Protein AF-A0A6P8JF30-F1 (afdb_monomer_lite)

Sequence (1219 aa):
MLFRRALTQISPQNFSPDSKTKCLQLRLSTEFPSILEEIKQKHTLIFQLYGEPGSGCSTLVQGLCQHLCEIEHIAEKEILYLSLNQYCNEKSLWEFMSDLAKERNYKEQATFFSATSEKKDEKIKRFLGFFNFKVVCFDNADCNDGLVESFLEHLVCSKIKTFIIGTQTRQIQTNEQVSTIEVRGLNLSTAQELFKKLCPSCAYEDGQISSLCGILKYNPIAINFFCALVNSHKLDATQLQLSKGERQVDMFALDWILDYIKQSLGPSYISILYQLCHLRRPLPMTEVTPEISKLMELNLLTVKKEGSVNFIAIDLCLQKHLSHRKDNKTAKDTVNETADFSVLECWLSLVSNKLQRLVQDAEENAWPFVPEKWQFIQNVGKEENYNVKELLTSRNIHVGFLTELQILQECLYHAYVEENFKKMAALVLVLDRFLYWQGEGKIAMDIVDHIQSRSPQTAIAPQLVIRRVRFMKSNGSLQEAEETLNRLLQAKSRIGQWKYRKEDDFHLVSGVCVQIKGEIQYRLGLWSKGAALLIQSLGFFGSLPQPDKKGLASSYGLLSLCLRNMTVQDYAVLAQTFGLFQCHPLLAAYFSGQEAAKMSVYAPMLFLRNICQAGEVLLEFLNLIPDKNEKQHLLKIAIEDLKDSIQAHQSYASLTSREQFYLLVCAVYKISLALFQIGSNEDKEKGMKLKDLSTELYEHYCSSSDRVSITKTVIGVVDQCLSLLGLQAFSQDNLANAGEVLVNYFKMRKTMRQRQNTSLSSVGFFDNLVKPDVLSVPRVSKQNQRNQDLKKTVDQCTGTAEIQEEQQVHQDQALDGTVDRCTGTAEIQEEQQVHQDQTLDGTVDRHTGTAEIQEEQQVHQDQTLDGTVDQCTGTAEIQEEQQVHQDQTLDGTVDRCTGIAEIQEEQREHQTLPKLPEQSIFQTVDQPAQTNINAMEEGGQEIVVQSLADEAANLPWKTMEPLTADKRLVGQQKTANVKANRVKDGTLWKYDYPSSQWRGQSTMVYIGDQLKLAKGKEGKQRDVYTVEFINQDEQLGRYVAKRYRKSKYQTMQQYQNDVLSQMTAKQYVALFNQQLYQKAAGAPVGDIQFLPVVLLQLVNSNGQTEIFNAEPYMSGEFIKLTNNTDWINKHRRTDLVLAYSHFTYQASDGKLIIVDIQGWAPLDNQGCTFLTDPQIHSTVYKCFGTGNFGKEGYDNFWKMHSECNQICKMLKLKRPFNK

Secondary structure (DSSP, 8-state):
-TT--SEEEE-GGGS-TTHHHHGGGEEESS-HHHHHHHHHH-SSEEEEEE--TTSSHHHHHHHHHHHHHHHS---GGGEEEEEE-TTB-HHHHHHHHHHHHHHTT-HHHHHHHH-SSS-HHHHHHHHHHHS--SEEEEETGGGBSSHHHHHHTTGGG---SEEEEE-SS-----SS-EEEEEEEEE-HHHHHHHHHHH-TT----HHHHHHHHHHTTT-HHHHHHHHHHHHHHT--TTTT-----TTSTTS-HHHHHHHHHHHHT-HHHHHHHHHHTT-SSPEEESS--HHHHHHHHTT-EEEEEETTEEEEEE-HHHHHHHHH----THHHHHTTS--S--HHHHHHHHS-HHHHHHHHHHHTT--SS---GGGT-SS--TTT---HHHHHHSBPSS-TTSBHHHHHHHHHHHHHHTT-HHHHHHHHHHHHHHHHHTTTHHHHHHHHHHHHHH-TTS---HHHHHHHHHHHHHHT-HHHHHHHHHHHHH-SSEETTEE-SSHHHHHHHHHHHHHHHHHHHHHTT-HHHHHHHHHHHHHHHHSSSS--HHHHHHHHHHHHHHHHT--HHHHHHHHHHHT---S-HHHHHHHHHHHHHHTTTTSHHHHHHHHHHHHHHHHHHTTT---HHHHHHHHHHHHHHHHHHHHTT-BGGGGGSHHHHHHHHHHHHHHHHHHHHH--HHHHHHHHHHHHHHHHHHHHHHH-SSS----HHHHHHHHHHHHHHTPPPPBSS--TTHHHHHHHHHHHHHHHHHHHT-----TTSSGGGG-TTTTSPPP----------HHHHHHHHS--------------------------------------------------------------------------------------------------------------------------------------S-----------PPPTTS------TTT-------GGG-------------EEEEEEEEEEGGGTEEEEEEEEEEEEEEP-PPTT-S-SSEEEEEEEETT-SSTT--EEEEEESSGGG--HHHHHHHHHHHHHHHHHHHHHHHHHHHHHTT----EEEEPP-EEEEEE-TTSPEEEEEEEE---S-EEESB-SSS-B-SSSSHHHHHHHHHHHHHTTTTS-EEE--EEE--TTS-SEEEEE--EEE-SS--TTGGG--HHHHHHHHHHH--S--HHHHHTTPPPPPP-

Organism: Actinia tenebrosa (NCBI:txid6105)

Foldseek 3Di:
DLFDLQKDWDQLVRQDPCLLVVLQQWDKPDHPVVVVVVLVPDQAAEEEEEEAQQLCLVSNVSNVVVVCCVPVVFDSQQETAMEGALVDDQQSVLCVQLVVCVVVVNNVLSVVSNDPPDDPLVNLVCVQVPRNHQEYEYAAPVSYDCVVQVNVVNCPPGNYSYYYYHHHPDDDDHPDDYDYMYTQHGDLVVLLVLLCVLQVVDPDDSVRSSVVCVLLSNRSVLSLLVSLVCVVPVDDVVVVPDPDDVPSPPDHSVVVVLVVCCVPVNLLLVLVLLLLLLDPFFQKDLDADPSNVVCVSSVQWDWDDDPSIIGIHGDPSSSRVSSPPPPDPVSVVSNPPDDPDASLVSLLVQQDPVVNVQLVCLLVLVALARDQLPFQDPDDDPVRLAGLVLQQAAQGPRHRVDGSVVSLSVSLVSCVVVVVLSSNLSSLRSCQVVCVVLVNNVSSVVSVVVSCVPPLLHDHGLVSLLSVLVVCVVVQQPVVSLVSLVLLLVQQADDRNRGDPDSLSSLLSNLVSLLVVLVSCVVLVVLLSSLLSLLVSCQSQLQRPRHRLQSLLSSLQSNLSSLLSDDLVSVQVSCVQLVFDNARSLVSSLLSLVSSLVSCLSPLLSNLSSLLSSLVSLVVVLVVDPDLVLSLLSLLLSLVSLLLSLCSCQALVSQQALRSLLSNLLSLLSQLVSLVSNPDPLSPVLSVLSNVLSLVSVLQSVVDDGTRDRDPVNLVSSVVSCVSSVHDRHHHDDDSSSSVVSVVVVVVVVVVCVVVVSDWDSPPRCVSSSDNPPVDRDDDDDDDDDDDDNVVVVCVRSDDDDDDDDDDDDDDDDDDDDDDDDDDDDDDDDDDDDDYDDDDDYDDDDDDYDDDDDDDDDDDDDDDDDDDDDDDDDDDDDDDDDDDDDDDDDDDDDDDDDDDDDDDDDDDDDDDDDDDDDDDDDDDDDDDDDDDDDDDDPPDDQLDDDDCQVVQDDAPPPPDDDPDPPPVPPDDDDDDPDDPSQKFKWWKWAQDRVVSDIDIDIKIKGWADWDDDDPPPDDPFWTKTWMDISDDPPSPFTKIWIAGPDPVCQDPLNLQLQQVLLVVLQVLQVVLVVLLCVLCVPPQLEGEGEWHKIWIWTQDPVRDIGITIMTTDDDDDKDWQFAQFADGDPPASNLVVLLSQLSVCVSVVNQKGKTRWIADADPVNGRYGYTHRIQMAGLNHDSNPPSHPHVNSVVRSCNVCVDRDPSCVSSVGDDDDDD

InterPro domains:
  IPR004166 Alpha-type protein kinase, alpha-kinase domain [PF02816] (1018-1208)
  IPR004166 Alpha-type protein kinase, alpha-kinase domain [PS51158] (990-1216)
  IPR004166 Alpha-type protein kinase, alpha-kinase domain [SM00811] (995-1208)
  IPR011009 Protein kinase-like domain superfamily [SSF56112] (973-1216)
  IPR027417 P-loop containing nucleoside triphosphate hydrolase [SSF52540] (34-249)
  IPR043529 Alpha-protein kinase 1 [PTHR46747] (341-732)

pLDDT: mean 72.61, std 22.94, range [19.77, 97.62]

Radius of gyration: 39.5 Å; chains: 1; bounding box: 116×107×106 Å

Structure (mmCIF, N/CA/C/O backbone):
data_AF-A0A6P8JF30-F1
#
_entry.id   AF-A0A6P8JF30-F1
#
loop_
_atom_site.group_PDB
_atom_site.id
_atom_site.type_symbol
_atom_site.label_atom_id
_atom_site.label_alt_id
_atom_site.label_comp_id
_atom_site.label_asym_id
_atom_site.label_entity_id
_atom_site.label_seq_id
_atom_site.pdbx_PDB_ins_code
_atom_site.Cartn_x
_atom_site.Cartn_y
_atom_site.Cartn_z
_atom_site.occupancy
_atom_site.B_iso_or_equiv
_atom_site.auth_seq_id
_atom_site.auth_comp_id
_atom_site.auth_asym_id
_atom_site.auth_atom_id
_atom_site.pdbx_PDB_model_num
ATOM 1 N N . MET A 1 1 ? 2.311 -0.445 -23.487 1.00 40.22 1 MET A N 1
ATOM 2 C CA . MET A 1 1 ? 2.086 0.848 -22.797 1.00 40.22 1 MET A CA 1
ATOM 3 C C . MET A 1 1 ? 3.006 1.004 -21.585 1.00 40.22 1 MET A C 1
ATOM 5 O O . MET A 1 1 ? 3.835 1.895 -21.628 1.00 40.22 1 MET A O 1
ATOM 9 N N . LEU A 1 2 ? 2.948 0.097 -20.596 1.00 46.56 2 LEU A N 1
ATOM 10 C CA . LEU A 1 2 ? 3.654 0.104 -19.289 1.00 46.56 2 LEU A CA 1
ATOM 11 C C . LEU A 1 2 ? 5.100 0.659 -19.190 1.00 46.56 2 LEU A C 1
ATOM 13 O O . LEU A 1 2 ? 5.475 1.098 -18.110 1.00 46.56 2 LEU A O 1
ATOM 17 N N . PHE A 1 3 ? 5.919 0.638 -20.251 1.00 55.31 3 PHE A N 1
ATOM 18 C CA . PHE A 1 3 ? 7.368 0.893 -20.150 1.00 55.31 3 PHE A CA 1
ATOM 19 C C . PHE A 1 3 ? 7.973 1.926 -21.120 1.00 55.31 3 PHE A C 1
ATOM 21 O O . PHE A 1 3 ? 9.152 2.248 -20.972 1.00 55.31 3 PHE A O 1
ATOM 28 N N . ARG A 1 4 ? 7.233 2.458 -22.104 1.00 53.81 4 ARG A N 1
ATOM 29 C CA . ARG A 1 4 ? 7.760 3.467 -23.050 1.00 53.81 4 ARG A CA 1
ATOM 30 C C . ARG A 1 4 ? 6.964 4.766 -22.941 1.00 53.81 4 ARG A C 1
ATOM 32 O O . ARG A 1 4 ? 5.744 4.739 -23.074 1.00 53.81 4 ARG A O 1
ATOM 39 N N . ARG A 1 5 ? 7.657 5.902 -22.782 1.00 57.47 5 ARG A N 1
ATOM 40 C CA . ARG A 1 5 ? 7.069 7.223 -23.051 1.00 57.47 5 ARG A CA 1
ATOM 41 C C . ARG A 1 5 ? 6.740 7.300 -24.543 1.00 57.47 5 ARG A C 1
ATOM 43 O O . ARG A 1 5 ? 7.615 7.113 -25.386 1.00 57.47 5 ARG A O 1
ATOM 50 N N . ALA A 1 6 ? 5.470 7.519 -24.863 1.00 61.44 6 ALA A N 1
ATOM 51 C CA . ALA A 1 6 ? 4.994 7.533 -26.243 1.00 61.44 6 ALA A CA 1
ATOM 52 C C . ALA A 1 6 ? 5.339 8.842 -26.984 1.00 61.44 6 ALA A C 1
ATOM 54 O O . ALA A 1 6 ? 5.447 8.847 -28.208 1.00 61.44 6 ALA A O 1
ATOM 55 N N . LEU A 1 7 ? 5.584 9.915 -26.227 1.00 71.56 7 LEU A N 1
ATOM 56 C CA . LEU A 1 7 ? 6.147 11.180 -26.686 1.00 71.56 7 LEU A CA 1
ATOM 57 C C . LEU A 1 7 ? 7.356 11.560 -25.823 1.00 71.56 7 LEU A C 1
ATOM 59 O O . LEU A 1 7 ? 7.375 11.282 -24.620 1.00 71.56 7 LEU A O 1
ATOM 63 N N . THR A 1 8 ? 8.311 12.269 -26.419 1.00 75.69 8 THR A N 1
ATOM 64 C CA . THR A 1 8 ? 9.422 12.925 -25.718 1.00 75.69 8 THR A CA 1
ATOM 65 C C . THR A 1 8 ? 9.440 14.407 -26.080 1.00 75.69 8 THR A C 1
ATOM 67 O O . THR A 1 8 ? 9.640 14.753 -27.243 1.00 75.69 8 THR A O 1
ATOM 70 N N . GLN A 1 9 ? 9.272 15.290 -25.094 1.00 82.38 9 GLN A N 1
ATOM 71 C CA . GLN A 1 9 ? 9.539 16.717 -25.281 1.00 82.38 9 GLN A CA 1
ATOM 72 C C . GLN A 1 9 ? 11.050 16.969 -25.312 1.00 82.38 9 GLN A C 1
ATOM 74 O O . GLN A 1 9 ? 11.783 16.431 -24.480 1.00 82.38 9 GLN A O 1
ATOM 79 N N . ILE A 1 10 ? 11.507 17.812 -26.240 1.00 79.56 10 ILE A N 1
ATOM 80 C CA . ILE A 1 10 ? 12.900 18.270 -26.306 1.00 79.56 10 ILE A CA 1
ATOM 81 C C . ILE A 1 10 ? 12.918 19.786 -26.088 1.00 79.56 10 ILE A C 1
ATOM 83 O O . ILE A 1 10 ? 12.367 20.542 -26.882 1.00 79.56 10 ILE A O 1
ATOM 87 N N . SER A 1 11 ? 13.526 20.243 -24.994 1.00 78.69 11 SER A N 1
ATOM 88 C CA . SER A 1 11 ? 13.751 21.675 -24.752 1.00 78.69 11 SER A CA 1
ATOM 89 C C . SER A 1 11 ? 14.746 22.243 -25.776 1.00 78.69 11 SER A C 1
ATOM 91 O O . SER A 1 11 ? 15.720 21.548 -26.068 1.00 78.69 11 SER A O 1
ATOM 93 N N . PRO A 1 12 ? 14.598 23.493 -26.262 1.00 79.50 12 PRO A N 1
ATOM 94 C CA . PRO A 1 12 ? 15.544 24.083 -27.219 1.00 79.50 12 PRO A CA 1
ATOM 95 C C . PRO A 1 12 ? 17.009 24.093 -26.757 1.00 79.50 12 PRO A C 1
ATOM 97 O O . PRO A 1 12 ? 17.909 23.850 -27.556 1.00 79.50 12 PRO A O 1
ATOM 100 N N . GLN A 1 13 ? 17.234 24.227 -25.448 1.00 73.75 13 GLN A N 1
ATOM 101 C CA . GLN A 1 13 ? 18.541 24.117 -24.780 1.00 73.75 13 GLN A CA 1
ATOM 102 C C . GLN A 1 13 ? 19.235 22.751 -24.973 1.00 73.75 13 GLN A C 1
ATOM 104 O O . GLN A 1 13 ? 20.443 22.644 -24.788 1.00 73.75 13 GLN A O 1
ATOM 109 N N . ASN A 1 14 ? 18.478 21.714 -25.352 1.00 76.12 14 ASN A N 1
ATOM 110 C CA . ASN A 1 14 ? 18.959 20.358 -25.629 1.00 76.12 14 ASN A CA 1
ATOM 111 C C . ASN A 1 14 ? 19.038 20.048 -27.140 1.00 76.12 14 ASN A C 1
ATOM 113 O O . ASN A 1 14 ? 19.323 18.908 -27.510 1.00 76.12 14 ASN A O 1
ATOM 117 N N . PHE A 1 15 ? 18.756 21.012 -28.025 1.00 81.25 15 PHE A N 1
ATOM 118 C CA . PHE A 1 15 ? 19.032 20.858 -29.456 1.00 81.25 15 PHE A CA 1
ATOM 119 C C . PHE A 1 15 ? 20.547 20.809 -29.692 1.00 81.25 15 PHE A C 1
ATOM 121 O O . PHE A 1 15 ? 21.318 21.429 -28.958 1.00 81.25 15 PHE A O 1
ATOM 128 N N . SER A 1 16 ? 21.000 20.106 -30.735 1.00 77.19 16 SER A N 1
ATOM 129 C CA . SER A 1 16 ? 22.430 20.121 -31.068 1.00 77.19 16 SER A CA 1
ATOM 130 C C . SER A 1 16 ? 22.842 21.549 -31.467 1.00 77.19 16 SER A C 1
ATOM 132 O O . SER A 1 16 ? 22.193 22.133 -32.341 1.00 77.19 16 SER A O 1
ATOM 134 N N . PRO A 1 17 ? 23.889 22.142 -30.858 1.00 72.38 17 PRO A N 1
ATOM 135 C CA . PRO A 1 17 ? 24.271 23.531 -31.130 1.00 72.38 17 PRO A CA 1
ATOM 136 C C . PRO A 1 17 ? 24.731 23.731 -32.580 1.00 72.38 17 PRO A C 1
ATOM 138 O O . PRO A 1 17 ? 24.554 24.804 -33.150 1.00 72.38 17 PRO A O 1
ATOM 141 N N . ASP A 1 18 ? 25.242 22.672 -33.209 1.00 80.12 18 ASP A N 1
ATOM 142 C CA . ASP A 1 18 ? 25.652 22.688 -34.609 1.00 80.12 18 ASP A CA 1
ATOM 143 C C . ASP A 1 18 ? 24.468 22.707 -35.595 1.00 80.12 18 ASP A C 1
ATOM 145 O O . ASP A 1 18 ? 24.686 22.984 -36.775 1.00 80.12 18 ASP A O 1
ATOM 149 N N . SER A 1 19 ? 23.235 22.373 -35.175 1.00 83.44 19 SER A N 1
ATOM 150 C CA . SER A 1 19 ? 22.086 22.191 -36.085 1.00 83.44 19 SER A CA 1
ATOM 151 C C . SER A 1 19 ? 21.810 23.430 -36.936 1.00 83.44 19 SER A C 1
ATOM 153 O O . SER A 1 19 ? 21.599 23.303 -38.140 1.00 83.44 19 SER A O 1
ATOM 155 N N . LYS A 1 20 ? 21.920 24.622 -36.340 1.00 82.00 20 LYS A N 1
ATOM 156 C CA . LYS A 1 20 ? 21.827 25.938 -36.989 1.00 82.00 20 LYS A CA 1
ATOM 157 C C . LYS A 1 20 ? 22.763 26.098 -38.198 1.00 82.00 20 LYS A C 1
ATOM 159 O O . LYS A 1 20 ? 22.408 26.768 -39.167 1.00 82.00 20 LYS A O 1
ATOM 164 N N . THR A 1 21 ? 23.947 25.490 -38.143 1.00 84.62 21 THR A N 1
ATOM 165 C CA . THR A 1 21 ? 24.960 25.535 -39.210 1.00 84.62 21 THR A CA 1
ATOM 166 C C . THR A 1 21 ? 24.823 24.335 -40.147 1.00 84.62 21 THR A C 1
ATOM 168 O O . THR A 1 21 ? 24.898 24.482 -41.365 1.00 84.62 21 THR A O 1
ATOM 171 N N . LYS A 1 22 ? 24.561 23.142 -39.599 1.00 84.69 22 LYS A N 1
ATOM 172 C CA . LYS A 1 22 ? 24.399 21.895 -40.362 1.00 84.69 22 LYS A CA 1
ATOM 173 C C . LYS A 1 22 ? 23.134 21.880 -41.224 1.00 84.69 22 LYS A C 1
ATOM 175 O O . LYS A 1 22 ? 23.148 21.251 -42.275 1.00 84.69 22 LYS A O 1
ATOM 180 N N . CYS A 1 23 ? 22.068 22.600 -40.862 1.00 85.75 23 CYS A N 1
ATOM 181 C CA . CYS A 1 23 ? 20.878 22.705 -41.714 1.00 85.75 23 CYS A CA 1
ATOM 182 C C . CYS A 1 23 ? 21.160 23.433 -43.044 1.00 85.75 23 CYS A C 1
ATOM 184 O O . CYS A 1 23 ? 20.536 23.108 -44.049 1.00 85.75 23 CYS A O 1
ATOM 186 N N . LEU A 1 24 ? 22.150 24.336 -43.081 1.00 86.75 24 LEU A N 1
ATOM 187 C CA . LEU A 1 24 ? 22.628 25.001 -44.305 1.00 86.75 24 LEU A CA 1
ATOM 188 C C . LEU A 1 24 ? 23.467 24.071 -45.202 1.00 86.75 24 LEU A C 1
ATOM 190 O O . LEU A 1 24 ? 23.703 24.374 -46.368 1.00 86.75 24 LEU A O 1
ATOM 194 N N . GLN A 1 25 ? 23.927 22.938 -44.664 1.00 89.06 25 GLN A N 1
ATOM 195 C CA . GLN A 1 25 ? 24.689 21.924 -45.397 1.00 89.06 25 GLN A CA 1
ATOM 196 C C . GLN A 1 25 ? 23.783 20.873 -46.063 1.00 89.06 25 GLN A C 1
ATOM 198 O O . GLN A 1 25 ? 24.273 20.030 -46.816 1.00 89.06 25 GLN A O 1
ATOM 203 N N . LEU A 1 26 ? 22.471 20.918 -45.811 1.00 89.12 26 LEU A N 1
ATOM 204 C CA . LEU A 1 26 ? 21.486 20.014 -46.401 1.00 89.12 26 LEU A CA 1
ATOM 205 C C . LEU A 1 26 ? 21.103 20.444 -47.822 1.00 89.12 26 LEU A C 1
ATOM 207 O O . LEU A 1 26 ? 21.016 21.630 -48.140 1.00 89.12 26 LEU A O 1
ATOM 211 N N . ARG A 1 27 ? 20.815 19.461 -48.673 1.00 89.56 27 ARG A N 1
ATOM 212 C CA . ARG A 1 27 ? 20.225 19.660 -49.995 1.00 89.56 27 ARG A CA 1
ATOM 213 C C . ARG A 1 27 ? 18.706 19.606 -49.865 1.00 89.56 27 ARG A C 1
ATOM 215 O O . ARG A 1 27 ? 18.148 18.546 -49.601 1.00 89.56 27 ARG A O 1
ATOM 222 N N . LEU A 1 28 ? 18.041 20.738 -50.060 1.00 89.38 28 LEU A N 1
ATOM 223 C CA . LEU A 1 28 ? 16.589 20.869 -49.913 1.00 89.38 28 LEU A CA 1
ATOM 224 C C . LEU A 1 28 ? 15.890 20.998 -51.279 1.00 89.38 28 LEU A C 1
ATOM 226 O O . LEU A 1 28 ? 16.534 21.326 -52.277 1.00 89.38 28 LEU A O 1
ATOM 230 N N . SER A 1 29 ? 14.574 20.766 -51.337 1.00 87.69 29 SER A N 1
ATOM 231 C CA . SER A 1 29 ? 13.746 21.137 -52.504 1.00 87.69 29 SER A CA 1
ATOM 232 C C . SER A 1 29 ? 13.561 22.649 -52.663 1.00 87.69 29 SER A C 1
ATOM 234 O O . SER A 1 29 ? 13.317 23.120 -53.770 1.00 87.69 29 SER A O 1
ATOM 236 N N . THR A 1 30 ? 13.667 23.383 -51.555 1.00 85.69 30 THR A N 1
ATOM 237 C CA . THR A 1 30 ? 13.409 24.822 -51.430 1.00 85.69 30 THR A CA 1
ATOM 238 C C . THR A 1 30 ? 14.587 25.443 -50.688 1.00 85.69 30 THR A C 1
ATOM 240 O O . THR A 1 30 ? 15.010 24.898 -49.668 1.00 85.69 30 THR A O 1
ATOM 243 N N . GLU A 1 31 ? 15.146 26.550 -51.178 1.00 83.44 31 GLU A N 1
ATOM 244 C CA . GLU A 1 31 ? 16.340 27.137 -50.559 1.00 83.44 31 GLU A CA 1
ATOM 245 C C . GLU A 1 31 ? 16.062 27.659 -49.140 1.00 83.44 31 GLU A C 1
ATOM 247 O O . GLU A 1 31 ? 15.014 28.243 -48.858 1.00 83.44 31 GLU A O 1
ATOM 252 N N . PHE A 1 32 ? 17.023 27.467 -48.231 1.00 84.38 32 PHE A N 1
ATOM 253 C CA . PHE A 1 32 ? 16.857 27.809 -46.814 1.00 84.38 32 PHE A CA 1
ATOM 254 C C . PHE A 1 32 ? 16.520 29.293 -46.545 1.00 84.38 32 PHE A C 1
ATOM 256 O O . PHE A 1 32 ? 15.660 29.544 -45.697 1.00 84.38 32 PHE A O 1
ATOM 263 N N . PRO A 1 33 ? 17.090 30.285 -47.267 1.00 83.00 33 PRO A N 1
ATOM 264 C CA . PRO A 1 33 ? 16.660 31.678 -47.145 1.00 83.00 33 PRO A CA 1
ATOM 265 C C . PRO A 1 33 ? 15.180 31.876 -47.496 1.00 83.00 33 PRO A C 1
ATOM 267 O O . PRO A 1 33 ? 14.474 32.553 -46.754 1.00 83.00 33 PRO A O 1
ATOM 270 N N . SER A 1 34 ? 14.681 31.230 -48.555 1.00 83.88 34 SER A N 1
ATOM 271 C CA . SER A 1 34 ? 13.278 31.329 -48.979 1.00 83.88 34 SER A CA 1
ATOM 272 C C . SER A 1 34 ? 12.310 30.733 -47.953 1.00 83.88 34 SER A C 1
ATOM 274 O O . SER A 1 34 ? 11.226 31.275 -47.756 1.00 83.88 34 SER A O 1
ATOM 276 N N . ILE A 1 35 ? 12.710 29.670 -47.243 1.00 83.56 35 ILE A N 1
ATOM 277 C CA . ILE A 1 35 ? 11.930 29.109 -46.124 1.00 83.56 35 ILE A CA 1
ATOM 278 C C . ILE A 1 35 ? 11.816 30.140 -44.986 1.00 83.56 35 ILE A C 1
ATOM 280 O O . ILE A 1 35 ? 10.730 30.359 -44.449 1.00 83.56 35 ILE A O 1
ATOM 284 N N . LEU A 1 36 ? 12.915 30.823 -44.640 1.00 80.31 36 LEU A N 1
ATOM 285 C CA . LEU A 1 36 ? 12.910 31.881 -43.620 1.00 80.31 36 LEU A CA 1
ATOM 286 C C . LEU A 1 36 ? 12.136 33.137 -44.055 1.00 80.31 36 LEU A C 1
ATOM 288 O O . LEU A 1 36 ? 11.556 33.814 -43.206 1.00 80.31 36 LEU A O 1
ATOM 292 N N . GLU A 1 37 ? 12.113 33.467 -45.347 1.00 79.12 37 GLU A N 1
ATOM 293 C CA . GLU A 1 37 ? 11.287 34.556 -45.880 1.00 79.12 37 GLU A CA 1
ATOM 294 C C . GLU A 1 37 ? 9.797 34.204 -45.887 1.00 79.12 37 GLU A C 1
ATOM 296 O O . GLU A 1 37 ? 8.987 35.043 -45.494 1.00 79.12 37 GLU A O 1
ATOM 301 N N . GLU A 1 38 ? 9.424 32.967 -46.232 1.00 80.00 38 GLU A N 1
ATOM 302 C CA . GLU A 1 38 ? 8.033 32.512 -46.152 1.00 80.00 38 GLU A CA 1
ATOM 303 C C . GLU A 1 38 ? 7.497 32.617 -44.712 1.00 80.00 38 GLU A C 1
ATOM 305 O O . GLU A 1 38 ? 6.410 33.165 -44.511 1.00 80.00 38 GLU A O 1
ATOM 310 N N . ILE A 1 39 ? 8.282 32.203 -43.704 1.00 75.88 39 ILE A N 1
ATOM 311 C CA . ILE A 1 39 ? 7.897 32.312 -42.282 1.00 75.88 39 ILE A CA 1
ATOM 312 C C . ILE A 1 39 ? 7.659 33.770 -41.849 1.00 75.88 39 ILE A C 1
ATOM 314 O O . ILE A 1 39 ? 6.744 34.030 -41.070 1.00 75.88 39 ILE A O 1
ATOM 318 N N . LYS A 1 40 ? 8.431 34.732 -42.370 1.00 71.00 40 LYS A N 1
ATOM 319 C CA . LYS A 1 40 ? 8.265 36.166 -42.055 1.00 71.00 40 LYS A CA 1
ATOM 320 C C . LYS A 1 40 ? 7.022 36.798 -42.688 1.00 71.00 40 LYS A C 1
ATOM 322 O O . LYS A 1 40 ? 6.550 37.821 -42.199 1.00 71.00 40 LYS A O 1
ATOM 327 N N . GLN A 1 41 ? 6.532 36.253 -43.803 1.00 70.25 41 GLN A N 1
ATOM 328 C CA . GLN A 1 41 ? 5.526 36.911 -44.649 1.00 70.25 41 GLN A CA 1
ATOM 329 C C . GLN A 1 41 ? 4.076 36.468 -44.387 1.00 70.25 41 GLN A C 1
ATOM 331 O O . GLN A 1 41 ? 3.153 37.141 -44.848 1.00 70.25 41 GLN A O 1
ATOM 336 N N . LYS A 1 42 ? 3.842 35.362 -43.667 1.00 65.81 42 LYS A N 1
ATOM 337 C CA . LYS A 1 42 ? 2.498 34.791 -43.440 1.00 65.81 42 LYS A CA 1
ATOM 338 C C . LYS A 1 42 ? 2.152 34.711 -41.947 1.00 65.81 42 LYS A C 1
ATOM 340 O O . LYS A 1 42 ? 3.017 34.506 -41.105 1.00 65.81 42 LYS A O 1
ATOM 345 N N . HIS A 1 43 ? 0.864 34.850 -41.616 1.00 62.50 43 HIS A N 1
ATOM 346 C CA . HIS A 1 43 ? 0.388 34.885 -40.222 1.00 62.50 43 HIS A CA 1
ATOM 347 C C . HIS A 1 43 ? 0.410 33.525 -39.506 1.00 62.50 43 HIS A C 1
ATOM 349 O O . HIS A 1 43 ? 0.761 33.465 -38.328 1.00 62.50 43 HIS A O 1
ATOM 355 N N . THR A 1 44 ? 0.048 32.456 -40.218 1.00 65.31 44 THR A N 1
ATOM 356 C CA . THR A 1 44 ? 0.091 31.067 -39.745 1.00 65.31 44 THR A CA 1
ATOM 357 C C . THR A 1 44 ? 0.584 30.193 -40.894 1.00 65.31 44 THR A C 1
ATOM 359 O O . THR A 1 44 ? 0.180 30.395 -42.040 1.00 65.31 44 THR A O 1
ATOM 362 N N . LEU A 1 45 ? 1.480 29.252 -40.598 1.00 75.69 45 LEU A N 1
ATOM 363 C CA . LEU A 1 45 ? 2.130 28.386 -41.582 1.00 75.69 45 LEU A CA 1
ATOM 364 C C . LEU A 1 45 ? 2.289 26.960 -41.059 1.00 75.69 45 LEU A C 1
ATOM 366 O O . LEU A 1 45 ? 2.706 26.764 -39.915 1.00 75.69 45 LEU A O 1
ATOM 370 N N . ILE A 1 46 ? 2.045 25.980 -41.928 1.00 80.81 46 ILE A N 1
ATOM 371 C CA . ILE A 1 46 ? 2.376 24.572 -41.699 1.00 80.81 46 ILE A CA 1
ATOM 372 C C . ILE A 1 46 ? 3.513 24.197 -42.650 1.00 80.81 46 ILE A C 1
ATOM 374 O O . ILE A 1 46 ? 3.336 24.211 -43.867 1.00 80.81 46 ILE A O 1
ATOM 378 N N . PHE A 1 47 ? 4.666 23.830 -42.099 1.00 84.56 47 PHE A N 1
ATOM 379 C CA . PHE A 1 47 ? 5.768 23.235 -42.850 1.00 84.56 47 PHE A CA 1
ATOM 380 C C . PHE A 1 47 ? 5.783 21.728 -42.660 1.00 84.56 47 PHE A C 1
ATOM 382 O O . PHE A 1 47 ? 5.862 21.242 -41.530 1.00 84.56 47 PHE A O 1
ATOM 389 N N . GLN A 1 48 ? 5.771 20.989 -43.764 1.00 86.88 48 GLN A N 1
ATOM 390 C CA . GLN A 1 48 ? 5.935 19.541 -43.759 1.00 86.88 48 GLN A CA 1
ATOM 391 C C . GLN A 1 48 ? 7.299 19.189 -44.342 1.00 86.88 48 GLN A C 1
ATOM 393 O O . GLN A 1 48 ? 7.533 19.307 -45.544 1.00 86.88 48 GLN A O 1
ATOM 398 N N . LEU A 1 49 ? 8.204 18.758 -43.472 1.00 88.25 49 LEU A N 1
ATOM 399 C CA . LEU A 1 49 ? 9.541 18.313 -43.837 1.00 88.25 49 LEU A CA 1
ATOM 400 C C . LEU A 1 49 ? 9.494 16.798 -44.044 1.00 88.25 49 LEU A C 1
ATOM 402 O O . LEU A 1 49 ? 9.053 16.075 -43.147 1.00 88.25 49 LEU A O 1
ATOM 406 N N . TYR A 1 50 ? 9.944 16.311 -45.196 1.00 86.50 50 TYR A N 1
ATOM 407 C CA . TYR A 1 50 ? 9.995 14.879 -45.499 1.00 86.50 50 TYR A CA 1
ATOM 408 C C . TYR A 1 50 ? 11.318 14.507 -46.174 1.00 86.50 50 TYR A C 1
ATOM 410 O O . TYR A 1 50 ? 11.916 15.315 -46.879 1.00 86.50 50 TYR A O 1
ATOM 418 N N . GLY A 1 51 ? 11.803 13.292 -45.945 1.00 82.88 51 GLY A N 1
ATOM 419 C CA . GLY A 1 51 ? 13.081 12.817 -46.477 1.00 82.88 51 GLY A CA 1
ATOM 420 C C . GLY A 1 51 ? 13.471 11.494 -45.833 1.00 82.88 51 GLY A C 1
ATOM 421 O O . GLY A 1 51 ? 13.015 11.192 -44.730 1.00 82.88 51 GLY A O 1
ATOM 422 N N . GLU A 1 52 ? 14.296 10.693 -46.511 1.00 81.31 52 GLU A N 1
ATOM 423 C CA . GLU A 1 52 ? 14.596 9.338 -46.035 1.00 81.31 52 GLU A CA 1
ATOM 424 C C . GLU A 1 52 ? 15.293 9.329 -44.655 1.00 81.31 52 GLU A C 1
ATOM 426 O O . GLU A 1 52 ? 15.997 10.288 -44.307 1.00 81.31 52 GLU A O 1
ATOM 431 N N . PRO A 1 53 ? 15.139 8.257 -43.855 1.00 78.81 53 PRO A N 1
ATOM 432 C CA . PRO A 1 53 ? 15.827 8.106 -42.575 1.00 78.81 53 PRO A CA 1
ATOM 433 C C . PRO A 1 53 ? 17.341 8.363 -42.686 1.00 78.81 53 PRO A C 1
ATOM 435 O O . PRO A 1 53 ? 18.056 7.717 -43.446 1.00 78.81 53 PRO A O 1
ATOM 438 N N . GLY A 1 54 ? 17.832 9.347 -41.931 1.00 79.44 54 GLY A N 1
ATOM 439 C CA . GLY A 1 54 ? 19.235 9.780 -41.907 1.00 79.44 54 GLY A CA 1
ATOM 440 C C . GLY A 1 54 ? 19.559 10.994 -42.784 1.00 79.44 54 GLY A C 1
ATOM 441 O O . GLY A 1 54 ? 20.576 11.640 -42.550 1.00 79.44 54 GLY A O 1
ATOM 442 N N . SER A 1 55 ? 18.675 11.381 -43.711 1.00 86.06 55 SER A N 1
ATOM 443 C CA . SER A 1 55 ? 18.868 12.511 -44.643 1.00 86.06 55 SER A CA 1
ATOM 444 C C . SER A 1 55 ? 19.115 13.876 -43.984 1.00 86.06 55 SER A C 1
ATOM 446 O O . SER A 1 55 ? 19.760 14.729 -44.590 1.00 86.06 55 SER A O 1
ATOM 448 N N . GLY A 1 56 ? 18.617 14.092 -42.761 1.00 86.25 56 GLY A N 1
ATOM 449 C CA . GLY A 1 56 ? 18.797 15.334 -42.000 1.00 86.25 56 GLY A CA 1
ATOM 450 C C . GLY A 1 56 ? 17.515 16.012 -41.500 1.00 86.25 56 GLY A C 1
ATOM 451 O O . GLY A 1 56 ? 17.616 17.085 -40.909 1.00 86.25 56 GLY A O 1
ATOM 452 N N . CYS A 1 57 ? 16.327 15.416 -41.680 1.00 84.69 57 CYS A N 1
ATOM 453 C CA . CYS A 1 57 ? 15.034 16.019 -41.304 1.00 84.69 57 CYS A CA 1
ATOM 454 C C . CYS A 1 57 ? 15.007 16.629 -39.888 1.00 84.69 57 CYS A C 1
ATOM 456 O O . CYS A 1 57 ? 14.718 17.815 -39.744 1.00 84.69 57 CYS A O 1
ATOM 458 N N . SER A 1 58 ? 15.370 15.880 -38.839 1.00 83.06 58 SER A N 1
ATOM 459 C CA . SER A 1 58 ? 15.366 16.407 -37.461 1.00 83.06 58 SER A CA 1
ATOM 460 C C . SER A 1 58 ? 16.415 17.513 -37.231 1.00 83.06 58 SER A C 1
ATOM 462 O O . SER A 1 58 ? 16.190 18.410 -36.419 1.00 83.06 58 SER A O 1
ATOM 464 N N . THR A 1 59 ? 17.529 17.510 -37.977 1.00 87.06 59 THR A N 1
ATOM 465 C CA . THR A 1 59 ? 18.521 18.606 -37.985 1.00 87.06 59 THR A CA 1
ATOM 466 C C . THR A 1 59 ? 17.933 19.872 -38.605 1.00 87.06 59 THR A C 1
ATOM 468 O O . THR A 1 59 ? 18.183 20.968 -38.105 1.00 87.06 59 THR A O 1
ATOM 471 N N . LEU A 1 60 ? 17.107 19.736 -39.650 1.00 88.56 60 LEU A N 1
ATOM 472 C CA . LEU A 1 60 ? 16.374 20.852 -40.247 1.00 88.56 60 LEU A CA 1
ATOM 473 C C . LEU A 1 60 ? 15.318 21.418 -39.283 1.00 88.56 60 LEU A C 1
ATOM 475 O O . LEU A 1 60 ? 15.267 22.633 -39.124 1.00 88.56 60 LEU A O 1
ATOM 479 N N . VAL A 1 61 ? 14.547 20.575 -38.574 1.00 87.69 61 VAL A N 1
ATOM 480 C CA . VAL A 1 61 ? 13.594 21.041 -37.537 1.00 87.69 61 VAL A CA 1
ATOM 481 C C . VAL A 1 61 ? 14.321 21.838 -36.445 1.00 87.69 61 VAL A C 1
ATOM 483 O O . VAL A 1 61 ? 13.915 22.954 -36.123 1.00 87.69 61 VAL A O 1
ATOM 486 N N . GLN A 1 62 ? 15.409 21.294 -35.884 1.00 88.06 62 GLN A N 1
ATOM 487 C CA . GLN A 1 62 ? 16.169 21.962 -34.817 1.00 88.06 62 GLN A CA 1
ATOM 488 C C . GLN A 1 62 ? 16.840 23.252 -35.304 1.00 88.06 62 GLN A C 1
ATOM 490 O O . GLN A 1 62 ? 16.761 24.269 -34.618 1.00 88.06 62 GLN A O 1
ATOM 495 N N . GLY A 1 63 ? 17.444 23.234 -36.497 1.00 87.56 63 GLY A N 1
ATOM 496 C CA . GLY A 1 63 ? 18.060 24.412 -37.108 1.00 87.56 63 GLY A CA 1
ATOM 497 C C . GLY A 1 63 ? 17.045 25.525 -37.376 1.00 87.56 63 GLY A C 1
ATOM 498 O O . GLY A 1 63 ? 17.292 26.669 -37.001 1.00 87.56 63 GLY A O 1
ATOM 499 N N . LEU A 1 64 ? 15.869 25.200 -37.932 1.00 86.81 64 LEU A N 1
ATOM 500 C CA . LEU A 1 64 ? 14.770 26.158 -38.107 1.00 86.81 64 LEU A CA 1
ATOM 501 C C . LEU A 1 64 ? 14.340 26.768 -36.767 1.00 86.81 64 LEU A C 1
ATOM 503 O O . LEU A 1 64 ? 14.242 27.987 -36.666 1.00 86.81 64 LEU A O 1
ATOM 507 N N . CYS A 1 65 ? 14.159 25.960 -35.717 1.00 86.94 65 CYS A N 1
ATOM 508 C CA . CYS A 1 65 ? 13.814 26.478 -34.389 1.00 86.94 65 CYS A CA 1
ATOM 509 C C . CYS A 1 65 ? 14.889 27.425 -33.826 1.00 86.94 65 CYS A C 1
ATOM 511 O O . CYS A 1 65 ? 14.549 28.473 -33.283 1.00 86.94 65 CYS A O 1
ATOM 513 N N . GLN A 1 66 ? 16.175 27.088 -33.981 1.00 86.38 66 GLN A N 1
ATOM 514 C CA . GLN A 1 66 ? 17.297 27.923 -33.528 1.00 86.38 66 GLN A CA 1
ATOM 515 C C . GLN A 1 66 ? 17.350 29.266 -34.275 1.00 86.38 66 GLN A C 1
ATOM 517 O O . GLN A 1 66 ? 17.480 30.310 -33.641 1.00 86.38 66 GLN A O 1
ATOM 522 N N . HIS A 1 67 ? 17.174 29.265 -35.602 1.00 84.88 67 HIS A N 1
ATOM 523 C CA . HIS A 1 67 ? 17.088 30.503 -36.390 1.00 84.88 67 HIS A CA 1
ATOM 524 C C . HIS A 1 67 ? 15.840 31.335 -36.038 1.00 84.88 67 HIS A C 1
ATOM 526 O O . HIS A 1 67 ? 15.924 32.560 -35.989 1.00 84.88 67 HIS A O 1
ATOM 532 N N . LEU A 1 68 ? 14.698 30.710 -35.724 1.00 81.25 68 LEU A N 1
ATOM 533 C CA . LEU A 1 68 ? 13.471 31.422 -35.333 1.00 81.25 68 LEU A CA 1
ATOM 534 C C . LEU A 1 68 ? 13.558 32.103 -33.959 1.00 81.25 68 LEU A C 1
ATOM 536 O O . LEU A 1 68 ? 12.990 33.185 -33.792 1.00 81.25 68 LEU A O 1
ATOM 540 N N . CYS A 1 69 ? 14.296 31.535 -33.000 1.00 81.94 69 CYS A N 1
ATOM 541 C CA . CYS A 1 69 ? 14.576 32.211 -31.727 1.00 81.94 69 CYS A CA 1
ATOM 542 C C . CYS A 1 69 ? 15.270 33.569 -31.939 1.00 81.94 69 CYS A C 1
ATOM 544 O O . CYS A 1 69 ? 14.937 34.553 -31.277 1.00 81.94 69 CYS A O 1
ATOM 546 N N . GLU A 1 70 ? 16.218 33.628 -32.876 1.00 75.81 70 GLU A N 1
ATOM 547 C CA . GLU A 1 70 ? 17.017 34.826 -33.154 1.00 75.81 70 GLU A CA 1
ATOM 548 C C . GLU A 1 70 ? 16.294 35.835 -34.054 1.00 75.81 70 GLU A C 1
ATOM 550 O O . GLU A 1 70 ? 16.317 37.032 -33.776 1.00 75.81 70 GLU A O 1
ATOM 555 N N . ILE A 1 71 ? 15.648 35.358 -35.123 1.00 70.75 71 ILE A N 1
ATOM 556 C CA . ILE A 1 71 ? 15.093 36.202 -36.195 1.00 70.75 71 ILE A CA 1
ATOM 557 C C . ILE A 1 71 ? 13.733 36.811 -35.822 1.00 70.75 71 ILE A C 1
ATOM 559 O O . ILE A 1 71 ? 13.452 37.944 -36.202 1.00 70.75 71 ILE A O 1
ATOM 563 N N . GLU A 1 72 ? 12.893 36.078 -35.088 1.00 65.94 72 GLU A N 1
ATOM 564 C CA . GLU A 1 72 ? 11.518 36.480 -34.733 1.00 65.94 72 GLU A CA 1
ATOM 565 C C . GLU A 1 72 ? 11.367 36.852 -33.242 1.00 65.94 72 GLU A C 1
ATOM 567 O O . GLU A 1 72 ? 10.252 37.045 -32.749 1.00 65.94 72 GLU A O 1
ATOM 572 N N . HIS A 1 73 ? 12.481 36.918 -32.498 1.00 70.25 73 HIS A N 1
ATOM 573 C CA . HIS A 1 73 ? 12.521 37.105 -31.039 1.00 70.25 73 HIS A CA 1
ATOM 574 C C . HIS A 1 73 ? 11.582 36.149 -30.268 1.00 70.25 73 HIS A C 1
ATOM 576 O O . HIS A 1 73 ? 10.955 36.517 -29.268 1.00 70.25 73 HIS A O 1
ATOM 582 N N . ILE A 1 74 ? 11.458 34.906 -30.744 1.00 80.38 74 ILE A N 1
ATOM 583 C CA . ILE A 1 74 ? 10.664 33.861 -30.089 1.00 80.38 74 ILE A CA 1
ATOM 584 C C . ILE A 1 74 ? 11.479 33.313 -28.918 1.00 80.38 74 ILE A C 1
ATOM 586 O O . ILE A 1 74 ? 12.574 32.790 -29.102 1.00 80.38 74 ILE A O 1
ATOM 590 N N . ALA A 1 75 ? 10.959 33.423 -27.696 1.00 81.62 75 ALA A N 1
ATOM 591 C CA . ALA A 1 75 ? 11.661 32.886 -26.536 1.00 81.62 75 ALA A CA 1
ATOM 592 C C . ALA A 1 75 ? 11.555 31.352 -26.519 1.00 81.62 75 ALA A C 1
ATOM 594 O O . ALA A 1 75 ? 10.496 30.809 -26.822 1.00 81.62 75 ALA A O 1
ATOM 595 N N . GLU A 1 76 ? 12.596 30.641 -26.072 1.00 81.44 76 GLU A N 1
ATOM 596 C CA . GLU A 1 76 ? 12.632 29.163 -26.048 1.00 81.44 76 GLU A CA 1
ATOM 597 C C . GLU A 1 76 ? 11.388 28.526 -25.399 1.00 81.44 76 GLU A C 1
ATOM 599 O O . GLU A 1 76 ? 10.872 27.512 -25.862 1.00 81.44 76 GLU A O 1
ATOM 604 N N . LYS A 1 77 ? 10.865 29.164 -24.343 1.00 80.62 77 LYS A N 1
ATOM 605 C CA . LYS A 1 77 ? 9.651 28.770 -23.601 1.00 80.62 77 LYS A CA 1
ATOM 606 C C . LYS A 1 77 ? 8.350 28.809 -24.423 1.00 80.62 77 LYS A C 1
ATOM 608 O O . LYS A 1 77 ? 7.333 28.288 -23.963 1.00 80.62 77 LYS A O 1
ATOM 613 N N . GLU A 1 78 ? 8.376 29.456 -25.586 1.00 85.38 78 GLU A N 1
ATOM 614 C CA . GLU A 1 78 ? 7.278 29.590 -26.549 1.00 85.38 78 GLU A CA 1
ATOM 615 C C . GLU A 1 78 ? 7.385 28.570 -27.700 1.00 85.38 78 GLU A C 1
ATOM 617 O O . GLU A 1 78 ? 6.498 28.533 -28.555 1.00 85.38 78 GLU A O 1
ATOM 622 N N . ILE A 1 79 ? 8.420 27.720 -27.712 1.00 86.56 79 ILE A N 1
ATOM 623 C CA . ILE A 1 79 ? 8.562 26.589 -28.637 1.00 86.56 79 ILE A CA 1
ATOM 624 C C . ILE A 1 79 ? 8.187 25.290 -27.912 1.00 86.56 79 ILE A C 1
ATOM 626 O O . ILE A 1 79 ? 8.689 25.002 -26.824 1.00 86.56 79 ILE A O 1
ATOM 630 N N . LEU A 1 80 ? 7.334 24.474 -28.533 1.00 87.50 80 LEU A N 1
ATOM 631 C CA . LEU A 1 80 ? 7.047 23.107 -28.096 1.00 87.50 80 LEU A CA 1
ATOM 632 C C . LEU A 1 80 ? 7.531 22.107 -29.151 1.00 87.50 80 LEU A C 1
ATOM 634 O O . LEU A 1 80 ? 6.881 21.937 -30.177 1.00 87.50 80 LEU A O 1
ATOM 638 N N . TYR A 1 81 ? 8.646 21.423 -28.890 1.00 89.06 81 TYR A N 1
ATOM 639 C CA . TYR A 1 81 ? 9.139 20.325 -29.730 1.00 89.06 81 TYR A CA 1
ATOM 640 C C . TYR A 1 81 ? 8.773 18.980 -29.099 1.00 89.06 81 TYR A C 1
ATOM 642 O O . TYR A 1 81 ? 9.174 18.690 -27.967 1.00 89.06 81 TYR A O 1
ATOM 650 N N . LEU A 1 82 ? 8.058 18.140 -29.849 1.00 86.06 82 LEU A N 1
ATOM 651 C CA . LEU A 1 82 ? 7.655 16.787 -29.470 1.00 86.06 82 LEU A CA 1
ATOM 652 C C . LEU A 1 82 ? 8.201 15.773 -30.484 1.00 86.06 82 LEU A C 1
ATOM 654 O O . LEU A 1 82 ? 7.810 15.775 -31.648 1.00 86.06 82 LEU A O 1
ATOM 658 N N . SER A 1 83 ? 9.074 14.872 -30.034 1.00 83.62 83 SER A N 1
ATOM 659 C CA . SER A 1 83 ? 9.436 13.664 -30.782 1.00 83.62 83 SER A CA 1
ATOM 660 C C . SER A 1 83 ? 8.410 12.576 -30.483 1.00 83.62 83 SER A C 1
ATOM 662 O O . SER A 1 83 ? 8.245 12.186 -29.322 1.00 83.62 83 SER A O 1
ATOM 664 N N . LEU A 1 84 ? 7.727 12.079 -31.513 1.00 79.38 84 LEU A N 1
ATOM 665 C CA . LEU A 1 84 ? 6.757 10.993 -31.382 1.00 79.38 84 LEU A CA 1
ATOM 666 C C . LEU A 1 84 ? 7.443 9.628 -31.509 1.00 79.38 84 LEU A C 1
ATOM 668 O O . LEU A 1 84 ? 8.372 9.463 -32.298 1.00 79.38 84 LEU A O 1
ATOM 672 N N . ASN A 1 85 ? 6.958 8.644 -30.750 1.00 72.88 85 ASN A N 1
ATOM 673 C CA . ASN A 1 85 ? 7.391 7.247 -30.813 1.00 72.88 85 ASN A CA 1
ATOM 674 C C . ASN A 1 85 ? 6.224 6.353 -31.262 1.00 72.88 85 ASN A C 1
ATOM 676 O O . ASN A 1 85 ? 5.069 6.684 -31.019 1.00 72.88 85 ASN A O 1
ATOM 680 N N . GLN A 1 86 ? 6.525 5.176 -31.817 1.00 60.66 86 GLN A N 1
ATOM 681 C CA . GLN A 1 86 ? 5.608 4.182 -32.423 1.00 60.66 86 GLN A CA 1
ATOM 682 C C . GLN A 1 86 ? 4.498 3.575 -31.515 1.00 60.66 86 GLN A C 1
ATOM 684 O O . GLN A 1 86 ? 3.941 2.517 -31.801 1.00 60.66 86 GLN A O 1
ATOM 689 N N . TYR A 1 87 ? 4.220 4.186 -30.365 1.00 63.22 87 TYR A N 1
ATOM 690 C CA . TYR A 1 87 ? 3.113 3.852 -29.462 1.00 63.22 87 TYR A CA 1
ATOM 691 C C . TYR A 1 87 ? 2.309 5.107 -29.077 1.00 63.22 87 TYR A C 1
ATOM 693 O O . TYR A 1 87 ? 1.541 5.075 -28.114 1.00 63.22 87 TYR A O 1
ATOM 701 N N . CYS A 1 88 ? 2.525 6.215 -29.796 1.00 67.75 88 CYS A N 1
ATOM 702 C CA . CYS A 1 88 ? 1.819 7.476 -29.643 1.00 67.75 88 CYS A CA 1
ATOM 703 C C . CYS A 1 88 ? 0.370 7.304 -30.086 1.00 67.75 88 CYS A C 1
ATOM 705 O O . CYS A 1 88 ? 0.081 7.096 -31.256 1.00 67.75 88 CYS A O 1
ATOM 707 N N . ASN A 1 89 ? -0.531 7.390 -29.116 1.00 69.50 89 ASN A N 1
ATOM 708 C CA . ASN A 1 89 ? -1.969 7.442 -29.325 1.00 69.50 89 ASN A CA 1
ATOM 709 C C . ASN A 1 89 ? -2.581 8.575 -28.494 1.00 69.50 89 ASN A C 1
ATOM 711 O O . ASN A 1 89 ? -1.937 9.128 -27.595 1.00 69.50 89 ASN A O 1
ATOM 715 N N . GLU A 1 90 ? -3.843 8.899 -28.767 1.00 72.44 90 GLU A N 1
ATOM 716 C CA . GLU A 1 90 ? -4.529 10.039 -28.154 1.00 72.44 90 GLU A CA 1
ATOM 717 C C . GLU A 1 90 ? -4.508 10.015 -26.618 1.00 72.44 90 GLU A C 1
ATOM 719 O O . GLU A 1 90 ? -4.239 11.036 -25.984 1.00 72.44 90 GLU A O 1
ATOM 724 N N . LYS A 1 91 ? -4.695 8.840 -26.004 1.00 74.31 91 LYS A N 1
ATOM 725 C CA . LYS A 1 91 ? -4.597 8.693 -24.548 1.00 74.31 91 LYS A CA 1
ATOM 726 C C . LYS A 1 91 ? -3.215 9.113 -24.033 1.00 74.31 91 LYS A C 1
ATOM 728 O O . LYS A 1 91 ? -3.136 9.905 -23.099 1.00 74.31 91 LYS A O 1
ATOM 733 N N . SER A 1 92 ? -2.146 8.620 -24.657 1.00 73.06 92 SER A N 1
ATOM 734 C CA . SER A 1 92 ? -0.773 8.925 -24.234 1.00 73.06 92 SER A CA 1
ATOM 735 C C . SER A 1 92 ? -0.378 10.396 -24.432 1.00 73.06 92 SER A C 1
ATOM 737 O O . SER A 1 92 ? 0.415 10.925 -23.653 1.00 73.06 92 SER A O 1
ATOM 739 N N . LEU A 1 93 ? -0.975 11.083 -25.416 1.00 76.62 93 LEU A N 1
ATOM 740 C CA . LEU A 1 93 ? -0.847 12.533 -25.566 1.00 76.62 93 LEU A CA 1
ATOM 741 C C . LEU A 1 93 ? -1.538 13.264 -24.410 1.00 76.62 93 LEU A C 1
ATOM 743 O O . LEU A 1 93 ? -0.938 14.145 -23.800 1.00 76.62 93 LEU A O 1
ATOM 747 N N . TRP A 1 94 ? -2.784 12.910 -24.084 1.00 81.75 94 TRP A N 1
ATOM 748 C CA . TRP A 1 94 ? -3.521 13.581 -23.009 1.00 81.75 94 TRP A CA 1
ATOM 749 C C . TRP A 1 94 ? -2.944 13.303 -21.613 1.00 81.75 94 TRP A C 1
ATOM 751 O O . TRP A 1 94 ? -3.001 14.181 -20.752 1.00 81.75 94 TRP A O 1
ATOM 761 N N . GLU A 1 95 ? -2.323 12.140 -21.402 1.00 78.94 95 GLU A N 1
ATOM 762 C CA . GLU A 1 95 ? -1.499 11.854 -20.220 1.00 78.94 95 GLU A CA 1
ATOM 763 C C . GLU A 1 95 ? -0.281 12.798 -20.156 1.00 78.94 95 GLU A C 1
ATOM 765 O O . GLU A 1 95 ? -0.092 13.474 -19.144 1.00 78.94 95 GLU A O 1
ATOM 770 N N . PHE A 1 96 ? 0.468 12.963 -21.254 1.00 81.06 96 PHE A N 1
ATOM 771 C CA . PHE A 1 96 ? 1.576 13.927 -21.329 1.00 81.06 96 PHE A CA 1
ATOM 772 C C . PHE A 1 96 ? 1.126 15.386 -21.099 1.00 81.06 96 PHE A C 1
ATOM 774 O O . PHE A 1 96 ? 1.760 16.111 -20.334 1.00 81.06 96 PHE A O 1
ATOM 781 N N . MET A 1 97 ? 0.008 15.822 -21.691 1.00 81.38 97 MET A N 1
ATOM 782 C CA . MET A 1 97 ? -0.529 17.178 -21.480 1.00 81.38 97 MET A CA 1
ATOM 783 C C . MET A 1 97 ? -1.037 17.390 -20.044 1.00 81.38 97 MET A C 1
ATOM 785 O O . MET A 1 97 ? -0.935 18.495 -19.509 1.00 81.38 97 MET A O 1
ATOM 789 N N . SER A 1 98 ? -1.544 16.334 -19.394 1.00 80.12 98 SER A N 1
ATOM 790 C CA . SER A 1 98 ? -1.872 16.344 -17.964 1.00 80.12 98 SER A CA 1
ATOM 791 C C . SER A 1 98 ? -0.618 16.550 -17.110 1.00 80.12 98 SER A C 1
ATOM 793 O O . SER A 1 98 ? -0.639 17.370 -16.193 1.00 80.12 98 SER A O 1
ATOM 795 N N . ASP A 1 99 ? 0.483 15.865 -17.423 1.00 77.50 99 ASP A N 1
ATOM 796 C CA . ASP A 1 99 ? 1.753 15.995 -16.697 1.00 77.50 99 ASP A CA 1
ATOM 797 C C . ASP A 1 99 ? 2.422 17.361 -16.918 1.00 77.50 99 ASP A C 1
ATOM 799 O O . ASP A 1 99 ? 2.776 18.022 -15.943 1.00 77.50 99 ASP A O 1
ATOM 803 N N . LEU A 1 100 ? 2.468 17.866 -18.156 1.00 78.00 100 LEU A N 1
ATOM 804 C CA . LEU A 1 100 ? 2.954 19.219 -18.470 1.00 78.00 100 LEU A CA 1
ATOM 805 C C . LEU A 1 100 ? 2.147 20.313 -17.737 1.00 78.00 100 LEU A C 1
ATOM 807 O O . LEU A 1 100 ? 2.692 21.342 -17.328 1.00 78.00 100 LEU A O 1
ATOM 811 N N . ALA A 1 101 ? 0.844 20.092 -17.529 1.00 78.38 101 ALA A N 1
ATOM 812 C CA . ALA A 1 101 ? 0.014 20.964 -16.704 1.00 78.38 101 ALA A CA 1
ATOM 813 C C . ALA A 1 101 ? 0.350 20.850 -15.201 1.00 78.38 101 ALA A C 1
ATOM 815 O O . ALA A 1 101 ? 0.380 21.877 -14.522 1.00 78.38 101 ALA A O 1
ATOM 816 N N . LYS A 1 102 ? 0.661 19.653 -14.674 1.00 75.12 102 LYS A N 1
ATOM 817 C CA . LYS A 1 102 ? 1.120 19.460 -13.277 1.00 75.12 102 LYS A CA 1
ATOM 818 C C . LYS A 1 102 ? 2.457 20.152 -13.024 1.00 75.12 102 LYS A C 1
ATOM 820 O O . LYS A 1 102 ? 2.572 20.871 -12.035 1.00 75.12 102 LYS A O 1
ATOM 825 N N . GLU A 1 103 ? 3.428 19.994 -13.924 1.00 74.94 103 GLU A N 1
ATOM 826 C CA . GLU A 1 103 ? 4.751 20.636 -13.838 1.00 74.94 103 GLU A CA 1
ATOM 827 C C . GLU A 1 103 ? 4.645 22.170 -13.781 1.00 74.94 103 GLU A C 1
ATOM 829 O O . GLU A 1 103 ? 5.383 22.822 -13.044 1.00 74.94 103 GLU A O 1
ATOM 834 N N . ARG A 1 104 ? 3.666 22.755 -14.486 1.00 74.88 104 ARG A N 1
ATOM 835 C CA . ARG A 1 104 ? 3.350 24.195 -14.435 1.00 74.88 104 ARG A CA 1
ATOM 836 C C . ARG A 1 104 ? 2.302 24.578 -13.369 1.00 74.88 104 ARG A C 1
ATOM 838 O O . ARG A 1 104 ? 1.791 25.693 -13.391 1.00 74.88 104 ARG A O 1
ATOM 845 N N . ASN A 1 105 ? 2.003 23.690 -12.414 1.00 74.94 105 ASN A N 1
ATOM 846 C CA . ASN A 1 105 ? 1.046 23.862 -11.302 1.00 74.94 105 ASN A CA 1
ATOM 847 C C . ASN A 1 105 ? -0.437 24.104 -11.686 1.00 74.94 105 ASN A C 1
ATOM 849 O O . ASN A 1 105 ? -1.257 24.468 -10.838 1.00 74.94 105 ASN A O 1
ATOM 853 N N . TYR A 1 106 ? -0.833 23.830 -12.929 1.00 78.25 106 TYR A N 1
ATOM 854 C CA . TYR A 1 106 ? -2.191 24.015 -13.454 1.00 78.25 106 TYR A CA 1
ATOM 855 C C . TYR A 1 106 ? -3.114 22.824 -13.128 1.00 78.25 106 TYR A C 1
ATOM 857 O O . TYR A 1 106 ? -3.445 21.998 -13.981 1.00 78.25 106 TYR A O 1
ATOM 865 N N . LYS A 1 107 ? -3.523 22.719 -11.856 1.00 77.00 107 LYS A N 1
ATOM 866 C CA . LYS A 1 107 ? -4.251 21.555 -11.303 1.00 77.00 107 LYS A CA 1
ATOM 867 C C . LYS A 1 107 ? -5.592 21.245 -11.990 1.00 77.00 107 LYS A C 1
ATOM 869 O O . LYS A 1 107 ? -5.923 20.073 -12.168 1.00 77.00 107 LYS A O 1
ATOM 874 N N . GLU A 1 108 ? -6.358 22.257 -12.400 1.00 80.44 108 GLU A N 1
ATOM 875 C CA . GLU A 1 108 ? -7.644 22.047 -13.089 1.00 80.44 108 GLU A CA 1
ATOM 876 C C . GLU A 1 108 ? -7.438 21.501 -14.507 1.00 80.44 108 GLU A C 1
ATOM 878 O O . GLU A 1 108 ? -8.082 20.536 -14.912 1.00 80.44 108 GLU A O 1
ATOM 883 N N . GLN A 1 109 ? -6.483 22.073 -15.241 1.00 79.56 109 GLN A N 1
ATOM 884 C CA . GLN A 1 109 ? -6.109 21.690 -16.600 1.00 79.56 109 GLN A CA 1
ATOM 885 C C . GLN A 1 109 ? -5.529 20.270 -16.617 1.00 79.56 109 GLN A C 1
ATOM 887 O O . GLN A 1 109 ? -5.934 19.452 -17.440 1.00 79.56 109 GLN A O 1
ATOM 892 N N . ALA A 1 110 ? -4.665 19.941 -15.651 1.00 79.25 110 ALA A N 1
ATOM 893 C CA . ALA A 1 110 ? -4.152 18.589 -15.451 1.00 79.25 110 ALA A CA 1
ATOM 894 C C . ALA A 1 110 ? -5.277 17.557 -15.272 1.00 79.25 110 ALA A C 1
ATOM 896 O O . ALA A 1 110 ? -5.218 16.476 -15.861 1.00 79.25 110 ALA A O 1
ATOM 897 N N . THR A 1 111 ? -6.314 17.912 -14.506 1.00 82.75 111 THR A N 1
ATOM 898 C CA . THR A 1 111 ? -7.495 17.066 -14.274 1.00 82.75 111 THR A CA 1
ATOM 899 C C . THR A 1 111 ? -8.340 16.933 -15.548 1.00 82.75 111 THR A C 1
ATOM 901 O O . THR A 1 111 ? -8.713 15.820 -15.920 1.00 82.75 111 THR A O 1
ATOM 904 N N . PHE A 1 112 ? -8.566 18.037 -16.269 1.00 84.38 112 PHE A N 1
ATOM 905 C CA . PHE A 1 112 ? -9.338 18.077 -17.516 1.00 84.38 112 PHE A CA 1
ATOM 906 C C . PHE A 1 112 ? -8.708 17.237 -18.639 1.00 84.38 112 PHE A C 1
ATOM 908 O O . PHE A 1 112 ? -9.403 16.457 -19.289 1.00 84.38 112 PHE A O 1
ATOM 915 N N . PHE A 1 113 ? -7.388 17.320 -18.844 1.00 79.94 113 PHE A N 1
ATOM 916 C CA . PHE A 1 113 ? -6.720 16.495 -19.857 1.00 79.94 113 PHE A CA 1
ATOM 917 C C . PHE A 1 113 ? -6.801 14.997 -19.519 1.00 79.94 113 PHE A C 1
ATOM 919 O O . PHE A 1 113 ? -7.068 14.191 -20.411 1.00 79.94 113 PHE A O 1
ATOM 926 N N . SER A 1 114 ? -6.676 14.621 -18.239 1.00 78.25 114 SER A N 1
ATOM 927 C CA . SER A 1 114 ? -6.779 13.219 -17.798 1.00 78.25 114 SER A CA 1
ATOM 928 C C . SER A 1 114 ? -8.201 12.631 -17.785 1.00 78.25 114 SER A C 1
ATOM 930 O O . SER A 1 114 ? -8.347 11.413 -17.699 1.00 78.25 114 SER A O 1
ATOM 932 N N . ALA A 1 115 ? -9.251 13.452 -17.884 1.00 80.69 115 ALA A N 1
ATOM 933 C CA . ALA A 1 115 ? -10.635 12.980 -17.884 1.00 80.69 115 ALA A CA 1
ATOM 934 C C . ALA A 1 115 ? -10.989 12.248 -19.193 1.00 80.69 115 ALA A C 1
ATOM 936 O O . ALA A 1 115 ? -10.732 12.747 -20.289 1.00 80.69 115 ALA A O 1
ATOM 937 N N . THR A 1 116 ? -11.609 11.070 -19.102 1.00 68.50 116 THR A N 1
ATOM 938 C CA . THR A 1 116 ? -12.037 10.269 -20.268 1.00 68.50 116 THR A CA 1
ATOM 939 C C . THR A 1 116 ? -13.419 10.647 -20.814 1.00 68.50 116 THR A C 1
ATOM 941 O O . THR A 1 116 ? -13.801 10.149 -21.867 1.00 68.50 116 THR A O 1
ATOM 944 N N . SER A 1 117 ? -14.162 11.516 -20.120 1.00 66.31 117 SER A N 1
ATOM 945 C CA . SER A 1 117 ? -15.495 12.006 -20.509 1.00 66.31 117 SER A CA 1
ATOM 946 C C . SER A 1 117 ? -15.481 13.161 -21.514 1.00 66.31 117 SER A C 1
ATOM 948 O O . SER A 1 117 ? -16.489 13.415 -22.168 1.00 66.31 117 SER A O 1
ATOM 950 N N . GLU A 1 118 ? -14.367 13.887 -21.606 1.00 75.69 118 GLU A N 1
ATOM 951 C CA . GLU A 1 118 ? -14.289 15.155 -22.336 1.00 75.69 118 GLU A CA 1
ATOM 952 C C . GLU A 1 118 ? -13.999 14.956 -23.825 1.00 75.69 118 GLU A C 1
ATOM 954 O O . GLU A 1 118 ? -13.125 14.170 -24.200 1.00 75.69 118 GLU A O 1
ATOM 959 N N . LYS A 1 119 ? -14.698 15.718 -24.677 1.00 75.50 119 LYS A N 1
ATOM 960 C CA . LYS A 1 119 ? -14.520 15.673 -26.135 1.00 75.50 119 LYS A CA 1
ATOM 961 C C . LYS A 1 119 ? -13.116 16.128 -26.547 1.00 75.50 119 LYS A C 1
ATOM 963 O O . LYS A 1 119 ? -12.604 17.126 -26.037 1.00 75.50 119 LYS A O 1
ATOM 968 N N . LYS A 1 120 ? -12.545 15.427 -27.531 1.00 71.19 120 LYS A N 1
ATOM 969 C CA . LYS A 1 120 ? -11.225 15.685 -28.128 1.00 71.19 120 LYS A CA 1
ATOM 970 C C . LYS A 1 120 ? -11.024 17.156 -28.500 1.00 71.19 120 LYS A C 1
ATOM 972 O O . LYS A 1 120 ? -10.070 17.778 -28.039 1.00 71.19 120 LYS A O 1
ATOM 977 N N . ASP A 1 121 ? -11.970 17.726 -29.239 1.00 72.94 121 ASP A N 1
ATOM 978 C CA . ASP A 1 121 ? -11.928 19.095 -29.759 1.00 72.94 121 ASP A CA 1
ATOM 979 C C . ASP A 1 121 ? -11.786 20.129 -28.629 1.00 72.94 121 ASP A C 1
ATOM 981 O O . ASP A 1 121 ? -11.027 21.087 -28.742 1.00 72.94 121 ASP A O 1
ATOM 985 N N . GLU A 1 122 ? -12.473 19.923 -27.499 1.00 77.56 122 GLU A N 1
ATOM 986 C CA . GLU A 1 122 ? -12.394 20.817 -26.336 1.00 77.56 122 GLU A CA 1
ATOM 987 C C . GLU A 1 122 ? -11.060 20.685 -25.596 1.00 77.56 122 GLU A C 1
ATOM 989 O O . GLU A 1 122 ? -10.535 21.680 -25.092 1.00 77.56 122 GLU A O 1
ATOM 994 N N . LYS A 1 123 ? -10.444 19.495 -25.582 1.00 80.44 123 LYS A N 1
ATOM 995 C CA . LYS A 1 123 ? -9.062 19.338 -25.102 1.00 80.44 123 LYS A CA 1
ATOM 996 C C . LYS A 1 123 ? -8.066 20.051 -26.014 1.00 80.44 123 LYS A C 1
ATOM 998 O O . LYS A 1 123 ? -7.182 20.735 -25.500 1.00 80.44 123 LYS A O 1
ATOM 1003 N N . ILE A 1 124 ? -8.236 19.965 -27.335 1.00 74.69 124 ILE A N 1
ATOM 1004 C CA . ILE A 1 124 ? -7.380 20.659 -28.308 1.00 74.69 124 ILE A CA 1
ATOM 1005 C C . ILE A 1 124 ? -7.534 22.182 -28.159 1.00 74.69 124 ILE A C 1
ATOM 1007 O O . ILE A 1 124 ? -6.543 22.864 -27.899 1.00 74.69 124 ILE A O 1
ATOM 1011 N N . LYS A 1 125 ? -8.761 22.723 -28.175 1.00 74.81 125 LYS A N 1
ATOM 1012 C CA . LYS A 1 125 ? -9.031 24.156 -27.926 1.00 74.81 125 LYS A CA 1
ATOM 1013 C C . LYS A 1 125 ? -8.449 24.640 -26.596 1.00 74.81 125 LYS A C 1
ATOM 1015 O O . LYS A 1 125 ? -7.788 25.678 -26.553 1.00 74.81 125 LYS A O 1
ATOM 1020 N N . ARG A 1 126 ? -8.664 23.900 -25.500 1.00 77.75 126 ARG A N 1
ATOM 1021 C CA . ARG A 1 126 ? -8.195 24.297 -24.160 1.00 77.75 126 ARG A CA 1
ATOM 1022 C C . ARG A 1 126 ? -6.675 24.196 -24.019 1.00 77.75 126 ARG A C 1
ATOM 1024 O O . ARG A 1 126 ? -6.102 24.971 -23.262 1.00 77.75 126 ARG A O 1
ATOM 1031 N N . PHE A 1 127 ? -6.013 23.313 -24.766 1.00 77.00 127 PHE A N 1
ATOM 1032 C CA . PHE A 1 127 ? -4.557 23.320 -24.915 1.00 77.00 127 PHE A CA 1
ATOM 1033 C C . PHE A 1 127 ? -4.082 24.567 -25.686 1.00 77.00 127 PHE A C 1
ATOM 1035 O O . PHE A 1 127 ? -3.312 25.360 -25.140 1.00 77.00 127 PHE A O 1
ATOM 1042 N N . LEU A 1 128 ? -4.604 24.789 -26.901 1.00 72.12 128 LEU A N 1
ATOM 1043 C CA . LEU A 1 128 ? -4.217 25.891 -27.798 1.00 72.12 128 LEU A CA 1
ATOM 1044 C C . LEU A 1 128 ? -4.472 27.289 -27.201 1.00 72.12 128 LEU A C 1
ATOM 1046 O O . LEU A 1 128 ? -3.723 28.224 -27.477 1.00 72.12 128 LEU A O 1
ATOM 1050 N N . GLY A 1 129 ? -5.517 27.442 -26.383 1.00 69.12 129 GLY A N 1
ATOM 1051 C CA . GLY A 1 129 ? -5.860 28.708 -25.731 1.00 69.12 129 GLY A CA 1
ATOM 1052 C C . GLY A 1 129 ? -5.106 28.992 -24.426 1.00 69.12 129 GLY A C 1
ATOM 1053 O O . GLY A 1 129 ? -4.976 30.158 -24.050 1.00 69.12 129 GLY A O 1
ATOM 1054 N N . PHE A 1 130 ? -4.619 27.960 -23.723 1.00 73.06 130 PHE A N 1
ATOM 1055 C CA . PHE A 1 130 ? -4.054 28.098 -22.371 1.00 73.06 130 PHE A CA 1
ATOM 1056 C C . PHE A 1 130 ? -2.518 28.073 -22.333 1.00 73.06 130 PHE A C 1
ATOM 1058 O O . PHE A 1 130 ? -1.917 28.727 -21.481 1.00 73.06 130 PHE A O 1
ATOM 1065 N N . PHE A 1 131 ? -1.860 27.370 -23.261 1.00 71.62 131 PHE A N 1
ATOM 1066 C CA . PHE A 1 131 ? -0.402 27.400 -23.382 1.00 71.62 131 PHE A CA 1
ATOM 1067 C C . PHE A 1 131 ? 0.039 28.427 -24.435 1.00 71.62 131 PHE A C 1
ATOM 1069 O O . PHE A 1 131 ? -0.274 28.299 -25.614 1.00 71.62 131 PHE A O 1
ATOM 1076 N N . ASN A 1 132 ? 0.812 29.437 -24.023 1.00 78.44 132 ASN A N 1
ATOM 1077 C CA . ASN A 1 132 ? 1.299 30.501 -24.909 1.00 78.44 132 ASN A CA 1
ATOM 1078 C C . ASN A 1 132 ? 2.527 30.059 -25.739 1.00 78.44 132 ASN A C 1
ATOM 1080 O O . ASN A 1 132 ? 3.621 30.607 -25.590 1.00 78.44 132 ASN A O 1
ATOM 1084 N N . PHE A 1 133 ? 2.348 29.041 -26.582 1.00 84.31 133 PHE A N 1
ATOM 1085 C CA . PHE A 1 133 ? 3.329 28.629 -27.587 1.00 84.31 133 PHE A CA 1
ATOM 1086 C C . PHE A 1 133 ? 3.121 29.413 -28.895 1.00 84.31 133 PHE A C 1
ATOM 1088 O O . PHE A 1 133 ? 1.988 29.651 -29.308 1.00 84.31 133 PHE A O 1
ATOM 1095 N N . LYS A 1 134 ? 4.221 29.805 -29.547 1.00 83.75 134 LYS A N 1
ATOM 1096 C CA . LYS A 1 134 ? 4.254 30.450 -30.875 1.00 83.75 134 LYS A CA 1
ATOM 1097 C C . LYS A 1 134 ? 4.670 29.483 -31.984 1.00 83.75 134 LYS A C 1
ATOM 1099 O O . LYS A 1 134 ? 4.301 29.712 -33.134 1.00 83.75 134 LYS A O 1
ATOM 1104 N N . VAL A 1 135 ? 5.420 28.431 -31.645 1.00 85.94 135 VAL A N 1
ATOM 1105 C CA . VAL A 1 135 ? 5.888 27.391 -32.575 1.00 85.94 135 VAL A CA 1
ATOM 1106 C C . VAL A 1 135 ? 5.632 26.016 -31.966 1.00 85.94 135 VAL A C 1
ATOM 1108 O O . VAL A 1 135 ? 5.967 25.784 -30.802 1.00 85.94 135 VAL A O 1
ATOM 1111 N N . VAL A 1 136 ? 5.075 25.092 -32.750 1.00 86.88 136 VAL A N 1
ATOM 1112 C CA . VAL A 1 136 ? 4.880 23.689 -32.349 1.00 86.88 136 VAL A CA 1
ATOM 1113 C C . VAL A 1 136 ? 5.509 22.769 -33.391 1.00 86.88 136 VAL A C 1
ATOM 1115 O O . VAL A 1 136 ? 5.251 22.898 -34.586 1.00 86.88 136 VAL A O 1
ATOM 1118 N N . CYS A 1 137 ? 6.350 21.843 -32.936 1.00 88.19 137 CYS A N 1
ATOM 1119 C CA . CYS A 1 137 ? 7.080 20.910 -33.788 1.00 88.19 137 CYS A CA 1
ATOM 1120 C C . CYS A 1 137 ? 6.739 19.461 -33.431 1.00 88.19 137 CYS A C 1
ATOM 1122 O O . CYS A 1 137 ? 6.882 19.064 -32.272 1.00 88.19 137 CYS A O 1
ATOM 1124 N N . PHE A 1 138 ? 6.359 18.666 -34.430 1.00 86.56 138 PHE A N 1
ATOM 1125 C CA . PHE A 1 138 ? 6.178 17.218 -34.320 1.00 86.56 138 PHE A CA 1
ATOM 1126 C C . PHE A 1 138 ? 7.255 16.507 -35.144 1.00 86.56 138 PHE A C 1
ATOM 1128 O O . PHE A 1 138 ? 7.182 16.477 -36.368 1.00 86.56 138 PHE A O 1
ATOM 1135 N N . ASP A 1 139 ? 8.264 15.940 -34.485 1.00 85.00 139 ASP A N 1
ATOM 1136 C CA . ASP A 1 139 ? 9.316 15.136 -35.121 1.00 85.00 139 ASP A CA 1
ATOM 1137 C C . ASP A 1 139 ? 8.887 13.660 -35.166 1.00 85.00 139 ASP A C 1
ATOM 1139 O O . ASP A 1 139 ? 8.453 13.096 -34.155 1.00 85.00 139 ASP A O 1
ATOM 1143 N N . ASN A 1 140 ? 9.058 13.022 -36.329 1.00 76.31 140 ASN A N 1
ATOM 1144 C CA . ASN A 1 140 ? 8.602 11.659 -36.653 1.00 76.31 140 ASN A CA 1
ATOM 1145 C C . ASN A 1 140 ? 7.071 11.507 -36.539 1.00 76.31 140 ASN A C 1
ATOM 1147 O O . ASN A 1 140 ? 6.568 10.611 -35.864 1.00 76.31 140 ASN A O 1
ATOM 1151 N N . ALA A 1 141 ? 6.315 12.393 -37.193 1.00 78.00 141 ALA A N 1
ATOM 1152 C CA . ALA A 1 141 ? 4.849 12.373 -37.171 1.00 78.00 141 ALA A CA 1
ATOM 1153 C C . ALA A 1 141 ? 4.244 11.030 -37.641 1.00 78.00 141 ALA A C 1
ATOM 1155 O O . ALA A 1 141 ? 3.217 10.612 -37.113 1.00 78.00 141 ALA A O 1
ATOM 1156 N N . ASP A 1 142 ? 4.944 10.309 -38.523 1.00 72.81 142 ASP A N 1
ATOM 1157 C CA . ASP A 1 142 ? 4.611 8.964 -39.029 1.00 72.81 142 ASP A CA 1
ATOM 1158 C C . ASP A 1 142 ? 4.519 7.872 -37.937 1.00 72.81 142 ASP A C 1
ATOM 1160 O O . ASP A 1 142 ? 4.069 6.760 -38.197 1.00 72.81 142 ASP A O 1
ATOM 1164 N N . CYS A 1 143 ? 4.934 8.162 -36.699 1.00 66.50 143 CYS A N 1
ATOM 1165 C CA . CYS A 1 143 ? 4.792 7.286 -35.529 1.00 66.50 143 CYS A CA 1
ATOM 1166 C C . CYS A 1 143 ? 3.345 7.108 -35.014 1.00 66.50 143 CYS A C 1
ATOM 1168 O O . CYS A 1 143 ? 3.175 6.536 -33.933 1.00 66.50 143 CYS A O 1
ATOM 1170 N N . ASN A 1 144 ? 2.334 7.671 -35.685 1.00 69.62 144 ASN A N 1
ATOM 1171 C CA . ASN A 1 144 ? 1.061 8.028 -35.058 1.00 69.62 144 ASN A CA 1
ATOM 1172 C C . ASN A 1 144 ? -0.153 7.883 -36.000 1.00 69.62 144 ASN A C 1
ATOM 1174 O O . ASN A 1 144 ? -0.134 8.362 -37.133 1.00 69.62 144 ASN A O 1
ATOM 1178 N N . ASP A 1 145 ? -1.235 7.288 -35.497 1.00 63.84 145 ASP A N 1
ATOM 1179 C CA . ASP A 1 145 ? -2.464 7.012 -36.250 1.00 63.84 145 ASP A CA 1
ATOM 1180 C C . ASP A 1 145 ? -3.407 8.238 -36.271 1.00 63.84 145 ASP A C 1
ATOM 1182 O O . ASP A 1 145 ? -4.363 8.329 -35.498 1.00 63.84 145 ASP A O 1
ATOM 1186 N N . GLY A 1 146 ? -3.142 9.215 -37.146 1.00 66.44 146 GLY A N 1
ATOM 1187 C CA . GLY A 1 146 ? -4.089 10.299 -37.481 1.00 66.44 146 GLY A CA 1
ATOM 1188 C C . GLY A 1 146 ? -4.224 11.446 -36.462 1.00 66.44 146 GLY A C 1
ATOM 1189 O O . GLY A 1 146 ? -5.045 12.351 -36.627 1.00 66.44 146 GLY A O 1
ATOM 1190 N N . LEU A 1 147 ? -3.464 11.421 -35.365 1.00 70.44 147 LEU A N 1
ATOM 1191 C CA . LEU A 1 147 ? -3.575 12.413 -34.286 1.00 70.44 147 LEU A CA 1
ATOM 1192 C C . LEU A 1 147 ? -2.920 13.755 -34.625 1.00 70.44 147 LEU A C 1
ATOM 1194 O O . LEU A 1 147 ? -3.403 14.778 -34.144 1.00 70.44 147 LEU A O 1
ATOM 1198 N N . VAL A 1 148 ? -1.848 13.766 -35.427 1.00 75.56 148 VAL A N 1
ATOM 1199 C CA . VAL A 1 148 ? -1.208 15.024 -35.847 1.00 75.56 148 VAL A CA 1
ATOM 1200 C C . VAL A 1 148 ? -2.152 15.761 -36.788 1.00 75.56 148 VAL A C 1
ATOM 1202 O O . VAL A 1 148 ? -2.434 16.930 -36.557 1.00 75.56 148 VAL A O 1
ATOM 1205 N N . GLU A 1 149 ? -2.732 15.054 -37.757 1.00 76.94 149 GLU A N 1
ATOM 1206 C CA . GLU A 1 149 ? -3.768 15.553 -38.665 1.00 76.94 149 GLU A CA 1
ATOM 1207 C C . GLU A 1 149 ? -4.937 16.189 -37.898 1.00 76.94 149 GLU A C 1
ATOM 1209 O O . GLU A 1 149 ? -5.304 17.330 -38.164 1.00 76.94 149 GLU A O 1
ATOM 1214 N N . SER A 1 150 ? -5.431 15.519 -36.854 1.00 72.25 150 SER A N 1
ATOM 1215 C CA . SER A 1 150 ? -6.513 16.035 -36.004 1.00 72.25 150 SER A CA 1
ATOM 1216 C C . SER A 1 150 ? -6.117 17.236 -35.121 1.00 72.25 150 SER A C 1
ATOM 1218 O O . SER A 1 150 ? -6.984 17.943 -34.613 1.00 72.25 150 SER A O 1
ATOM 1220 N N . PHE A 1 151 ? -4.820 17.519 -34.946 1.00 73.38 151 PHE A N 1
ATOM 1221 C CA . PHE A 1 151 ? -4.359 18.803 -34.399 1.00 73.38 151 PHE A CA 1
ATOM 1222 C C . PHE A 1 151 ? -4.381 19.921 -35.450 1.00 73.38 151 PHE A C 1
ATOM 1224 O O . PHE A 1 151 ? -4.630 21.071 -35.088 1.00 73.38 151 PHE A O 1
ATOM 1231 N N . LEU A 1 152 ? -4.151 19.597 -36.729 1.00 73.38 152 LEU A N 1
ATOM 1232 C CA . LEU A 1 152 ? -4.168 20.564 -37.833 1.00 73.38 152 LEU A CA 1
ATOM 1233 C C . LEU A 1 152 ? -5.594 21.066 -38.129 1.00 73.38 152 LEU A C 1
ATOM 1235 O O . LEU A 1 152 ? -5.793 22.252 -38.362 1.00 73.38 152 LEU A O 1
ATOM 1239 N N . GLU A 1 153 ? -6.604 20.202 -37.997 1.00 70.38 153 GLU A N 1
ATOM 1240 C CA . GLU A 1 153 ? -8.031 20.538 -38.189 1.00 70.38 153 GLU A CA 1
ATOM 1241 C C . GLU A 1 153 ? -8.574 21.646 -37.254 1.00 70.38 153 GLU A C 1
ATOM 1243 O O . GLU A 1 153 ? -9.653 22.191 -37.493 1.00 70.38 153 GLU A O 1
ATOM 1248 N N . HIS A 1 154 ? -7.849 22.001 -36.186 1.00 67.69 154 HIS A N 1
ATOM 1249 C CA . HIS A 1 154 ? -8.274 22.988 -35.184 1.00 67.69 154 HIS A CA 1
ATOM 1250 C C . HIS A 1 154 ? -7.386 24.248 -35.109 1.00 67.69 154 HIS A C 1
ATOM 1252 O O . HIS A 1 154 ? -7.550 25.058 -34.189 1.00 67.69 154 HIS A O 1
ATOM 1258 N N . LEU A 1 155 ? -6.457 24.460 -36.050 1.00 62.88 155 LEU A N 1
ATOM 1259 C CA . LEU A 1 155 ? -5.482 25.564 -35.967 1.00 62.88 155 LEU A CA 1
ATOM 1260 C C . LEU A 1 155 ? -6.056 26.958 -36.215 1.00 62.88 155 LEU A C 1
ATOM 1262 O O . LEU A 1 155 ? -5.502 27.933 -35.698 1.00 62.88 155 LEU A O 1
ATOM 1266 N N . VAL A 1 156 ? -7.195 27.029 -36.909 1.00 55.22 156 VAL A N 1
ATOM 1267 C CA . VAL A 1 156 ? -7.945 28.235 -37.319 1.00 55.22 156 VAL A CA 1
ATOM 1268 C C . VAL A 1 156 ? -8.266 29.209 -36.162 1.00 55.22 156 VAL A C 1
ATOM 1270 O O . VAL A 1 156 ? -8.657 30.350 -36.396 1.00 55.22 156 VAL A O 1
ATOM 1273 N N . CYS A 1 157 ? -8.100 28.803 -34.897 1.00 50.25 157 CYS A N 1
ATOM 1274 C CA . CYS A 1 157 ? -8.314 29.642 -33.707 1.00 50.25 157 CYS A CA 1
ATOM 1275 C C . CYS A 1 157 ? -7.121 29.677 -32.722 1.00 50.25 157 CYS A C 1
ATOM 1277 O O . CYS A 1 157 ? -7.306 29.984 -31.542 1.00 50.25 157 CYS A O 1
ATOM 1279 N N . SER A 1 158 ? -5.903 29.343 -33.161 1.00 64.19 158 SER A N 1
ATOM 1280 C CA . SER A 1 158 ? -4.710 29.294 -32.297 1.00 64.19 158 SER A CA 1
ATOM 1281 C C . SER A 1 158 ? -3.866 30.582 -32.318 1.00 64.19 158 SER A C 1
ATOM 1283 O O . SER A 1 158 ? -3.935 31.382 -33.245 1.00 64.19 158 SER A O 1
ATOM 1285 N N . LYS A 1 159 ? -3.018 30.777 -31.294 1.00 69.06 159 LYS A N 1
ATOM 1286 C CA . LYS A 1 159 ? -1.997 31.852 -31.244 1.00 69.06 159 LYS A CA 1
ATOM 1287 C C . LYS A 1 159 ? -0.665 31.469 -31.918 1.00 69.06 159 LYS A C 1
ATOM 1289 O O . LYS A 1 159 ? 0.335 32.169 -31.752 1.00 69.06 159 LYS A O 1
ATOM 1294 N N . ILE A 1 160 ? -0.619 30.330 -32.605 1.00 77.06 160 ILE A N 1
ATOM 1295 C CA . ILE A 1 160 ? 0.621 29.713 -33.077 1.00 77.06 160 ILE A CA 1
ATOM 1296 C C . ILE A 1 160 ? 0.936 30.253 -34.477 1.00 77.06 160 ILE A C 1
ATOM 1298 O O . ILE A 1 160 ? 0.117 30.153 -35.389 1.00 77.06 160 ILE A O 1
ATOM 1302 N N . LYS A 1 161 ? 2.134 30.824 -34.651 1.00 76.50 161 LYS A N 1
ATOM 1303 C CA . LYS A 1 161 ? 2.621 31.320 -35.949 1.00 76.50 161 LYS A CA 1
ATOM 1304 C C . LYS A 1 161 ? 3.031 30.180 -36.881 1.00 76.50 161 LYS A C 1
ATOM 1306 O O . LYS A 1 161 ? 2.899 30.295 -38.097 1.00 76.50 161 LYS A O 1
ATOM 1311 N N . THR A 1 162 ? 3.590 29.101 -36.332 1.00 82.62 162 THR A N 1
ATOM 1312 C CA . THR A 1 162 ? 4.278 28.096 -37.152 1.00 82.62 162 THR A CA 1
ATOM 1313 C C . THR A 1 162 ? 4.143 26.688 -36.590 1.00 82.62 162 THR A C 1
ATOM 1315 O O . THR A 1 162 ? 4.473 26.424 -35.432 1.00 82.62 162 THR A O 1
ATOM 1318 N N . PHE A 1 163 ? 3.713 25.772 -37.451 1.00 84.88 163 PHE A N 1
ATOM 1319 C CA . PHE A 1 163 ? 3.809 24.334 -37.249 1.00 84.88 163 PHE A CA 1
ATOM 1320 C C . PHE A 1 163 ? 4.927 23.765 -38.116 1.00 84.88 163 PHE A C 1
ATOM 1322 O O . PHE A 1 163 ? 5.037 24.110 -39.292 1.00 84.88 163 PHE A O 1
ATOM 1329 N N . ILE A 1 164 ? 5.743 22.882 -37.543 1.00 87.44 164 ILE A N 1
ATOM 1330 C CA . ILE A 1 164 ? 6.779 22.142 -38.273 1.00 87.44 164 ILE A CA 1
ATOM 1331 C C . ILE A 1 164 ? 6.559 20.648 -38.038 1.00 87.44 164 ILE A C 1
ATOM 1333 O O . ILE A 1 164 ? 6.554 20.182 -36.899 1.00 87.44 164 ILE A O 1
ATOM 1337 N N . ILE A 1 165 ? 6.373 19.889 -39.112 1.00 86.44 165 ILE A N 1
ATOM 1338 C CA . ILE A 1 165 ? 6.039 18.467 -39.058 1.00 86.44 165 ILE A CA 1
ATOM 1339 C C . ILE A 1 165 ? 7.133 17.682 -39.779 1.00 86.44 165 ILE A C 1
ATOM 1341 O O . ILE A 1 165 ? 7.267 17.766 -40.996 1.00 86.44 165 ILE A O 1
ATOM 1345 N N . GLY A 1 166 ? 7.942 16.948 -39.018 1.00 85.62 166 GLY A N 1
ATOM 1346 C CA . GLY A 1 166 ? 8.991 16.071 -39.529 1.00 85.62 166 GLY A CA 1
ATOM 1347 C C . GLY A 1 166 ? 8.451 14.671 -39.809 1.00 85.62 166 GLY A C 1
ATOM 1348 O O . GLY A 1 166 ? 8.033 13.968 -38.890 1.00 85.62 166 GLY A O 1
ATOM 1349 N N . THR A 1 167 ? 8.510 14.260 -41.069 1.00 79.19 167 THR A N 1
ATOM 1350 C CA . THR A 1 167 ? 8.103 12.943 -41.587 1.00 79.19 167 THR A CA 1
ATOM 1351 C C . THR A 1 167 ? 9.309 12.232 -42.216 1.00 79.19 167 THR A C 1
ATOM 1353 O O . THR A 1 167 ? 10.315 12.868 -42.546 1.00 79.19 167 THR A O 1
ATOM 1356 N N . GLN A 1 168 ? 9.243 10.906 -42.333 1.00 72.25 168 GLN A N 1
ATOM 1357 C CA . GLN A 1 168 ? 10.308 10.047 -42.871 1.00 72.25 168 GLN A CA 1
ATOM 1358 C C . GLN A 1 168 ? 9.840 9.200 -44.065 1.00 72.25 168 GLN A C 1
ATOM 1360 O O . GLN A 1 168 ? 10.636 8.907 -44.955 1.00 72.25 168 GLN A O 1
ATOM 1365 N N . THR A 1 169 ? 8.568 8.789 -44.086 1.00 62.16 169 THR A N 1
ATOM 1366 C CA . THR A 1 169 ? 8.029 7.829 -45.065 1.00 62.16 169 THR A CA 1
ATOM 1367 C C . THR A 1 169 ? 6.660 8.205 -45.632 1.00 62.16 169 THR A C 1
ATOM 1369 O O . THR A 1 169 ? 6.343 7.784 -46.745 1.00 62.16 169 THR A O 1
ATOM 1372 N N . ARG A 1 170 ? 5.847 8.999 -44.920 1.00 66.69 170 ARG A N 1
ATOM 1373 C CA . ARG A 1 170 ? 4.491 9.383 -45.351 1.00 66.69 170 ARG A CA 1
ATOM 1374 C C . ARG A 1 170 ? 4.390 10.887 -45.593 1.00 66.69 170 ARG A C 1
ATOM 1376 O O . ARG A 1 170 ? 4.783 11.688 -44.756 1.00 66.69 170 ARG A O 1
ATOM 1383 N N . GLN A 1 171 ? 3.782 11.280 -46.713 1.00 67.94 171 GLN A N 1
ATOM 1384 C CA . GLN A 1 171 ? 3.263 12.641 -46.840 1.00 67.94 171 GLN A CA 1
ATOM 1385 C C . GLN A 1 171 ? 1.908 12.734 -46.134 1.00 67.94 171 GLN A C 1
ATOM 1387 O O . GLN A 1 171 ? 0.996 11.949 -46.405 1.00 67.94 171 GLN A O 1
ATOM 1392 N N . ILE A 1 172 ? 1.787 13.689 -45.215 1.00 68.62 172 ILE A N 1
ATOM 1393 C CA . ILE A 1 172 ? 0.532 13.988 -44.528 1.00 68.62 172 ILE A CA 1
ATOM 1394 C C . ILE A 1 172 ? -0.384 14.744 -45.498 1.00 68.62 172 ILE A C 1
ATOM 1396 O O . ILE A 1 172 ? 0.065 15.584 -46.275 1.00 68.62 172 ILE A O 1
ATOM 1400 N N . GLN A 1 173 ? -1.673 14.412 -45.482 1.00 65.44 173 GLN A N 1
ATOM 1401 C CA . GLN A 1 173 ? -2.695 15.072 -46.292 1.00 65.44 173 GLN A CA 1
ATOM 1402 C C . GLN A 1 173 ? -3.544 15.954 -45.378 1.00 65.44 173 GLN A C 1
ATOM 1404 O O . GLN A 1 173 ? -3.995 15.499 -44.329 1.00 65.44 173 GLN A O 1
ATOM 1409 N N . THR A 1 174 ? -3.735 17.217 -45.759 1.00 66.06 174 THR A N 1
ATOM 1410 C CA . THR A 1 174 ? -4.520 18.201 -44.998 1.00 66.06 174 THR A CA 1
ATOM 1411 C C . THR A 1 174 ? -5.309 19.088 -45.962 1.00 66.06 174 THR A C 1
ATOM 1413 O O . THR A 1 174 ? -4.980 19.155 -47.146 1.00 66.06 174 THR A O 1
ATOM 1416 N N . ASN A 1 175 ? -6.315 19.794 -45.444 1.00 58.44 175 ASN A N 1
ATOM 1417 C CA . ASN A 1 175 ? -7.104 20.764 -46.209 1.00 58.44 175 ASN A CA 1
ATOM 1418 C C . ASN A 1 175 ? -6.563 22.210 -46.112 1.00 58.44 175 ASN A C 1
ATOM 1420 O O . ASN A 1 175 ? -7.179 23.122 -46.661 1.00 58.44 175 ASN A O 1
ATOM 1424 N N . GLU A 1 176 ? -5.443 22.441 -45.415 1.00 66.19 176 GLU A N 1
ATOM 1425 C CA . GLU A 1 176 ? -4.827 23.767 -45.241 1.00 66.19 176 GLU A CA 1
ATOM 1426 C C . GLU A 1 176 ? -3.602 23.969 -46.160 1.00 66.19 176 GLU A C 1
ATOM 1428 O O . GLU A 1 176 ? -3.101 23.031 -46.784 1.00 66.19 176 GLU A O 1
ATOM 1433 N N . GLN A 1 177 ? -3.094 25.207 -46.264 1.00 67.06 177 GLN A N 1
ATOM 1434 C CA . GLN A 1 177 ? -1.869 25.486 -47.026 1.00 67.06 177 GLN A CA 1
ATOM 1435 C C . GLN A 1 177 ? -0.625 24.956 -46.297 1.00 67.06 177 GLN A C 1
ATOM 1437 O O . GLN A 1 177 ? -0.094 25.599 -45.391 1.00 67.06 177 GLN A O 1
ATOM 1442 N N . VAL A 1 178 ? -0.131 23.804 -46.752 1.00 74.88 178 VAL A N 1
ATOM 1443 C CA . VAL A 1 178 ? 1.129 23.201 -46.298 1.00 74.88 178 VAL A CA 1
ATOM 1444 C C . VAL A 1 178 ? 2.265 23.557 -47.260 1.00 74.88 178 VAL A C 1
ATOM 1446 O O . VAL A 1 178 ? 2.166 23.310 -48.462 1.00 74.88 178 VAL A O 1
ATOM 1449 N N . SER A 1 179 ? 3.363 24.102 -46.732 1.00 82.25 179 SER A N 1
ATOM 1450 C CA . SER A 1 179 ? 4.623 24.267 -47.463 1.00 82.25 179 SER A CA 1
ATOM 1451 C C . SER A 1 179 ? 5.476 23.009 -47.267 1.00 82.25 179 SER A C 1
ATOM 1453 O O . SER A 1 179 ? 5.957 22.719 -46.167 1.00 82.25 179 SER A O 1
ATOM 1455 N N . THR A 1 180 ? 5.595 22.203 -48.323 1.00 84.50 180 THR A N 1
ATOM 1456 C CA . THR A 1 180 ? 6.215 20.869 -48.275 1.00 84.50 180 THR A CA 1
ATOM 1457 C C . THR A 1 180 ? 7.659 20.922 -48.766 1.00 84.50 180 THR A C 1
ATOM 1459 O O . THR A 1 180 ? 7.923 21.357 -49.886 1.00 84.50 180 THR A O 1
ATOM 1462 N N . ILE A 1 181 ? 8.599 20.456 -47.939 1.00 87.56 181 ILE A N 1
ATOM 1463 C CA . ILE A 1 181 ? 10.045 20.555 -48.177 1.00 87.56 181 ILE A CA 1
ATOM 1464 C C . ILE A 1 181 ? 10.678 19.162 -48.125 1.00 87.56 181 ILE A C 1
ATOM 1466 O O . ILE A 1 181 ? 10.584 18.461 -47.118 1.00 87.56 181 ILE A O 1
ATOM 1470 N N . GLU A 1 182 ? 11.357 18.782 -49.204 1.00 87.94 182 GLU A N 1
ATOM 1471 C CA . GLU A 1 182 ? 12.097 17.523 -49.312 1.00 87.94 182 GLU A CA 1
ATOM 1472 C C . GLU A 1 182 ? 13.547 17.695 -48.836 1.00 87.94 182 GLU A C 1
ATOM 1474 O O . GLU A 1 182 ? 14.232 18.629 -49.262 1.00 87.94 182 GLU A O 1
ATOM 1479 N N . VAL A 1 183 ? 14.035 16.776 -48.001 1.00 88.50 183 VAL A N 1
ATOM 1480 C CA . VAL A 1 183 ? 15.421 16.724 -47.511 1.00 88.50 183 VAL A CA 1
ATOM 1481 C C . VAL A 1 183 ? 16.176 15.606 -48.237 1.00 88.50 183 VAL A C 1
ATOM 1483 O O . VAL A 1 183 ? 15.954 14.421 -47.996 1.00 88.50 183 VAL A O 1
ATOM 1486 N N . ARG A 1 184 ? 17.089 15.988 -49.135 1.00 88.00 184 ARG A N 1
ATOM 1487 C CA . ARG A 1 184 ? 17.811 15.108 -50.075 1.00 88.00 184 ARG A CA 1
ATOM 1488 C C . ARG A 1 184 ? 19.262 14.843 -49.650 1.00 88.00 184 ARG A C 1
ATOM 1490 O O . ARG A 1 184 ? 20.166 14.868 -50.486 1.00 88.00 184 ARG A O 1
ATOM 1497 N N . GLY A 1 185 ? 19.485 14.644 -48.350 1.00 87.19 185 GLY A N 1
ATOM 1498 C CA . GLY A 1 185 ? 20.820 14.454 -47.776 1.00 87.19 185 GLY A CA 1
ATOM 1499 C C . GLY A 1 185 ? 21.640 15.747 -47.703 1.00 87.19 185 GLY A C 1
ATOM 1500 O O . GLY A 1 185 ? 21.097 16.852 -47.651 1.00 87.19 185 GLY A O 1
ATOM 1501 N N . LEU A 1 186 ? 22.965 15.610 -47.696 1.00 89.50 186 LEU A N 1
ATOM 1502 C CA . LEU A 1 186 ? 23.917 16.720 -47.778 1.00 89.50 186 LEU A CA 1
ATOM 1503 C C . LEU A 1 186 ? 23.988 17.330 -49.189 1.00 89.50 186 LEU A C 1
ATOM 1505 O O . LEU A 1 186 ? 23.696 16.686 -50.198 1.00 89.50 186 LEU A O 1
ATOM 1509 N N . ASN A 1 187 ? 24.458 18.575 -49.273 1.00 89.50 187 ASN A N 1
ATOM 1510 C CA . ASN A 1 187 ? 24.931 19.148 -50.532 1.00 89.50 187 ASN A CA 1
ATOM 1511 C C . ASN A 1 187 ? 26.215 18.431 -51.024 1.00 89.50 187 ASN A C 1
ATOM 1513 O O . ASN A 1 187 ? 26.900 17.747 -50.260 1.00 89.50 187 ASN A O 1
ATOM 1517 N N . LEU A 1 188 ? 26.550 18.587 -52.311 1.00 86.88 188 LEU A N 1
ATOM 1518 C CA . LEU A 1 188 ? 27.645 17.842 -52.948 1.00 86.88 188 LEU A CA 1
ATOM 1519 C C . LEU A 1 188 ? 29.018 18.106 -52.305 1.00 86.88 188 LEU A C 1
ATOM 1521 O O . LEU A 1 188 ? 29.756 17.154 -52.060 1.00 86.88 188 LEU A O 1
ATOM 1525 N N . SER A 1 189 ? 29.362 19.365 -52.021 1.00 86.75 189 SER A N 1
ATOM 1526 C CA . SER A 1 189 ? 30.679 19.721 -51.482 1.00 86.75 189 SER A CA 1
ATOM 1527 C C . SER A 1 189 ? 30.847 19.258 -50.036 1.00 86.75 189 SER A C 1
ATOM 1529 O O . SER A 1 189 ? 31.873 18.664 -49.716 1.00 86.75 189 SER A O 1
ATOM 1531 N N . THR A 1 190 ? 29.835 19.419 -49.177 1.00 89.12 190 THR A N 1
ATOM 1532 C CA . THR A 1 190 ? 29.885 18.897 -47.801 1.00 89.12 190 THR A CA 1
ATOM 1533 C C . THR A 1 190 ? 29.855 17.364 -47.768 1.00 89.12 190 THR A C 1
ATOM 1535 O O . THR A 1 190 ? 30.517 16.768 -46.921 1.00 89.12 190 THR A O 1
ATOM 1538 N N . ALA A 1 191 ? 29.168 16.693 -48.702 1.00 86.25 191 ALA A N 1
ATOM 1539 C CA . ALA A 1 191 ? 29.231 15.233 -48.824 1.00 86.25 191 ALA A CA 1
ATOM 1540 C C . ALA A 1 191 ? 30.635 14.741 -49.226 1.00 86.25 191 ALA A C 1
ATOM 1542 O O . ALA A 1 191 ? 31.151 13.795 -48.630 1.00 86.25 191 ALA A O 1
ATOM 1543 N N . GLN A 1 192 ? 31.278 15.400 -50.198 1.00 85.31 192 GLN A N 1
ATOM 1544 C CA . GLN A 1 192 ? 32.666 15.120 -50.590 1.00 85.31 192 GLN A CA 1
ATOM 1545 C C . GLN A 1 192 ? 33.653 15.401 -49.445 1.00 85.31 192 GLN A C 1
ATOM 1547 O O . GLN A 1 192 ? 34.546 14.593 -49.200 1.00 85.31 192 GLN A O 1
ATOM 1552 N N . GLU A 1 193 ? 33.492 16.518 -48.729 1.00 87.19 193 GLU A N 1
ATOM 1553 C CA . GLU A 1 193 ? 34.321 16.882 -47.574 1.00 87.19 193 GLU A CA 1
ATOM 1554 C C . GLU A 1 193 ? 34.190 15.851 -46.445 1.00 87.19 193 GLU A C 1
ATOM 1556 O O . GLU A 1 193 ? 35.202 15.380 -45.924 1.00 87.19 193 GLU A O 1
ATOM 1561 N N . LEU A 1 194 ? 32.961 15.435 -46.114 1.00 86.75 194 LEU A N 1
ATOM 1562 C CA . LEU A 1 194 ? 32.694 14.393 -45.122 1.00 86.75 194 LEU A CA 1
ATOM 1563 C C . LEU A 1 194 ? 33.358 13.066 -45.514 1.00 86.75 194 LEU A C 1
ATOM 1565 O O . LEU A 1 194 ? 34.043 12.464 -44.689 1.00 86.75 194 LEU A O 1
ATOM 1569 N N . PHE A 1 195 ? 33.217 12.639 -46.773 1.00 85.81 195 PHE A N 1
ATOM 1570 C CA . PHE A 1 195 ? 33.832 11.406 -47.268 1.00 85.81 195 PHE A CA 1
ATOM 1571 C C . PHE A 1 195 ? 35.368 11.465 -47.181 1.00 85.81 195 PHE A C 1
ATOM 1573 O O . PHE A 1 195 ? 35.993 10.563 -46.624 1.00 85.81 195 PHE A O 1
ATOM 1580 N N . LYS A 1 196 ? 35.988 12.557 -47.657 1.00 84.69 196 LYS A N 1
ATOM 1581 C CA . LYS A 1 196 ? 37.448 12.775 -47.587 1.00 84.69 196 LYS A CA 1
ATOM 1582 C C . LYS A 1 196 ? 37.963 12.819 -46.144 1.00 84.69 196 LYS A C 1
ATOM 1584 O O . LYS A 1 196 ? 39.031 12.286 -45.856 1.00 84.69 196 LYS A O 1
ATOM 1589 N N . LYS A 1 197 ? 37.195 13.419 -45.228 1.00 86.31 197 LYS A N 1
ATOM 1590 C CA . LYS A 1 197 ? 37.514 13.501 -43.795 1.00 86.31 197 LYS A CA 1
ATOM 1591 C C . LYS A 1 197 ? 37.445 12.144 -43.088 1.00 86.31 197 LYS A C 1
ATOM 1593 O O . LYS A 1 197 ? 38.212 11.921 -42.155 1.00 86.31 197 LYS A O 1
ATOM 1598 N N . LEU A 1 198 ? 36.536 11.260 -43.504 1.00 82.88 198 LEU A N 1
ATOM 1599 C CA . LEU A 1 198 ? 36.349 9.940 -42.894 1.00 82.88 198 LEU A CA 1
ATOM 1600 C C . LEU A 1 198 ? 37.205 8.838 -43.543 1.00 82.88 198 LEU A C 1
ATOM 1602 O O . LEU A 1 198 ? 37.578 7.897 -42.847 1.00 82.88 198 LEU A O 1
ATOM 1606 N N . CYS A 1 199 ? 37.581 8.965 -44.819 1.00 78.06 199 CYS A N 1
ATOM 1607 C CA . CYS A 1 199 ? 38.488 8.048 -45.528 1.00 78.06 199 CYS A CA 1
ATOM 1608 C C . CYS A 1 199 ? 39.769 8.742 -46.053 1.00 78.06 199 CYS A C 1
ATOM 1610 O O . CYS A 1 199 ? 40.054 8.673 -47.251 1.00 78.06 199 CYS A O 1
ATOM 1612 N N . PRO A 1 200 ? 40.597 9.371 -45.191 1.00 70.75 200 PRO A N 1
ATOM 1613 C CA . PRO A 1 200 ? 41.807 10.090 -45.616 1.00 70.75 200 PRO A CA 1
ATOM 1614 C C . PRO A 1 200 ? 42.915 9.177 -46.173 1.00 70.75 200 PRO A C 1
ATOM 1616 O O . PRO A 1 200 ? 43.888 9.657 -46.746 1.00 70.75 200 PRO A O 1
ATOM 1619 N N . SER A 1 201 ? 42.788 7.861 -45.991 1.00 61.53 201 SER A N 1
ATOM 1620 C CA . SER A 1 201 ? 43.702 6.817 -46.468 1.00 61.53 201 SER A CA 1
ATOM 1621 C C . SER A 1 201 ? 43.415 6.332 -47.896 1.00 61.53 201 SER A C 1
ATOM 1623 O O . SER A 1 201 ? 44.185 5.532 -48.427 1.00 61.53 201 SER A O 1
ATOM 1625 N N . CYS A 1 202 ? 42.305 6.757 -48.506 1.00 62.53 202 CYS A N 1
ATOM 1626 C CA . CYS A 1 202 ? 41.797 6.185 -49.751 1.00 62.53 202 CYS A CA 1
ATOM 1627 C C . CYS A 1 202 ? 42.055 7.103 -50.954 1.00 62.53 202 CYS A C 1
ATOM 1629 O O . CYS A 1 202 ? 41.548 8.221 -51.012 1.00 62.53 202 CYS A O 1
ATOM 1631 N N . ALA A 1 203 ? 42.794 6.608 -51.949 1.00 62.44 203 ALA A N 1
ATOM 1632 C CA . ALA A 1 203 ? 43.149 7.346 -53.163 1.00 62.44 203 ALA A CA 1
ATOM 1633 C C . ALA A 1 203 ? 42.018 7.348 -54.219 1.00 62.44 203 ALA A C 1
ATOM 1635 O O . ALA A 1 203 ? 42.222 6.916 -55.352 1.00 62.44 203 ALA A O 1
ATOM 1636 N N . TYR A 1 204 ? 40.821 7.806 -53.839 1.00 72.88 204 TYR A N 1
ATOM 1637 C CA . TYR A 1 204 ? 39.688 7.964 -54.759 1.00 72.88 204 TYR A CA 1
ATOM 1638 C C . TYR A 1 204 ? 39.662 9.359 -55.391 1.00 72.88 204 TYR A C 1
ATOM 1640 O O . TYR A 1 204 ? 39.876 10.365 -54.715 1.00 72.88 204 TYR A O 1
ATOM 1648 N N . GLU A 1 205 ? 39.338 9.426 -56.681 1.00 76.88 205 GLU A N 1
ATOM 1649 C CA . GLU A 1 205 ? 39.127 10.693 -57.389 1.00 76.88 205 GLU A CA 1
ATOM 1650 C C . GLU A 1 205 ? 37.769 11.323 -57.038 1.00 76.88 205 GLU A C 1
ATOM 1652 O O . GLU A 1 205 ? 36.788 10.628 -56.762 1.00 76.88 205 GLU A O 1
ATOM 1657 N N . ASP A 1 206 ? 37.659 12.649 -57.140 1.00 76.50 206 ASP A N 1
ATOM 1658 C CA . ASP A 1 206 ? 36.430 13.387 -56.805 1.00 76.50 206 ASP A CA 1
ATOM 1659 C C . ASP A 1 206 ? 35.206 12.938 -57.626 1.00 76.50 206 ASP A C 1
ATOM 1661 O O . ASP A 1 206 ? 34.079 12.969 -57.124 1.00 76.50 206 ASP A O 1
ATOM 1665 N N . GLY A 1 207 ? 35.408 12.446 -58.854 1.00 75.44 207 GLY A N 1
ATOM 1666 C CA . GLY A 1 207 ? 34.352 11.817 -59.656 1.00 75.44 207 GLY A CA 1
ATOM 1667 C C . GLY A 1 207 ? 33.852 10.488 -59.071 1.00 75.44 207 GLY A C 1
ATOM 1668 O O . GLY A 1 207 ? 32.646 10.235 -59.054 1.00 75.44 207 GLY A O 1
ATOM 1669 N N . GLN A 1 208 ? 34.752 9.666 -58.521 1.00 76.00 208 GLN A N 1
ATOM 1670 C CA . GLN A 1 208 ? 34.410 8.404 -57.855 1.00 76.00 208 GLN A CA 1
ATOM 1671 C C . GLN A 1 208 ? 33.678 8.668 -56.534 1.00 76.00 208 GLN A C 1
ATOM 1673 O O . GLN A 1 208 ? 32.615 8.094 -56.301 1.00 76.00 208 GLN A O 1
ATOM 1678 N N . ILE A 1 209 ? 34.182 9.604 -55.718 1.00 79.69 209 ILE A N 1
ATOM 1679 C CA . ILE A 1 209 ? 33.534 10.038 -54.468 1.00 79.69 209 ILE A CA 1
ATOM 1680 C C . ILE A 1 209 ? 32.122 10.571 -54.756 1.00 79.69 209 ILE A C 1
ATOM 1682 O O . ILE A 1 209 ? 31.170 10.206 -54.071 1.00 79.69 209 ILE A O 1
ATOM 1686 N N . SER A 1 210 ? 31.955 11.376 -55.809 1.00 81.44 210 SER A N 1
ATOM 1687 C CA . SER A 1 210 ? 30.641 11.905 -56.209 1.00 81.44 210 SER A CA 1
ATOM 1688 C C . SER A 1 210 ? 29.653 10.805 -56.613 1.00 81.44 210 SER A C 1
ATOM 1690 O O . SER A 1 210 ? 28.472 10.899 -56.277 1.00 81.44 210 SER A O 1
ATOM 1692 N N . SER A 1 211 ? 30.128 9.754 -57.291 1.00 79.81 211 SER A N 1
ATOM 1693 C CA . SER A 1 211 ? 29.320 8.583 -57.655 1.00 79.81 211 SER A CA 1
ATOM 1694 C C . SER A 1 211 ? 28.887 7.780 -56.420 1.00 79.81 211 SER A C 1
ATOM 1696 O O . SER A 1 211 ? 27.706 7.470 -56.266 1.00 79.81 211 SER A O 1
ATOM 1698 N N . LEU A 1 212 ? 29.812 7.525 -55.485 1.00 77.31 212 LEU A N 1
ATOM 1699 C CA . LEU A 1 212 ? 29.533 6.821 -54.226 1.00 77.31 212 LEU A CA 1
ATOM 1700 C C . LEU A 1 212 ? 28.552 7.598 -53.334 1.00 77.31 212 LEU A C 1
ATOM 1702 O O . LEU A 1 212 ? 27.573 7.026 -52.856 1.00 77.31 212 LEU A O 1
ATOM 1706 N N . CYS A 1 213 ? 28.738 8.911 -53.174 1.00 82.38 213 CYS A N 1
ATOM 1707 C CA . CYS A 1 213 ? 27.778 9.765 -52.466 1.00 82.38 213 CYS A CA 1
ATOM 1708 C C . CYS A 1 213 ? 26.397 9.780 -53.147 1.00 82.38 213 CYS A C 1
ATOM 1710 O O . CYS A 1 213 ? 25.386 9.836 -52.451 1.00 82.38 213 CYS A O 1
ATOM 1712 N N . GLY A 1 214 ? 26.337 9.681 -54.481 1.00 80.19 214 GLY A N 1
ATOM 1713 C CA . GLY A 1 214 ? 25.085 9.535 -55.230 1.00 80.19 214 GLY A CA 1
ATOM 1714 C C . GLY A 1 214 ? 24.361 8.213 -54.949 1.00 80.19 214 GLY A C 1
ATOM 1715 O O . GLY A 1 214 ? 23.155 8.223 -54.704 1.00 80.19 214 GLY A O 1
ATOM 1716 N N . ILE A 1 215 ? 25.092 7.092 -54.910 1.00 77.75 215 ILE A N 1
ATOM 1717 C CA . ILE A 1 215 ? 24.564 5.764 -54.535 1.00 77.75 215 ILE A CA 1
ATOM 1718 C C . ILE A 1 215 ? 24.016 5.785 -53.099 1.00 77.75 215 ILE A C 1
ATOM 1720 O O . ILE A 1 215 ? 22.925 5.284 -52.843 1.00 77.75 215 ILE A O 1
ATOM 1724 N N . LEU A 1 216 ? 24.732 6.435 -52.178 1.00 80.62 216 LEU A N 1
ATOM 1725 C CA . LEU A 1 216 ? 24.334 6.612 -50.776 1.00 80.62 216 LEU A CA 1
ATOM 1726 C C . LEU A 1 216 ? 23.324 7.762 -50.563 1.00 80.62 216 LEU A C 1
ATOM 1728 O O . LEU A 1 216 ? 23.165 8.228 -49.436 1.00 80.62 216 LEU A O 1
ATOM 1732 N N . LYS A 1 217 ? 22.668 8.255 -51.627 1.00 83.75 217 LYS A N 1
ATOM 1733 C CA . LYS A 1 217 ? 21.627 9.309 -51.606 1.00 83.75 217 LYS A CA 1
ATOM 1734 C C . LYS A 1 217 ? 22.031 10.590 -50.845 1.00 83.75 217 LYS A C 1
ATOM 1736 O O . LYS A 1 217 ? 21.186 11.303 -50.311 1.00 83.75 217 LYS A O 1
ATOM 1741 N N . TYR A 1 218 ? 23.332 10.893 -50.805 1.00 87.75 218 TYR A N 1
ATOM 1742 C CA . TYR A 1 218 ? 23.968 11.958 -50.011 1.00 87.75 218 TYR A CA 1
ATOM 1743 C C . TYR A 1 218 ? 23.659 11.900 -48.500 1.00 87.75 218 TYR A C 1
ATOM 1745 O O . TYR A 1 218 ? 23.835 12.888 -47.784 1.00 87.75 218 TYR A O 1
ATOM 1753 N N . ASN A 1 219 ? 23.204 10.752 -47.996 1.00 87.06 219 ASN A N 1
ATOM 1754 C CA . ASN A 1 219 ? 22.776 10.562 -46.617 1.00 87.06 219 ASN A CA 1
ATOM 1755 C C . ASN A 1 219 ? 24.002 10.560 -45.674 1.00 87.06 219 ASN A C 1
ATOM 1757 O O . ASN A 1 219 ? 24.859 9.680 -45.796 1.00 87.06 219 ASN A O 1
ATOM 1761 N N . PRO A 1 220 ? 24.126 11.521 -44.735 1.00 86.38 220 PRO A N 1
ATOM 1762 C CA . PRO A 1 220 ? 25.326 11.676 -43.908 1.00 86.38 220 PRO A CA 1
ATOM 1763 C C . PRO A 1 220 ? 25.610 10.464 -43.012 1.00 86.38 220 PRO A C 1
ATOM 1765 O O . PRO A 1 220 ? 26.774 10.153 -42.756 1.00 86.38 220 PRO A O 1
ATOM 1768 N N . ILE A 1 221 ? 24.569 9.760 -42.558 1.00 83.50 221 ILE A N 1
ATOM 1769 C CA . ILE A 1 221 ? 24.714 8.556 -41.729 1.00 83.50 221 ILE A CA 1
ATOM 1770 C C . ILE A 1 221 ? 25.188 7.386 -42.596 1.00 83.50 221 ILE A C 1
ATOM 1772 O O . ILE A 1 221 ? 26.102 6.660 -42.202 1.00 83.50 221 ILE A O 1
ATOM 1776 N N . ALA A 1 222 ? 24.638 7.252 -43.807 1.00 82.75 222 ALA A N 1
ATOM 1777 C CA . ALA A 1 222 ? 25.051 6.204 -44.732 1.00 82.75 222 ALA A CA 1
ATOM 1778 C C . ALA A 1 222 ? 26.494 6.388 -45.235 1.00 82.75 222 ALA A C 1
ATOM 1780 O O . ALA A 1 222 ? 27.247 5.418 -45.306 1.00 82.75 222 ALA A O 1
ATOM 1781 N N . ILE A 1 223 ? 26.906 7.634 -45.502 1.00 85.69 223 ILE A N 1
ATOM 1782 C CA . ILE A 1 223 ? 28.299 7.992 -45.817 1.00 85.69 223 ILE A CA 1
ATOM 1783 C C . ILE A 1 223 ? 29.225 7.623 -44.650 1.00 85.69 223 ILE A C 1
ATOM 1785 O O . ILE A 1 223 ? 30.245 6.975 -44.874 1.00 85.69 223 ILE A O 1
ATOM 1789 N N . ASN A 1 224 ? 28.866 7.966 -43.407 1.00 84.62 224 ASN A N 1
ATOM 1790 C CA . ASN A 1 224 ? 29.689 7.647 -42.235 1.00 84.62 224 ASN A CA 1
ATOM 1791 C C . ASN A 1 224 ? 29.906 6.133 -42.061 1.00 84.62 224 ASN A C 1
ATOM 1793 O O . ASN A 1 224 ? 31.044 5.688 -41.901 1.00 84.62 224 ASN A O 1
ATOM 1797 N N . PHE A 1 225 ? 28.836 5.339 -42.161 1.00 77.25 225 PHE A N 1
ATOM 1798 C CA . PHE A 1 225 ? 28.932 3.878 -42.124 1.00 77.25 225 PHE A CA 1
ATOM 1799 C C . PHE A 1 225 ? 29.790 3.321 -43.271 1.00 77.25 225 PHE A C 1
ATOM 1801 O O . PHE A 1 225 ? 30.675 2.500 -43.036 1.00 77.25 225 PHE A O 1
ATOM 1808 N N . PHE A 1 226 ? 29.564 3.773 -44.510 1.00 78.62 226 PHE A N 1
ATOM 1809 C CA . PHE A 1 226 ? 30.309 3.285 -45.672 1.00 78.62 226 PHE A CA 1
ATOM 1810 C C . PHE A 1 226 ? 31.811 3.577 -45.545 1.00 78.62 226 PHE A C 1
ATOM 1812 O O . PHE A 1 226 ? 32.637 2.705 -45.814 1.00 78.62 226 PHE A O 1
ATOM 1819 N N . CYS A 1 227 ? 32.179 4.766 -45.061 1.00 81.19 227 CYS A N 1
ATOM 1820 C CA . CYS A 1 227 ? 33.569 5.104 -44.773 1.00 81.19 227 CYS A CA 1
ATOM 1821 C C . CYS A 1 227 ? 34.172 4.213 -43.669 1.00 81.19 227 CYS A C 1
ATOM 1823 O O . CYS A 1 227 ? 35.288 3.712 -43.823 1.00 81.19 227 CYS A O 1
ATOM 1825 N N . ALA A 1 228 ? 33.435 3.954 -42.583 1.00 79.12 228 ALA A N 1
ATOM 1826 C CA . ALA A 1 228 ? 33.875 3.051 -41.515 1.00 79.12 228 ALA A CA 1
ATOM 1827 C C . ALA A 1 228 ? 34.096 1.609 -42.019 1.00 79.12 228 ALA A C 1
ATOM 1829 O O . ALA A 1 228 ? 35.099 0.973 -41.681 1.00 79.12 228 ALA A O 1
ATOM 1830 N N . LEU A 1 229 ? 33.218 1.116 -42.897 1.00 74.06 229 LEU A N 1
ATOM 1831 C CA . LEU A 1 229 ? 33.340 -0.183 -43.563 1.00 74.06 229 LEU A CA 1
ATOM 1832 C C . LEU A 1 229 ? 34.587 -0.269 -44.463 1.00 74.06 229 LEU A C 1
ATOM 1834 O O . LEU A 1 229 ? 35.366 -1.218 -44.343 1.00 74.06 229 LEU A O 1
ATOM 1838 N N . VAL A 1 230 ? 34.807 0.722 -45.335 1.00 74.62 230 VAL A N 1
ATOM 1839 C CA . VAL A 1 230 ? 35.986 0.777 -46.225 1.00 74.62 230 VAL A CA 1
ATOM 1840 C C . VAL A 1 230 ? 37.282 0.774 -45.408 1.00 74.62 230 VAL A C 1
ATOM 1842 O O . VAL A 1 230 ? 38.186 -0.016 -45.690 1.00 74.62 230 VAL A O 1
ATOM 1845 N N . ASN A 1 231 ? 37.344 1.586 -44.347 1.00 75.69 231 ASN A N 1
ATOM 1846 C CA . ASN A 1 231 ? 38.503 1.669 -43.457 1.00 75.69 231 ASN A CA 1
ATOM 1847 C C . ASN A 1 231 ? 38.781 0.352 -42.706 1.00 75.69 231 ASN A C 1
ATOM 1849 O O . ASN A 1 231 ? 39.936 -0.064 -42.612 1.00 75.69 231 ASN A O 1
ATOM 1853 N N . SER A 1 232 ? 37.745 -0.300 -42.166 1.00 69.88 232 SER A N 1
ATOM 1854 C CA . SER A 1 232 ? 37.894 -1.482 -41.299 1.00 69.88 232 SER A CA 1
ATOM 1855 C C . SER A 1 232 ? 38.134 -2.793 -42.058 1.00 69.88 232 SER A C 1
ATOM 1857 O O . SER A 1 232 ? 38.795 -3.683 -41.526 1.00 69.88 232 SER A O 1
ATOM 1859 N N . HIS A 1 233 ? 37.657 -2.918 -43.303 1.00 63.88 233 HIS A N 1
ATOM 1860 C CA . HIS A 1 233 ? 37.818 -4.136 -44.114 1.00 63.88 233 HIS A CA 1
ATOM 1861 C C . HIS A 1 233 ? 38.819 -4.013 -45.276 1.00 63.88 233 HIS A C 1
ATOM 1863 O O . HIS A 1 233 ? 39.073 -5.011 -45.950 1.00 63.88 233 HIS A O 1
ATOM 1869 N N . LYS A 1 234 ? 39.411 -2.829 -45.515 1.00 56.66 234 LYS A N 1
ATOM 1870 C CA . LYS A 1 234 ? 40.281 -2.540 -46.680 1.00 56.66 234 LYS A CA 1
ATOM 1871 C C . LYS A 1 234 ? 39.620 -2.890 -48.024 1.00 56.66 234 LYS A C 1
ATOM 1873 O O . LYS A 1 234 ? 40.281 -3.362 -48.948 1.00 56.66 234 LYS A O 1
ATOM 1878 N N . LEU A 1 235 ? 38.308 -2.682 -48.113 1.00 59.59 235 LEU A N 1
ATOM 1879 C CA . LEU A 1 235 ? 37.531 -2.941 -49.322 1.00 59.59 235 LEU A CA 1
ATOM 1880 C C . LEU A 1 235 ? 37.885 -1.928 -50.414 1.00 59.59 235 LEU A C 1
ATOM 1882 O O . LEU A 1 235 ? 37.776 -0.719 -50.213 1.00 59.59 235 LEU A O 1
ATOM 1886 N N . ASP A 1 236 ? 38.246 -2.438 -51.587 1.00 56.06 236 ASP A N 1
ATOM 1887 C CA . ASP A 1 236 ? 38.313 -1.644 -52.809 1.00 56.06 236 ASP A CA 1
ATOM 1888 C C . ASP A 1 236 ? 36.880 -1.289 -53.241 1.00 56.06 236 ASP A C 1
ATOM 1890 O O . ASP A 1 236 ? 36.068 -2.174 -53.535 1.00 56.06 236 ASP A O 1
ATOM 1894 N N . ALA A 1 237 ? 36.549 0.005 -53.285 1.00 54.47 237 ALA A N 1
ATOM 1895 C CA . ALA A 1 237 ? 35.213 0.462 -53.667 1.00 54.47 237 ALA A CA 1
ATOM 1896 C C . ALA A 1 237 ? 34.829 0.077 -55.112 1.00 54.47 237 ALA A C 1
ATOM 1898 O O . ALA A 1 237 ? 33.644 0.092 -55.448 1.00 54.47 237 ALA A O 1
ATOM 1899 N N . THR A 1 238 ? 35.786 -0.318 -55.961 1.00 52.06 238 THR A N 1
ATOM 1900 C CA . THR A 1 238 ? 35.500 -0.866 -57.295 1.00 52.06 238 THR A CA 1
ATOM 1901 C C . THR A 1 238 ? 34.969 -2.303 -57.253 1.00 52.06 238 THR A C 1
ATOM 1903 O O . THR A 1 238 ? 34.154 -2.659 -58.101 1.00 52.06 238 THR A O 1
ATOM 1906 N N . GLN A 1 239 ? 35.315 -3.109 -56.238 1.00 52.31 239 GLN A N 1
ATOM 1907 C CA . GLN A 1 239 ? 34.672 -4.416 -56.008 1.00 52.31 239 GLN A CA 1
ATOM 1908 C C . GLN A 1 239 ? 33.253 -4.269 -55.439 1.00 52.31 239 GLN A C 1
ATOM 1910 O O . GLN A 1 239 ? 32.409 -5.138 -55.639 1.00 52.31 239 GLN A O 1
ATOM 1915 N N . LEU A 1 240 ? 32.965 -3.134 -54.797 1.00 53.84 240 LEU A N 1
ATOM 1916 C CA . LEU A 1 240 ? 31.624 -2.719 -54.377 1.00 53.84 240 LEU A CA 1
ATOM 1917 C C . LEU A 1 240 ? 30.765 -2.152 -55.530 1.00 53.84 240 LEU A C 1
ATOM 1919 O O . LEU A 1 240 ? 29.692 -1.601 -55.275 1.00 53.84 240 LEU A O 1
ATOM 1923 N N . GLN A 1 241 ? 31.171 -2.328 -56.799 1.00 51.16 241 GLN A N 1
ATOM 1924 C CA . GLN A 1 241 ? 30.303 -2.088 -57.958 1.00 51.16 241 GLN A CA 1
ATOM 1925 C C . GLN A 1 241 ? 29.152 -3.103 -58.024 1.00 51.16 241 GLN A C 1
ATOM 1927 O O . GLN A 1 241 ? 29.194 -4.080 -58.768 1.00 51.16 241 GLN A O 1
ATOM 1932 N N . LEU A 1 242 ? 28.110 -2.800 -57.244 1.00 49.06 242 LEU A N 1
ATOM 1933 C CA . LEU A 1 242 ? 26.690 -3.058 -57.490 1.00 49.06 242 LEU A CA 1
ATOM 1934 C C . LEU A 1 242 ? 26.424 -4.070 -58.616 1.00 49.06 242 LEU A C 1
ATOM 1936 O O . LEU A 1 242 ? 26.356 -3.711 -59.797 1.00 49.06 242 LEU A O 1
ATOM 1940 N N . SER A 1 243 ? 26.203 -5.330 -58.237 1.00 42.25 243 SER A N 1
ATOM 1941 C CA . SER A 1 243 ? 25.600 -6.316 -59.128 1.00 42.25 243 SER A CA 1
ATOM 1942 C C . SER A 1 243 ? 24.274 -5.749 -59.642 1.00 42.25 243 SER A C 1
ATOM 1944 O O . SER A 1 243 ? 23.340 -5.535 -58.872 1.00 42.25 243 SER A O 1
ATOM 1946 N N . LYS A 1 244 ? 24.216 -5.436 -60.945 1.00 42.28 244 LYS A N 1
ATOM 1947 C CA . LYS A 1 244 ? 23.114 -4.687 -61.573 1.00 42.28 244 LYS A CA 1
ATOM 1948 C C . LYS A 1 244 ? 21.805 -5.485 -61.590 1.00 42.28 244 LYS A C 1
ATOM 1950 O O . LYS A 1 244 ? 21.412 -6.035 -62.613 1.00 42.28 244 LYS A O 1
ATOM 1955 N N . GLY A 1 245 ? 21.125 -5.523 -60.449 1.00 41.00 245 GLY A N 1
ATOM 1956 C CA . GLY A 1 245 ? 19.728 -5.904 -60.319 1.00 41.00 245 GLY A CA 1
ATOM 1957 C C . GLY A 1 245 ? 18.862 -4.650 -60.273 1.00 41.00 245 GLY A C 1
ATOM 1958 O O . GLY A 1 245 ? 19.035 -3.803 -59.400 1.00 41.00 245 GLY A O 1
ATOM 1959 N N . GLU A 1 246 ? 17.884 -4.552 -61.170 1.00 42.53 246 GLU A N 1
ATOM 1960 C CA . GLU A 1 246 ? 17.022 -3.374 -61.388 1.00 42.53 246 GLU A CA 1
ATOM 1961 C C . GLU A 1 246 ? 16.046 -3.069 -60.223 1.00 42.53 246 GLU A C 1
ATOM 1963 O O . GLU A 1 246 ? 15.098 -2.310 -60.375 1.00 42.53 246 GLU A O 1
ATOM 1968 N N . ARG A 1 247 ? 16.274 -3.655 -59.038 1.00 44.06 247 ARG A N 1
ATOM 1969 C CA . ARG A 1 247 ? 15.446 -3.532 -57.825 1.00 44.06 247 ARG A CA 1
ATOM 1970 C C . ARG A 1 247 ? 16.003 -2.571 -56.766 1.00 44.06 247 ARG A C 1
ATOM 1972 O O . ARG A 1 247 ? 15.348 -2.364 -55.753 1.00 44.06 247 ARG A O 1
ATOM 1979 N N . GLN A 1 248 ? 17.209 -2.022 -56.943 1.00 50.06 248 GLN A N 1
ATOM 1980 C CA . GLN A 1 248 ? 17.882 -1.225 -55.898 1.00 50.06 248 GLN A CA 1
ATOM 1981 C C . GLN A 1 248 ? 17.552 0.279 -55.888 1.00 50.06 248 GLN A C 1
ATOM 1983 O O . GLN A 1 248 ? 17.903 0.951 -54.923 1.00 50.06 248 GLN A O 1
ATOM 1988 N N . VAL A 1 249 ? 16.886 0.821 -56.914 1.00 50.09 249 VAL A N 1
ATOM 1989 C CA . VAL A 1 249 ? 16.684 2.280 -57.064 1.00 50.09 249 VAL A CA 1
ATOM 1990 C C . VAL A 1 249 ? 15.803 2.868 -55.945 1.00 50.09 249 VAL A C 1
ATOM 1992 O O . VAL A 1 249 ? 16.137 3.901 -55.352 1.00 50.09 249 VAL A O 1
ATOM 1995 N N . ASP A 1 250 ? 14.724 2.166 -55.593 1.00 57.59 250 ASP A N 1
ATOM 1996 C CA . ASP A 1 250 ? 13.700 2.652 -54.657 1.00 57.59 250 ASP A CA 1
ATOM 1997 C C . ASP A 1 250 ? 14.019 2.383 -53.172 1.00 57.59 250 ASP A C 1
ATOM 1999 O O . ASP A 1 250 ? 13.294 2.834 -52.289 1.00 57.59 250 ASP A O 1
ATOM 2003 N N . MET A 1 251 ? 15.110 1.675 -52.861 1.00 69.94 251 MET A N 1
ATOM 2004 C CA . MET A 1 251 ? 15.455 1.288 -51.485 1.00 69.94 251 MET A CA 1
ATOM 2005 C C . MET A 1 251 ? 16.128 2.435 -50.706 1.00 69.94 251 MET A C 1
ATOM 2007 O O . MET A 1 251 ? 16.939 3.173 -51.269 1.00 69.94 251 MET A O 1
ATOM 2011 N N . PHE A 1 252 ? 15.823 2.599 -49.414 1.00 77.44 252 PHE A N 1
ATOM 2012 C CA . PHE A 1 252 ? 16.468 3.612 -48.562 1.00 77.44 252 PHE A CA 1
ATOM 2013 C C . PHE A 1 252 ? 17.956 3.308 -48.329 1.00 77.44 252 PHE A C 1
ATOM 2015 O O . PHE A 1 252 ? 18.348 2.142 -48.216 1.00 77.44 252 PHE A O 1
ATOM 2022 N N . ALA A 1 253 ? 18.786 4.347 -48.173 1.00 79.69 253 ALA A N 1
ATOM 2023 C CA . ALA A 1 253 ? 20.228 4.163 -47.963 1.00 79.69 253 ALA A CA 1
ATOM 2024 C C . ALA A 1 253 ? 20.562 3.349 -46.691 1.00 79.69 253 ALA A C 1
ATOM 2026 O O . ALA A 1 253 ? 21.513 2.568 -46.691 1.00 79.69 253 ALA A O 1
ATOM 2027 N N . LEU A 1 254 ? 19.755 3.462 -45.626 1.00 79.44 254 LEU A N 1
ATOM 2028 C CA . LEU A 1 254 ? 19.926 2.653 -44.409 1.00 79.44 254 LEU A CA 1
ATOM 2029 C C . LEU A 1 254 ? 19.491 1.186 -44.581 1.00 79.44 254 LEU A C 1
ATOM 2031 O O . LEU A 1 254 ? 20.060 0.309 -43.935 1.00 79.44 254 LEU A O 1
ATOM 2035 N N . ASP A 1 255 ? 18.535 0.883 -45.465 1.00 78.56 255 ASP A N 1
ATOM 2036 C CA . ASP A 1 255 ? 18.154 -0.509 -45.748 1.00 78.56 255 ASP A CA 1
ATOM 2037 C C . ASP A 1 255 ? 19.239 -1.235 -46.555 1.00 78.56 255 ASP A C 1
ATOM 2039 O O . ASP A 1 255 ? 19.524 -2.398 -46.272 1.00 78.56 255 ASP A O 1
ATOM 2043 N N . TRP A 1 256 ? 19.920 -0.539 -47.476 1.00 75.88 256 TRP A N 1
ATOM 2044 C CA . TRP A 1 256 ? 21.114 -1.067 -48.154 1.00 75.88 256 TRP A CA 1
ATOM 2045 C C . TRP A 1 256 ? 22.215 -1.452 -47.155 1.00 75.88 256 TRP A C 1
ATOM 2047 O O . TRP A 1 256 ? 22.828 -2.511 -47.281 1.00 75.88 256 TRP A O 1
ATOM 2057 N N . ILE A 1 257 ? 22.418 -0.630 -46.121 1.00 76.31 257 ILE A N 1
ATOM 2058 C CA . ILE A 1 257 ? 23.383 -0.883 -45.043 1.00 76.31 257 ILE A CA 1
ATOM 2059 C C . ILE A 1 257 ? 23.008 -2.125 -44.233 1.00 76.31 257 ILE A C 1
ATOM 2061 O O . ILE A 1 257 ? 23.858 -2.985 -44.008 1.00 76.31 257 ILE A O 1
ATOM 2065 N N . LEU A 1 258 ? 21.745 -2.254 -43.823 1.00 78.31 258 LEU A N 1
ATOM 2066 C CA . LEU A 1 258 ? 21.278 -3.413 -43.056 1.00 78.31 258 LEU A CA 1
ATOM 2067 C C . LEU A 1 258 ? 21.362 -4.711 -43.869 1.00 78.31 258 LEU A C 1
ATOM 2069 O O . LEU A 1 258 ? 21.824 -5.732 -43.359 1.00 78.31 258 LEU A O 1
ATOM 2073 N N . ASP A 1 259 ? 20.984 -4.677 -45.144 1.00 76.06 259 ASP A N 1
ATOM 2074 C CA . ASP A 1 259 ? 21.079 -5.845 -46.016 1.00 76.06 259 ASP A CA 1
ATOM 2075 C C . ASP A 1 259 ? 22.551 -6.198 -46.338 1.00 76.06 259 ASP A C 1
ATOM 2077 O O . ASP A 1 259 ? 22.876 -7.384 -46.433 1.00 76.06 259 ASP A O 1
ATOM 2081 N N . TYR A 1 260 ? 23.465 -5.218 -46.408 1.00 74.25 260 TYR A N 1
ATOM 2082 C CA . TYR A 1 260 ? 24.911 -5.465 -46.514 1.00 74.25 260 TYR A CA 1
ATOM 2083 C C . TYR A 1 260 ? 25.502 -6.067 -45.229 1.00 74.25 260 TYR A C 1
ATOM 2085 O O . TYR A 1 260 ? 26.250 -7.043 -45.302 1.00 74.25 260 TYR A O 1
ATOM 2093 N N . ILE A 1 261 ? 25.163 -5.545 -44.042 1.00 75.00 261 ILE A N 1
ATOM 2094 C CA . ILE A 1 261 ? 25.601 -6.109 -42.748 1.00 75.00 261 ILE A CA 1
ATOM 2095 C C . ILE A 1 261 ? 25.143 -7.570 -42.637 1.00 75.00 261 ILE A C 1
ATOM 2097 O O . ILE A 1 261 ? 25.938 -8.444 -42.287 1.00 75.00 261 ILE A O 1
ATOM 2101 N N . LYS A 1 262 ? 23.894 -7.861 -43.031 1.00 77.50 262 LYS A N 1
ATOM 2102 C CA . LYS A 1 262 ? 23.346 -9.226 -43.062 1.00 77.50 262 LYS A CA 1
ATOM 2103 C C . LYS A 1 262 ? 24.140 -10.174 -43.971 1.00 77.50 262 LYS A C 1
ATOM 2105 O O . LYS A 1 262 ? 24.249 -11.354 -43.650 1.00 77.50 262 LYS A O 1
ATOM 2110 N N . GLN A 1 263 ? 24.675 -9.678 -45.089 1.00 75.19 263 GLN A N 1
ATOM 2111 C CA . GLN A 1 263 ? 25.470 -10.460 -46.048 1.00 75.19 263 GLN A CA 1
ATOM 2112 C C . GLN A 1 263 ? 26.949 -10.603 -45.652 1.00 75.19 263 GLN A C 1
ATOM 2114 O O . GLN A 1 263 ? 27.563 -11.612 -45.984 1.00 75.19 263 GLN A O 1
ATOM 2119 N N . SER A 1 264 ? 27.523 -9.606 -44.972 1.00 71.06 264 SER A N 1
ATOM 2120 C CA . SER A 1 264 ? 28.968 -9.514 -44.693 1.00 71.06 264 SER A CA 1
ATOM 2121 C C . SER A 1 264 ? 29.374 -9.984 -43.294 1.00 71.06 264 SER A C 1
ATOM 2123 O O . SER A 1 264 ? 30.429 -10.598 -43.148 1.00 71.06 264 SER A O 1
ATOM 2125 N N . LEU A 1 265 ? 28.549 -9.719 -42.275 1.00 74.25 265 LEU A N 1
ATOM 2126 C CA . LEU A 1 265 ? 28.762 -10.163 -40.890 1.00 74.25 265 LEU A CA 1
ATOM 2127 C C . LEU A 1 265 ? 27.780 -11.263 -40.452 1.00 74.25 265 LEU A C 1
ATOM 2129 O O . LEU A 1 265 ? 28.056 -11.985 -39.497 1.00 74.25 265 LEU A O 1
ATOM 2133 N N . GLY A 1 266 ? 26.652 -11.411 -41.151 1.00 77.25 266 GLY A N 1
ATOM 2134 C CA . GLY A 1 266 ? 25.642 -12.439 -40.887 1.00 77.25 266 GLY A CA 1
ATOM 2135 C C . GLY A 1 266 ? 24.395 -11.932 -40.142 1.00 77.25 266 GLY A C 1
ATOM 2136 O O . GLY A 1 266 ? 24.311 -10.764 -39.750 1.00 77.25 266 GLY A O 1
ATOM 2137 N N . PRO A 1 267 ? 23.380 -12.799 -39.949 1.00 76.56 267 PRO A N 1
ATOM 2138 C CA . PRO A 1 267 ? 22.087 -12.411 -39.379 1.00 76.56 267 PRO A CA 1
ATOM 2139 C C . PRO A 1 267 ? 22.139 -12.073 -37.879 1.00 76.56 267 PRO A C 1
ATOM 2141 O O . PRO A 1 267 ? 21.342 -11.254 -37.418 1.00 76.56 267 PRO A O 1
ATOM 2144 N N . SER A 1 268 ? 23.086 -12.636 -37.124 1.00 79.44 268 SER A N 1
ATOM 2145 C CA . SER A 1 268 ? 23.244 -12.402 -35.680 1.00 79.44 268 SER A CA 1
ATOM 2146 C C . SER A 1 268 ? 23.488 -10.924 -35.349 1.00 79.44 268 SER A C 1
ATOM 2148 O O . SER A 1 268 ? 22.837 -10.373 -34.464 1.00 79.44 268 SER A O 1
ATOM 2150 N N . TYR A 1 269 ? 24.331 -10.235 -36.122 1.00 82.19 269 TYR A N 1
ATOM 2151 C CA . TYR A 1 269 ? 24.596 -8.799 -35.969 1.00 82.19 269 TYR A CA 1
ATOM 2152 C C . TYR A 1 269 ? 23.352 -7.930 -36.197 1.00 82.19 269 TYR A C 1
ATOM 2154 O O . TYR A 1 269 ? 23.163 -6.920 -35.518 1.00 82.19 269 TYR A O 1
ATOM 2162 N N . ILE A 1 270 ? 22.461 -8.343 -37.103 1.00 80.69 270 ILE A N 1
ATOM 2163 C CA . ILE A 1 270 ? 21.166 -7.683 -37.313 1.00 80.69 270 ILE A CA 1
ATOM 2164 C C . ILE A 1 270 ? 20.237 -7.912 -36.115 1.00 80.69 270 ILE A C 1
ATOM 2166 O O . ILE A 1 270 ? 19.578 -6.970 -35.677 1.00 80.69 270 ILE A O 1
ATOM 2170 N N . SER A 1 271 ? 20.224 -9.119 -35.539 1.00 78.75 271 SER A N 1
ATOM 2171 C CA . SER A 1 271 ? 19.494 -9.408 -34.295 1.00 78.75 271 SER A CA 1
ATOM 2172 C C . SER A 1 271 ? 19.976 -8.514 -33.141 1.00 78.75 271 SER A C 1
ATOM 2174 O O . SER A 1 271 ? 19.162 -7.862 -32.486 1.00 78.75 271 SER A O 1
ATOM 2176 N N . ILE A 1 272 ? 21.296 -8.371 -32.963 1.00 84.81 272 ILE A N 1
ATOM 2177 C CA . ILE A 1 272 ? 21.903 -7.477 -31.959 1.00 84.81 272 ILE A CA 1
ATOM 2178 C C . ILE A 1 272 ? 21.463 -6.019 -32.173 1.00 84.81 272 ILE A C 1
ATOM 2180 O O . ILE A 1 272 ? 21.026 -5.366 -31.224 1.00 84.81 272 ILE A O 1
ATOM 2184 N N . LEU A 1 273 ? 21.499 -5.507 -33.409 1.00 84.69 273 LEU A N 1
ATOM 2185 C CA . LEU A 1 273 ? 21.026 -4.150 -33.718 1.00 84.69 273 LEU A CA 1
ATOM 2186 C C . LEU A 1 273 ? 19.530 -3.959 -33.412 1.00 84.69 273 LEU A C 1
ATOM 2188 O O . LEU A 1 273 ? 19.155 -2.911 -32.884 1.00 84.69 273 LEU A O 1
ATOM 2192 N N . TYR A 1 274 ? 18.676 -4.957 -33.667 1.00 81.56 274 TYR A N 1
ATOM 2193 C CA . TYR A 1 274 ? 17.260 -4.902 -33.280 1.00 81.56 274 TYR A CA 1
ATOM 2194 C C . TYR A 1 274 ? 17.056 -4.928 -31.757 1.00 81.56 274 TYR A C 1
ATOM 2196 O O . TYR A 1 274 ? 16.228 -4.165 -31.255 1.00 81.56 274 TYR A O 1
ATOM 2204 N N . GLN A 1 275 ? 17.822 -5.716 -30.996 1.00 82.38 275 GLN A N 1
ATOM 2205 C CA . GLN A 1 275 ? 17.765 -5.657 -29.528 1.00 82.38 275 GLN A CA 1
ATOM 2206 C C . GLN A 1 275 ? 18.197 -4.273 -29.008 1.00 82.38 275 GLN A C 1
ATOM 2208 O O . GLN A 1 275 ? 17.502 -3.655 -28.194 1.00 82.38 275 GLN A O 1
ATOM 2213 N N . LEU A 1 276 ? 19.315 -3.744 -29.520 1.00 86.12 276 LEU A N 1
ATOM 2214 C CA . LEU A 1 276 ? 19.852 -2.434 -29.135 1.00 86.12 276 LEU A CA 1
ATOM 2215 C C . LEU A 1 276 ? 18.927 -1.277 -29.549 1.00 86.12 276 LEU A C 1
ATOM 2217 O O . LEU A 1 276 ? 18.820 -0.300 -28.808 1.00 86.12 276 LEU A O 1
ATOM 2221 N N . CYS A 1 277 ? 18.169 -1.392 -30.650 1.00 82.88 277 CYS A N 1
ATOM 2222 C CA . CYS A 1 277 ? 17.182 -0.372 -31.037 1.00 82.88 277 CYS A CA 1
ATOM 2223 C C . CYS A 1 277 ? 16.031 -0.213 -30.024 1.00 82.88 277 CYS A C 1
ATOM 2225 O O . CYS A 1 277 ? 15.254 0.743 -30.082 1.00 82.88 277 CYS A O 1
ATOM 2227 N N . HIS A 1 278 ? 15.910 -1.119 -29.055 1.00 79.75 278 HIS A N 1
ATOM 2228 C CA . HIS A 1 278 ? 14.912 -1.041 -27.996 1.00 79.75 278 HIS A CA 1
ATOM 2229 C C . HIS A 1 278 ? 15.433 -0.449 -26.679 1.00 79.75 278 HIS A C 1
ATOM 2231 O O . HIS A 1 278 ? 14.627 -0.254 -25.768 1.00 79.75 278 HIS A O 1
ATOM 2237 N N . LEU A 1 279 ? 16.711 -0.071 -26.584 1.00 82.88 279 LEU A N 1
ATOM 2238 C CA . LEU A 1 279 ? 17.267 0.644 -25.430 1.00 82.88 279 LEU A CA 1
ATOM 2239 C C . LEU A 1 279 ? 16.526 1.964 -25.140 1.00 82.88 279 LEU A C 1
ATOM 2241 O O . LEU A 1 279 ? 16.363 2.811 -26.019 1.00 82.88 279 LEU A O 1
ATOM 2245 N N . ARG A 1 280 ? 16.116 2.167 -23.879 1.00 77.00 280 ARG A N 1
ATOM 2246 C CA . ARG A 1 280 ? 15.569 3.451 -23.374 1.00 77.00 280 ARG A CA 1
ATOM 2247 C C . ARG A 1 280 ? 16.654 4.411 -22.878 1.00 77.00 280 ARG A C 1
ATOM 2249 O O . ARG A 1 280 ? 16.386 5.591 -22.660 1.00 77.00 280 ARG A O 1
ATOM 2256 N N . ARG A 1 281 ? 17.852 3.877 -22.640 1.00 81.12 281 ARG A N 1
ATOM 2257 C CA . ARG A 1 281 ? 19.042 4.512 -22.062 1.00 81.12 281 ARG A CA 1
ATOM 2258 C C . ARG A 1 281 ? 20.283 3.818 -22.638 1.00 81.12 281 ARG A C 1
ATOM 2260 O O . ARG A 1 281 ? 20.161 2.643 -22.982 1.00 81.12 281 ARG A O 1
ATOM 2267 N N . PRO A 1 282 ? 21.453 4.477 -22.714 1.00 85.81 282 PRO A N 1
ATOM 2268 C CA . PRO A 1 282 ? 22.697 3.805 -23.079 1.00 85.81 282 PRO A CA 1
ATOM 2269 C C . PRO A 1 282 ? 22.953 2.587 -22.182 1.00 85.81 282 PRO A C 1
ATOM 2271 O O . PRO A 1 282 ? 22.840 2.695 -20.958 1.00 85.81 282 PRO A O 1
ATOM 2274 N N . LEU A 1 283 ? 23.286 1.452 -22.794 1.00 89.94 283 LEU A N 1
ATOM 2275 C CA . LEU A 1 283 ? 23.604 0.195 -22.127 1.00 89.94 283 LEU A CA 1
ATOM 2276 C C . LEU A 1 283 ? 24.988 0.307 -21.464 1.00 89.94 283 LEU A C 1
ATOM 2278 O O . LEU A 1 283 ? 25.971 0.509 -22.181 1.00 89.94 283 LEU A O 1
ATOM 2282 N N . PRO A 1 284 ? 25.103 0.196 -20.131 1.00 90.31 284 PRO A N 1
ATOM 2283 C CA . PRO A 1 284 ? 26.392 0.152 -19.456 1.00 90.31 284 PRO A CA 1
ATOM 2284 C C . PRO A 1 284 ? 27.017 -1.234 -19.642 1.00 90.31 284 PRO A C 1
ATOM 2286 O O . PRO A 1 284 ? 26.370 -2.242 -19.375 1.00 90.31 284 PRO A O 1
ATOM 2289 N N . MET A 1 285 ? 28.278 -1.301 -20.061 1.00 88.31 285 MET A N 1
ATOM 2290 C CA . MET A 1 285 ? 29.036 -2.551 -20.153 1.00 88.31 285 MET A CA 1
ATOM 2291 C C . MET A 1 285 ? 30.443 -2.361 -19.576 1.00 88.31 285 MET A C 1
ATOM 2293 O O . MET A 1 285 ? 31.186 -1.458 -19.977 1.00 88.31 285 MET A O 1
ATOM 2297 N N . THR A 1 286 ? 30.802 -3.208 -18.612 1.00 81.44 286 THR A N 1
ATOM 2298 C CA . THR A 1 286 ? 32.150 -3.286 -18.021 1.00 81.44 286 THR A CA 1
ATOM 2299 C C . THR A 1 286 ? 33.148 -3.871 -19.017 1.00 81.44 286 THR A C 1
ATOM 2301 O O . THR A 1 286 ? 34.216 -3.303 -19.232 1.00 81.44 286 THR A O 1
ATOM 2304 N N . GLU A 1 287 ? 32.759 -4.957 -19.680 1.00 83.12 287 GLU A N 1
ATOM 2305 C CA . GLU A 1 287 ? 33.503 -5.621 -20.748 1.00 83.12 287 GLU A CA 1
ATOM 2306 C C . GLU A 1 287 ? 32.689 -5.550 -22.043 1.00 83.12 287 GLU A C 1
ATOM 2308 O O . GLU A 1 287 ? 31.472 -5.723 -22.029 1.00 83.12 287 GLU A O 1
ATOM 2313 N N . VAL A 1 288 ? 33.349 -5.247 -23.161 1.00 84.44 288 VAL A N 1
ATOM 2314 C CA . VAL A 1 288 ? 32.711 -5.122 -24.480 1.00 84.44 288 VAL A CA 1
ATOM 2315 C C . VAL A 1 288 ? 32.905 -6.436 -25.231 1.00 84.44 288 VAL A C 1
ATOM 2317 O O . VAL A 1 288 ? 34.041 -6.872 -25.407 1.00 84.44 288 VAL A O 1
ATOM 2320 N N . THR A 1 289 ? 31.815 -7.069 -25.672 1.00 85.44 289 THR A N 1
ATOM 2321 C CA . THR A 1 289 ? 31.897 -8.342 -26.407 1.00 85.44 289 THR A CA 1
ATOM 2322 C C . THR A 1 289 ? 32.454 -8.135 -27.827 1.00 85.44 289 THR A C 1
ATOM 2324 O O . THR A 1 289 ? 32.374 -7.017 -28.356 1.00 85.44 289 THR A O 1
ATOM 2327 N N . PRO A 1 290 ? 33.013 -9.173 -28.481 1.00 84.00 290 PRO A N 1
ATOM 2328 C CA . PRO A 1 290 ? 33.585 -9.047 -29.825 1.00 84.00 290 PRO A CA 1
ATOM 2329 C C . PRO A 1 290 ? 32.595 -8.502 -30.865 1.00 84.00 290 PRO A C 1
ATOM 2331 O O . PRO A 1 290 ? 32.972 -7.702 -31.721 1.00 84.00 290 PRO A O 1
ATOM 2334 N N . GLU A 1 291 ? 31.318 -8.869 -30.757 1.00 83.94 291 GLU A N 1
ATOM 2335 C CA . GLU A 1 291 ? 30.250 -8.459 -31.674 1.00 83.94 291 GLU A CA 1
ATOM 2336 C C . GLU A 1 291 ? 29.964 -6.961 -31.527 1.00 83.94 291 GLU A C 1
ATOM 2338 O O . GLU A 1 291 ? 29.879 -6.234 -32.518 1.00 83.94 291 GLU A O 1
ATOM 2343 N N . ILE A 1 292 ? 29.880 -6.474 -30.283 1.00 86.69 292 ILE A N 1
ATOM 2344 C CA . ILE A 1 292 ? 29.703 -5.049 -29.985 1.00 86.69 292 ILE A CA 1
ATOM 2345 C C . ILE A 1 292 ? 30.938 -4.257 -30.421 1.00 86.69 292 ILE A C 1
ATOM 2347 O O . ILE A 1 292 ? 30.786 -3.218 -31.060 1.00 86.69 292 ILE A O 1
ATOM 2351 N N . SER A 1 293 ? 32.149 -4.769 -30.175 1.00 86.12 293 SER A N 1
ATOM 2352 C CA . SER A 1 293 ? 33.388 -4.153 -30.667 1.00 86.12 293 SER A CA 1
ATOM 2353 C C . SER A 1 293 ? 33.390 -4.037 -32.196 1.00 86.12 293 SER A C 1
ATOM 2355 O O . SER A 1 293 ? 33.784 -3.003 -32.735 1.00 86.12 293 SER A O 1
ATOM 2357 N N . LYS A 1 294 ? 32.880 -5.044 -32.916 1.00 82.94 294 LYS A N 1
ATOM 2358 C CA . LYS A 1 294 ? 32.793 -4.998 -34.381 1.00 82.94 294 LYS A CA 1
ATOM 2359 C C . LYS A 1 294 ? 31.704 -4.045 -34.892 1.00 82.94 294 LYS A C 1
ATOM 2361 O O . LYS A 1 294 ? 31.901 -3.384 -35.910 1.00 82.94 294 LYS A O 1
ATOM 2366 N N . LEU A 1 295 ? 30.588 -3.897 -34.173 1.00 84.44 295 LEU A N 1
ATOM 2367 C CA . LEU A 1 295 ? 29.578 -2.868 -34.462 1.00 84.44 295 LEU A CA 1
ATOM 2368 C C . LEU A 1 295 ? 30.080 -1.442 -34.150 1.00 84.44 295 LEU A C 1
ATOM 2370 O O . LEU A 1 295 ? 29.671 -0.490 -34.819 1.00 84.44 295 LEU A O 1
ATOM 2374 N N . MET A 1 296 ? 30.993 -1.288 -33.183 1.00 84.25 296 MET A N 1
ATOM 2375 C CA . MET A 1 296 ? 31.699 -0.029 -32.907 1.00 84.25 296 MET A CA 1
ATOM 2376 C C . MET A 1 296 ? 32.694 0.331 -34.020 1.00 84.25 296 MET A C 1
ATOM 2378 O O . MET A 1 296 ? 32.705 1.479 -34.452 1.00 84.25 296 MET A O 1
ATOM 2382 N N . GLU A 1 297 ? 33.476 -0.628 -34.538 1.00 80.50 297 GLU A N 1
ATOM 2383 C CA . GLU A 1 297 ? 34.368 -0.409 -35.699 1.00 80.50 297 GLU A CA 1
ATOM 2384 C C . GLU A 1 297 ? 33.626 0.118 -36.939 1.00 80.50 297 GLU A C 1
ATOM 2386 O O . GLU A 1 297 ? 34.200 0.852 -37.742 1.00 80.50 297 GLU A O 1
ATOM 2391 N N . LEU A 1 298 ? 32.351 -0.248 -37.093 1.00 76.25 298 LEU A N 1
ATOM 2392 C CA . LEU A 1 298 ? 31.484 0.186 -38.190 1.00 76.25 298 LEU A CA 1
ATOM 2393 C C . LEU A 1 298 ? 30.725 1.500 -37.912 1.00 76.25 298 LEU A C 1
ATOM 2395 O O . LEU A 1 298 ? 29.845 1.865 -38.690 1.00 76.25 298 LEU A O 1
ATOM 2399 N N . ASN A 1 299 ? 31.029 2.215 -36.821 1.00 78.12 299 ASN A N 1
ATOM 2400 C CA . ASN A 1 299 ? 30.341 3.446 -36.393 1.00 78.12 299 ASN A CA 1
ATOM 2401 C C . ASN A 1 299 ? 28.805 3.310 -36.213 1.00 78.12 299 ASN A C 1
ATOM 2403 O O . ASN A 1 299 ? 28.097 4.316 -36.179 1.00 78.12 299 ASN A O 1
ATOM 2407 N N . LEU A 1 300 ? 28.271 2.089 -36.064 1.00 78.81 300 LEU A N 1
ATOM 2408 C CA . LEU A 1 300 ? 26.832 1.842 -35.847 1.00 78.81 300 LEU A CA 1
ATOM 2409 C C . LEU A 1 300 ? 26.395 2.141 -34.404 1.00 78.81 300 LEU A C 1
ATOM 2411 O O . LEU A 1 300 ? 25.216 2.389 -34.136 1.00 78.81 300 LEU A O 1
ATOM 2415 N N . LEU A 1 301 ? 27.352 2.094 -33.474 1.00 85.44 301 LEU A N 1
ATOM 2416 C CA . LEU A 1 301 ? 27.160 2.313 -32.047 1.00 85.44 301 LEU A CA 1
ATOM 2417 C C . LEU A 1 301 ? 27.987 3.513 -31.586 1.00 85.44 301 LEU A C 1
ATOM 2419 O O . LEU A 1 301 ? 29.202 3.565 -31.772 1.00 85.44 301 LEU A O 1
ATOM 2423 N N . THR A 1 302 ? 27.327 4.455 -30.922 1.00 82.19 302 THR A N 1
ATOM 2424 C CA . THR A 1 302 ? 27.983 5.505 -30.142 1.00 82.19 302 THR A CA 1
ATOM 2425 C C . THR A 1 302 ? 28.409 4.936 -28.791 1.00 82.19 302 THR A C 1
ATOM 2427 O O . THR A 1 302 ? 27.646 4.216 -28.142 1.00 82.19 302 THR A O 1
ATOM 2430 N N . VAL A 1 303 ? 29.629 5.254 -28.351 1.00 83.94 303 VAL A N 1
ATOM 2431 C CA . VAL A 1 303 ? 30.148 4.812 -27.050 1.00 83.94 303 VAL A CA 1
ATOM 2432 C C . VAL A 1 303 ? 30.713 5.991 -26.281 1.00 83.94 303 VAL A C 1
ATOM 2434 O O . VAL A 1 303 ? 31.644 6.659 -26.731 1.00 83.94 303 VAL A O 1
ATOM 2437 N N . LYS A 1 304 ? 30.168 6.222 -25.086 1.00 85.50 304 LYS A N 1
ATOM 2438 C CA . LYS A 1 304 ? 30.711 7.165 -24.107 1.00 85.50 304 LYS A CA 1
ATOM 2439 C C . LYS A 1 304 ? 31.379 6.371 -22.989 1.00 85.50 304 LYS A C 1
ATOM 2441 O O . LYS A 1 304 ? 30.732 5.543 -22.359 1.00 85.50 304 LYS A O 1
ATOM 2446 N N . LYS A 1 305 ? 32.661 6.613 -22.723 1.00 83.00 305 LYS A N 1
ATOM 2447 C CA . LYS A 1 305 ? 33.373 5.971 -21.611 1.00 83.00 305 LYS A CA 1
ATOM 2448 C C . LYS A 1 305 ? 33.342 6.865 -20.375 1.00 83.00 305 LYS A C 1
ATOM 2450 O O . LYS A 1 305 ? 33.749 8.022 -20.453 1.00 83.00 305 LYS A O 1
ATOM 2455 N N . GLU A 1 306 ? 32.902 6.325 -19.242 1.00 80.00 306 GLU A N 1
ATOM 2456 C CA . GLU A 1 306 ? 32.960 7.000 -17.941 1.00 80.00 306 GLU A CA 1
ATOM 2457 C C . GLU A 1 306 ? 33.642 6.063 -16.935 1.00 80.00 306 GLU A C 1
ATOM 2459 O O . GLU A 1 306 ? 33.117 5.011 -16.569 1.00 80.00 306 GLU A O 1
ATOM 2464 N N . GLY A 1 307 ? 34.869 6.411 -16.533 1.00 80.62 307 GLY A N 1
ATOM 2465 C CA . GLY A 1 307 ? 35.711 5.539 -15.713 1.00 80.62 307 GLY A CA 1
ATOM 2466 C C . GLY A 1 307 ? 36.017 4.205 -16.407 1.00 80.62 307 GLY A C 1
ATOM 2467 O O . GLY A 1 307 ? 36.600 4.174 -17.494 1.00 80.62 307 GLY A O 1
ATOM 2468 N N . SER A 1 308 ? 35.635 3.103 -15.762 1.00 78.75 308 SER A N 1
ATOM 2469 C CA . SER A 1 308 ? 35.789 1.731 -16.261 1.00 78.75 308 SER A CA 1
ATOM 2470 C C . SER A 1 308 ? 34.600 1.219 -17.083 1.00 78.75 308 SER A C 1
ATOM 2472 O O . SER A 1 308 ? 34.704 0.133 -17.644 1.00 78.75 308 SER A O 1
ATOM 2474 N N . VAL A 1 309 ? 33.493 1.967 -17.184 1.00 84.88 309 VAL A N 1
ATOM 2475 C CA . VAL A 1 309 ? 32.262 1.513 -17.852 1.00 84.88 309 VAL A CA 1
ATOM 2476 C C . VAL A 1 309 ? 32.085 2.198 -19.207 1.00 84.88 309 VAL A C 1
ATOM 2478 O O . VAL A 1 309 ? 32.292 3.405 -19.360 1.00 84.88 309 VAL A O 1
ATOM 2481 N N . ASN A 1 310 ? 31.686 1.408 -20.200 1.00 88.12 310 ASN A N 1
ATOM 2482 C CA . ASN A 1 310 ? 31.383 1.856 -21.553 1.00 88.12 310 ASN A CA 1
ATOM 2483 C C . ASN A 1 310 ? 29.861 1.953 -21.699 1.00 88.12 310 ASN A C 1
ATOM 2485 O O . ASN A 1 310 ? 29.157 0.967 -21.501 1.00 88.12 310 ASN A O 1
ATOM 2489 N N . PHE A 1 311 ? 29.347 3.133 -22.031 1.00 88.62 311 PHE A N 1
ATOM 2490 C CA . PHE A 1 311 ? 27.924 3.378 -22.249 1.00 88.62 311 PHE A CA 1
ATOM 2491 C C . PHE A 1 311 ? 27.639 3.354 -23.745 1.00 88.62 311 PHE A C 1
ATOM 2493 O O . PHE A 1 311 ? 27.991 4.288 -24.468 1.00 88.62 311 PHE A O 1
ATOM 2500 N N . ILE A 1 312 ? 27.028 2.262 -24.192 1.00 89.88 312 ILE A N 1
ATOM 2501 C CA . ILE A 1 312 ? 26.752 1.954 -25.594 1.00 89.88 312 ILE A CA 1
ATOM 2502 C C . ILE A 1 312 ? 25.328 2.381 -25.939 1.00 89.88 312 ILE A C 1
ATOM 2504 O O . ILE A 1 312 ? 24.360 1.944 -25.318 1.00 89.88 312 ILE A O 1
ATOM 2508 N N . ALA A 1 313 ? 25.187 3.220 -26.956 1.00 85.94 313 ALA A N 1
ATOM 2509 C CA . ALA A 1 313 ? 23.904 3.577 -27.541 1.00 85.94 313 ALA A CA 1
ATOM 2510 C C . ALA A 1 313 ? 23.985 3.468 -29.062 1.00 85.94 313 ALA A C 1
ATOM 2512 O O . ALA A 1 313 ? 24.905 3.990 -29.687 1.00 85.94 313 ALA A O 1
ATOM 2513 N N . ILE A 1 314 ? 23.004 2.806 -29.662 1.00 84.69 314 ILE A N 1
ATOM 2514 C CA . ILE A 1 314 ? 22.785 2.849 -31.109 1.00 84.69 314 ILE A CA 1
ATOM 2515 C C . ILE A 1 314 ? 22.523 4.298 -31.560 1.00 84.69 314 ILE A C 1
ATOM 2517 O O . ILE A 1 314 ? 21.967 5.087 -30.793 1.00 84.69 314 ILE A O 1
ATOM 2521 N N . ASP A 1 315 ? 22.926 4.663 -32.782 1.00 77.19 315 ASP A N 1
ATOM 2522 C CA . ASP A 1 315 ? 22.577 5.976 -33.340 1.00 77.19 315 ASP A CA 1
ATOM 2523 C C . ASP A 1 315 ? 21.052 6.201 -33.311 1.00 77.19 315 ASP A C 1
ATOM 2525 O O . ASP A 1 315 ? 20.274 5.306 -33.643 1.00 77.19 315 ASP A O 1
ATOM 2529 N N . LEU A 1 316 ? 20.612 7.406 -32.935 1.00 72.56 316 LEU A N 1
ATOM 2530 C CA . LEU A 1 316 ? 19.192 7.705 -32.722 1.00 72.56 316 LEU A CA 1
ATOM 2531 C C . LEU A 1 316 ? 18.360 7.601 -34.011 1.00 72.56 316 LEU A C 1
ATOM 2533 O O . LEU A 1 316 ? 17.169 7.288 -33.951 1.00 72.56 316 LEU A O 1
ATOM 2537 N N . CYS A 1 317 ? 18.947 7.856 -35.181 1.00 73.81 317 CYS A N 1
ATOM 2538 C CA . CYS A 1 317 ? 18.239 7.709 -36.446 1.00 73.81 317 CYS A CA 1
ATOM 2539 C C . CYS A 1 317 ? 18.173 6.242 -36.883 1.00 73.81 317 CYS A C 1
ATOM 2541 O O . CYS A 1 317 ? 17.097 5.777 -37.262 1.00 73.81 317 CYS A O 1
ATOM 2543 N N . LEU A 1 318 ? 19.268 5.489 -36.735 1.00 76.62 318 LEU A N 1
ATOM 2544 C CA . LEU A 1 318 ? 19.266 4.040 -36.960 1.00 76.62 318 LEU A CA 1
ATOM 2545 C C . LEU A 1 318 ? 18.292 3.324 -36.004 1.00 76.62 318 LEU A C 1
ATOM 2547 O O . LEU A 1 318 ? 17.547 2.440 -36.425 1.00 76.62 318 LEU A O 1
ATOM 2551 N N . GLN A 1 319 ? 18.229 3.763 -34.742 1.00 77.31 319 GLN A N 1
ATOM 2552 C CA . GLN A 1 319 ? 17.267 3.300 -33.742 1.00 77.31 319 GLN A CA 1
ATOM 2553 C C . GLN A 1 319 ? 15.820 3.513 -34.199 1.00 77.31 319 GLN A C 1
ATOM 2555 O O . GLN A 1 319 ? 15.011 2.583 -34.142 1.00 77.31 319 GLN A O 1
ATOM 2560 N N . LYS A 1 320 ? 15.494 4.727 -34.665 1.00 72.62 320 LYS A N 1
ATOM 2561 C CA . LYS A 1 320 ? 14.174 5.053 -35.217 1.00 72.62 320 LYS A CA 1
ATOM 2562 C C . LYS A 1 320 ? 13.867 4.165 -36.431 1.00 72.62 320 LYS A C 1
ATOM 2564 O O . LYS A 1 320 ? 12.855 3.465 -36.394 1.00 72.62 320 LYS A O 1
ATOM 2569 N N . HIS A 1 321 ? 14.750 4.116 -37.436 1.00 76.56 321 HIS A N 1
ATOM 2570 C CA . HIS A 1 321 ? 14.581 3.326 -38.671 1.00 76.56 321 HIS A CA 1
ATOM 2571 C C . HIS A 1 321 ? 14.286 1.849 -38.386 1.00 76.56 321 HIS A C 1
ATOM 2573 O O . HIS A 1 321 ? 13.258 1.323 -38.815 1.00 76.56 321 HIS A O 1
ATOM 2579 N N . LEU A 1 322 ? 15.126 1.200 -37.570 1.00 76.56 322 LEU A N 1
ATOM 2580 C CA . LEU A 1 322 ? 14.935 -0.195 -37.157 1.00 76.56 322 LEU A CA 1
ATOM 2581 C C . LEU A 1 322 ? 13.600 -0.410 -36.436 1.00 76.56 322 LEU A C 1
ATOM 2583 O O . LEU A 1 322 ? 12.931 -1.414 -36.671 1.00 76.56 322 LEU A O 1
ATOM 2587 N N . SER A 1 323 ? 13.167 0.542 -35.603 1.00 69.69 323 SER A N 1
ATOM 2588 C CA . SER A 1 323 ? 11.882 0.430 -34.911 1.00 69.69 323 SER A CA 1
ATOM 2589 C C . SER A 1 323 ? 10.672 0.502 -35.855 1.00 69.69 323 SER A C 1
ATOM 2591 O O . SER A 1 323 ? 9.653 -0.127 -35.565 1.00 69.69 323 SER A O 1
ATOM 2593 N N . HIS A 1 324 ? 10.777 1.205 -36.992 1.00 65.69 324 HIS A N 1
ATOM 2594 C CA . HIS A 1 324 ? 9.696 1.364 -37.974 1.00 65.69 324 HIS A CA 1
ATOM 2595 C C . HIS A 1 324 ? 9.510 0.164 -38.923 1.00 65.69 324 HIS A C 1
ATOM 2597 O O . HIS A 1 324 ? 8.405 -0.006 -39.436 1.00 65.69 324 HIS A O 1
ATOM 2603 N N . ARG A 1 325 ? 10.524 -0.693 -39.135 1.00 68.25 325 ARG A N 1
ATOM 2604 C CA . ARG A 1 325 ? 10.538 -1.809 -40.121 1.00 68.25 325 ARG A CA 1
ATOM 2605 C C . ARG A 1 325 ? 9.666 -3.024 -39.710 1.00 68.25 325 ARG A C 1
ATOM 2607 O O . ARG A 1 325 ? 10.098 -4.170 -39.807 1.00 68.25 325 ARG A O 1
ATOM 2614 N N . LYS A 1 326 ? 8.453 -2.783 -39.192 1.00 49.44 326 LYS A N 1
ATOM 2615 C CA . LYS A 1 326 ? 7.687 -3.722 -38.345 1.00 49.44 326 LYS A CA 1
ATOM 2616 C C . LYS A 1 326 ? 7.035 -4.911 -39.066 1.00 49.44 326 LYS A C 1
ATOM 2618 O O . LYS A 1 326 ? 6.888 -5.966 -38.454 1.00 49.44 326 LYS A O 1
ATOM 2623 N N . ASP A 1 327 ? 6.666 -4.767 -40.339 1.00 44.72 327 ASP A N 1
ATOM 2624 C CA . ASP A 1 327 ? 5.866 -5.759 -41.076 1.00 44.72 327 ASP A CA 1
ATOM 2625 C C . ASP A 1 327 ? 6.699 -6.727 -41.931 1.00 44.72 327 ASP A C 1
ATOM 2627 O O . ASP A 1 327 ? 6.452 -6.935 -43.117 1.00 44.72 327 ASP A O 1
ATOM 2631 N N . ASN A 1 328 ? 7.681 -7.386 -41.308 1.00 42.47 328 ASN A N 1
ATOM 2632 C CA . ASN A 1 328 ? 8.321 -8.566 -41.890 1.00 42.47 328 ASN A CA 1
ATOM 2633 C C . ASN A 1 328 ? 8.445 -9.690 -40.853 1.00 42.47 328 ASN A C 1
ATOM 2635 O O . ASN A 1 328 ? 9.294 -9.657 -39.963 1.00 42.47 328 ASN A O 1
ATOM 2639 N N . LYS A 1 329 ? 7.588 -10.715 -40.992 1.00 41.31 329 LYS A N 1
ATOM 2640 C CA . LYS A 1 329 ? 7.514 -11.887 -40.092 1.00 41.31 329 LYS A CA 1
ATOM 2641 C C . LYS A 1 329 ? 8.867 -12.584 -39.905 1.00 41.31 329 LYS A C 1
ATOM 2643 O O . LYS A 1 329 ? 9.174 -13.012 -38.797 1.00 41.31 329 LYS A O 1
ATOM 2648 N N . THR A 1 330 ? 9.687 -12.571 -40.956 1.00 42.00 330 THR A N 1
ATOM 2649 C CA . THR A 1 330 ? 11.052 -13.110 -41.006 1.00 42.00 330 THR A CA 1
ATOM 2650 C C . THR A 1 330 ? 11.970 -12.606 -39.892 1.00 42.00 330 THR A C 1
ATOM 2652 O O . THR A 1 330 ? 12.905 -13.313 -39.533 1.00 42.00 330 THR A O 1
ATOM 2655 N N . ALA A 1 331 ? 11.702 -11.435 -39.299 1.00 42.28 331 ALA A N 1
ATOM 2656 C CA . ALA A 1 331 ? 12.452 -10.952 -38.141 1.00 42.28 331 ALA A CA 1
ATOM 2657 C C . ALA A 1 331 ? 12.288 -11.868 -36.913 1.00 42.28 331 ALA A C 1
ATOM 2659 O O . ALA A 1 331 ? 13.285 -12.190 -36.267 1.00 42.28 331 ALA A O 1
ATOM 2660 N N . LYS A 1 332 ? 11.064 -12.343 -36.617 1.00 43.72 332 LYS A N 1
ATOM 2661 C CA . LYS A 1 332 ? 10.825 -13.287 -35.506 1.00 43.72 332 LYS A CA 1
ATOM 2662 C C . LYS A 1 332 ? 11.423 -14.666 -35.772 1.00 43.72 332 LYS A C 1
ATOM 2664 O O . LYS A 1 332 ? 11.842 -15.321 -34.824 1.00 43.72 332 LYS A O 1
ATOM 2669 N N . ASP A 1 333 ? 11.510 -15.072 -37.035 1.00 41.75 333 ASP A N 1
ATOM 2670 C CA . ASP A 1 333 ? 12.150 -16.332 -37.409 1.00 41.75 333 ASP A CA 1
ATOM 2671 C C . ASP A 1 333 ? 13.674 -16.259 -37.168 1.00 41.75 333 ASP A C 1
ATOM 2673 O O . ASP A 1 333 ? 14.237 -17.157 -36.544 1.00 41.75 333 ASP A O 1
ATOM 2677 N N . THR A 1 334 ? 14.332 -15.145 -37.531 1.00 43.97 334 THR A N 1
ATOM 2678 C CA . THR A 1 334 ? 15.785 -14.951 -37.317 1.00 43.97 334 THR A CA 1
ATOM 2679 C C . THR A 1 334 ? 16.224 -14.722 -35.866 1.00 43.97 334 THR A C 1
ATOM 2681 O O . THR A 1 334 ? 17.407 -14.860 -35.577 1.00 43.97 334 THR A O 1
ATOM 2684 N N . VAL A 1 335 ? 15.322 -14.391 -34.933 1.00 46.47 335 VAL A N 1
ATOM 2685 C CA . VAL A 1 335 ? 15.690 -14.240 -33.505 1.00 46.47 335 VAL A CA 1
ATOM 2686 C C . VAL A 1 335 ? 16.027 -15.590 -32.851 1.00 46.47 335 VAL A C 1
ATOM 2688 O O . VAL A 1 335 ? 16.737 -15.619 -31.851 1.00 46.47 335 VAL A O 1
ATOM 2691 N N . ASN A 1 336 ? 15.594 -16.712 -33.438 1.00 42.69 336 ASN A N 1
ATOM 2692 C CA . ASN A 1 336 ? 15.898 -18.055 -32.931 1.00 42.69 336 ASN A CA 1
ATOM 2693 C C . ASN A 1 336 ? 17.262 -18.613 -33.395 1.00 42.69 336 ASN A C 1
ATOM 2695 O O . ASN A 1 336 ? 17.667 -19.673 -32.920 1.00 42.69 336 ASN A O 1
ATOM 2699 N N . GLU A 1 337 ? 17.985 -17.930 -34.292 1.00 46.03 337 GLU A N 1
ATOM 2700 C CA . GLU A 1 337 ? 19.307 -18.362 -34.773 1.00 46.03 337 GLU A CA 1
ATOM 2701 C C . GLU A 1 337 ? 20.446 -17.615 -34.059 1.00 46.03 337 GLU A C 1
ATOM 2703 O O . GLU A 1 337 ? 20.957 -16.601 -34.532 1.00 46.03 337 GLU A O 1
ATOM 2708 N N . THR A 1 338 ? 20.835 -18.162 -32.902 1.00 50.38 338 THR A N 1
ATOM 2709 C CA . THR A 1 338 ? 22.168 -18.048 -32.270 1.00 50.38 338 THR A CA 1
ATOM 2710 C C . THR A 1 338 ? 22.893 -16.703 -32.430 1.00 50.38 338 THR A C 1
ATOM 2712 O O . THR A 1 338 ? 23.790 -16.544 -33.262 1.00 50.38 338 THR A O 1
ATOM 2715 N N . ALA A 1 339 ? 22.572 -15.761 -31.545 1.00 52.81 339 ALA A N 1
ATOM 2716 C CA . ALA A 1 339 ? 23.501 -14.720 -31.123 1.00 52.81 339 ALA A CA 1
ATOM 2717 C C . ALA A 1 339 ? 23.717 -14.871 -29.611 1.00 52.81 339 ALA A C 1
ATOM 2719 O O . ALA A 1 339 ? 22.747 -14.815 -28.859 1.00 52.81 339 ALA A O 1
ATOM 2720 N N . ASP A 1 340 ? 24.966 -15.012 -29.158 1.00 66.00 340 ASP A N 1
ATOM 2721 C CA . ASP A 1 340 ? 25.312 -15.172 -27.730 1.00 66.00 340 ASP A CA 1
ATOM 2722 C C . ASP A 1 340 ? 25.173 -13.861 -26.915 1.00 66.00 340 ASP A C 1
ATOM 2724 O O . ASP A 1 340 ? 25.655 -13.742 -25.790 1.00 66.00 340 ASP A O 1
ATOM 2728 N N . PHE A 1 341 ? 24.496 -12.859 -27.483 1.00 82.31 341 PHE A N 1
ATOM 2729 C CA . PHE A 1 341 ? 24.290 -11.532 -26.917 1.00 82.31 341 PHE A CA 1
ATOM 2730 C C . PHE A 1 341 ? 22.801 -11.284 -26.633 1.00 82.31 341 PHE A C 1
ATOM 2732 O O . PHE A 1 341 ? 21.962 -11.337 -27.538 1.00 82.31 341 PHE A O 1
ATOM 2739 N N . SER A 1 342 ? 22.489 -10.950 -25.378 1.00 86.88 342 SER A N 1
ATOM 2740 C CA . SER A 1 342 ? 21.160 -10.537 -24.916 1.00 86.88 342 SER A CA 1
ATOM 2741 C C . SER A 1 342 ? 21.262 -9.232 -24.129 1.00 86.88 342 SER A C 1
ATOM 2743 O O . SER A 1 342 ? 21.960 -9.167 -23.115 1.00 86.88 342 SER A O 1
ATOM 2745 N N . VAL A 1 343 ? 20.531 -8.196 -24.552 1.00 89.38 343 VAL A N 1
ATOM 2746 C CA . VAL A 1 343 ? 20.478 -6.911 -23.830 1.00 89.38 343 VAL A CA 1
ATOM 2747 C C . VAL A 1 343 ? 19.865 -7.078 -22.433 1.00 89.38 343 VAL A C 1
ATOM 2749 O O . VAL A 1 343 ? 20.318 -6.423 -21.492 1.00 89.38 343 VAL A O 1
ATOM 2752 N N . LEU A 1 344 ? 18.884 -7.972 -22.267 1.00 90.56 344 LEU A N 1
ATOM 2753 C CA . LEU A 1 344 ? 18.363 -8.381 -20.960 1.00 90.56 344 LEU A CA 1
ATOM 2754 C C . LEU A 1 344 ? 19.465 -8.922 -20.036 1.00 90.56 344 LEU A C 1
ATOM 2756 O O . LEU A 1 344 ? 19.582 -8.450 -18.905 1.00 90.56 344 LEU A O 1
ATOM 2760 N N . GLU A 1 345 ? 20.277 -9.876 -20.495 1.00 90.00 345 GLU A N 1
ATOM 2761 C CA . GLU A 1 345 ? 21.337 -10.462 -19.660 1.00 90.00 345 GLU A CA 1
ATOM 2762 C C . GLU A 1 345 ? 22.502 -9.479 -19.429 1.00 90.00 345 GLU A C 1
ATOM 2764 O O . GLU A 1 345 ? 23.089 -9.477 -18.347 1.00 90.00 345 GLU A O 1
ATOM 2769 N N . CYS A 1 346 ? 22.779 -8.555 -20.362 1.00 90.75 346 CYS A N 1
ATOM 2770 C CA . CYS A 1 346 ? 23.703 -7.437 -20.124 1.00 90.75 346 CYS A CA 1
ATOM 2771 C C . CYS A 1 346 ? 23.210 -6.474 -19.029 1.00 90.75 346 CYS A C 1
ATOM 2773 O O . CYS A 1 346 ? 24.012 -6.017 -18.221 1.00 90.75 346 CYS A O 1
ATOM 2775 N N . TRP A 1 347 ? 21.909 -6.165 -18.956 1.00 92.25 347 TRP A N 1
ATOM 2776 C CA . TRP A 1 347 ? 21.374 -5.399 -17.822 1.00 92.25 347 TRP A CA 1
ATOM 2777 C C . TRP A 1 347 ? 21.363 -6.224 -16.526 1.00 92.25 347 TRP A C 1
ATOM 2779 O O . TRP A 1 347 ? 21.602 -5.667 -15.453 1.00 92.25 347 TRP A O 1
ATOM 2789 N N . LEU A 1 348 ? 21.110 -7.536 -16.600 1.00 91.88 348 LEU A N 1
ATOM 2790 C CA . LEU A 1 348 ? 21.062 -8.400 -15.419 1.00 91.88 348 LEU A CA 1
ATOM 2791 C C . LEU A 1 348 ? 22.455 -8.638 -14.813 1.00 91.88 348 LEU A C 1
ATOM 2793 O O . LEU A 1 348 ? 22.573 -8.678 -13.591 1.00 91.88 348 LEU A O 1
ATOM 2797 N N . SER A 1 349 ? 23.516 -8.710 -15.622 1.00 90.81 349 SER A N 1
ATOM 2798 C CA . SER A 1 349 ? 24.894 -8.856 -15.124 1.00 90.81 349 SER A CA 1
ATOM 2799 C C . SER A 1 349 ? 25.385 -7.643 -14.321 1.00 90.81 349 SER A C 1
ATOM 2801 O O . SER A 1 349 ? 26.282 -7.784 -13.490 1.00 90.81 349 SER A O 1
ATOM 2803 N N . LEU A 1 350 ? 24.768 -6.467 -14.505 1.00 90.69 350 LEU A N 1
ATOM 2804 C CA . LEU A 1 350 ? 25.071 -5.261 -13.731 1.00 90.69 350 LEU A CA 1
ATOM 2805 C C . LEU A 1 350 ? 24.468 -5.263 -12.322 1.00 90.69 350 LEU A C 1
ATOM 2807 O O . LEU A 1 350 ? 25.008 -4.566 -11.460 1.00 90.69 350 LEU A O 1
ATOM 2811 N N . VAL A 1 351 ? 23.358 -5.973 -12.060 1.00 91.50 351 VAL A N 1
ATOM 2812 C CA . VAL A 1 351 ? 22.791 -6.010 -10.696 1.00 91.50 351 VAL A CA 1
ATOM 2813 C C . VAL A 1 351 ? 23.683 -6.845 -9.788 1.00 91.50 351 VAL A C 1
ATOM 2815 O O . VAL A 1 351 ? 24.338 -7.790 -10.221 1.00 91.50 351 VAL A O 1
ATOM 2818 N N . SER A 1 352 ? 23.696 -6.520 -8.503 1.00 90.88 352 SER A N 1
ATOM 2819 C CA . SER A 1 352 ? 24.497 -7.215 -7.500 1.00 90.88 352 SER A CA 1
ATOM 2820 C C . SER A 1 352 ? 24.259 -8.731 -7.496 1.00 90.88 352 SER A C 1
ATOM 2822 O O . SER A 1 352 ? 23.129 -9.208 -7.612 1.00 90.88 352 SER A O 1
ATOM 2824 N N . ASN A 1 353 ? 25.317 -9.511 -7.244 1.00 90.06 353 ASN A N 1
ATOM 2825 C CA . ASN A 1 353 ? 25.270 -10.982 -7.180 1.00 90.06 353 ASN A CA 1
ATOM 2826 C C . ASN A 1 353 ? 24.188 -11.537 -6.223 1.00 90.06 353 ASN A C 1
ATOM 2828 O O . ASN A 1 353 ? 23.733 -12.669 -6.388 1.00 90.06 353 ASN A O 1
ATOM 2832 N N . LYS A 1 354 ? 23.761 -10.754 -5.216 1.00 89.31 354 LYS A N 1
ATOM 2833 C CA . LYS A 1 354 ? 22.631 -11.092 -4.331 1.00 89.31 354 LYS A CA 1
ATOM 2834 C C . LYS A 1 354 ? 21.282 -11.023 -5.066 1.00 89.31 354 LYS A C 1
ATOM 2836 O O . LYS A 1 354 ? 20.449 -11.902 -4.861 1.00 89.31 354 LYS A O 1
ATOM 2841 N N . LEU A 1 355 ? 21.072 -10.017 -5.919 1.00 91.31 355 LEU A N 1
ATOM 2842 C CA . LEU A 1 355 ? 19.854 -9.854 -6.717 1.00 91.31 355 LEU A CA 1
ATOM 2843 C C . LEU A 1 355 ? 19.830 -10.761 -7.953 1.00 91.31 355 LEU A C 1
ATOM 2845 O O . LEU A 1 355 ? 18.773 -11.321 -8.228 1.00 91.31 355 LEU A O 1
ATOM 2849 N N . GLN A 1 356 ? 20.964 -11.005 -8.626 1.00 93.44 356 GLN A N 1
ATOM 2850 C CA . GLN A 1 356 ? 21.036 -11.986 -9.726 1.00 93.44 356 GLN A CA 1
ATOM 2851 C C . GLN A 1 356 ? 20.527 -13.365 -9.273 1.00 93.44 356 GLN A C 1
ATOM 2853 O O . GLN A 1 356 ? 19.622 -13.931 -9.884 1.00 93.44 356 GLN A O 1
ATOM 2858 N N . ARG A 1 357 ? 21.030 -13.855 -8.129 1.00 92.69 357 ARG A N 1
ATOM 2859 C CA . ARG A 1 357 ? 20.587 -15.121 -7.519 1.00 92.69 357 ARG A CA 1
ATOM 2860 C C . ARG A 1 357 ? 19.104 -15.108 -7.141 1.00 92.69 357 ARG A C 1
ATOM 2862 O O . ARG A 1 357 ? 18.424 -16.091 -7.391 1.00 92.69 357 ARG A O 1
ATOM 2869 N N . LEU A 1 358 ? 18.577 -14.003 -6.602 1.00 92.94 358 LEU A N 1
ATOM 2870 C CA . LEU A 1 358 ? 17.144 -13.886 -6.287 1.00 92.94 358 LEU A CA 1
ATOM 2871 C C . LEU A 1 358 ? 16.249 -13.894 -7.539 1.00 92.94 358 LEU A C 1
ATOM 2873 O O . LEU A 1 358 ? 15.132 -14.406 -7.474 1.00 92.94 358 LEU A O 1
ATOM 2877 N N . VAL A 1 359 ? 16.719 -13.353 -8.668 1.00 94.81 359 VAL A N 1
ATOM 2878 C CA . VAL A 1 359 ? 16.013 -13.434 -9.958 1.00 94.81 359 VAL A CA 1
ATOM 2879 C C . VAL A 1 359 ? 16.086 -14.853 -10.526 1.00 94.81 359 VAL A C 1
ATOM 2881 O O . VAL A 1 359 ? 15.060 -15.354 -10.977 1.00 94.81 359 VAL A O 1
ATOM 2884 N N . GLN A 1 360 ? 17.237 -15.532 -10.446 1.00 94.69 360 GLN A N 1
ATOM 2885 C CA . GLN A 1 360 ? 17.364 -16.939 -10.849 1.00 94.69 360 GLN A CA 1
ATOM 2886 C C . GLN A 1 360 ? 16.468 -17.858 -9.999 1.00 94.69 360 GLN A C 1
ATOM 2888 O O . GLN A 1 360 ? 15.670 -18.608 -10.556 1.00 94.69 360 GLN A O 1
ATOM 2893 N N . ASP A 1 361 ? 16.530 -17.751 -8.667 1.00 93.94 361 ASP A N 1
ATOM 2894 C CA . ASP A 1 361 ? 15.662 -18.477 -7.731 1.00 93.94 361 ASP A CA 1
ATOM 2895 C C . ASP A 1 361 ? 14.175 -18.301 -8.102 1.00 93.94 361 ASP A C 1
ATOM 2897 O O . ASP A 1 361 ? 13.407 -19.265 -8.143 1.00 93.94 361 ASP A O 1
ATOM 2901 N N . ALA A 1 362 ? 13.760 -17.066 -8.406 1.00 94.44 362 ALA A N 1
ATOM 2902 C CA . ALA A 1 362 ? 12.404 -16.756 -8.847 1.00 94.44 362 ALA A CA 1
ATOM 2903 C C . ALA A 1 362 ? 12.066 -17.396 -10.209 1.00 94.44 362 ALA A C 1
ATOM 2905 O O . ALA A 1 362 ? 10.971 -17.932 -10.377 1.00 94.44 362 ALA A O 1
ATOM 2906 N N . GLU A 1 363 ? 13.000 -17.380 -11.164 1.00 94.00 363 GLU A N 1
ATOM 2907 C CA . GLU A 1 363 ? 12.846 -17.959 -12.507 1.00 94.00 363 GLU A CA 1
ATOM 2908 C C . GLU A 1 363 ? 12.737 -19.494 -12.475 1.00 94.00 363 GLU A C 1
ATOM 2910 O O . GLU A 1 363 ? 12.006 -20.098 -13.264 1.00 94.00 363 GLU A O 1
ATOM 2915 N N . GLU A 1 364 ? 13.422 -20.146 -11.538 1.00 93.62 364 GLU A N 1
ATOM 2916 C CA . GLU A 1 364 ? 13.330 -21.589 -11.316 1.00 93.62 364 GLU A CA 1
ATOM 2917 C C . GLU A 1 364 ? 12.154 -22.009 -10.410 1.00 93.62 364 GLU A C 1
ATOM 2919 O O . GLU A 1 364 ? 11.970 -23.206 -10.156 1.00 93.62 364 GLU A O 1
ATOM 2924 N N . ASN A 1 365 ? 11.339 -21.065 -9.929 1.00 91.94 365 ASN A N 1
ATOM 2925 C CA . ASN A 1 365 ? 10.251 -21.294 -8.970 1.00 91.94 365 ASN A CA 1
ATOM 2926 C C . ASN A 1 365 ? 10.753 -21.897 -7.634 1.00 91.94 365 ASN A C 1
ATOM 2928 O O . ASN A 1 365 ? 10.240 -22.914 -7.163 1.00 91.94 365 ASN A O 1
ATOM 2932 N N . ALA A 1 366 ? 11.805 -21.320 -7.043 1.00 91.88 366 ALA A N 1
ATOM 2933 C CA . ALA A 1 366 ? 12.454 -21.831 -5.830 1.00 91.88 366 ALA A CA 1
ATOM 2934 C C . ALA A 1 366 ? 11.611 -21.720 -4.548 1.00 91.88 366 ALA A C 1
ATOM 2936 O O . ALA A 1 366 ? 11.795 -22.525 -3.636 1.00 91.88 366 ALA A O 1
ATOM 2937 N N . TRP A 1 367 ? 10.708 -20.740 -4.475 1.00 93.06 367 TRP A N 1
ATOM 2938 C CA . TRP A 1 367 ? 9.885 -20.433 -3.300 1.00 93.06 367 TRP A CA 1
ATOM 2939 C C . TRP A 1 367 ? 8.579 -19.727 -3.716 1.00 93.06 367 TRP A C 1
ATOM 2941 O O . TRP A 1 367 ? 8.562 -19.024 -4.726 1.00 93.06 367 TRP A O 1
ATOM 2951 N N . PRO A 1 368 ? 7.465 -19.866 -2.967 1.00 93.94 368 PRO A N 1
ATOM 2952 C CA . PRO A 1 368 ? 6.177 -19.253 -3.326 1.00 93.94 368 PRO A CA 1
ATOM 2953 C C . PRO A 1 368 ? 6.068 -17.749 -2.998 1.00 93.94 368 PRO A C 1
ATOM 2955 O O . PRO A 1 368 ? 5.185 -17.067 -3.530 1.00 93.94 368 PRO A O 1
ATOM 2958 N N . PHE A 1 369 ? 6.955 -17.234 -2.137 1.00 93.69 369 PHE A N 1
ATOM 2959 C CA . PHE A 1 369 ? 7.081 -15.826 -1.737 1.00 93.69 369 PHE A CA 1
ATOM 2960 C C . PHE A 1 369 ? 8.557 -15.445 -1.631 1.00 93.69 369 PHE A C 1
ATOM 2962 O O . PHE A 1 369 ? 9.344 -16.254 -1.148 1.00 93.69 369 PHE A O 1
ATOM 2969 N N . VAL A 1 370 ? 8.920 -14.208 -1.990 1.00 92.75 370 VAL A N 1
ATOM 2970 C CA . VAL A 1 370 ? 10.309 -13.719 -1.875 1.00 92.75 370 VAL A CA 1
ATOM 2971 C C . VAL A 1 370 ? 10.724 -13.719 -0.393 1.00 92.75 370 VAL A C 1
ATOM 2973 O O . VAL A 1 370 ? 10.129 -12.955 0.380 1.00 92.75 370 VAL A O 1
ATOM 2976 N N . PRO A 1 371 ? 11.699 -14.526 0.051 1.00 87.50 371 PRO A N 1
ATOM 2977 C CA . PRO A 1 371 ? 12.090 -14.558 1.456 1.00 87.50 371 PRO A CA 1
ATOM 2978 C C . PRO A 1 371 ? 12.893 -13.301 1.822 1.00 87.50 371 PRO A C 1
ATOM 2980 O O . PRO A 1 371 ? 13.751 -12.866 1.054 1.00 87.50 371 PRO A O 1
ATOM 2983 N N . GLU A 1 372 ? 12.670 -12.730 3.010 1.00 85.38 372 GLU A N 1
ATOM 2984 C CA . GLU A 1 372 ? 13.733 -11.922 3.638 1.00 85.38 372 GLU A CA 1
ATOM 2985 C C . GLU A 1 372 ? 14.761 -12.896 4.243 1.00 85.38 372 GLU A C 1
ATOM 2987 O O . GLU A 1 372 ? 14.373 -13.944 4.762 1.00 85.38 372 GLU A O 1
ATOM 2992 N N . LYS A 1 373 ? 16.067 -12.596 4.220 1.00 81.50 373 LYS A N 1
ATOM 2993 C CA . LYS A 1 373 ? 17.076 -13.571 4.688 1.00 81.50 373 LYS A CA 1
ATOM 2994 C C . LYS A 1 373 ? 16.934 -13.919 6.178 1.00 81.50 373 LYS A C 1
ATOM 2996 O O . LYS A 1 373 ? 17.077 -15.080 6.544 1.00 81.50 373 LYS A O 1
ATOM 3001 N N . TRP A 1 374 ? 16.549 -12.958 7.015 1.00 82.75 374 TRP A N 1
ATOM 3002 C CA . TRP A 1 374 ? 16.282 -13.161 8.445 1.00 82.75 374 TRP A CA 1
ATOM 3003 C C . TRP A 1 374 ? 15.000 -13.960 8.762 1.00 82.75 374 TRP A C 1
ATOM 3005 O O . TRP A 1 374 ? 14.812 -14.362 9.912 1.00 82.75 374 TRP A O 1
ATOM 3015 N N . GLN A 1 375 ? 14.106 -14.173 7.785 1.00 84.50 375 GLN A N 1
ATOM 3016 C CA . GLN A 1 375 ? 12.717 -14.615 8.002 1.00 84.50 375 GLN A CA 1
ATOM 3017 C C . GLN A 1 375 ? 12.595 -16.007 8.640 1.00 84.50 375 GLN A C 1
ATOM 3019 O O . GLN A 1 375 ? 11.725 -16.213 9.484 1.00 84.50 375 GLN A O 1
ATOM 3024 N N . PHE A 1 376 ? 13.485 -16.925 8.258 1.00 85.38 376 PHE A N 1
ATOM 3025 C CA . PHE A 1 376 ? 13.460 -18.344 8.643 1.00 85.38 376 PHE A CA 1
ATOM 3026 C C . PHE A 1 376 ? 14.668 -18.759 9.509 1.00 85.38 376 PHE A C 1
ATOM 3028 O O . PHE A 1 376 ? 14.664 -19.800 10.162 1.00 85.38 376 PHE A O 1
ATOM 3035 N N . ILE A 1 377 ? 15.714 -17.931 9.557 1.00 81.69 377 ILE A N 1
ATOM 3036 C CA . ILE A 1 377 ? 16.964 -18.230 10.267 1.00 81.69 377 ILE A CA 1
ATOM 3037 C C . ILE A 1 377 ? 16.798 -17.909 11.751 1.00 81.69 377 ILE A C 1
ATOM 3039 O O . ILE A 1 377 ? 16.498 -16.767 12.094 1.00 81.69 377 ILE A O 1
ATOM 3043 N N . GLN A 1 378 ? 17.020 -18.880 12.646 1.00 73.38 378 GLN A N 1
ATOM 3044 C CA . GLN A 1 378 ? 16.895 -18.678 14.098 1.00 73.38 378 GLN A CA 1
ATOM 3045 C C . GLN A 1 378 ? 17.842 -17.573 14.604 1.00 73.38 378 GLN A C 1
ATOM 3047 O O . GLN A 1 378 ? 17.365 -16.519 15.041 1.00 73.38 378 GLN A O 1
ATOM 3052 N N . ASN A 1 379 ? 19.155 -17.787 14.458 1.00 74.69 379 ASN A N 1
ATOM 3053 C CA . ASN A 1 379 ? 20.224 -16.857 14.826 1.00 74.69 379 ASN A CA 1
ATOM 3054 C C . ASN A 1 379 ? 20.722 -16.113 13.578 1.00 74.69 379 ASN A C 1
ATOM 3056 O O . ASN A 1 379 ? 21.485 -16.664 12.794 1.00 74.69 379 ASN A O 1
ATOM 3060 N N . VAL A 1 380 ? 20.259 -14.880 13.377 1.00 75.44 380 VAL A N 1
ATOM 3061 C CA . VAL A 1 380 ? 20.593 -14.068 12.195 1.00 75.44 380 VAL A CA 1
ATOM 3062 C C . VAL A 1 380 ? 21.979 -13.439 12.379 1.00 75.44 380 VAL A C 1
ATOM 3064 O O . VAL A 1 380 ? 22.212 -12.754 13.378 1.00 75.44 380 VAL A O 1
ATOM 3067 N N . GLY A 1 381 ? 22.890 -13.676 11.433 1.00 73.25 381 GLY A N 1
ATOM 3068 C CA . GLY A 1 381 ? 24.222 -13.078 11.394 1.00 73.25 381 GLY A CA 1
ATOM 3069 C C . GLY A 1 381 ? 24.257 -11.734 10.660 1.00 73.25 381 GLY A C 1
ATOM 3070 O O . GLY A 1 381 ? 23.232 -11.088 10.430 1.00 73.25 381 GLY A O 1
ATOM 3071 N N . LYS A 1 382 ? 25.464 -11.287 10.292 1.00 70.19 382 LYS A N 1
ATOM 3072 C CA . LYS A 1 382 ? 25.660 -10.031 9.544 1.00 70.19 382 LYS A CA 1
ATOM 3073 C C . LYS A 1 382 ? 25.341 -10.149 8.053 1.00 70.19 382 LYS A C 1
ATOM 3075 O O . LYS A 1 382 ? 25.058 -9.135 7.424 1.00 70.19 382 LYS A O 1
ATOM 3080 N N . GLU A 1 383 ? 25.376 -11.348 7.474 1.00 72.25 383 GLU A N 1
ATOM 3081 C CA . GLU A 1 383 ? 25.113 -11.521 6.040 1.00 72.25 383 GLU A CA 1
ATOM 3082 C C . GLU A 1 383 ? 23.619 -11.573 5.712 1.00 72.25 383 GLU A C 1
ATOM 3084 O O . GLU A 1 383 ? 23.221 -11.256 4.588 1.00 72.25 383 GLU A O 1
ATOM 3089 N N . GLU A 1 384 ? 22.803 -11.960 6.692 1.00 75.81 384 GLU A N 1
ATOM 3090 C CA . GLU A 1 384 ? 21.377 -12.263 6.570 1.00 75.81 384 GLU A CA 1
ATOM 3091 C C . GLU A 1 384 ? 20.480 -11.167 7.163 1.00 75.81 384 GLU A C 1
ATOM 3093 O O . GLU A 1 384 ? 19.270 -11.145 6.923 1.00 75.81 384 GLU A O 1
ATOM 3098 N N . ASN A 1 385 ? 21.072 -10.231 7.906 1.00 72.31 385 ASN A N 1
ATOM 3099 C CA . ASN A 1 385 ? 20.418 -9.048 8.456 1.00 72.31 385 ASN A CA 1
ATOM 3100 C C . ASN A 1 385 ? 20.325 -7.916 7.415 1.00 72.31 385 ASN A C 1
ATOM 3102 O O . ASN A 1 385 ? 20.932 -6.857 7.558 1.00 72.31 385 ASN A O 1
ATOM 3106 N N . TYR A 1 386 ? 19.570 -8.172 6.346 1.00 73.31 386 TYR A N 1
ATOM 3107 C CA . TYR A 1 386 ? 19.114 -7.159 5.396 1.00 73.31 386 TYR A CA 1
ATOM 3108 C C . TYR A 1 386 ? 17.694 -7.483 4.917 1.00 73.31 386 TYR A C 1
ATOM 3110 O O . TYR A 1 386 ? 17.279 -8.647 4.880 1.00 73.31 386 TYR A O 1
ATOM 3118 N N . ASN A 1 387 ? 16.954 -6.457 4.511 1.00 80.00 387 ASN A N 1
ATOM 3119 C CA . ASN A 1 387 ? 15.660 -6.578 3.848 1.00 80.00 387 ASN A CA 1
ATOM 3120 C C . ASN A 1 387 ? 15.834 -6.404 2.334 1.00 80.00 387 ASN A C 1
ATOM 3122 O O . ASN A 1 387 ? 16.617 -5.572 1.874 1.00 80.00 387 ASN A O 1
ATOM 3126 N N . VAL A 1 388 ? 15.046 -7.118 1.524 1.00 83.31 388 VAL A N 1
ATOM 3127 C CA . VAL A 1 388 ? 15.110 -7.014 0.048 1.00 83.31 388 VAL A CA 1
ATOM 3128 C C . VAL A 1 388 ? 14.850 -5.575 -0.432 1.00 83.31 388 VAL A C 1
ATOM 3130 O O . VAL A 1 388 ? 15.384 -5.151 -1.454 1.00 83.31 388 VAL A O 1
ATOM 3133 N N . LYS A 1 389 ? 14.103 -4.782 0.352 1.00 82.56 389 LYS A N 1
ATOM 3134 C CA . LYS A 1 389 ? 13.908 -3.341 0.130 1.00 82.56 389 LYS A CA 1
ATOM 3135 C C . LYS A 1 389 ? 15.231 -2.577 0.012 1.00 82.56 389 LYS A C 1
ATOM 3137 O O . LYS A 1 389 ? 15.364 -1.768 -0.900 1.00 82.56 389 LYS A O 1
ATOM 3142 N N . GLU A 1 390 ? 16.168 -2.820 0.929 1.00 79.19 390 GLU A N 1
ATOM 3143 C CA . GLU A 1 390 ? 17.436 -2.088 1.010 1.00 79.19 390 GLU A CA 1
ATOM 3144 C C . GLU A 1 390 ? 18.283 -2.352 -0.239 1.00 79.19 390 GLU A C 1
ATOM 3146 O O . GLU A 1 390 ? 18.706 -1.391 -0.883 1.00 79.19 390 GLU A O 1
ATOM 3151 N N . LEU A 1 391 ? 18.397 -3.626 -0.653 1.00 82.50 391 LEU A N 1
ATOM 3152 C CA . LEU A 1 391 ? 19.062 -4.021 -1.903 1.00 82.50 391 LEU A CA 1
ATOM 3153 C C . LEU A 1 391 ? 18.444 -3.344 -3.133 1.00 82.50 391 LEU A C 1
ATOM 3155 O O . LEU A 1 391 ? 19.168 -2.848 -3.982 1.00 82.50 391 LEU A O 1
ATOM 3159 N N . LEU A 1 392 ? 17.114 -3.279 -3.246 1.00 85.50 392 LEU A N 1
ATOM 3160 C CA . LEU A 1 392 ? 16.477 -2.607 -4.387 1.00 85.50 392 LEU A CA 1
ATOM 3161 C C . LEU A 1 392 ? 16.773 -1.094 -4.405 1.00 85.50 392 LEU A C 1
ATOM 3163 O O . LEU A 1 392 ? 16.890 -0.493 -5.473 1.00 85.50 392 LEU A O 1
ATOM 3167 N N . THR A 1 393 ? 16.906 -0.463 -3.235 1.00 83.12 393 THR A N 1
ATOM 3168 C CA . THR A 1 393 ? 17.159 0.984 -3.123 1.00 83.12 393 THR A CA 1
ATOM 3169 C C . THR A 1 393 ? 18.630 1.397 -3.172 1.00 83.12 393 THR A C 1
ATOM 3171 O O . THR A 1 393 ? 18.895 2.583 -3.373 1.00 83.12 393 THR A O 1
ATOM 3174 N N . SER A 1 394 ? 19.585 0.478 -2.998 1.00 83.94 394 SER A N 1
ATOM 3175 C CA . SER A 1 394 ? 21.011 0.822 -3.014 1.00 83.94 394 SER A CA 1
ATOM 3176 C C . SER A 1 394 ? 21.484 1.344 -4.374 1.00 83.94 394 SER A C 1
ATOM 3178 O O . SER A 1 394 ? 20.960 0.976 -5.430 1.00 83.94 394 SER A O 1
ATOM 3180 N N . ARG A 1 395 ? 22.503 2.213 -4.339 1.00 87.75 395 ARG A N 1
ATOM 3181 C CA . ARG A 1 395 ? 23.269 2.606 -5.527 1.00 87.75 395 ARG A CA 1
ATOM 3182 C C . ARG A 1 395 ? 23.994 1.391 -6.094 1.00 87.75 395 ARG A C 1
ATOM 3184 O O . ARG A 1 395 ? 24.551 0.609 -5.328 1.00 87.75 395 ARG A O 1
ATOM 3191 N N . ASN A 1 396 ? 23.994 1.256 -7.417 1.00 88.81 396 ASN A N 1
ATOM 3192 C CA . ASN A 1 396 ? 24.719 0.173 -8.070 1.00 88.81 396 ASN A CA 1
ATOM 3193 C C . ASN A 1 396 ? 26.234 0.424 -8.032 1.00 88.81 396 ASN A C 1
ATOM 3195 O O . ASN A 1 396 ? 26.680 1.557 -8.208 1.00 88.81 396 ASN A O 1
ATOM 3199 N N . ILE A 1 397 ? 27.023 -0.631 -7.819 1.00 85.56 397 ILE A N 1
ATOM 3200 C CA . ILE A 1 397 ? 28.483 -0.523 -7.656 1.00 85.56 397 ILE A CA 1
ATOM 3201 C C . ILE A 1 397 ? 29.232 -0.245 -8.968 1.00 85.56 397 ILE A C 1
ATOM 3203 O O . ILE A 1 397 ? 30.323 0.316 -8.931 1.00 85.56 397 ILE A O 1
ATOM 3207 N N . HIS A 1 398 ? 28.652 -0.601 -10.119 1.00 82.12 398 HIS A N 1
ATOM 3208 C CA . HIS A 1 398 ? 29.233 -0.346 -11.441 1.00 82.12 398 HIS A CA 1
ATOM 3209 C C . HIS A 1 398 ? 28.733 0.983 -12.031 1.00 82.12 398 HIS A C 1
ATOM 3211 O O . HIS A 1 398 ? 29.486 1.702 -12.681 1.00 82.12 398 HIS A O 1
ATOM 3217 N N . VAL A 1 399 ? 27.471 1.337 -11.772 1.00 84.38 399 VAL A N 1
ATOM 3218 C CA . VAL A 1 399 ? 26.780 2.507 -12.330 1.00 84.38 399 VAL A CA 1
ATOM 3219 C C . VAL A 1 399 ? 26.188 3.350 -11.195 1.00 84.38 399 VAL A C 1
ATOM 3221 O O . VAL A 1 399 ? 24.975 3.398 -10.987 1.00 84.38 399 VAL A O 1
ATOM 3224 N N . GLY A 1 400 ? 27.053 4.037 -10.443 1.00 79.88 400 GLY A N 1
ATOM 3225 C CA . GLY A 1 400 ? 26.694 4.735 -9.195 1.00 79.88 400 GLY A CA 1
ATOM 3226 C C . GLY A 1 400 ? 25.615 5.826 -9.304 1.00 79.88 400 GLY A C 1
ATOM 3227 O O . GLY A 1 400 ? 25.010 6.194 -8.295 1.00 79.88 400 GLY A O 1
ATOM 3228 N N . PHE A 1 401 ? 25.315 6.325 -10.509 1.00 83.88 401 PHE A N 1
ATOM 3229 C CA . PHE A 1 401 ? 24.202 7.256 -10.735 1.00 83.88 401 PHE A CA 1
ATOM 3230 C C . PHE A 1 401 ? 22.826 6.573 -10.851 1.00 83.88 401 PHE A C 1
ATOM 3232 O O . PHE A 1 401 ? 21.806 7.264 -10.758 1.00 83.88 401 PHE A O 1
ATOM 3239 N N . LEU A 1 402 ? 22.772 5.241 -10.970 1.00 84.75 402 LEU A N 1
ATOM 3240 C CA . LEU A 1 402 ? 21.551 4.425 -10.923 1.00 84.75 402 LEU A CA 1
ATOM 3241 C C . LEU A 1 402 ? 21.355 3.757 -9.549 1.00 84.75 402 LEU A C 1
ATOM 3243 O O . LEU A 1 402 ? 22.216 3.822 -8.668 1.00 84.75 402 LEU A O 1
ATOM 3247 N N . THR A 1 403 ? 20.199 3.124 -9.355 1.00 87.81 403 THR A N 1
ATOM 3248 C CA . THR A 1 403 ? 19.950 2.148 -8.279 1.00 87.81 403 THR A CA 1
ATOM 3249 C C . THR A 1 403 ? 19.698 0.757 -8.857 1.00 87.81 403 THR A C 1
ATOM 3251 O O . THR A 1 403 ? 19.308 0.627 -10.019 1.00 87.81 403 THR A O 1
ATOM 3254 N N . GLU A 1 404 ? 19.858 -0.283 -8.036 1.00 90.81 404 GLU A N 1
ATOM 3255 C CA . GLU A 1 404 ? 19.551 -1.673 -8.417 1.00 90.81 404 GLU A CA 1
ATOM 3256 C C . GLU A 1 404 ? 18.115 -1.816 -8.969 1.00 90.81 404 GLU A C 1
ATOM 3258 O O . GLU A 1 404 ? 17.899 -2.459 -9.994 1.00 90.81 404 GLU A O 1
ATOM 3263 N N . LEU A 1 405 ? 17.133 -1.142 -8.349 1.00 88.94 405 LEU A N 1
ATOM 3264 C CA . LEU A 1 405 ? 15.750 -1.058 -8.839 1.00 88.94 405 LEU A CA 1
ATOM 3265 C C . LEU A 1 405 ? 15.657 -0.524 -10.273 1.00 88.94 405 LEU A C 1
ATOM 3267 O O . LEU A 1 405 ? 14.895 -1.068 -11.066 1.00 88.94 405 LEU A O 1
ATOM 3271 N N . GLN A 1 406 ? 16.394 0.537 -10.610 1.00 86.56 406 GLN A N 1
ATOM 3272 C CA . GLN A 1 406 ? 16.340 1.129 -11.951 1.00 86.56 406 GLN A CA 1
ATOM 3273 C C . GLN A 1 406 ? 16.916 0.178 -13.004 1.00 86.56 406 GLN A C 1
ATOM 3275 O O . GLN A 1 406 ? 16.376 0.097 -14.103 1.00 86.56 406 GLN A O 1
ATOM 3280 N N . ILE A 1 407 ? 17.953 -0.585 -12.653 1.00 91.44 407 ILE A N 1
ATOM 3281 C CA . ILE A 1 407 ? 18.516 -1.621 -13.525 1.00 91.44 407 ILE A CA 1
ATOM 3282 C C . ILE A 1 407 ? 17.513 -2.775 -13.695 1.00 91.44 407 ILE A C 1
ATOM 3284 O O . ILE A 1 407 ? 17.225 -3.174 -14.822 1.00 91.44 407 ILE A O 1
ATOM 3288 N N . LEU A 1 408 ? 16.879 -3.249 -12.616 1.00 92.31 408 LEU A N 1
ATOM 3289 C CA . LEU A 1 408 ? 15.818 -4.266 -12.696 1.00 92.31 408 LEU A CA 1
ATOM 3290 C C . LEU A 1 408 ? 14.572 -3.785 -13.467 1.00 92.31 408 LEU A C 1
ATOM 3292 O O . LEU A 1 408 ? 13.886 -4.599 -14.083 1.00 92.31 408 LEU A O 1
ATOM 3296 N N . GLN A 1 409 ? 14.289 -2.479 -13.486 1.00 88.69 409 GLN A N 1
ATOM 3297 C CA . GLN A 1 409 ? 13.244 -1.874 -14.322 1.00 88.69 409 GLN A CA 1
ATOM 3298 C C . GLN A 1 409 ? 13.617 -1.814 -15.814 1.00 88.69 409 GLN A C 1
ATOM 3300 O O . GLN A 1 409 ? 12.709 -1.817 -16.649 1.00 88.69 409 GLN A O 1
ATOM 3305 N N . GLU A 1 410 ? 14.906 -1.778 -16.171 1.00 89.06 410 GLU A N 1
ATOM 3306 C CA . GLU A 1 410 ? 15.368 -2.019 -17.547 1.00 89.06 410 GLU A CA 1
ATOM 3307 C C . GLU A 1 410 ? 15.325 -3.518 -17.880 1.00 89.06 410 GLU A C 1
ATOM 3309 O O . GLU A 1 410 ? 14.750 -3.875 -18.906 1.00 89.06 410 GLU A O 1
ATOM 3314 N N . CYS A 1 411 ? 15.778 -4.407 -16.984 1.00 93.00 411 CYS A N 1
ATOM 3315 C CA . CYS A 1 411 ? 15.663 -5.865 -17.153 1.00 93.00 411 CYS A CA 1
ATOM 3316 C C . CYS A 1 411 ? 14.211 -6.294 -17.426 1.00 93.00 411 CYS A C 1
ATOM 3318 O O . CYS A 1 411 ? 13.933 -7.002 -18.387 1.00 93.00 411 CYS A O 1
ATOM 3320 N N . LEU A 1 412 ? 13.254 -5.832 -16.612 1.00 91.75 412 LEU A N 1
ATOM 3321 C CA . LEU A 1 412 ? 11.834 -6.177 -16.760 1.00 91.75 412 LEU A CA 1
ATOM 3322 C C . LEU A 1 412 ? 11.256 -5.689 -18.096 1.00 91.75 412 LEU A C 1
ATOM 3324 O O . LEU A 1 412 ? 10.432 -6.364 -18.712 1.00 91.75 412 LEU A O 1
ATOM 3328 N N . TYR A 1 413 ? 11.706 -4.525 -18.555 1.00 87.88 413 TYR A N 1
ATOM 3329 C CA . TYR A 1 413 ? 11.316 -3.969 -19.841 1.00 87.88 413 TYR A CA 1
ATOM 3330 C C . TYR A 1 413 ? 11.933 -4.739 -21.022 1.00 87.88 413 TYR A C 1
ATOM 3332 O O . TYR A 1 413 ? 11.221 -5.026 -21.985 1.00 87.88 413 TYR A O 1
ATOM 3340 N N . HIS A 1 414 ? 13.209 -5.127 -20.945 1.00 87.38 414 HIS A N 1
ATOM 3341 C CA . HIS A 1 414 ? 13.856 -5.938 -21.978 1.00 87.38 414 HIS A CA 1
ATOM 3342 C C . HIS A 1 414 ? 13.281 -7.365 -22.028 1.00 87.38 414 HIS A C 1
ATOM 3344 O O . HIS A 1 414 ? 12.947 -7.833 -23.110 1.00 87.38 414 HIS A O 1
ATOM 3350 N N . ALA A 1 415 ? 12.972 -7.990 -20.885 1.00 90.69 415 ALA A N 1
ATOM 3351 C CA . ALA A 1 415 ? 12.246 -9.266 -20.838 1.00 90.69 415 ALA A CA 1
ATOM 3352 C C . ALA A 1 415 ? 10.827 -9.191 -21.444 1.00 90.69 415 ALA A C 1
ATOM 3354 O O . ALA A 1 415 ? 10.359 -10.164 -22.031 1.00 90.69 415 ALA A O 1
ATOM 3355 N N . TYR A 1 416 ? 10.142 -8.045 -21.339 1.00 87.75 416 TYR A N 1
ATOM 3356 C CA . TYR A 1 416 ? 8.879 -7.794 -22.048 1.00 87.75 416 TYR A CA 1
ATOM 3357 C C . TYR A 1 416 ? 9.086 -7.643 -23.568 1.00 87.75 416 TYR A C 1
ATOM 3359 O O . TYR A 1 416 ? 8.290 -8.155 -24.351 1.00 87.75 416 TYR A O 1
ATOM 3367 N N . VAL A 1 417 ? 10.148 -6.949 -23.989 1.00 81.44 417 VAL A N 1
ATOM 3368 C CA . VAL A 1 417 ? 10.500 -6.732 -25.404 1.00 81.44 417 VAL A CA 1
ATOM 3369 C C . VAL A 1 417 ? 10.907 -8.032 -26.106 1.00 81.44 417 VAL A C 1
ATOM 3371 O O . VAL A 1 417 ? 10.501 -8.259 -27.241 1.00 81.44 417 VAL A O 1
ATOM 3374 N N . GLU A 1 418 ? 11.665 -8.886 -25.425 1.00 82.44 418 GLU A N 1
ATOM 3375 C CA . GLU A 1 418 ? 12.147 -10.187 -25.911 1.00 82.44 418 GLU A CA 1
ATOM 3376 C C . GLU A 1 418 ? 11.071 -11.296 -25.820 1.00 82.44 418 GLU A C 1
ATOM 3378 O O . GLU A 1 418 ? 11.358 -12.458 -26.082 1.00 82.44 418 GLU A O 1
ATOM 3383 N N . GLU A 1 419 ? 9.833 -10.962 -25.417 1.00 86.12 419 GLU A N 1
ATOM 3384 C CA . GLU A 1 419 ? 8.743 -11.913 -25.119 1.00 86.12 419 GLU A CA 1
ATOM 3385 C C . GLU A 1 419 ? 9.157 -13.040 -24.135 1.00 86.12 419 GLU A C 1
ATOM 3387 O O . GLU A 1 419 ? 8.557 -14.116 -24.084 1.00 86.12 419 GLU A O 1
ATOM 3392 N N . ASN A 1 420 ? 10.155 -12.788 -23.277 1.00 90.88 420 ASN A N 1
ATOM 3393 C CA . ASN A 1 420 ? 10.658 -13.730 -22.277 1.00 90.88 420 ASN A CA 1
ATOM 3394 C C . ASN A 1 420 ? 9.730 -13.766 -21.049 1.00 90.88 420 ASN A C 1
ATOM 3396 O O . ASN A 1 420 ? 10.032 -13.244 -19.970 1.00 90.88 420 ASN A O 1
ATOM 3400 N N . PHE A 1 421 ? 8.570 -14.407 -21.215 1.00 93.19 421 PHE A N 1
ATOM 3401 C CA . PHE A 1 421 ? 7.534 -14.530 -20.184 1.00 93.19 421 PHE A CA 1
ATOM 3402 C C . PHE A 1 421 ? 8.048 -15.133 -18.866 1.00 93.19 421 PHE A C 1
ATOM 3404 O O . PHE A 1 421 ? 7.580 -14.741 -17.797 1.00 93.19 421 PHE A O 1
ATOM 3411 N N . LYS A 1 422 ? 9.039 -16.035 -18.927 1.00 93.69 422 LYS A N 1
ATOM 3412 C CA . LYS A 1 422 ? 9.628 -16.701 -17.756 1.00 93.69 422 LYS A CA 1
ATOM 3413 C C . LYS A 1 422 ? 10.449 -15.721 -16.904 1.00 93.69 422 LYS A C 1
ATOM 3415 O O . LYS A 1 422 ? 10.164 -15.570 -15.715 1.00 93.69 422 LYS A O 1
ATOM 3420 N N . LYS A 1 423 ? 11.397 -14.988 -17.507 1.00 94.31 423 LYS A N 1
ATOM 3421 C CA . LYS A 1 423 ? 12.164 -13.941 -16.803 1.00 94.31 423 LYS A CA 1
ATOM 3422 C C . LYS A 1 423 ? 11.258 -12.782 -16.375 1.00 94.31 423 LYS A C 1
ATOM 3424 O O . LYS A 1 423 ? 11.401 -12.271 -15.268 1.00 94.31 423 LYS A O 1
ATOM 3429 N N . MET A 1 424 ? 10.277 -12.406 -17.199 1.00 94.38 424 MET A N 1
ATOM 3430 C CA . MET A 1 424 ? 9.298 -11.369 -16.855 1.00 94.38 424 MET A CA 1
ATOM 3431 C C . MET A 1 424 ? 8.484 -11.743 -15.601 1.00 94.38 424 MET A C 1
ATOM 3433 O O . MET A 1 424 ? 8.339 -10.908 -14.710 1.00 94.38 424 MET A O 1
ATOM 3437 N N . ALA A 1 425 ? 8.028 -12.996 -15.465 1.00 94.69 425 ALA A N 1
ATOM 3438 C CA . ALA A 1 425 ? 7.366 -13.476 -14.246 1.00 94.69 425 ALA A CA 1
ATOM 3439 C C . ALA A 1 425 ? 8.289 -13.419 -13.011 1.00 94.69 425 ALA A C 1
ATOM 3441 O O . ALA A 1 425 ? 7.865 -12.955 -11.949 1.00 94.69 425 ALA A O 1
ATOM 3442 N N . ALA A 1 426 ? 9.554 -13.828 -13.158 1.00 96.00 426 ALA A N 1
ATOM 3443 C CA . ALA A 1 426 ? 10.559 -13.795 -12.093 1.00 96.00 426 ALA A CA 1
ATOM 3444 C C . ALA A 1 426 ? 10.866 -12.365 -11.607 1.00 96.00 426 ALA A C 1
ATOM 3446 O O . ALA A 1 426 ? 10.852 -12.085 -10.407 1.00 96.00 426 ALA A O 1
ATOM 3447 N N . LEU A 1 427 ? 11.077 -11.435 -12.541 1.00 94.75 427 LEU A N 1
ATOM 3448 C CA . LEU A 1 427 ? 11.354 -10.028 -12.249 1.00 94.75 427 LEU A CA 1
ATOM 3449 C C . LEU A 1 427 ? 10.149 -9.337 -11.593 1.00 94.75 427 LEU A C 1
ATOM 3451 O O . LEU A 1 427 ? 10.324 -8.611 -10.614 1.00 94.75 427 LEU A O 1
ATOM 3455 N N . VAL A 1 428 ? 8.919 -9.609 -12.051 1.00 93.81 428 VAL A N 1
ATOM 3456 C CA . VAL A 1 428 ? 7.699 -9.116 -11.383 1.00 93.81 428 VAL A CA 1
ATOM 3457 C C . VAL A 1 428 ? 7.557 -9.700 -9.975 1.00 93.81 428 VAL A C 1
ATOM 3459 O O . VAL A 1 428 ? 7.188 -8.965 -9.064 1.00 93.81 428 VAL A O 1
ATOM 3462 N N . LEU A 1 429 ? 7.890 -10.975 -9.752 1.00 94.69 429 LEU A N 1
ATOM 3463 C CA . LEU A 1 429 ? 7.847 -11.598 -8.424 1.00 94.69 429 LEU A CA 1
ATOM 3464 C C . LEU A 1 429 ? 8.814 -10.932 -7.428 1.00 94.69 429 LEU A C 1
ATOM 3466 O O . LEU A 1 429 ? 8.416 -10.638 -6.297 1.00 94.69 429 LEU A O 1
ATOM 3470 N N . VAL A 1 430 ? 10.052 -10.652 -7.847 1.00 93.06 430 VAL A N 1
ATOM 3471 C CA . VAL A 1 430 ? 11.049 -9.940 -7.025 1.00 93.06 430 VAL A CA 1
ATOM 3472 C C . VAL A 1 430 ? 10.610 -8.494 -6.742 1.00 93.06 430 VAL A C 1
ATOM 3474 O O . VAL A 1 430 ? 10.717 -8.028 -5.606 1.00 93.06 430 VAL A O 1
ATOM 3477 N N . LEU A 1 431 ? 10.067 -7.791 -7.742 1.00 91.25 431 LEU A N 1
ATOM 3478 C CA . LEU A 1 431 ? 9.682 -6.376 -7.632 1.00 91.25 431 LEU A CA 1
ATOM 3479 C C . LEU A 1 431 ? 8.313 -6.133 -6.969 1.00 91.25 431 LEU A C 1
ATOM 3481 O O . LEU A 1 431 ? 8.093 -5.053 -6.420 1.00 91.25 431 LEU A O 1
ATOM 3485 N N . ASP A 1 432 ? 7.400 -7.109 -6.965 1.00 89.38 432 ASP A N 1
ATOM 3486 C CA . ASP A 1 432 ? 6.010 -7.001 -6.482 1.00 89.38 432 ASP A CA 1
ATOM 3487 C C . ASP A 1 432 ? 5.877 -6.349 -5.097 1.00 89.38 432 ASP A C 1
ATOM 3489 O O . ASP A 1 432 ? 5.031 -5.476 -4.885 1.00 89.38 432 ASP A O 1
ATOM 3493 N N . ARG A 1 433 ? 6.737 -6.740 -4.149 1.00 80.06 433 ARG A N 1
ATOM 3494 C CA . ARG A 1 433 ? 6.717 -6.203 -2.781 1.00 80.06 433 ARG A CA 1
ATOM 3495 C C . ARG A 1 433 ? 7.040 -4.708 -2.753 1.00 80.06 433 ARG A C 1
ATOM 3497 O O . ARG A 1 433 ? 6.440 -3.982 -1.966 1.00 80.06 433 ARG A O 1
ATOM 3504 N N . PHE A 1 434 ? 7.936 -4.255 -3.631 1.00 81.06 434 PHE A N 1
ATOM 3505 C CA . PHE A 1 434 ? 8.316 -2.853 -3.765 1.00 81.06 434 PHE A CA 1
ATOM 3506 C C . PHE A 1 434 ? 7.273 -2.041 -4.543 1.00 81.06 434 PHE A C 1
ATOM 3508 O O . PHE A 1 434 ? 6.861 -0.984 -4.069 1.00 81.06 434 PHE A O 1
ATOM 3515 N N . LEU A 1 435 ? 6.795 -2.552 -5.684 1.00 78.50 435 LEU A N 1
ATOM 3516 C CA . LEU A 1 435 ? 5.753 -1.906 -6.496 1.00 78.50 435 LEU A CA 1
ATOM 3517 C C . LEU A 1 435 ? 4.472 -1.679 -5.680 1.00 78.50 435 LEU A C 1
ATOM 3519 O O . LEU A 1 435 ? 3.870 -0.611 -5.738 1.00 78.50 435 LEU A O 1
ATOM 3523 N N . TYR A 1 436 ? 4.088 -2.646 -4.842 1.00 74.00 436 TYR A N 1
ATOM 3524 C CA . TYR A 1 436 ? 2.969 -2.483 -3.915 1.00 74.00 436 TYR A CA 1
ATOM 3525 C C . TYR A 1 436 ? 3.186 -1.354 -2.892 1.00 74.00 436 TYR A C 1
ATOM 3527 O O . TYR A 1 436 ? 2.248 -0.615 -2.606 1.00 74.00 436 TYR A O 1
ATOM 3535 N N . TRP A 1 437 ? 4.404 -1.176 -2.365 1.00 66.75 437 TRP A N 1
ATOM 3536 C CA . TRP A 1 437 ? 4.713 -0.087 -1.426 1.00 66.75 437 TRP A CA 1
ATOM 3537 C C . TRP A 1 437 ? 4.719 1.310 -2.065 1.00 66.75 437 TRP A C 1
ATOM 3539 O O . TRP A 1 437 ? 4.509 2.280 -1.344 1.00 66.75 437 TRP A O 1
ATOM 3549 N N . GLN A 1 438 ? 4.922 1.432 -3.382 1.00 66.31 438 GLN A N 1
ATOM 3550 C CA . GLN A 1 438 ? 4.755 2.709 -4.101 1.00 66.31 438 GLN A CA 1
ATOM 3551 C C . GLN A 1 438 ? 3.292 2.978 -4.516 1.00 66.31 438 GLN A C 1
ATOM 3553 O O . GLN A 1 438 ? 3.014 3.981 -5.162 1.00 66.31 438 GLN A O 1
ATOM 3558 N N . GLY A 1 439 ? 2.351 2.071 -4.214 1.00 59.84 439 GLY A N 1
ATOM 3559 C CA . GLY A 1 439 ? 0.981 2.107 -4.750 1.00 59.84 439 GLY A CA 1
ATOM 3560 C C . GLY A 1 439 ? 0.865 1.646 -6.213 1.00 59.84 439 GLY A C 1
ATOM 3561 O O . GLY A 1 439 ? -0.237 1.450 -6.720 1.00 59.84 439 GLY A O 1
ATOM 3562 N N . GLU A 1 440 ? 1.991 1.380 -6.877 1.00 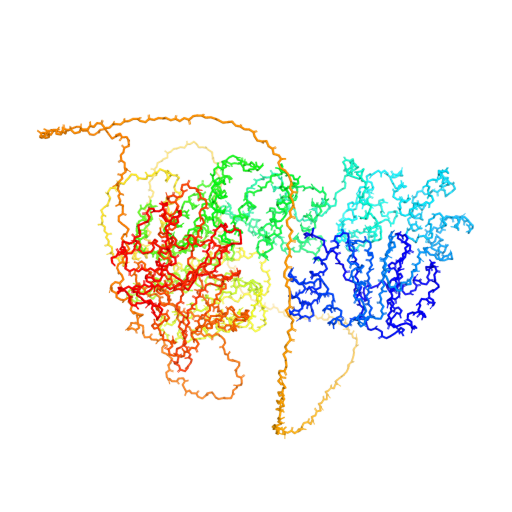63.09 440 GLU A N 1
ATOM 3563 C CA . GLU A 1 440 ? 2.098 0.998 -8.289 1.00 63.09 440 GLU A CA 1
ATOM 3564 C C . GLU A 1 440 ? 1.667 -0.444 -8.591 1.00 63.09 440 GLU A C 1
ATOM 3566 O O . GLU A 1 440 ? 1.679 -0.848 -9.748 1.00 63.09 440 GLU A O 1
ATOM 3571 N N . GLY A 1 441 ? 1.267 -1.249 -7.601 1.00 61.69 441 GLY A N 1
ATOM 3572 C CA . GLY A 1 441 ? 1.015 -2.689 -7.778 1.00 61.69 441 GLY A CA 1
ATOM 3573 C C . GLY A 1 441 ? -0.034 -3.076 -8.841 1.00 61.69 441 GLY A C 1
ATOM 3574 O O . GLY A 1 441 ? -0.084 -4.245 -9.219 1.00 61.69 441 GLY A O 1
ATOM 3575 N N . LYS A 1 442 ? -0.813 -2.125 -9.383 1.00 72.62 442 LYS A N 1
ATOM 3576 C CA . LYS A 1 442 ? -1.577 -2.336 -10.624 1.00 72.62 442 LYS A CA 1
ATOM 3577 C C . LYS A 1 442 ? -0.664 -2.715 -11.800 1.00 72.62 442 LYS A C 1
ATOM 3579 O O . LYS A 1 442 ? -0.996 -3.645 -12.519 1.00 72.62 442 LYS A O 1
ATOM 3584 N N . ILE A 1 443 ? 0.501 -2.076 -11.945 1.00 78.94 443 ILE A N 1
ATOM 3585 C CA . ILE A 1 443 ? 1.524 -2.389 -12.959 1.00 78.94 443 ILE A CA 1
ATOM 3586 C C . ILE A 1 443 ? 1.883 -3.880 -12.910 1.00 78.94 443 ILE A C 1
ATOM 3588 O O . ILE A 1 443 ? 1.917 -4.540 -13.943 1.00 78.94 443 ILE A O 1
ATOM 3592 N N . ALA A 1 444 ? 2.076 -4.440 -11.711 1.00 83.81 444 ALA A N 1
ATOM 3593 C CA . ALA A 1 444 ? 2.358 -5.865 -11.547 1.00 83.81 444 ALA A CA 1
ATOM 3594 C C . ALA A 1 444 ? 1.185 -6.760 -11.998 1.00 83.81 444 ALA A C 1
ATOM 3596 O O . ALA A 1 444 ? 1.420 -7.825 -12.562 1.00 83.81 444 ALA A O 1
ATOM 3597 N N . MET A 1 445 ? -0.068 -6.338 -11.790 1.00 88.69 445 MET A N 1
ATOM 3598 C CA . MET A 1 445 ? -1.247 -7.084 -12.253 1.00 88.69 445 MET A CA 1
ATOM 3599 C C . MET A 1 445 ? -1.428 -6.987 -13.770 1.00 88.69 445 MET A C 1
ATOM 3601 O O . MET A 1 445 ? -1.553 -8.028 -14.408 1.00 88.69 445 MET A O 1
ATOM 3605 N N . ASP A 1 446 ? -1.322 -5.785 -14.346 1.00 86.38 446 ASP A N 1
ATOM 3606 C CA . ASP A 1 446 ? -1.385 -5.542 -15.793 1.00 86.38 446 ASP A CA 1
ATOM 3607 C C . ASP A 1 446 ? -0.323 -6.384 -16.550 1.00 86.38 446 ASP A C 1
ATOM 3609 O O . ASP A 1 446 ? -0.590 -6.894 -17.640 1.00 86.38 446 ASP A O 1
ATOM 3613 N N . ILE A 1 447 ? 0.870 -6.587 -15.964 1.00 88.12 447 ILE A N 1
ATOM 3614 C CA . ILE A 1 447 ? 1.903 -7.485 -16.517 1.00 88.12 447 ILE A CA 1
ATOM 3615 C C . ILE A 1 447 ? 1.527 -8.964 -16.341 1.00 88.12 447 ILE A C 1
ATOM 3617 O O . ILE A 1 447 ? 1.687 -9.736 -17.283 1.00 88.12 447 ILE A O 1
ATOM 3621 N N . VAL A 1 448 ? 1.012 -9.385 -15.180 1.00 90.94 448 VAL A N 1
ATOM 3622 C CA . VAL A 1 448 ? 0.575 -10.782 -14.970 1.00 90.94 448 VAL A CA 1
ATOM 3623 C C . VAL A 1 448 ? -0.545 -11.167 -15.941 1.00 90.94 448 VAL A C 1
ATOM 3625 O O . VAL A 1 448 ? -0.483 -12.251 -16.518 1.00 90.94 448 VAL A O 1
ATOM 3628 N N . ASP A 1 449 ? -1.508 -10.282 -16.204 1.00 90.38 449 ASP A N 1
ATOM 3629 C CA . ASP A 1 449 ? -2.564 -10.521 -17.199 1.00 90.38 449 ASP A CA 1
ATOM 3630 C C . ASP A 1 449 ? -2.014 -10.537 -18.637 1.00 90.38 449 ASP A C 1
ATOM 3632 O O . ASP A 1 449 ? -2.468 -11.323 -19.474 1.00 90.38 449 ASP A O 1
ATOM 3636 N N . HIS A 1 450 ? -0.974 -9.749 -18.934 1.00 89.69 450 HIS A N 1
ATOM 3637 C CA . HIS A 1 450 ? -0.251 -9.847 -20.205 1.00 89.69 450 HIS A CA 1
ATOM 3638 C C . HIS A 1 450 ? 0.474 -11.197 -20.365 1.00 89.69 450 HIS A C 1
ATOM 3640 O O . HIS A 1 450 ? 0.371 -11.823 -21.420 1.00 89.69 450 HIS A O 1
ATOM 3646 N N . ILE A 1 451 ? 1.147 -11.689 -19.317 1.00 92.12 451 ILE A N 1
ATOM 3647 C CA . ILE A 1 451 ? 1.768 -13.023 -19.314 1.00 92.12 451 ILE A CA 1
ATOM 3648 C C . ILE A 1 451 ? 0.697 -14.100 -19.504 1.00 92.12 451 ILE A C 1
ATOM 3650 O O . ILE A 1 451 ? 0.838 -14.950 -20.377 1.00 92.12 451 ILE A O 1
ATOM 3654 N N . GLN A 1 452 ? -0.391 -14.063 -18.733 1.00 91.44 452 GLN A N 1
ATOM 3655 C CA . GLN A 1 452 ? -1.427 -15.099 -18.771 1.00 91.44 452 GLN A CA 1
ATOM 3656 C C . GLN A 1 452 ? -2.198 -15.130 -20.099 1.00 91.44 452 GLN A C 1
ATOM 3658 O O . GLN A 1 452 ? -2.593 -16.209 -20.533 1.00 91.44 452 GLN A O 1
ATOM 3663 N N . SER A 1 453 ? -2.366 -13.989 -20.775 1.00 92.06 453 SER A N 1
ATOM 3664 C CA . SER A 1 453 ? -3.023 -13.915 -22.091 1.00 92.06 453 SER A CA 1
ATOM 3665 C C . SER A 1 453 ? -2.120 -14.274 -23.279 1.00 92.06 453 SER A C 1
ATOM 3667 O O . SER A 1 453 ? -2.635 -14.648 -24.332 1.00 92.06 453 SER A O 1
ATOM 3669 N N . ARG A 1 454 ? -0.788 -14.184 -23.140 1.00 91.62 454 ARG A N 1
ATOM 3670 C CA . ARG A 1 454 ? 0.177 -14.508 -24.212 1.00 91.62 454 ARG A CA 1
ATOM 3671 C C . ARG A 1 454 ? 0.898 -15.842 -24.029 1.00 91.62 454 ARG A C 1
ATOM 3673 O O . ARG A 1 454 ? 1.196 -16.501 -25.018 1.00 91.62 454 ARG A O 1
ATOM 3680 N N . SER A 1 455 ? 1.135 -16.261 -22.790 1.00 91.94 455 SER A N 1
ATOM 3681 C CA . SER A 1 455 ? 1.748 -17.543 -22.435 1.00 91.94 455 SER A CA 1
ATOM 3682 C C . SER A 1 455 ? 1.049 -18.180 -21.218 1.00 91.94 455 SER A C 1
ATOM 3684 O O . SER A 1 455 ? 1.581 -18.163 -20.103 1.00 91.94 455 SER A O 1
ATOM 3686 N N . PRO A 1 456 ? -0.123 -18.824 -21.418 1.00 91.12 456 PRO A N 1
ATOM 3687 C CA . PRO A 1 456 ? -0.863 -19.534 -20.362 1.00 91.12 456 PRO A CA 1
ATOM 3688 C C . PRO A 1 456 ? -0.106 -20.707 -19.710 1.00 91.12 456 PRO A C 1
ATOM 3690 O O . PRO A 1 456 ? -0.596 -21.304 -18.750 1.00 91.12 456 PRO A O 1
ATOM 3693 N N . GLN A 1 457 ? 1.065 -21.075 -20.246 1.00 91.62 457 GLN A N 1
ATOM 3694 C CA . GLN A 1 457 ? 1.951 -22.115 -19.714 1.00 91.62 457 GLN A CA 1
ATOM 3695 C C . GLN A 1 457 ? 2.993 -21.568 -18.715 1.00 91.62 457 GLN A C 1
ATOM 3697 O O . GLN A 1 457 ? 3.653 -22.350 -18.035 1.00 91.62 457 GLN A O 1
ATOM 3702 N N . THR A 1 458 ? 3.131 -20.243 -18.588 1.00 93.50 458 THR A N 1
ATOM 3703 C CA . THR A 1 458 ? 4.087 -19.615 -17.661 1.00 93.50 458 THR A CA 1
ATOM 3704 C C . THR A 1 458 ? 3.618 -19.747 -16.208 1.00 93.50 458 THR A C 1
ATOM 3706 O O . THR A 1 458 ? 2.458 -19.486 -15.885 1.00 93.50 458 THR A O 1
ATOM 3709 N N . ALA A 1 459 ? 4.524 -20.142 -15.311 1.00 93.44 459 ALA A N 1
ATOM 3710 C CA . ALA A 1 459 ? 4.250 -20.228 -13.880 1.00 93.44 459 ALA A CA 1
ATOM 3711 C C . ALA A 1 459 ? 4.103 -18.832 -13.249 1.00 93.44 459 ALA A C 1
ATOM 3713 O O . ALA A 1 459 ? 4.961 -17.969 -13.409 1.00 93.44 459 ALA A O 1
ATOM 3714 N N . ILE A 1 460 ? 3.010 -18.624 -12.510 1.00 95.25 460 ILE A N 1
ATOM 3715 C CA . ILE A 1 460 ? 2.739 -17.400 -11.746 1.00 95.25 460 ILE A CA 1
ATOM 3716 C C . ILE A 1 460 ? 2.761 -17.760 -10.262 1.00 95.25 460 ILE A C 1
ATOM 3718 O O . ILE A 1 460 ? 1.981 -18.601 -9.814 1.00 95.25 460 ILE A O 1
ATOM 3722 N N . ALA A 1 461 ? 3.658 -17.130 -9.506 1.00 95.31 461 ALA A N 1
ATOM 3723 C CA . ALA A 1 461 ? 3.874 -17.448 -8.100 1.00 95.31 461 ALA A CA 1
ATOM 3724 C C . ALA A 1 461 ? 2.659 -17.126 -7.209 1.00 95.31 461 ALA A C 1
ATOM 3726 O O . ALA A 1 461 ? 1.994 -16.103 -7.424 1.00 95.31 461 ALA A O 1
ATOM 3727 N N . PRO A 1 462 ? 2.412 -17.913 -6.142 1.00 95.69 462 PRO A N 1
ATOM 3728 C CA . PRO A 1 462 ? 1.363 -17.643 -5.161 1.00 95.69 462 PRO A CA 1
ATOM 3729 C C . PRO A 1 462 ? 1.390 -16.222 -4.585 1.00 95.69 462 PRO A C 1
ATOM 3731 O O . PRO A 1 462 ? 0.321 -15.643 -4.403 1.00 95.69 462 PRO A O 1
ATOM 3734 N N . GLN A 1 463 ? 2.566 -15.602 -4.386 1.00 94.88 463 GLN A N 1
ATOM 3735 C CA . GLN A 1 463 ? 2.668 -14.188 -3.983 1.00 94.88 463 GLN A CA 1
ATOM 3736 C C . GLN A 1 463 ? 1.902 -13.236 -4.922 1.00 94.88 463 GLN A C 1
ATOM 3738 O O . GLN A 1 463 ? 1.237 -12.321 -4.439 1.00 94.88 463 GLN A O 1
ATOM 3743 N N . LEU A 1 464 ? 1.950 -13.457 -6.241 1.00 94.06 464 LEU A N 1
ATOM 3744 C CA . LEU A 1 464 ? 1.287 -12.611 -7.244 1.00 94.06 464 LEU A CA 1
ATOM 3745 C C . LEU A 1 464 ? -0.227 -12.871 -7.301 1.00 94.06 464 LEU A C 1
ATOM 3747 O O . LEU A 1 464 ? -1.014 -11.933 -7.430 1.00 94.06 464 LEU A O 1
ATOM 3751 N N . VAL A 1 465 ? -0.659 -14.120 -7.103 1.00 93.00 465 VAL A N 1
ATOM 3752 C CA . VAL A 1 465 ? -2.088 -14.449 -6.928 1.00 93.00 465 VAL A CA 1
ATOM 3753 C C . VAL A 1 465 ? -2.632 -13.783 -5.656 1.00 93.00 465 VAL A C 1
ATOM 3755 O O . VAL A 1 465 ? -3.687 -13.151 -5.669 1.00 93.00 465 VAL A O 1
ATOM 3758 N N . ILE A 1 466 ? -1.865 -13.827 -4.566 1.00 93.06 466 ILE A N 1
ATOM 3759 C CA . ILE A 1 466 ? -2.188 -13.181 -3.288 1.00 93.06 466 ILE A CA 1
ATOM 3760 C C . ILE A 1 466 ? -2.120 -11.644 -3.384 1.00 93.06 466 ILE A C 1
ATOM 3762 O O . ILE A 1 466 ? -2.863 -10.954 -2.680 1.00 93.06 466 ILE A O 1
ATOM 3766 N N . ARG A 1 467 ? -1.313 -11.072 -4.288 1.00 91.00 467 ARG A N 1
ATOM 3767 C CA . ARG A 1 467 ? -1.369 -9.638 -4.612 1.00 91.00 467 ARG A CA 1
ATOM 3768 C C . ARG A 1 467 ? -2.723 -9.260 -5.210 1.00 91.00 467 ARG A C 1
ATOM 3770 O O . ARG A 1 467 ? -3.307 -8.272 -4.768 1.00 91.00 467 ARG A O 1
ATOM 3777 N N . ARG A 1 468 ? -3.254 -10.068 -6.137 1.00 87.75 468 ARG A N 1
ATOM 3778 C CA . ARG A 1 468 ? -4.591 -9.869 -6.727 1.00 87.75 468 ARG A CA 1
ATOM 3779 C C . ARG A 1 468 ? -5.692 -9.923 -5.667 1.00 87.75 468 ARG A C 1
ATOM 3781 O O . ARG A 1 468 ? -6.499 -9.004 -5.599 1.00 87.75 468 ARG A O 1
ATOM 3788 N N . VAL A 1 469 ? -5.639 -10.905 -4.762 1.00 86.50 469 VAL A N 1
ATOM 3789 C CA . VAL A 1 469 ? -6.523 -10.992 -3.579 1.00 86.50 469 VAL A CA 1
ATOM 3790 C C . VAL A 1 469 ? -6.454 -9.725 -2.717 1.00 86.50 469 VAL A C 1
ATOM 3792 O O . VAL A 1 469 ? -7.483 -9.212 -2.279 1.00 86.50 469 VAL A O 1
ATOM 3795 N N . ARG A 1 470 ? -5.251 -9.183 -2.474 1.00 85.88 470 ARG A N 1
ATOM 3796 C CA . ARG A 1 470 ? -5.086 -7.943 -1.695 1.00 85.88 470 ARG A CA 1
ATOM 3797 C C . ARG A 1 470 ? -5.685 -6.726 -2.412 1.00 85.88 470 ARG A C 1
ATOM 3799 O O . ARG A 1 470 ? -6.267 -5.894 -1.726 1.00 85.88 470 ARG A O 1
ATOM 3806 N N . PHE A 1 471 ? -5.624 -6.653 -3.745 1.00 80.12 471 PHE A N 1
ATOM 3807 C CA . PHE A 1 471 ? -6.327 -5.624 -4.526 1.00 80.12 471 PHE A CA 1
ATOM 3808 C C . PHE A 1 471 ? -7.849 -5.792 -4.502 1.00 80.12 471 PHE A C 1
ATOM 3810 O O . PHE A 1 471 ? -8.544 -4.828 -4.199 1.00 80.12 471 PHE A O 1
ATOM 3817 N N . MET A 1 472 ? -8.367 -7.003 -4.731 1.00 75.25 472 MET A N 1
ATOM 3818 C CA . MET A 1 472 ? -9.799 -7.318 -4.606 1.00 75.25 472 MET A CA 1
ATOM 3819 C C . MET A 1 472 ? -10.339 -6.878 -3.239 1.00 75.25 472 MET A C 1
ATOM 3821 O O . MET A 1 472 ? -11.330 -6.158 -3.164 1.00 75.25 472 MET A O 1
ATOM 3825 N N . LYS A 1 473 ? -9.623 -7.211 -2.157 1.00 73.38 473 LYS A N 1
ATOM 3826 C CA . LYS A 1 473 ? -9.952 -6.787 -0.790 1.00 73.38 473 LYS A CA 1
ATOM 3827 C C . LYS A 1 473 ? -9.975 -5.260 -0.627 1.00 73.38 473 LYS A C 1
ATOM 3829 O O . LYS A 1 473 ? -10.931 -4.746 -0.056 1.00 73.38 473 LYS A O 1
ATOM 3834 N N . SER A 1 474 ? -8.961 -4.540 -1.115 1.00 67.06 474 SER A N 1
ATOM 3835 C CA . SER A 1 474 ? -8.923 -3.066 -1.045 1.00 67.06 474 SER A CA 1
ATOM 3836 C C . SER A 1 474 ? -10.010 -2.389 -1.889 1.00 67.06 474 SER A C 1
ATOM 3838 O O . SER A 1 474 ? -10.446 -1.296 -1.545 1.00 67.06 474 SER A O 1
ATOM 3840 N N . ASN A 1 475 ? -10.471 -3.042 -2.958 1.00 63.50 475 ASN A N 1
ATOM 3841 C CA . ASN A 1 475 ? -11.553 -2.560 -3.821 1.00 63.50 475 ASN A CA 1
ATOM 3842 C C . ASN A 1 475 ? -12.959 -2.963 -3.322 1.00 63.50 475 ASN A C 1
ATOM 3844 O O . ASN A 1 475 ? -13.951 -2.524 -3.896 1.00 63.50 475 ASN A O 1
ATOM 3848 N N . GLY A 1 476 ? -13.065 -3.802 -2.283 1.00 55.16 476 GLY A N 1
ATOM 3849 C CA . GLY A 1 476 ? -14.342 -4.288 -1.746 1.00 55.16 476 GLY A CA 1
ATOM 3850 C C . GLY A 1 476 ? -14.880 -5.594 -2.355 1.00 55.16 476 GLY A C 1
ATOM 3851 O O . GLY A 1 476 ? -15.916 -6.088 -1.911 1.00 55.16 476 GLY A O 1
ATOM 3852 N N . SER A 1 477 ? -14.171 -6.205 -3.305 1.00 61.44 477 SER A N 1
ATOM 3853 C CA . SER A 1 477 ? -14.465 -7.526 -3.888 1.00 61.44 477 SER A CA 1
ATOM 3854 C C . SER A 1 477 ? -14.100 -8.673 -2.930 1.00 61.44 477 SER A C 1
ATOM 3856 O O . SER A 1 477 ? -13.255 -9.522 -3.220 1.00 61.44 477 SER A O 1
ATOM 3858 N N . LEU A 1 478 ? -14.712 -8.695 -1.742 1.00 63.50 478 LEU A N 1
ATOM 3859 C CA . LEU A 1 478 ? -14.389 -9.666 -0.688 1.00 63.50 478 LEU A CA 1
ATOM 3860 C C . LEU A 1 478 ? -14.747 -11.111 -1.071 1.00 63.50 478 LEU A C 1
ATOM 3862 O O . LEU A 1 478 ? -14.004 -12.023 -0.715 1.00 63.50 478 LEU A O 1
ATOM 3866 N N . GLN A 1 479 ? -15.828 -11.318 -1.831 1.00 59.53 479 GLN A N 1
ATOM 3867 C CA . GLN A 1 479 ? -16.239 -12.644 -2.305 1.00 59.53 479 GLN A CA 1
ATOM 3868 C C . GLN A 1 479 ? -15.198 -13.259 -3.261 1.00 59.53 479 GLN A C 1
ATOM 3870 O O . GLN A 1 479 ? -14.738 -14.372 -3.023 1.00 59.53 479 GLN A O 1
ATOM 3875 N N . GLU A 1 480 ? -14.763 -12.521 -4.289 1.00 65.50 480 GLU A N 1
ATOM 3876 C CA . GLU A 1 480 ? -13.716 -12.955 -5.234 1.00 65.50 480 GLU A CA 1
ATOM 3877 C C . GLU A 1 480 ? -12.373 -13.209 -4.529 1.00 65.50 480 GLU A C 1
ATOM 3879 O O . GLU A 1 480 ? -11.648 -14.159 -4.851 1.00 65.50 480 GLU A O 1
ATOM 3884 N N . ALA A 1 481 ? -12.047 -12.364 -3.542 1.00 72.69 481 ALA A N 1
ATOM 3885 C CA . ALA A 1 481 ? -10.871 -12.521 -2.700 1.00 72.69 481 ALA A CA 1
ATOM 3886 C C . ALA A 1 481 ? -10.937 -13.829 -1.893 1.00 72.69 481 ALA A C 1
ATOM 3888 O O . ALA A 1 481 ? -9.982 -14.606 -1.920 1.00 72.69 481 ALA A O 1
ATOM 3889 N N . GLU A 1 482 ? -12.055 -14.112 -1.213 1.00 71.62 482 GLU A N 1
ATOM 3890 C CA . GLU A 1 482 ? -12.223 -15.345 -0.435 1.00 71.62 482 GLU A CA 1
ATOM 3891 C C . GLU A 1 482 ? -12.305 -16.597 -1.324 1.00 71.62 482 GLU A C 1
ATOM 3893 O O . GLU A 1 482 ? -11.695 -17.610 -0.984 1.00 71.62 482 GLU A O 1
ATOM 3898 N N . GLU A 1 483 ? -12.952 -16.542 -2.490 1.00 73.38 483 GLU A N 1
ATOM 3899 C CA . GLU A 1 483 ? -12.961 -17.657 -3.445 1.00 73.38 483 GLU A CA 1
ATOM 3900 C C . GLU A 1 483 ? -11.547 -17.965 -3.964 1.00 73.38 483 GLU A C 1
ATOM 3902 O O . GLU A 1 483 ? -11.114 -19.118 -3.968 1.00 73.38 483 GLU A O 1
ATOM 3907 N N . THR A 1 484 ? -10.775 -16.936 -4.323 1.00 79.88 484 THR A N 1
ATOM 3908 C CA . THR A 1 484 ? -9.381 -17.098 -4.765 1.00 79.88 484 THR A CA 1
ATOM 3909 C C . THR A 1 484 ? -8.494 -17.671 -3.652 1.00 79.88 484 THR A C 1
ATOM 3911 O O . THR A 1 484 ? -7.647 -18.524 -3.923 1.00 79.88 484 THR A O 1
ATOM 3914 N N . LEU A 1 485 ? -8.720 -17.275 -2.394 1.00 81.75 485 LEU A N 1
ATOM 3915 C CA . LEU A 1 485 ? -8.064 -17.864 -1.219 1.00 81.75 485 LEU A CA 1
ATOM 3916 C C . LEU A 1 485 ? -8.481 -19.326 -0.988 1.00 81.75 485 LEU A C 1
ATOM 3918 O O . LEU A 1 485 ? -7.635 -20.153 -0.661 1.00 81.75 485 LEU A O 1
ATOM 3922 N N . ASN A 1 486 ? -9.751 -19.674 -1.202 1.00 78.56 486 ASN A N 1
ATOM 3923 C CA . ASN A 1 486 ? -10.229 -21.056 -1.106 1.00 78.56 486 ASN A CA 1
ATOM 3924 C C . ASN A 1 486 ? -9.607 -21.940 -2.202 1.00 78.56 486 ASN A C 1
ATOM 3926 O O . ASN A 1 486 ? -9.171 -23.053 -1.909 1.00 78.56 486 ASN A O 1
ATOM 3930 N N . ARG A 1 487 ? -9.480 -21.430 -3.437 1.00 84.25 487 ARG A N 1
ATOM 3931 C CA . ARG A 1 487 ? -8.779 -22.119 -4.537 1.00 84.25 487 ARG A CA 1
ATOM 3932 C C . ARG A 1 487 ? -7.293 -22.333 -4.227 1.00 84.25 487 ARG A C 1
ATOM 3934 O O . ARG A 1 487 ? -6.777 -23.413 -4.496 1.00 84.25 487 ARG A O 1
ATOM 3941 N N . LEU A 1 488 ? -6.617 -21.359 -3.607 1.00 88.44 488 LEU A N 1
ATOM 3942 C CA . LEU A 1 488 ? -5.247 -21.522 -3.092 1.00 88.44 488 LEU A CA 1
ATOM 3943 C C . LEU A 1 488 ? -5.161 -22.622 -2.018 1.00 88.44 488 LEU A C 1
ATOM 3945 O O . LEU A 1 488 ? -4.295 -23.486 -2.114 1.00 88.44 488 LEU A O 1
ATOM 3949 N N . LEU A 1 489 ? -6.080 -22.636 -1.046 1.00 84.06 489 LEU A N 1
ATOM 3950 C CA . LEU A 1 489 ? -6.118 -23.610 0.060 1.00 84.06 489 LEU A CA 1
ATOM 3951 C C . LEU A 1 489 ? -6.462 -25.050 -0.369 1.00 84.06 489 LEU A C 1
ATOM 3953 O O . LEU A 1 489 ? -6.180 -25.992 0.367 1.00 84.06 489 LEU A O 1
ATOM 3957 N N . GLN A 1 490 ? -7.055 -25.244 -1.548 1.00 82.38 490 GLN A N 1
ATOM 3958 C CA . GLN A 1 490 ? -7.325 -26.573 -2.116 1.00 82.38 490 GLN A CA 1
ATOM 3959 C C . GLN A 1 490 ? -6.166 -27.097 -2.987 1.00 82.38 490 GLN A C 1
ATOM 3961 O O . GLN A 1 490 ? -6.039 -28.303 -3.199 1.00 82.38 490 GLN A O 1
ATOM 3966 N N . ALA A 1 491 ? -5.297 -26.212 -3.481 1.00 84.25 491 ALA A N 1
ATOM 3967 C CA . ALA A 1 491 ? -4.309 -26.491 -4.523 1.00 84.25 491 ALA A CA 1
ATOM 3968 C C . ALA A 1 491 ? -3.008 -27.162 -4.019 1.00 84.25 491 ALA A C 1
ATOM 3970 O O . ALA A 1 491 ? -1.916 -26.729 -4.385 1.00 84.25 491 ALA A O 1
ATOM 3971 N N . LYS A 1 492 ? -3.110 -28.224 -3.202 1.00 81.06 492 LYS A N 1
ATOM 3972 C CA . LYS A 1 492 ? -1.991 -28.838 -2.443 1.00 81.06 492 LYS A CA 1
ATOM 3973 C C . LYS A 1 492 ? -0.670 -29.025 -3.206 1.00 81.06 492 LYS A C 1
ATOM 3975 O O . LYS A 1 492 ? 0.389 -28.749 -2.658 1.00 81.06 492 LYS A O 1
ATOM 3980 N N . SER A 1 493 ? -0.711 -29.510 -4.447 1.00 81.38 493 SER A N 1
ATOM 3981 C CA . SER A 1 493 ? 0.493 -29.827 -5.236 1.00 81.38 493 SER A CA 1
ATOM 3982 C C . SER A 1 493 ? 0.841 -28.785 -6.306 1.00 81.38 493 SER A C 1
ATOM 3984 O O . SER A 1 493 ? 2.003 -28.668 -6.708 1.00 81.38 493 SER A O 1
ATOM 3986 N N . ARG A 1 494 ? -0.153 -28.041 -6.804 1.00 86.81 494 ARG A N 1
ATOM 3987 C CA . ARG A 1 494 ? -0.027 -27.193 -7.995 1.00 86.81 494 ARG A CA 1
ATOM 3988 C C . ARG A 1 494 ? -1.166 -26.177 -8.078 1.00 86.81 494 ARG A C 1
ATOM 3990 O O . ARG A 1 494 ? -2.327 -26.568 -8.009 1.00 86.81 494 ARG A O 1
ATOM 3997 N N . ILE A 1 495 ? -0.848 -24.909 -8.353 1.00 87.06 495 ILE A N 1
ATOM 3998 C CA . ILE A 1 495 ? -1.827 -23.871 -8.720 1.00 87.06 495 ILE A CA 1
ATOM 3999 C C . ILE A 1 495 ? -1.525 -23.311 -10.116 1.00 87.06 495 ILE A C 1
ATOM 4001 O O . ILE A 1 495 ? -0.448 -22.782 -10.380 1.00 87.06 495 ILE A O 1
ATOM 4005 N N . GLY A 1 496 ? -2.480 -23.439 -11.043 1.00 86.50 496 GLY A N 1
ATOM 4006 C CA . GLY A 1 496 ? -2.282 -23.056 -12.445 1.00 86.50 496 GLY A CA 1
ATOM 4007 C C . GLY A 1 496 ? -1.125 -23.838 -13.074 1.00 86.50 496 GLY A C 1
ATOM 4008 O O . GLY A 1 496 ? -1.227 -25.046 -13.286 1.00 86.50 496 GLY A O 1
ATOM 4009 N N . GLN A 1 497 ? -0.011 -23.162 -13.350 1.00 91.44 497 GLN A N 1
ATOM 4010 C CA . GLN A 1 497 ? 1.236 -23.770 -13.843 1.00 91.44 497 GLN A CA 1
ATOM 4011 C C . GLN A 1 497 ? 2.321 -23.891 -12.757 1.00 91.44 497 GLN A C 1
ATOM 4013 O O . GLN A 1 497 ? 3.291 -24.624 -12.936 1.00 91.44 497 GLN A O 1
ATOM 4018 N N . TRP A 1 498 ? 2.149 -23.219 -11.614 1.00 93.25 498 TRP A N 1
ATOM 4019 C CA . TRP A 1 498 ? 3.091 -23.256 -10.498 1.00 93.25 498 TRP A CA 1
ATOM 4020 C C . TRP A 1 498 ? 2.984 -24.578 -9.734 1.00 93.25 498 TRP A C 1
ATOM 4022 O O . TRP A 1 498 ? 1.898 -24.951 -9.288 1.00 93.25 498 TRP A O 1
ATOM 4032 N N . LYS A 1 499 ? 4.113 -25.267 -9.547 1.00 92.19 499 LYS A N 1
ATOM 4033 C CA . LYS A 1 499 ? 4.242 -26.471 -8.712 1.00 92.19 499 LYS A CA 1
ATOM 4034 C C . LYS A 1 499 ? 5.017 -26.115 -7.446 1.00 92.19 499 LYS A C 1
ATOM 4036 O O . LYS A 1 499 ? 6.002 -25.388 -7.528 1.00 92.19 499 LYS A O 1
ATOM 4041 N N . TYR A 1 500 ? 4.598 -26.639 -6.301 1.00 91.44 500 TYR A N 1
ATOM 4042 C CA . TYR A 1 500 ? 5.359 -26.498 -5.057 1.00 91.44 500 TYR A CA 1
ATOM 4043 C C . TYR A 1 500 ? 6.590 -27.418 -5.072 1.00 91.44 500 TYR A C 1
ATOM 4045 O O . TYR A 1 500 ? 6.516 -28.521 -5.619 1.00 91.44 500 TYR A O 1
ATOM 4053 N N . ARG A 1 501 ? 7.724 -26.972 -4.507 1.00 89.00 501 ARG A N 1
ATOM 4054 C CA . ARG A 1 501 ? 8.942 -27.799 -4.388 1.00 89.00 501 ARG A CA 1
ATOM 4055 C C . ARG A 1 501 ? 8.901 -28.666 -3.125 1.00 89.00 501 ARG A C 1
ATOM 4057 O O . ARG A 1 501 ? 9.449 -29.765 -3.130 1.00 89.00 501 ARG A O 1
ATOM 4064 N N . LYS A 1 502 ? 8.247 -28.183 -2.066 1.00 89.75 502 LYS A N 1
ATOM 4065 C CA . LYS A 1 502 ? 8.047 -28.852 -0.771 1.00 89.75 502 LYS A CA 1
ATOM 4066 C C . LYS A 1 502 ? 6.595 -28.732 -0.311 1.00 89.75 502 LYS A C 1
ATOM 4068 O O . LYS A 1 502 ? 5.909 -27.777 -0.664 1.00 89.75 502 LYS A O 1
ATOM 4073 N N . GLU A 1 503 ? 6.149 -29.639 0.558 1.00 88.75 503 GLU A N 1
ATOM 4074 C CA . GLU A 1 503 ? 4.861 -29.485 1.257 1.00 88.75 503 GLU A CA 1
ATOM 4075 C C . GLU A 1 503 ? 4.865 -28.253 2.188 1.00 88.75 503 GLU A C 1
ATOM 4077 O O . GLU A 1 503 ? 3.858 -27.554 2.294 1.00 88.75 503 GLU A O 1
ATOM 4082 N N . ASP A 1 504 ? 6.032 -27.896 2.740 1.00 90.31 504 ASP A N 1
ATOM 4083 C CA . ASP A 1 504 ? 6.264 -26.649 3.486 1.00 90.31 504 ASP A CA 1
ATOM 4084 C C . ASP A 1 504 ? 5.880 -25.389 2.690 1.00 90.31 504 ASP A C 1
ATOM 4086 O O . ASP A 1 504 ? 5.332 -24.447 3.260 1.00 90.31 504 ASP A O 1
ATOM 4090 N N . ASP A 1 505 ? 6.117 -25.363 1.370 1.00 91.75 505 ASP A N 1
ATOM 4091 C CA . ASP A 1 505 ? 5.758 -24.218 0.521 1.00 91.75 505 ASP A CA 1
ATOM 4092 C C . ASP A 1 505 ? 4.233 -24.031 0.472 1.00 91.75 505 ASP A C 1
ATOM 4094 O O . ASP A 1 505 ? 3.725 -22.906 0.488 1.00 91.75 505 ASP A O 1
ATOM 4098 N N . PHE A 1 506 ? 3.493 -25.144 0.428 1.00 92.38 506 PHE A N 1
ATOM 4099 C CA . PHE A 1 506 ? 2.035 -25.145 0.447 1.00 92.38 506 PHE A CA 1
ATOM 4100 C C . PHE A 1 506 ? 1.484 -24.807 1.842 1.00 92.38 506 PHE A C 1
ATOM 4102 O O . PHE A 1 506 ? 0.509 -24.057 1.942 1.00 92.38 506 PHE A O 1
ATOM 4109 N N . HIS A 1 507 ? 2.116 -25.275 2.925 1.00 92.50 507 HIS A N 1
ATOM 4110 C CA . HIS A 1 507 ? 1.771 -24.845 4.286 1.00 92.50 507 HIS A CA 1
ATOM 4111 C C . HIS A 1 507 ? 2.028 -23.347 4.504 1.00 92.50 507 HIS A C 1
ATOM 4113 O O . HIS A 1 507 ? 1.168 -22.661 5.057 1.00 92.50 507 HIS A O 1
ATOM 4119 N N . LEU A 1 508 ? 3.135 -22.806 3.988 1.00 94.44 508 LEU A N 1
ATOM 4120 C CA . LEU A 1 508 ? 3.438 -21.373 4.021 1.00 94.44 508 LEU A CA 1
ATOM 4121 C C . LEU A 1 508 ? 2.384 -20.553 3.255 1.00 94.44 508 LEU A C 1
ATOM 4123 O O . LEU A 1 508 ? 1.877 -19.554 3.770 1.00 94.44 508 LEU A O 1
ATOM 4127 N N . VAL A 1 509 ? 1.988 -20.991 2.051 1.00 95.06 509 VAL A N 1
ATOM 4128 C CA . VAL A 1 509 ? 0.871 -20.373 1.309 1.00 95.06 509 VAL A CA 1
ATOM 4129 C C . VAL A 1 509 ? -0.441 -20.480 2.081 1.00 95.06 509 VAL A C 1
ATOM 4131 O O . VAL A 1 509 ? -1.179 -19.497 2.142 1.00 95.06 509 VAL A O 1
ATOM 4134 N N . SER A 1 510 ? -0.719 -21.623 2.708 1.00 92.44 510 SER A N 1
ATOM 4135 C CA . SER A 1 510 ? -1.929 -21.834 3.508 1.00 92.44 510 SER A CA 1
ATOM 4136 C C . SER A 1 510 ? -1.989 -20.886 4.707 1.00 92.44 510 SER A C 1
ATOM 4138 O O . SER A 1 510 ? -3.008 -20.223 4.895 1.00 92.44 510 SER A O 1
ATOM 4140 N N . GLY A 1 511 ? -0.886 -20.719 5.443 1.00 94.81 511 GLY A N 1
ATOM 4141 C CA . GLY A 1 511 ? -0.767 -19.751 6.537 1.00 94.81 511 GLY A CA 1
ATOM 4142 C C . GLY A 1 511 ? -1.053 -18.317 6.089 1.00 94.81 511 GLY A C 1
ATOM 4143 O O . GLY A 1 511 ? -1.891 -17.641 6.689 1.00 94.81 511 GLY A O 1
ATOM 4144 N N . VAL A 1 512 ? -0.454 -17.868 4.976 1.00 96.19 512 VAL A N 1
ATOM 4145 C CA . VAL A 1 512 ? -0.734 -16.534 4.404 1.00 96.19 512 VAL A CA 1
ATOM 4146 C C . VAL A 1 512 ? -2.189 -16.410 3.940 1.00 96.19 512 VAL A C 1
ATOM 4148 O O . VAL A 1 512 ? -2.802 -15.358 4.126 1.00 96.19 512 VAL A O 1
ATOM 4151 N N . CYS A 1 513 ? -2.774 -17.464 3.368 1.00 91.31 513 CYS A N 1
ATOM 4152 C CA . CYS A 1 513 ? -4.167 -17.432 2.931 1.00 91.31 513 CYS A CA 1
ATOM 4153 C C . CYS A 1 513 ? -5.130 -17.313 4.118 1.00 91.31 513 CYS A C 1
ATOM 4155 O O . CYS A 1 513 ? -5.989 -16.431 4.123 1.00 91.31 513 CYS A O 1
ATOM 4157 N N . VAL A 1 514 ? -4.956 -18.144 5.148 1.00 91.19 514 VAL A N 1
ATOM 4158 C CA . VAL A 1 514 ? -5.770 -18.115 6.372 1.00 91.19 514 VAL A CA 1
ATOM 4159 C C . VAL A 1 514 ? -5.591 -16.791 7.127 1.00 91.19 514 VAL A C 1
ATOM 4161 O O . VAL A 1 514 ? -6.588 -16.213 7.561 1.00 91.19 514 VAL A O 1
ATOM 4164 N N . GLN A 1 515 ? -4.374 -16.237 7.186 1.00 96.44 515 GLN A N 1
ATOM 4165 C CA . GLN A 1 515 ? -4.115 -14.898 7.733 1.00 96.44 515 GLN A CA 1
ATOM 4166 C C . GLN A 1 515 ? -4.941 -13.820 7.013 1.00 96.44 515 GLN A C 1
ATOM 4168 O O . GLN A 1 515 ? -5.577 -12.993 7.667 1.00 96.44 515 GLN A O 1
ATOM 4173 N N . ILE A 1 516 ? -4.971 -13.825 5.673 1.00 91.50 516 ILE A N 1
ATOM 4174 C CA . ILE A 1 516 ? -5.749 -12.843 4.898 1.00 91.50 516 ILE A CA 1
ATOM 4175 C C . ILE A 1 516 ? -7.254 -13.064 5.086 1.00 91.50 516 ILE A C 1
ATOM 4177 O O . ILE A 1 516 ? -7.986 -12.083 5.208 1.00 91.50 516 ILE A O 1
ATOM 4181 N N . LYS A 1 517 ? -7.730 -14.314 5.190 1.00 84.31 517 LYS A N 1
ATOM 4182 C CA . LYS A 1 517 ? -9.128 -14.584 5.572 1.00 84.31 517 LYS A CA 1
ATOM 4183 C C . LYS A 1 517 ? -9.445 -13.994 6.951 1.00 84.31 517 LYS A C 1
ATOM 4185 O O . LYS A 1 517 ? -10.485 -13.356 7.097 1.00 84.31 517 LYS A O 1
ATOM 4190 N N . GLY A 1 518 ? -8.543 -14.132 7.925 1.00 86.06 518 GLY A N 1
ATOM 4191 C CA . GLY A 1 518 ? -8.644 -13.495 9.241 1.00 86.06 518 GLY A CA 1
ATOM 4192 C C . GLY A 1 518 ? -8.705 -11.965 9.167 1.00 86.06 518 GLY A C 1
ATOM 4193 O O . GLY A 1 518 ? -9.589 -11.361 9.771 1.00 86.06 518 GLY A O 1
ATOM 4194 N N . GLU A 1 519 ? -7.849 -11.340 8.352 1.00 88.12 519 GLU A N 1
ATOM 4195 C CA . GLU A 1 519 ? -7.862 -9.888 8.099 1.00 88.12 519 GLU A CA 1
ATOM 4196 C C . GLU A 1 519 ? -9.167 -9.414 7.426 1.00 88.12 519 GLU A C 1
ATOM 4198 O O . GLU A 1 519 ? -9.662 -8.326 7.719 1.00 88.12 519 GLU A O 1
ATOM 4203 N N . ILE A 1 520 ? -9.761 -10.231 6.548 1.00 77.44 520 ILE A N 1
ATOM 4204 C CA . ILE A 1 520 ? -11.083 -9.962 5.963 1.00 77.44 520 ILE A CA 1
ATOM 4205 C C . ILE A 1 520 ? -12.162 -10.025 7.052 1.00 77.44 520 ILE A C 1
ATOM 4207 O O . ILE A 1 520 ? -12.943 -9.086 7.171 1.00 77.44 520 ILE A O 1
ATOM 4211 N N . GLN A 1 521 ? -12.189 -11.065 7.896 1.00 78.12 521 GLN A N 1
ATOM 4212 C CA . GLN A 1 521 ? -13.177 -11.142 8.984 1.00 78.12 521 GLN A CA 1
ATOM 4213 C C . GLN A 1 521 ? -13.009 -10.005 10.011 1.00 78.12 521 GLN A C 1
ATOM 4215 O O . GLN A 1 521 ? -14.010 -9.508 10.522 1.00 78.12 521 GLN A O 1
ATOM 4220 N N . TYR A 1 522 ? -11.777 -9.541 10.256 1.00 81.19 522 TYR A N 1
ATOM 4221 C CA . TYR A 1 522 ? -11.509 -8.316 11.017 1.00 81.19 522 TYR A CA 1
ATOM 4222 C C . TYR A 1 522 ? -12.174 -7.096 10.354 1.00 81.19 522 TYR A C 1
ATOM 4224 O O . TYR A 1 522 ? -12.975 -6.421 10.992 1.00 81.19 522 TYR A O 1
ATOM 4232 N N . ARG A 1 523 ? -11.956 -6.849 9.054 1.00 73.00 523 ARG A N 1
ATOM 4233 C CA . ARG A 1 523 ? -12.611 -5.733 8.329 1.00 73.00 523 ARG A CA 1
ATOM 4234 C C . ARG A 1 523 ? -14.147 -5.795 8.373 1.00 73.00 523 ARG A C 1
ATOM 4236 O O . ARG A 1 523 ? -14.792 -4.752 8.443 1.00 73.00 523 ARG A O 1
ATOM 4243 N N . LEU A 1 524 ? -14.724 -7.000 8.395 1.00 63.38 524 LEU A N 1
ATOM 4244 C CA . LEU A 1 524 ? -16.168 -7.230 8.554 1.00 63.38 524 LEU A CA 1
ATOM 4245 C C . LEU A 1 524 ? -16.703 -6.941 9.975 1.00 63.38 524 LEU A C 1
ATOM 4247 O O . LEU A 1 524 ? -17.917 -6.881 10.161 1.00 63.38 524 LEU A O 1
ATOM 4251 N N . GLY A 1 525 ? -15.836 -6.771 10.979 1.00 66.00 525 GLY A N 1
ATOM 4252 C CA . GLY A 1 525 ? -16.213 -6.667 12.395 1.00 66.00 525 GLY A CA 1
ATOM 4253 C C . GLY A 1 525 ? -16.486 -8.013 13.079 1.00 66.00 525 GLY A C 1
ATOM 4254 O O . GLY A 1 525 ? -16.992 -8.049 14.196 1.00 66.00 525 GLY A O 1
ATOM 4255 N N . LEU A 1 526 ? -16.153 -9.135 12.434 1.00 69.50 526 LEU A N 1
ATOM 4256 C CA . LEU A 1 526 ? -16.370 -10.493 12.945 1.00 69.50 526 LEU A CA 1
ATOM 4257 C C . LEU A 1 526 ? -15.157 -10.958 13.772 1.00 69.50 526 LEU A C 1
ATOM 4259 O O . LEU A 1 526 ? -14.523 -11.969 13.456 1.00 69.50 526 LEU A O 1
ATOM 4263 N N . TRP A 1 527 ? -14.815 -10.194 14.817 1.00 82.38 527 TRP A N 1
ATOM 4264 C CA . TRP A 1 527 ? -13.547 -10.292 15.560 1.00 82.38 527 TRP A CA 1
ATOM 4265 C C . TRP A 1 527 ? -13.220 -11.712 16.039 1.00 82.38 527 TRP A C 1
ATOM 4267 O O . TRP A 1 527 ? -12.106 -12.188 15.826 1.00 82.38 527 TRP A O 1
ATOM 4277 N N . SER A 1 528 ? -14.194 -12.415 16.621 1.00 81.19 528 SER A N 1
ATOM 4278 C CA . SER A 1 528 ? -14.047 -13.769 17.178 1.00 81.19 528 SER A CA 1
ATOM 4279 C C . SER A 1 528 ? -13.678 -14.796 16.095 1.00 81.19 528 SER A C 1
ATOM 4281 O O . SER A 1 528 ? -12.794 -15.630 16.289 1.00 81.19 528 SER A O 1
ATOM 4283 N N . LYS A 1 529 ? -14.275 -14.675 14.898 1.00 78.94 529 LYS A N 1
ATOM 4284 C CA . LYS A 1 529 ? -13.956 -15.498 13.715 1.00 78.94 529 LYS A CA 1
ATOM 4285 C C . LYS A 1 529 ? -12.617 -15.091 13.082 1.00 78.94 529 LYS A C 1
ATOM 4287 O O . LYS A 1 529 ? -11.870 -15.957 12.630 1.00 78.94 529 LYS A O 1
ATOM 4292 N N . GLY A 1 530 ? -12.297 -13.795 13.074 1.00 84.44 530 GLY A N 1
ATOM 4293 C CA . GLY A 1 530 ? -11.002 -13.275 12.626 1.00 84.44 530 GLY A CA 1
ATOM 4294 C C . GLY A 1 530 ? -9.842 -13.804 13.466 1.00 84.44 530 GLY A C 1
ATOM 4295 O O . GLY A 1 530 ? -8.886 -14.342 12.914 1.00 84.44 530 GLY A O 1
ATOM 4296 N N . ALA A 1 531 ? -9.964 -13.751 14.792 1.00 92.00 531 ALA A N 1
ATOM 4297 C CA . ALA A 1 531 ? -8.968 -14.283 15.715 1.00 92.00 531 ALA A CA 1
ATOM 4298 C C . ALA A 1 531 ? -8.801 -15.803 15.605 1.00 92.00 531 ALA A C 1
ATOM 4300 O O . ALA A 1 531 ? -7.669 -16.273 15.591 1.00 92.00 531 ALA A O 1
ATOM 4301 N N . ALA A 1 532 ? -9.890 -16.567 15.460 1.00 87.56 532 ALA A N 1
ATOM 4302 C CA . ALA A 1 532 ? -9.813 -18.015 15.252 1.00 87.56 532 ALA A CA 1
ATOM 4303 C C . ALA A 1 532 ? -8.997 -18.381 13.993 1.00 87.56 532 ALA A C 1
ATOM 4305 O O . ALA A 1 532 ? -8.140 -19.262 14.041 1.00 87.56 532 ALA A O 1
ATOM 4306 N N . LEU A 1 533 ? -9.203 -17.657 12.885 1.00 89.62 533 LEU A N 1
ATOM 4307 C CA . LEU A 1 533 ? -8.396 -17.806 11.668 1.00 89.62 533 LEU A CA 1
ATOM 4308 C C . LEU A 1 533 ? -6.943 -17.356 11.894 1.00 89.62 533 LEU A C 1
ATOM 4310 O O . LEU A 1 533 ? -6.011 -18.036 11.478 1.00 89.62 533 LEU A O 1
ATOM 4314 N N . LEU A 1 534 ? -6.713 -16.244 12.593 1.00 96.38 534 LEU A N 1
ATOM 4315 C CA . LEU A 1 534 ? -5.354 -15.765 12.865 1.00 96.38 534 LEU A CA 1
ATOM 4316 C C . LEU A 1 534 ? -4.564 -16.737 13.757 1.00 96.38 534 LEU A C 1
ATOM 4318 O O . LEU A 1 534 ? -3.395 -16.988 13.472 1.00 96.38 534 LEU A O 1
ATOM 4322 N N . ILE A 1 535 ? -5.208 -17.370 14.740 1.00 94.50 535 ILE A N 1
ATOM 4323 C CA . ILE A 1 535 ? -4.631 -18.451 15.552 1.00 94.50 535 ILE A CA 1
ATOM 4324 C C . ILE A 1 535 ? -4.299 -19.679 14.688 1.00 94.50 535 ILE A C 1
ATOM 4326 O O . ILE A 1 535 ? -3.198 -20.215 14.793 1.00 94.50 535 ILE A O 1
ATOM 4330 N N . GLN A 1 536 ? -5.177 -20.076 13.761 1.00 91.81 536 GLN A N 1
ATOM 4331 C CA . GLN A 1 536 ? -4.856 -21.130 12.786 1.00 91.81 536 GLN A CA 1
ATOM 4332 C C . GLN A 1 536 ? -3.651 -20.753 11.904 1.00 91.81 536 GLN A C 1
ATOM 4334 O O . GLN A 1 536 ? -2.800 -21.599 11.635 1.00 91.81 536 GLN A O 1
ATOM 4339 N N . SER A 1 537 ? -3.524 -19.483 11.494 1.00 95.50 537 SER A N 1
ATOM 4340 C CA . SER A 1 537 ? -2.352 -19.021 10.738 1.00 95.50 537 SER A CA 1
ATOM 4341 C C . SER A 1 537 ? -1.061 -19.023 11.567 1.00 95.50 537 SER A C 1
ATOM 4343 O O . SER A 1 537 ? -0.018 -19.388 11.031 1.00 95.50 537 SER A O 1
ATOM 4345 N N . LEU A 1 538 ? -1.120 -18.725 12.874 1.00 94.81 538 LEU A N 1
ATOM 4346 C CA . LEU A 1 538 ? 0.018 -18.905 13.787 1.00 94.81 538 LEU A CA 1
ATOM 4347 C C . LEU A 1 538 ? 0.474 -20.369 13.836 1.00 94.81 538 LEU A C 1
ATOM 4349 O O . LEU A 1 538 ? 1.675 -20.615 13.765 1.00 94.81 538 LEU A O 1
ATOM 4353 N N . GLY A 1 539 ? -0.469 -21.317 13.870 1.00 91.50 539 GLY A N 1
ATOM 4354 C CA . GLY A 1 539 ? -0.180 -22.748 13.747 1.00 91.50 539 GLY A CA 1
ATOM 4355 C C . GLY A 1 539 ? 0.598 -23.066 12.466 1.00 91.50 539 GLY A C 1
ATOM 4356 O O . GLY A 1 539 ? 1.713 -23.572 12.548 1.00 91.50 539 GLY A O 1
ATOM 4357 N N . PHE A 1 540 ? 0.074 -22.674 11.296 1.00 92.88 540 PHE A N 1
ATOM 4358 C CA . PHE A 1 540 ? 0.745 -22.892 10.002 1.00 92.88 540 PHE A CA 1
ATOM 4359 C C . PHE A 1 540 ? 2.147 -22.272 9.916 1.00 92.88 540 PHE A C 1
ATOM 4361 O O . PHE A 1 540 ? 3.040 -22.891 9.348 1.00 92.88 540 PHE A O 1
ATOM 4368 N N . PHE A 1 541 ? 2.360 -21.060 10.442 1.00 94.56 541 PHE A N 1
ATOM 4369 C CA . PHE A 1 541 ? 3.679 -20.413 10.409 1.00 94.56 541 PHE A CA 1
ATOM 4370 C C . PHE A 1 541 ? 4.654 -20.973 11.454 1.00 94.56 541 PHE A C 1
ATOM 4372 O O . PHE A 1 541 ? 5.865 -20.924 11.236 1.00 94.56 541 PHE A O 1
ATOM 4379 N N . GLY A 1 542 ? 4.142 -21.479 12.580 1.00 90.56 542 GLY A N 1
ATOM 4380 C CA . GLY A 1 542 ? 4.920 -22.060 13.675 1.00 90.56 542 GLY A CA 1
ATOM 4381 C C . GLY A 1 542 ? 5.315 -23.522 13.456 1.00 90.56 542 GLY A C 1
ATOM 4382 O O . GLY A 1 542 ? 6.354 -23.936 13.959 1.00 90.56 542 GLY A O 1
ATOM 4383 N N . SER A 1 543 ? 4.531 -24.286 12.687 1.00 90.06 543 SER A N 1
ATOM 4384 C CA . SER A 1 543 ? 4.780 -25.709 12.406 1.00 90.06 543 SER A CA 1
ATOM 4385 C C . SER A 1 543 ? 5.748 -25.974 11.246 1.00 90.06 543 SER A C 1
ATOM 4387 O O . SER A 1 543 ? 6.038 -27.132 10.954 1.00 90.06 543 SER A O 1
ATOM 4389 N N . LEU A 1 544 ? 6.226 -24.936 10.551 1.00 90.25 544 LEU A N 1
ATOM 4390 C CA . LEU A 1 544 ? 7.240 -25.081 9.501 1.00 90.25 544 LEU A CA 1
ATOM 4391 C C . LEU A 1 544 ? 8.585 -25.525 10.116 1.00 90.25 544 LEU A C 1
ATOM 4393 O O . LEU A 1 544 ? 8.952 -25.007 11.173 1.00 90.25 544 LEU A O 1
ATOM 4397 N N . PRO A 1 545 ? 9.387 -26.378 9.440 1.00 88.56 545 PRO A N 1
ATOM 4398 C CA . PRO A 1 545 ? 10.710 -26.802 9.928 1.00 88.56 545 PRO A CA 1
ATOM 4399 C C . PRO A 1 545 ? 11.667 -25.640 10.240 1.00 88.56 545 PRO A C 1
ATOM 4401 O O . PRO A 1 545 ? 12.581 -25.766 11.053 1.00 88.56 545 PRO A O 1
ATOM 4404 N N . GLN A 1 546 ? 11.441 -24.493 9.599 1.00 88.19 546 GLN A N 1
ATOM 4405 C CA . GLN A 1 546 ? 11.949 -23.191 10.012 1.00 88.19 546 GLN A CA 1
ATOM 4406 C C . GLN A 1 546 ? 10.742 -22.243 10.128 1.00 88.19 546 GLN A C 1
ATOM 4408 O O . GLN A 1 546 ? 10.146 -21.930 9.095 1.00 88.19 546 GLN A O 1
ATOM 4413 N N . PRO A 1 547 ? 10.342 -21.806 11.338 1.00 90.25 547 PRO A N 1
ATOM 4414 C CA . PRO A 1 547 ? 9.153 -20.974 11.515 1.00 90.25 547 PRO A CA 1
ATOM 4415 C C . PRO A 1 547 ? 9.240 -19.625 10.793 1.00 90.25 547 PRO A C 1
ATOM 4417 O O . PRO A 1 547 ? 10.266 -18.943 10.853 1.00 90.25 547 PRO A O 1
ATOM 4420 N N . ASP A 1 548 ? 8.145 -19.201 10.157 1.00 93.12 548 ASP A N 1
ATOM 4421 C CA . ASP A 1 548 ? 8.081 -17.899 9.485 1.00 93.12 548 ASP A CA 1
ATOM 4422 C C . ASP A 1 548 ? 7.899 -16.775 10.515 1.00 93.12 548 ASP A C 1
ATOM 4424 O O . ASP A 1 548 ? 6.776 -16.407 10.871 1.00 93.12 548 ASP A O 1
ATOM 4428 N N . LYS A 1 549 ? 9.005 -16.168 10.960 1.00 91.38 549 LYS A N 1
ATOM 4429 C CA . LYS A 1 549 ? 8.986 -15.036 11.904 1.00 91.38 549 LYS A CA 1
ATOM 4430 C C . LYS A 1 549 ? 8.130 -13.866 11.408 1.00 91.38 549 LYS A C 1
ATOM 4432 O O . LYS A 1 549 ? 7.495 -13.180 12.206 1.00 91.38 549 LYS A O 1
ATOM 4437 N N . LYS A 1 550 ? 8.085 -13.634 10.094 1.00 90.94 550 LYS A N 1
ATOM 4438 C CA . LYS A 1 550 ? 7.362 -12.518 9.468 1.00 90.94 550 LYS A CA 1
ATOM 4439 C C . LYS A 1 550 ? 5.861 -12.808 9.380 1.00 90.94 550 LYS A C 1
ATOM 4441 O O . LYS A 1 550 ? 5.048 -11.930 9.682 1.00 90.94 550 LYS A O 1
ATOM 4446 N N . GLY A 1 551 ? 5.505 -14.043 9.034 1.00 93.00 551 GLY A N 1
ATOM 4447 C CA . GLY A 1 551 ? 4.148 -14.583 9.110 1.00 93.00 551 GLY A CA 1
ATOM 4448 C C . GLY A 1 551 ? 3.602 -14.550 10.538 1.00 93.00 551 GLY A C 1
ATOM 4449 O O . GLY A 1 551 ? 2.526 -13.992 10.765 1.00 93.00 551 GLY A O 1
ATOM 4450 N N . LEU A 1 552 ? 4.376 -15.034 11.515 1.00 94.38 552 LEU A N 1
ATOM 4451 C CA . LEU A 1 552 ? 4.057 -14.966 12.945 1.00 94.38 552 LEU A CA 1
ATOM 4452 C C . LEU A 1 552 ? 3.853 -13.517 13.413 1.00 94.38 552 LEU A C 1
ATOM 4454 O O . LEU A 1 552 ? 2.787 -13.201 13.938 1.00 94.38 552 LEU A O 1
ATOM 4458 N N . ALA A 1 553 ? 4.813 -12.616 13.164 1.00 94.00 553 ALA A N 1
ATOM 4459 C CA . ALA A 1 553 ? 4.722 -11.209 13.564 1.00 94.00 553 ALA A CA 1
ATOM 4460 C C . ALA A 1 553 ? 3.464 -10.515 13.016 1.00 94.00 553 ALA A C 1
ATOM 4462 O O . ALA A 1 553 ? 2.746 -9.840 13.753 1.00 94.00 553 ALA A O 1
ATOM 4463 N N . SER A 1 554 ? 3.163 -10.709 11.727 1.00 94.12 554 SER A N 1
ATOM 4464 C CA . SER A 1 554 ? 1.971 -10.124 11.105 1.00 94.12 554 SER A CA 1
ATOM 4465 C C . SER A 1 554 ? 0.669 -10.739 11.629 1.00 94.12 554 SER A C 1
ATOM 4467 O O . SER A 1 554 ? -0.346 -10.047 11.682 1.00 94.12 554 SER A O 1
ATOM 4469 N N . SER A 1 555 ? 0.674 -12.016 12.017 1.00 96.12 555 SER A N 1
ATOM 4470 C CA . SER A 1 555 ? -0.516 -12.700 12.542 1.00 96.12 555 SER A CA 1
ATOM 4471 C C . SER A 1 555 ? -0.799 -12.299 13.989 1.00 96.12 555 SER A C 1
ATOM 4473 O O . SER A 1 555 ? -1.938 -11.976 14.308 1.00 96.12 555 SER A O 1
ATOM 4475 N N . TYR A 1 556 ? 0.231 -12.218 14.838 1.00 96.19 556 TYR A N 1
ATOM 4476 C CA . TYR A 1 556 ? 0.122 -11.717 16.211 1.00 96.19 556 TYR A CA 1
ATOM 4477 C C . TYR A 1 556 ? -0.294 -10.232 16.268 1.00 96.19 556 TYR A C 1
ATOM 4479 O O . TYR A 1 556 ? -1.101 -9.854 17.121 1.00 96.19 556 TYR A O 1
ATOM 4487 N N . GLY A 1 557 ? 0.177 -9.391 15.337 1.00 94.56 557 GLY A N 1
ATOM 4488 C CA . GLY A 1 557 ? -0.244 -7.984 15.247 1.00 94.56 557 GLY A CA 1
ATOM 4489 C C . GLY A 1 557 ? -1.729 -7.830 14.889 1.00 94.56 557 GLY A C 1
ATOM 4490 O O . GLY A 1 557 ? -2.456 -7.074 15.535 1.00 94.56 557 GLY A O 1
ATOM 4491 N N . LEU A 1 558 ? -2.217 -8.613 13.918 1.00 94.25 558 LEU A N 1
ATOM 4492 C CA . LEU A 1 558 ? -3.641 -8.663 13.554 1.00 94.25 558 LEU A CA 1
ATOM 4493 C C . LEU A 1 558 ? -4.510 -9.315 14.645 1.00 94.25 558 LEU A C 1
ATOM 4495 O O . LEU A 1 558 ? -5.643 -8.887 14.869 1.00 94.25 558 LEU A O 1
ATOM 4499 N N . LEU A 1 559 ? -3.991 -10.329 15.344 1.00 95.94 559 LEU A N 1
ATOM 4500 C CA . LEU A 1 559 ? -4.682 -10.988 16.455 1.00 95.94 559 LEU A CA 1
ATOM 4501 C C . LEU A 1 559 ? -4.873 -10.012 17.621 1.00 95.94 559 LEU A C 1
ATOM 4503 O O . LEU A 1 559 ? -5.969 -9.932 18.167 1.00 95.94 559 LEU A O 1
ATOM 4507 N N . SER A 1 560 ? -3.858 -9.199 17.925 1.00 94.88 560 SER A N 1
ATOM 4508 C CA . SER A 1 560 ? -3.944 -8.102 18.895 1.00 94.88 560 SER A CA 1
ATOM 4509 C C . SER A 1 560 ? -5.073 -7.116 18.549 1.00 94.88 560 SER A C 1
ATOM 4511 O O . SER A 1 560 ? -5.871 -6.781 19.423 1.00 94.88 560 SER A O 1
ATOM 4513 N N . LEU A 1 561 ? -5.233 -6.733 17.273 1.00 91.25 561 LEU A N 1
ATOM 4514 C CA . LEU A 1 561 ? -6.352 -5.884 16.835 1.00 91.25 561 LEU A CA 1
ATOM 4515 C C . LEU A 1 561 ? -7.722 -6.567 16.987 1.00 91.25 561 LEU A C 1
ATOM 4517 O O . LEU A 1 561 ? -8.684 -5.914 17.390 1.00 91.25 561 LEU A O 1
ATOM 4521 N N . CYS A 1 562 ? -7.831 -7.870 16.703 1.00 90.31 562 CYS A N 1
ATOM 4522 C CA . CYS A 1 562 ? -9.075 -8.614 16.931 1.00 90.31 562 CYS A CA 1
ATOM 4523 C C . CYS A 1 562 ? -9.423 -8.656 18.425 1.00 90.31 562 CYS A C 1
ATOM 4525 O O . CYS A 1 562 ? -10.536 -8.306 18.806 1.00 90.31 562 CYS A O 1
ATOM 4527 N N . LEU A 1 563 ? -8.457 -9.031 19.269 1.00 93.31 563 LEU A N 1
ATOM 4528 C CA . LEU A 1 563 ? -8.610 -9.143 20.722 1.00 93.31 563 LEU A CA 1
ATOM 4529 C C . LEU A 1 563 ? -8.962 -7.794 21.377 1.00 93.31 563 LEU A C 1
ATOM 4531 O O . LEU A 1 563 ? -9.838 -7.758 22.237 1.00 93.31 563 LEU A O 1
ATOM 4535 N N . ARG A 1 564 ? -8.367 -6.676 20.927 1.00 90.19 564 ARG A N 1
ATOM 4536 C CA . ARG A 1 564 ? -8.676 -5.307 21.403 1.00 90.19 564 ARG A CA 1
ATOM 4537 C C . ARG A 1 564 ? -10.165 -4.951 21.277 1.00 90.19 564 ARG A C 1
ATOM 4539 O O . ARG A 1 564 ? -10.680 -4.185 22.088 1.00 90.19 564 ARG A O 1
ATOM 4546 N N . ASN A 1 565 ? -10.850 -5.521 20.284 1.00 83.12 565 ASN A N 1
ATOM 4547 C CA . ASN A 1 565 ? -12.246 -5.231 19.953 1.00 83.12 565 ASN A CA 1
ATOM 4548 C C . ASN A 1 565 ? -13.258 -6.286 20.461 1.00 83.12 565 ASN A C 1
ATOM 4550 O O . ASN A 1 565 ? -14.451 -6.149 20.197 1.00 83.12 565 ASN A O 1
ATOM 4554 N N . MET A 1 566 ? -12.827 -7.325 21.188 1.00 82.38 566 MET A N 1
ATOM 4555 C CA . MET A 1 566 ? -13.729 -8.364 21.714 1.00 82.38 566 MET A CA 1
ATOM 4556 C C . MET A 1 566 ? -14.440 -7.973 23.014 1.00 82.38 566 MET A C 1
ATOM 4558 O O . MET A 1 566 ? -13.947 -7.166 23.808 1.00 82.38 566 MET A O 1
ATOM 4562 N N . THR A 1 567 ? -15.574 -8.630 23.274 1.00 80.81 567 THR A N 1
ATOM 4563 C CA . THR A 1 567 ? -16.139 -8.722 24.626 1.00 80.81 567 THR A CA 1
ATOM 4564 C C . THR A 1 567 ? -15.357 -9.735 25.476 1.00 80.81 567 THR A C 1
ATOM 4566 O O . THR A 1 567 ? -14.617 -10.578 24.962 1.00 80.81 567 THR A O 1
ATOM 4569 N N . VAL A 1 568 ? -15.532 -9.691 26.800 1.00 83.19 568 VAL A N 1
ATOM 4570 C CA . VAL A 1 568 ? -14.939 -10.692 27.710 1.00 83.19 568 VAL A CA 1
ATOM 4571 C C . VAL A 1 568 ? -15.530 -12.085 27.444 1.00 83.19 568 VAL A C 1
ATOM 4573 O O . VAL A 1 568 ? -14.830 -13.087 27.549 1.00 83.19 568 VAL A O 1
ATOM 4576 N N . GLN A 1 569 ? -16.803 -12.144 27.049 1.00 79.81 569 GLN A N 1
ATOM 4577 C CA . GLN A 1 569 ? -17.537 -13.362 26.717 1.00 79.81 569 GLN A CA 1
ATOM 4578 C C . GLN A 1 569 ? -17.006 -14.016 25.431 1.00 79.81 569 GLN A C 1
ATOM 4580 O O . GLN A 1 569 ? -16.718 -15.212 25.440 1.00 79.81 569 GLN A O 1
ATOM 4585 N N . ASP A 1 570 ? -16.811 -13.235 24.360 1.00 80.50 570 ASP A N 1
ATOM 4586 C CA . ASP A 1 570 ? -16.174 -13.696 23.114 1.00 80.50 570 ASP A CA 1
ATOM 4587 C C . ASP A 1 570 ? -14.787 -14.284 23.388 1.00 80.50 570 ASP A C 1
ATOM 4589 O O . ASP A 1 570 ? -14.461 -15.386 22.935 1.00 80.50 570 ASP A O 1
ATOM 4593 N N . TYR A 1 571 ? -13.977 -13.556 24.164 1.00 88.88 571 TYR A N 1
ATOM 4594 C CA . TYR A 1 571 ? -12.624 -13.985 24.485 1.00 88.88 571 TYR A CA 1
ATOM 4595 C C . TYR A 1 571 ? -12.601 -15.254 25.340 1.00 88.88 571 TYR A C 1
ATOM 4597 O O . TYR A 1 571 ? -11.802 -16.142 25.059 1.00 88.88 571 TYR A O 1
ATOM 4605 N N . ALA A 1 572 ? -13.493 -15.397 26.324 1.00 84.38 572 ALA A N 1
ATOM 4606 C CA . ALA A 1 572 ? -13.555 -16.599 27.157 1.00 84.38 572 ALA A CA 1
ATOM 4607 C C . ALA A 1 572 ? -13.832 -17.870 26.330 1.00 84.38 572 ALA A C 1
ATOM 4609 O O . ALA A 1 572 ? -13.190 -18.901 26.556 1.00 84.38 572 ALA A O 1
ATOM 4610 N N . VAL A 1 573 ? -14.727 -17.781 25.335 1.00 84.75 573 VAL A N 1
ATOM 4611 C CA . VAL A 1 573 ? -15.025 -18.874 24.389 1.00 84.75 573 VAL A CA 1
ATOM 4612 C C . VAL A 1 573 ? -13.836 -19.151 23.466 1.00 84.75 573 VAL A C 1
ATOM 4614 O O . VAL A 1 573 ? -13.461 -20.312 23.284 1.00 84.75 573 VAL A O 1
ATOM 4617 N N . LEU A 1 574 ? -13.198 -18.112 22.915 1.00 88.31 574 LEU A N 1
ATOM 4618 C CA . LEU A 1 574 ? -11.989 -18.253 22.094 1.00 88.31 574 LEU A CA 1
ATOM 4619 C C . LEU A 1 574 ? -10.852 -18.925 22.884 1.00 88.31 574 LEU A C 1
ATOM 4621 O O . LEU A 1 574 ? -10.240 -19.880 22.407 1.00 88.31 574 LEU A O 1
ATOM 4625 N N . ALA A 1 575 ? -10.609 -18.469 24.111 1.00 88.12 575 ALA A N 1
ATOM 4626 C CA . ALA A 1 575 ? -9.575 -18.986 24.995 1.00 88.12 575 ALA A CA 1
ATOM 4627 C C . ALA A 1 575 ? -9.844 -20.435 25.420 1.00 88.12 575 ALA A C 1
ATOM 4629 O O . ALA A 1 575 ? -8.919 -21.244 25.420 1.00 88.12 575 ALA A O 1
ATOM 4630 N N . GLN A 1 576 ? -11.102 -20.803 25.685 1.00 87.56 576 GLN A N 1
ATOM 4631 C CA . GLN A 1 576 ? -11.481 -22.199 25.925 1.00 87.56 576 GLN A CA 1
ATOM 4632 C C . GLN A 1 576 ? -11.291 -23.077 24.675 1.00 87.56 576 GLN A C 1
ATOM 4634 O O . GLN A 1 576 ? -10.866 -24.222 24.799 1.00 87.56 576 GLN A O 1
ATOM 4639 N N . THR A 1 577 ? -11.575 -22.547 23.481 1.00 85.38 577 THR A N 1
ATOM 4640 C CA . THR A 1 577 ? -11.467 -23.283 22.207 1.00 85.38 577 THR A CA 1
ATOM 4641 C C . THR A 1 577 ? -10.013 -23.565 21.815 1.00 85.38 577 THR A C 1
ATOM 4643 O O . THR A 1 577 ? -9.714 -24.650 21.326 1.00 85.38 577 THR A O 1
ATOM 4646 N N . PHE A 1 578 ? -9.110 -22.604 22.038 1.00 85.81 578 PHE A N 1
ATOM 4647 C CA . PHE A 1 578 ? -7.704 -22.671 21.610 1.00 85.81 578 PHE A CA 1
ATOM 4648 C C . PHE A 1 578 ? -6.696 -22.867 22.759 1.00 85.81 578 PHE A C 1
ATOM 4650 O O . PHE A 1 578 ? -5.490 -22.789 22.536 1.00 85.81 578 PHE A O 1
ATOM 4657 N N . GLY A 1 579 ? -7.160 -23.117 23.987 1.00 85.44 579 GLY A N 1
ATOM 4658 C CA . GLY A 1 579 ? -6.290 -23.340 25.149 1.00 85.44 579 GLY A CA 1
ATOM 4659 C C . GLY A 1 579 ? -5.461 -22.116 25.561 1.00 85.44 579 GLY A C 1
ATOM 4660 O O . GLY A 1 579 ? -4.341 -22.280 26.050 1.00 85.44 579 GLY A O 1
ATOM 4661 N N . LEU A 1 580 ? -5.987 -20.904 25.343 1.00 86.75 580 LEU A N 1
ATOM 4662 C CA . LEU A 1 580 ? -5.350 -19.651 25.762 1.00 86.75 580 LEU A CA 1
ATOM 4663 C C . LEU A 1 580 ? -5.580 -19.389 27.256 1.00 86.75 580 LEU A C 1
ATOM 4665 O O . LEU A 1 580 ? -6.542 -19.871 27.860 1.00 86.75 580 LEU A O 1
ATOM 4669 N N . PHE A 1 581 ? -4.730 -18.549 27.840 1.00 85.06 581 PHE A N 1
ATOM 4670 C CA . PHE A 1 581 ? -4.881 -18.112 29.223 1.00 85.06 581 PHE A CA 1
ATOM 4671 C C . PHE A 1 581 ? -6.144 -17.247 29.419 1.00 85.06 581 PHE A C 1
ATOM 4673 O O . PHE A 1 581 ? -6.407 -16.303 28.664 1.00 85.06 581 PHE A O 1
ATOM 4680 N N . GLN A 1 582 ? -6.934 -17.569 30.447 1.00 84.81 582 GLN A N 1
ATOM 4681 C CA . GLN A 1 582 ? -8.205 -16.905 30.754 1.00 84.81 582 GLN A CA 1
ATOM 4682 C C . GLN A 1 582 ? -7.960 -15.585 31.505 1.00 84.81 582 GLN A C 1
ATOM 4684 O O . GLN A 1 582 ? -7.837 -15.550 32.729 1.00 84.81 582 GLN A O 1
ATOM 4689 N N . CYS A 1 583 ? -7.874 -14.491 30.750 1.00 87.06 583 CYS A N 1
ATOM 4690 C CA . CYS A 1 583 ? -7.668 -13.128 31.239 1.00 87.06 583 CYS A CA 1
ATOM 4691 C C . CYS A 1 583 ? -8.601 -12.123 30.534 1.00 87.06 583 CYS A C 1
ATOM 4693 O O . CYS A 1 583 ? -9.530 -12.502 29.822 1.00 87.06 583 CYS A O 1
ATOM 4695 N N . HIS A 1 584 ? -8.375 -10.821 30.731 1.00 89.56 584 HIS A N 1
ATOM 4696 C CA . HIS A 1 584 ? -9.114 -9.783 30.014 1.00 89.56 584 HIS A CA 1
ATOM 4697 C C . HIS A 1 584 ? -8.625 -9.650 28.550 1.00 89.56 584 HIS A C 1
ATOM 4699 O O . HIS A 1 584 ? -7.410 -9.586 28.344 1.00 89.56 584 HIS A O 1
ATOM 4705 N N . PRO A 1 585 ? -9.506 -9.515 27.534 1.00 91.75 585 PRO A N 1
ATOM 4706 C CA . PRO A 1 585 ? -9.113 -9.437 26.119 1.00 91.75 585 PRO A CA 1
ATOM 4707 C C . PRO A 1 585 ? -8.064 -8.363 25.791 1.00 91.75 585 PRO A C 1
ATOM 4709 O O . PRO A 1 585 ? -7.179 -8.616 24.980 1.00 91.75 585 PRO A O 1
ATOM 4712 N N . LEU A 1 586 ? -8.089 -7.197 26.454 1.00 91.62 586 LEU A N 1
ATOM 4713 C CA . LEU A 1 586 ? -7.041 -6.173 26.282 1.00 91.62 586 LEU A CA 1
ATOM 4714 C C . LEU A 1 586 ? -5.652 -6.651 26.751 1.00 91.62 586 LEU A C 1
ATOM 4716 O O . LEU A 1 586 ? -4.652 -6.320 26.126 1.00 91.62 586 LEU A O 1
ATOM 4720 N N . LEU A 1 587 ? -5.567 -7.464 27.808 1.00 91.56 587 LEU A N 1
ATOM 4721 C CA . LEU A 1 587 ? -4.289 -8.003 28.284 1.00 91.56 587 LEU A CA 1
ATOM 4722 C C . LEU A 1 587 ? -3.758 -9.087 27.327 1.00 91.56 587 LEU A C 1
ATOM 4724 O O . LEU A 1 587 ? -2.571 -9.103 27.006 1.00 91.56 587 LEU A O 1
ATOM 4728 N N . ALA A 1 588 ? -4.644 -9.924 26.778 1.00 92.81 588 ALA A N 1
ATOM 4729 C CA . ALA A 1 588 ? -4.299 -10.848 25.695 1.00 92.81 588 ALA A CA 1
ATOM 4730 C C . ALA A 1 588 ? -3.845 -10.103 24.421 1.00 92.81 588 ALA A C 1
ATOM 4732 O O . ALA A 1 588 ? -2.863 -10.487 23.783 1.00 92.81 588 ALA A O 1
ATOM 4733 N N . ALA A 1 589 ? -4.517 -9.001 24.071 1.00 94.50 589 ALA A N 1
ATOM 4734 C CA . ALA A 1 589 ? -4.152 -8.138 22.951 1.00 94.50 589 ALA A CA 1
ATOM 4735 C C . ALA A 1 589 ? -2.779 -7.470 23.148 1.00 94.50 589 ALA A C 1
ATOM 4737 O O . ALA A 1 589 ? -2.012 -7.376 22.187 1.00 94.50 589 ALA A O 1
ATOM 4738 N N . TYR A 1 590 ? -2.448 -7.056 24.375 1.00 95.25 590 TYR A N 1
ATOM 4739 C CA . TYR A 1 590 ? -1.128 -6.538 24.741 1.00 95.25 590 TYR A CA 1
ATOM 4740 C C . TYR A 1 590 ? -0.031 -7.589 24.526 1.00 95.25 590 TYR A C 1
ATOM 4742 O O . TYR A 1 590 ? 0.922 -7.331 23.790 1.00 95.25 590 TYR A O 1
ATOM 4750 N N . PHE A 1 591 ? -0.187 -8.793 25.091 1.00 93.88 591 PHE A N 1
ATOM 4751 C CA . PHE A 1 591 ? 0.798 -9.867 24.922 1.00 93.88 591 PHE A CA 1
ATOM 4752 C C . PHE A 1 591 ? 0.950 -10.285 23.454 1.00 93.88 591 PHE A C 1
ATOM 4754 O O . PHE A 1 591 ? 2.068 -10.499 22.988 1.00 93.88 591 PHE A O 1
ATOM 4761 N N . SER A 1 592 ? -0.148 -10.312 22.693 1.00 94.75 592 SER A N 1
ATOM 4762 C CA . SER A 1 592 ? -0.111 -10.537 21.244 1.00 94.75 592 SER A CA 1
ATOM 4763 C C . SER A 1 592 ? 0.684 -9.437 20.516 1.00 94.75 592 SER A C 1
ATOM 4765 O O . SER A 1 592 ? 1.453 -9.740 19.611 1.00 94.75 592 SER A O 1
ATOM 4767 N N . GLY A 1 593 ? 0.580 -8.168 20.927 1.00 94.75 593 GLY A N 1
ATOM 4768 C CA . GLY A 1 593 ? 1.396 -7.072 20.382 1.00 94.75 593 GLY A CA 1
ATOM 4769 C C . GLY A 1 593 ? 2.890 -7.188 20.726 1.00 94.75 593 GLY A C 1
ATOM 4770 O O . GLY A 1 593 ? 3.743 -6.979 19.862 1.00 94.75 593 GLY A O 1
ATOM 4771 N N . GLN A 1 594 ? 3.216 -7.594 21.956 1.00 93.00 594 GLN A N 1
ATOM 4772 C CA . GLN A 1 594 ? 4.597 -7.826 22.404 1.00 93.00 594 GLN A CA 1
ATOM 4773 C C . GLN A 1 594 ? 5.270 -8.978 21.640 1.00 93.00 594 GLN A C 1
ATOM 4775 O O . GLN A 1 594 ? 6.388 -8.826 21.143 1.00 93.00 594 GLN A O 1
ATOM 4780 N N . GLU A 1 595 ? 4.582 -10.111 21.465 1.00 92.38 595 GLU A N 1
ATOM 4781 C CA . GLU A 1 595 ? 5.081 -11.224 20.646 1.00 92.38 595 GLU A CA 1
ATOM 4782 C C . GLU A 1 595 ? 5.207 -10.829 19.161 1.00 92.38 595 GLU A C 1
ATOM 4784 O O . GLU A 1 595 ? 6.196 -11.174 18.508 1.00 92.38 595 GLU A O 1
ATOM 4789 N N . ALA A 1 596 ? 4.286 -10.010 18.635 1.00 93.94 596 ALA A N 1
ATOM 4790 C CA . ALA A 1 596 ? 4.389 -9.459 17.284 1.00 93.94 596 ALA A CA 1
ATOM 4791 C C . ALA A 1 596 ? 5.647 -8.588 17.088 1.00 93.94 596 ALA A C 1
ATOM 4793 O O . ALA A 1 596 ? 6.336 -8.709 16.068 1.00 93.94 596 ALA A O 1
ATOM 4794 N N . ALA A 1 597 ? 5.986 -7.737 18.063 1.00 92.56 597 ALA A N 1
ATOM 4795 C CA . ALA A 1 597 ? 7.198 -6.915 18.042 1.00 92.56 597 ALA A CA 1
ATOM 4796 C C . ALA A 1 597 ? 8.470 -7.779 18.154 1.00 92.56 597 ALA A C 1
ATOM 4798 O O . ALA A 1 597 ? 9.359 -7.699 17.306 1.00 92.56 597 ALA A O 1
ATOM 4799 N N . LYS A 1 598 ? 8.517 -8.691 19.131 1.00 89.25 598 LYS A N 1
ATOM 4800 C CA . LYS A 1 598 ? 9.607 -9.663 19.358 1.00 89.25 598 LYS A CA 1
ATOM 4801 C C . LYS A 1 598 ? 9.962 -10.477 18.105 1.00 89.25 598 LYS A C 1
ATOM 4803 O O . LYS A 1 598 ? 11.143 -10.698 17.840 1.00 89.25 598 LYS A O 1
ATOM 4808 N N . MET A 1 599 ? 8.969 -10.869 17.303 1.00 89.50 599 MET A N 1
ATOM 4809 C CA . MET A 1 599 ? 9.177 -11.600 16.043 1.00 89.50 599 MET A CA 1
ATOM 4810 C C . MET A 1 599 ? 9.614 -10.713 14.857 1.00 89.50 599 MET A C 1
ATOM 4812 O O . MET A 1 599 ? 10.052 -11.238 13.835 1.00 89.50 599 MET A O 1
ATOM 4816 N N . SER A 1 600 ? 9.536 -9.380 14.970 1.00 89.81 600 SER A N 1
ATOM 4817 C CA . SER A 1 600 ? 9.807 -8.423 13.879 1.00 89.81 600 SER A CA 1
ATOM 4818 C C . SER A 1 600 ? 11.008 -7.489 14.098 1.00 89.81 600 SER A C 1
ATOM 4820 O O . SER A 1 600 ? 11.193 -6.551 13.327 1.00 89.81 600 SER A O 1
ATOM 4822 N N . VAL A 1 601 ? 11.887 -7.770 15.068 1.00 87.06 601 VAL A N 1
ATOM 4823 C CA . VAL A 1 601 ? 13.078 -6.946 15.400 1.00 87.06 601 VAL A CA 1
ATOM 4824 C C . VAL A 1 601 ? 14.057 -6.671 14.238 1.00 87.06 601 VAL A C 1
ATOM 4826 O O . VAL A 1 601 ? 14.830 -5.724 14.320 1.00 87.06 601 VAL A O 1
ATOM 4829 N N . TYR A 1 602 ? 14.018 -7.448 13.148 1.00 83.81 602 TYR A N 1
ATOM 4830 C CA . TYR A 1 602 ? 14.826 -7.237 11.928 1.00 83.81 602 TYR A CA 1
ATOM 4831 C C . TYR A 1 602 ? 14.134 -6.354 10.864 1.00 83.81 602 TYR A C 1
ATOM 4833 O O . TYR A 1 602 ? 14.730 -6.011 9.843 1.00 83.81 602 TYR A O 1
ATOM 4841 N N . ALA A 1 603 ? 12.878 -5.966 11.098 1.00 84.94 603 ALA A N 1
ATOM 4842 C CA . ALA A 1 603 ? 12.061 -5.141 10.214 1.00 84.94 603 ALA A CA 1
ATOM 4843 C C . ALA A 1 603 ? 11.513 -3.928 10.992 1.00 84.94 603 ALA A C 1
ATOM 4845 O O . ALA A 1 603 ? 10.379 -3.986 11.477 1.00 84.94 603 ALA A O 1
ATOM 4846 N N . PRO A 1 604 ? 12.283 -2.824 11.111 1.00 85.88 604 PRO A N 1
ATOM 4847 C CA . PRO A 1 604 ? 12.002 -1.746 12.060 1.00 85.88 604 PRO A CA 1
ATOM 4848 C C . PRO A 1 604 ? 10.571 -1.209 12.048 1.00 85.88 604 PRO A C 1
ATOM 4850 O O . PRO A 1 604 ? 9.956 -1.123 13.101 1.00 85.88 604 PRO A O 1
ATOM 4853 N N . MET A 1 605 ? 9.984 -0.962 10.875 1.00 85.88 605 MET A N 1
ATOM 4854 C CA . MET A 1 605 ? 8.594 -0.499 10.753 1.00 85.88 605 MET A CA 1
ATOM 4855 C C . MET A 1 605 ? 7.556 -1.485 11.333 1.00 85.88 605 MET A C 1
ATOM 4857 O O . MET A 1 605 ? 6.585 -1.046 11.947 1.00 85.88 605 MET A O 1
ATOM 4861 N N . LEU A 1 606 ? 7.763 -2.802 11.201 1.00 88.44 606 LEU A N 1
ATOM 4862 C CA . LEU A 1 606 ? 6.859 -3.808 11.775 1.00 88.44 606 LEU A CA 1
ATOM 4863 C C . LEU A 1 606 ? 7.014 -3.892 13.298 1.00 88.44 606 LEU A C 1
ATOM 4865 O O . LEU A 1 606 ? 6.006 -3.913 14.002 1.00 88.44 606 LEU A O 1
ATOM 4869 N N . PHE A 1 607 ? 8.253 -3.876 13.802 1.00 92.06 607 PHE A N 1
ATOM 4870 C CA . PHE A 1 607 ? 8.524 -3.794 15.241 1.00 92.06 607 PHE A CA 1
ATOM 4871 C C . PHE A 1 607 ? 7.842 -2.563 15.849 1.00 92.06 607 PHE A C 1
ATOM 4873 O O . PHE A 1 607 ? 7.089 -2.675 16.813 1.00 92.06 607 PHE A O 1
ATOM 4880 N N . LEU A 1 608 ? 8.063 -1.405 15.225 1.00 92.12 608 LEU A N 1
ATOM 4881 C CA . LEU A 1 608 ? 7.615 -0.088 15.661 1.00 92.12 608 LEU A CA 1
ATOM 4882 C C . LEU A 1 608 ? 6.089 0.016 15.721 1.00 92.12 608 LEU A C 1
ATOM 4884 O O . LEU A 1 608 ? 5.546 0.437 16.742 1.00 92.12 608 LEU A O 1
ATOM 4888 N N . ARG A 1 609 ? 5.389 -0.442 14.673 1.00 92.44 609 ARG A N 1
ATOM 4889 C CA . ARG A 1 609 ? 3.921 -0.499 14.664 1.00 92.44 609 ARG A CA 1
ATOM 4890 C C . ARG A 1 609 ? 3.392 -1.425 15.768 1.00 92.44 609 ARG A C 1
ATOM 4892 O O . ARG A 1 609 ? 2.487 -1.036 16.502 1.00 92.44 609 ARG A O 1
ATOM 4899 N N . ASN A 1 610 ? 3.975 -2.617 15.918 1.00 94.19 610 ASN A N 1
ATOM 4900 C CA . ASN A 1 610 ? 3.524 -3.620 16.889 1.00 94.19 610 ASN A CA 1
ATOM 4901 C C . ASN A 1 610 ? 3.746 -3.186 18.352 1.00 94.19 610 ASN A C 1
ATOM 4903 O O . ASN A 1 610 ? 2.845 -3.351 19.174 1.00 94.19 610 ASN A O 1
ATOM 4907 N N . ILE A 1 611 ? 4.903 -2.600 18.684 1.00 94.38 611 ILE A N 1
ATOM 4908 C CA . ILE A 1 611 ? 5.205 -2.153 20.055 1.00 94.38 611 ILE A CA 1
ATOM 4909 C C . ILE A 1 611 ? 4.443 -0.868 20.424 1.00 94.38 611 ILE A C 1
ATOM 4911 O O . ILE A 1 611 ? 3.959 -0.748 21.548 1.00 94.38 611 ILE A O 1
ATOM 4915 N N . CYS A 1 612 ? 4.215 0.039 19.462 1.00 94.12 612 CYS A N 1
ATOM 4916 C CA . CYS A 1 612 ? 3.317 1.186 19.642 1.00 94.12 612 CYS A CA 1
ATOM 4917 C C . CYS A 1 612 ? 1.875 0.726 19.934 1.00 94.12 612 CYS A C 1
ATOM 4919 O O . CYS A 1 612 ? 1.257 1.179 20.899 1.00 94.12 612 CYS A O 1
ATOM 4921 N N . GLN A 1 613 ? 1.370 -0.248 19.165 1.00 92.06 613 GLN A N 1
ATOM 4922 C CA . GLN A 1 613 ? 0.054 -0.858 19.377 1.00 92.06 613 GLN A CA 1
ATOM 4923 C C . GLN A 1 613 ? -0.053 -1.565 20.739 1.00 92.06 613 GLN A C 1
ATOM 4925 O O . GLN A 1 613 ? -1.086 -1.453 21.397 1.00 92.06 613 GLN A O 1
ATOM 4930 N N . ALA A 1 614 ? 0.998 -2.256 21.197 1.00 93.81 614 ALA A N 1
ATOM 4931 C CA . ALA A 1 614 ? 1.030 -2.843 22.538 1.00 93.81 614 ALA A CA 1
ATOM 4932 C C . ALA A 1 614 ? 0.916 -1.758 23.628 1.00 93.81 614 ALA A C 1
ATOM 4934 O O . ALA A 1 614 ? 0.075 -1.876 24.520 1.00 93.81 614 ALA A O 1
ATOM 4935 N N . GLY A 1 615 ? 1.686 -0.670 23.511 1.00 94.12 615 GLY A N 1
ATOM 4936 C CA . GLY A 1 615 ? 1.606 0.482 24.414 1.00 94.12 615 GLY A CA 1
ATOM 4937 C C . GLY A 1 615 ? 0.211 1.122 24.459 1.00 94.12 615 GLY A C 1
ATOM 4938 O O . GLY A 1 615 ? -0.320 1.347 25.546 1.00 94.12 615 GLY A O 1
ATOM 4939 N N . GLU A 1 616 ? -0.429 1.349 23.303 1.00 91.62 616 GLU A N 1
ATOM 4940 C CA . GLU A 1 616 ? -1.820 1.834 23.236 1.00 91.62 616 GLU A CA 1
ATOM 4941 C C . GLU A 1 616 ? -2.804 0.917 23.976 1.00 91.62 616 GLU A C 1
ATOM 4943 O O . GLU A 1 616 ? -3.620 1.386 24.771 1.00 91.62 616 GLU A O 1
ATOM 4948 N N . VAL A 1 617 ? -2.737 -0.390 23.711 1.00 92.31 617 VAL A N 1
ATOM 4949 C CA . VAL A 1 617 ? -3.647 -1.385 24.295 1.00 92.31 617 VAL A CA 1
ATOM 4950 C C . VAL A 1 617 ? -3.462 -1.485 25.811 1.00 92.31 617 VAL A C 1
ATOM 4952 O O . VAL A 1 617 ? -4.447 -1.621 26.543 1.00 92.31 617 VAL A O 1
ATOM 4955 N N . LEU A 1 618 ? -2.226 -1.354 26.305 1.00 93.50 618 LEU A N 1
ATOM 4956 C CA . LEU A 1 618 ? -1.969 -1.302 27.741 1.00 93.50 618 LEU A CA 1
ATOM 4957 C C . LEU A 1 618 ? -2.567 -0.032 28.363 1.00 93.50 618 LEU A C 1
ATOM 4959 O O . LEU A 1 618 ? -3.263 -0.145 29.370 1.00 93.50 618 LEU A O 1
ATOM 4963 N N . LEU A 1 619 ? -2.403 1.147 27.741 1.00 91.44 619 LEU A N 1
ATOM 4964 C CA . LEU A 1 619 ? -3.049 2.392 28.197 1.00 91.44 619 LEU A CA 1
ATOM 4965 C C . LEU A 1 619 ? -4.586 2.295 28.234 1.00 91.44 619 LEU A C 1
ATOM 4967 O O . LEU A 1 619 ? -5.216 2.922 29.086 1.00 91.44 619 LEU A O 1
ATOM 4971 N N . GLU A 1 620 ? -5.201 1.507 27.349 1.00 88.44 620 GLU A N 1
ATOM 4972 C CA . GLU A 1 620 ? -6.641 1.225 27.397 1.00 88.44 620 GLU A CA 1
ATOM 4973 C C . GLU A 1 620 ? -7.008 0.313 28.574 1.00 88.44 620 GLU A C 1
ATOM 4975 O O . GLU A 1 620 ? -7.963 0.613 29.298 1.00 88.44 620 GLU A O 1
ATOM 4980 N N . PHE A 1 621 ? -6.215 -0.733 28.833 1.00 89.75 621 PHE A N 1
ATOM 4981 C CA . PHE A 1 621 ? -6.400 -1.647 29.967 1.00 89.75 621 PHE A CA 1
ATOM 4982 C C . PHE A 1 621 ? -6.281 -0.944 31.331 1.00 89.75 621 PHE A C 1
ATOM 4984 O O . PHE A 1 621 ? -7.052 -1.253 32.241 1.00 89.75 621 PHE A O 1
ATOM 4991 N N . LEU A 1 622 ? -5.420 0.077 31.464 1.00 89.75 622 LEU A N 1
ATOM 4992 C CA . LEU A 1 622 ? -5.288 0.888 32.690 1.00 89.75 622 LEU A CA 1
ATOM 4993 C C . LEU A 1 622 ? -6.596 1.536 33.165 1.00 89.75 622 LEU A C 1
ATOM 4995 O O . LEU A 1 622 ? -6.697 1.923 34.330 1.00 89.75 622 LEU A O 1
ATOM 4999 N N . ASN A 1 623 ? -7.593 1.712 32.297 1.00 84.81 623 ASN A N 1
ATOM 5000 C CA . ASN A 1 623 ? -8.884 2.291 32.683 1.00 84.81 623 ASN A CA 1
ATOM 5001 C C . ASN A 1 623 ? -9.772 1.303 33.454 1.00 84.81 623 ASN A C 1
ATOM 50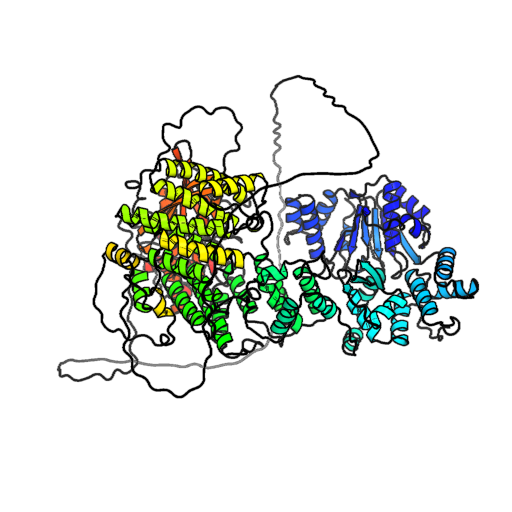03 O O . ASN A 1 623 ? -10.732 1.726 34.091 1.00 84.81 623 ASN A O 1
ATOM 5007 N N . LEU A 1 624 ? -9.426 0.012 33.431 1.00 85.69 624 LEU A N 1
ATOM 5008 C CA . LEU A 1 624 ? -10.122 -1.063 34.138 1.00 85.69 624 LEU A CA 1
ATOM 5009 C C . LEU A 1 624 ? -9.459 -1.427 35.478 1.00 85.69 624 LEU A C 1
ATOM 5011 O O . LEU A 1 624 ? -10.064 -2.140 36.273 1.00 85.69 624 LEU A O 1
ATOM 5015 N N . ILE A 1 625 ? -8.236 -0.946 35.735 1.00 85.62 625 ILE A N 1
ATOM 5016 C CA . ILE A 1 625 ? -7.476 -1.239 36.957 1.00 85.62 625 ILE A CA 1
ATOM 5017 C C . ILE A 1 625 ? -7.877 -0.268 38.085 1.00 85.62 625 ILE A C 1
ATOM 5019 O O . ILE A 1 625 ? -7.642 0.938 37.953 1.00 85.62 625 ILE A O 1
ATOM 5023 N N . PRO A 1 626 ? -8.454 -0.757 39.205 1.00 81.94 626 PRO A N 1
ATOM 5024 C CA . PRO A 1 626 ? -8.865 0.089 40.325 1.00 81.94 626 PRO A CA 1
ATOM 5025 C C . PRO A 1 626 ? -7.723 0.384 41.312 1.00 81.94 626 PRO A C 1
ATOM 5027 O O . PRO A 1 626 ? -7.775 1.381 42.034 1.00 81.94 626 PRO A O 1
ATOM 5030 N N . ASP A 1 627 ? -6.699 -0.474 41.374 1.00 87.25 627 ASP A N 1
ATOM 5031 C CA . ASP A 1 627 ? -5.566 -0.312 42.284 1.00 87.25 627 ASP A CA 1
ATOM 5032 C C . ASP A 1 627 ? -4.592 0.748 41.749 1.00 87.25 627 ASP A C 1
ATOM 5034 O O . ASP A 1 627 ? -4.098 0.673 40.622 1.00 87.25 627 ASP A O 1
ATOM 5038 N N . LYS A 1 628 ? -4.315 1.770 42.566 1.00 85.44 628 LYS A N 1
ATOM 5039 C CA . LYS A 1 628 ? -3.478 2.905 42.156 1.00 85.44 628 LYS A CA 1
ATOM 5040 C C . LYS A 1 628 ? -2.011 2.524 41.965 1.00 85.44 628 LYS A C 1
ATOM 5042 O O . LYS A 1 628 ? -1.364 3.115 41.106 1.00 85.44 628 LYS A O 1
ATOM 5047 N N . ASN A 1 629 ? -1.485 1.570 42.729 1.00 85.94 629 ASN A N 1
ATOM 5048 C CA . ASN A 1 629 ? -0.076 1.183 42.652 1.00 85.94 629 ASN A CA 1
ATOM 5049 C C . ASN A 1 629 ? 0.160 0.295 41.427 1.00 85.94 629 ASN A C 1
ATOM 5051 O O . ASN A 1 629 ? 1.080 0.546 40.649 1.00 85.94 629 ASN A O 1
ATOM 5055 N N . GLU A 1 630 ? -0.733 -0.672 41.216 1.00 86.06 630 GLU A N 1
ATOM 5056 C CA . GLU A 1 630 ? -0.785 -1.521 40.022 1.00 86.06 630 GLU A CA 1
ATOM 5057 C C . GLU A 1 630 ? -0.914 -0.667 38.749 1.00 86.06 630 GLU A C 1
ATOM 5059 O O . GLU A 1 630 ? -0.094 -0.772 37.834 1.00 86.06 630 GLU A O 1
ATOM 5064 N N . LYS A 1 631 ? -1.863 0.283 38.733 1.00 88.56 631 LYS A N 1
ATOM 5065 C CA . LYS A 1 631 ? -2.049 1.227 37.622 1.00 88.56 631 LYS A CA 1
ATOM 5066 C C . LYS A 1 631 ? -0.803 2.080 37.363 1.00 88.56 631 LYS A C 1
ATOM 5068 O O . LYS A 1 631 ? -0.422 2.230 36.208 1.00 88.56 631 LYS A O 1
ATOM 5073 N N . GLN A 1 632 ? -0.140 2.608 38.397 1.00 88.50 632 GLN A N 1
ATOM 5074 C CA . GLN A 1 632 ? 1.095 3.396 38.243 1.00 88.50 632 GLN A CA 1
ATOM 5075 C C . GLN A 1 632 ? 2.295 2.560 37.763 1.00 88.50 632 GLN A C 1
ATOM 5077 O O . GLN A 1 632 ? 3.154 3.076 37.049 1.00 88.50 632 GLN A O 1
ATOM 5082 N N . HIS A 1 633 ? 2.367 1.277 38.122 1.00 89.31 633 HIS A N 1
ATOM 5083 C CA . HIS A 1 633 ? 3.378 0.353 37.607 1.00 89.31 633 HIS A CA 1
ATOM 5084 C C . HIS A 1 633 ? 3.140 0.050 36.119 1.00 89.31 633 HIS A C 1
ATOM 5086 O O . HIS A 1 633 ? 4.010 0.322 35.291 1.00 89.31 633 HIS A O 1
ATOM 5092 N N . LEU A 1 634 ? 1.936 -0.401 35.756 1.00 90.94 634 LEU A N 1
ATOM 5093 C CA . LEU A 1 634 ? 1.558 -0.706 34.370 1.00 90.94 634 LEU A CA 1
ATOM 5094 C C . LEU A 1 634 ? 1.639 0.532 33.446 1.00 90.94 634 LEU A C 1
ATOM 5096 O O . LEU A 1 634 ? 2.029 0.414 32.285 1.00 90.94 634 LEU A O 1
ATOM 5100 N N . LEU A 1 635 ? 1.355 1.733 33.963 1.00 92.00 635 LEU A N 1
ATOM 5101 C CA . LEU A 1 635 ? 1.513 3.010 33.251 1.00 92.00 635 LEU A CA 1
ATOM 5102 C C . LEU A 1 635 ? 2.969 3.290 32.850 1.00 92.00 635 LEU A C 1
ATOM 5104 O O . LEU A 1 635 ? 3.219 3.761 31.740 1.00 92.00 635 LEU A O 1
ATOM 5108 N N . LYS A 1 636 ? 3.940 2.944 33.706 1.00 91.50 636 LYS A N 1
ATOM 5109 C CA . LYS A 1 636 ? 5.371 3.039 33.368 1.00 91.50 636 LYS A CA 1
ATOM 5110 C C . LYS A 1 636 ? 5.758 2.038 32.280 1.00 91.50 636 LYS A C 1
ATOM 5112 O O . LYS A 1 636 ? 6.515 2.399 31.386 1.00 91.50 636 LYS A O 1
ATOM 5117 N N . ILE A 1 637 ? 5.209 0.820 32.310 1.00 93.69 637 ILE A N 1
ATOM 5118 C CA . ILE A 1 637 ? 5.442 -0.192 31.264 1.00 93.69 637 ILE A CA 1
ATOM 5119 C C . ILE A 1 637 ? 4.953 0.323 29.902 1.00 93.69 637 ILE A C 1
ATOM 5121 O O . ILE A 1 637 ? 5.720 0.302 28.941 1.00 93.69 637 ILE A O 1
ATOM 5125 N N . ALA A 1 638 ? 3.738 0.877 29.840 1.00 94.69 638 ALA A N 1
ATOM 5126 C CA . ALA A 1 638 ? 3.179 1.440 28.610 1.00 94.69 638 ALA A CA 1
ATOM 5127 C C . ALA A 1 638 ? 4.002 2.620 28.056 1.00 94.69 638 ALA A C 1
ATOM 5129 O O . ALA A 1 638 ? 4.202 2.722 26.846 1.00 94.69 638 ALA A O 1
ATOM 5130 N N . ILE A 1 639 ? 4.519 3.498 28.924 1.00 94.75 639 ILE A N 1
ATOM 5131 C CA . ILE A 1 639 ? 5.408 4.598 28.514 1.00 94.75 639 ILE A CA 1
ATOM 5132 C C . ILE A 1 639 ? 6.728 4.061 27.946 1.00 94.75 639 ILE A C 1
ATOM 5134 O O . ILE A 1 639 ? 7.202 4.571 26.932 1.00 94.75 639 ILE A O 1
ATOM 5138 N N . GLU A 1 640 ? 7.318 3.030 28.554 1.00 95.06 640 GLU A N 1
ATOM 5139 C CA . GLU A 1 640 ? 8.562 2.433 28.058 1.00 95.06 640 GLU A CA 1
ATOM 5140 C C . GLU A 1 640 ? 8.362 1.659 26.737 1.00 95.06 640 GLU A C 1
ATOM 5142 O O . GLU A 1 640 ? 9.251 1.704 25.888 1.00 95.06 640 GLU A O 1
ATOM 5147 N N . ASP A 1 641 ? 7.192 1.049 26.499 1.00 95.06 641 ASP A N 1
ATOM 5148 C CA . ASP A 1 641 ? 6.812 0.472 25.193 1.00 95.06 641 ASP A CA 1
ATOM 5149 C C . ASP A 1 641 ? 6.683 1.551 24.100 1.00 95.06 641 ASP A C 1
ATOM 5151 O O . ASP A 1 641 ? 7.201 1.404 22.990 1.00 95.06 641 ASP A O 1
ATOM 5155 N N . LEU A 1 642 ? 6.038 2.679 24.415 1.00 96.12 642 LEU A N 1
ATOM 5156 C CA . LEU A 1 642 ? 5.902 3.802 23.483 1.00 96.12 642 LEU A CA 1
ATOM 5157 C C . LEU A 1 642 ? 7.257 4.477 23.202 1.00 96.12 642 LEU A C 1
ATOM 5159 O O . LEU A 1 642 ? 7.523 4.842 22.056 1.00 96.12 642 LEU A O 1
ATOM 5163 N N . LYS A 1 643 ? 8.154 4.570 24.193 1.00 95.75 643 LYS A N 1
ATOM 5164 C CA . LYS A 1 643 ? 9.551 5.002 23.995 1.00 95.75 643 LYS A CA 1
ATOM 5165 C C . LYS A 1 643 ? 10.344 4.047 23.102 1.00 95.75 643 LYS A C 1
ATOM 5167 O O . LYS A 1 643 ? 11.060 4.519 22.219 1.00 95.75 643 LYS A O 1
ATOM 5172 N N . ASP A 1 644 ? 10.188 2.734 23.286 1.00 94.12 644 ASP A N 1
ATOM 5173 C CA . ASP A 1 644 ? 10.815 1.725 22.421 1.00 94.12 644 ASP A CA 1
ATOM 5174 C C . ASP A 1 644 ? 10.316 1.856 20.968 1.00 94.12 644 ASP A C 1
ATOM 5176 O O . ASP A 1 644 ? 11.103 1.689 20.033 1.00 94.12 644 ASP A O 1
ATOM 5180 N N . SER A 1 645 ? 9.049 2.249 20.762 1.00 95.12 645 SER A N 1
ATOM 5181 C CA . SER A 1 645 ? 8.531 2.602 19.429 1.00 95.12 645 SER A CA 1
ATOM 5182 C C . SER A 1 645 ? 9.189 3.865 18.854 1.00 95.12 645 SER A C 1
ATOM 5184 O O . SER A 1 645 ? 9.585 3.882 17.692 1.00 95.12 645 SER A O 1
ATOM 5186 N N . ILE A 1 646 ? 9.387 4.913 19.662 1.00 95.44 646 ILE A N 1
ATOM 5187 C CA . ILE A 1 646 ? 10.000 6.165 19.197 1.00 95.44 646 ILE A CA 1
ATOM 5188 C C . ILE A 1 646 ? 11.454 5.931 18.780 1.00 95.44 646 ILE A C 1
ATOM 5190 O O . ILE A 1 646 ? 11.845 6.352 17.691 1.00 95.44 646 ILE A O 1
ATOM 5194 N N . GLN A 1 647 ? 12.250 5.229 19.591 1.00 91.88 647 GLN A N 1
ATOM 5195 C CA . GLN A 1 647 ? 13.669 5.019 19.292 1.00 91.88 647 GLN A CA 1
ATOM 5196 C C . GLN A 1 647 ? 13.898 4.117 18.064 1.00 91.88 647 GLN A C 1
ATOM 5198 O O . GLN A 1 647 ? 14.912 4.267 17.379 1.00 91.88 647 GLN A O 1
ATOM 5203 N N . ALA A 1 648 ? 12.949 3.231 17.737 1.00 91.12 648 ALA A N 1
ATOM 5204 C CA . ALA A 1 648 ? 13.031 2.321 16.592 1.00 91.12 648 ALA A CA 1
ATOM 5205 C C . ALA A 1 648 ? 13.044 3.014 15.209 1.00 91.12 648 ALA A C 1
ATOM 5207 O O . ALA A 1 648 ? 13.350 2.353 14.217 1.00 91.12 648 ALA A O 1
ATOM 5208 N N . HIS A 1 649 ? 12.786 4.326 15.131 1.00 89.75 649 HIS A N 1
ATOM 5209 C CA . HIS A 1 649 ? 12.976 5.138 13.917 1.00 89.75 649 HIS A CA 1
ATOM 5210 C C . HIS A 1 649 ? 14.449 5.299 13.513 1.00 89.75 649 HIS A C 1
ATOM 5212 O O . HIS A 1 649 ? 14.776 5.273 12.326 1.00 89.75 649 HIS A O 1
ATOM 5218 N N . GLN A 1 650 ? 15.329 5.472 14.507 1.00 86.44 650 GLN A N 1
ATOM 5219 C CA . GLN A 1 650 ? 16.795 5.593 14.424 1.00 86.44 650 GLN A CA 1
ATOM 5220 C C . GLN A 1 650 ? 17.399 6.716 13.559 1.00 86.44 650 GLN A C 1
ATOM 5222 O O . GLN A 1 650 ? 18.512 7.144 13.849 1.00 86.44 650 GLN A O 1
ATOM 5227 N N . SER A 1 651 ? 16.739 7.177 12.495 1.00 89.38 651 SER A N 1
ATOM 5228 C CA . SER A 1 651 ? 17.279 8.133 11.519 1.00 89.38 651 SER A CA 1
ATOM 5229 C C . SER A 1 651 ? 16.212 9.099 11.011 1.00 89.38 651 SER A C 1
ATOM 5231 O O . SER A 1 651 ? 15.058 8.712 10.802 1.00 89.38 651 SER A O 1
ATOM 5233 N N . TYR A 1 652 ? 16.602 10.344 10.739 1.00 91.00 652 TYR A N 1
ATOM 5234 C CA . TYR A 1 652 ? 15.686 11.379 10.249 1.00 91.00 652 TYR A CA 1
ATOM 5235 C C . TYR A 1 652 ? 15.101 11.068 8.865 1.00 91.00 652 TYR A C 1
ATOM 5237 O O . TYR A 1 652 ? 13.949 11.397 8.587 1.00 91.00 652 TYR A O 1
ATOM 5245 N N . ALA A 1 653 ? 15.840 10.351 8.016 1.00 86.25 653 ALA A N 1
ATOM 5246 C CA . ALA A 1 653 ? 15.361 9.935 6.701 1.00 86.25 653 ALA A CA 1
ATOM 5247 C C . ALA A 1 653 ? 14.194 8.923 6.756 1.00 86.25 653 ALA A C 1
ATOM 5249 O O . ALA A 1 653 ? 13.335 8.933 5.867 1.00 86.25 653 ALA A O 1
ATOM 5250 N N . SER A 1 654 ? 14.105 8.095 7.808 1.00 85.62 654 SER A N 1
ATOM 5251 C CA . SER A 1 654 ? 12.995 7.141 7.997 1.00 85.62 654 SER A CA 1
ATOM 5252 C C . SER A 1 654 ? 11.629 7.842 8.090 1.00 85.62 654 SER A C 1
ATOM 5254 O O . SER A 1 654 ? 10.627 7.356 7.551 1.00 85.62 654 SER A O 1
ATOM 5256 N N . LEU A 1 655 ? 11.618 9.036 8.692 1.00 90.12 655 LEU A N 1
ATOM 5257 C CA . LEU A 1 655 ? 10.437 9.855 8.957 1.00 90.12 655 LEU A CA 1
ATOM 5258 C C . LEU A 1 655 ? 9.826 10.473 7.689 1.00 90.12 655 LEU A C 1
ATOM 5260 O O . LEU A 1 655 ? 8.708 10.971 7.731 1.00 90.12 655 LEU A O 1
ATOM 5264 N N . THR A 1 656 ? 10.492 10.387 6.532 1.00 87.38 656 THR A N 1
ATOM 5265 C CA . THR A 1 656 ? 9.887 10.780 5.242 1.00 87.38 656 THR A CA 1
ATOM 5266 C C . THR A 1 656 ? 8.662 9.927 4.866 1.00 87.38 656 THR A C 1
ATOM 5268 O O . THR A 1 656 ? 7.850 10.323 4.026 1.00 87.38 656 THR A O 1
ATOM 5271 N N . SER A 1 657 ? 8.507 8.754 5.491 1.00 85.75 657 SER A N 1
ATOM 5272 C CA . SER A 1 657 ? 7.364 7.852 5.335 1.00 85.75 657 SER A CA 1
ATOM 5273 C C . SER A 1 657 ? 6.168 8.300 6.188 1.00 85.75 657 SER A C 1
ATOM 5275 O O . SER A 1 657 ? 6.292 8.335 7.410 1.00 85.75 657 SER A O 1
ATOM 5277 N N . ARG A 1 658 ? 5.005 8.557 5.554 1.00 85.50 658 ARG A N 1
ATOM 5278 C CA . ARG A 1 658 ? 3.759 9.025 6.208 1.00 85.50 658 ARG A CA 1
ATOM 5279 C C . ARG A 1 658 ? 3.384 8.173 7.431 1.00 85.50 658 ARG A C 1
ATOM 5281 O O . ARG A 1 658 ? 3.501 8.674 8.540 1.00 85.50 658 ARG A O 1
ATOM 5288 N N . GLU A 1 659 ? 3.090 6.884 7.232 1.00 85.75 659 GLU A N 1
ATOM 5289 C CA . GLU A 1 659 ? 3.964 5.842 7.795 1.00 85.75 659 GLU A CA 1
ATOM 5290 C C . GLU A 1 659 ? 4.491 6.040 9.227 1.00 85.75 659 GLU A C 1
ATOM 5292 O O . GLU A 1 659 ? 3.777 6.217 10.210 1.00 85.75 659 GLU A O 1
ATOM 5297 N N . GLN A 1 660 ? 5.816 5.983 9.306 1.00 89.75 660 GLN A N 1
ATOM 5298 C CA . GLN A 1 660 ? 6.594 6.142 10.526 1.00 89.75 660 GLN A CA 1
ATOM 5299 C C . GLN A 1 660 ? 6.363 7.505 11.197 1.00 89.75 660 GLN A C 1
ATOM 5301 O O . GLN A 1 660 ? 6.280 7.571 12.419 1.00 89.75 660 GLN A O 1
ATOM 5306 N N . PHE A 1 661 ? 6.165 8.582 10.427 1.00 92.38 661 PHE A N 1
ATOM 5307 C CA . PHE A 1 661 ? 5.887 9.901 11.000 1.00 92.38 661 PHE A CA 1
ATOM 5308 C C . PHE A 1 661 ? 4.594 9.913 11.835 1.00 92.38 661 PHE A C 1
ATOM 5310 O O . PHE A 1 661 ? 4.587 10.436 12.947 1.00 92.38 661 PHE A O 1
ATOM 5317 N N . TYR A 1 662 ? 3.517 9.287 11.352 1.00 91.06 662 TYR A N 1
ATOM 5318 C CA . TYR A 1 662 ? 2.272 9.127 12.111 1.00 91.06 662 TYR A CA 1
ATOM 5319 C C . TYR A 1 662 ? 2.503 8.369 13.425 1.00 91.06 662 TYR A C 1
ATOM 5321 O O . TYR A 1 662 ? 2.013 8.781 14.475 1.00 91.06 662 TYR A O 1
ATOM 5329 N N . LEU A 1 663 ? 3.276 7.279 13.380 1.00 92.12 663 LEU A N 1
ATOM 5330 C CA . LEU A 1 663 ? 3.552 6.440 14.550 1.00 92.12 663 LEU A CA 1
ATOM 5331 C C . LEU A 1 663 ? 4.424 7.166 15.590 1.00 92.12 663 LEU A C 1
ATOM 5333 O O . LEU A 1 663 ? 4.139 7.067 16.783 1.00 92.12 663 LEU A O 1
ATOM 5337 N N . LEU A 1 664 ? 5.408 7.965 15.155 1.00 95.19 664 LEU A N 1
ATOM 5338 C CA . LEU A 1 664 ? 6.160 8.887 16.017 1.00 95.19 664 LEU A CA 1
ATOM 5339 C C . LEU A 1 664 ? 5.218 9.852 16.751 1.00 95.19 664 LEU A C 1
ATOM 5341 O O . LEU A 1 664 ? 5.263 9.954 17.977 1.00 95.19 664 LEU A O 1
ATOM 5345 N N . VAL A 1 665 ? 4.343 10.536 16.010 1.00 94.50 665 VAL A N 1
ATOM 5346 C CA . VAL A 1 665 ? 3.428 11.543 16.565 1.00 94.50 665 VAL A CA 1
ATOM 5347 C C . VAL A 1 665 ? 2.383 10.916 17.491 1.00 94.50 665 VAL A C 1
ATOM 5349 O O . VAL A 1 665 ? 2.124 11.464 18.564 1.00 94.50 665 VAL A O 1
ATOM 5352 N N . CYS A 1 666 ? 1.843 9.740 17.146 1.00 92.62 666 CYS A N 1
ATOM 5353 C CA . CYS A 1 666 ? 0.959 8.992 18.039 1.00 92.62 666 CYS A CA 1
ATOM 5354 C C . CYS A 1 666 ? 1.677 8.627 19.344 1.00 92.62 666 CYS A C 1
ATOM 5356 O O . CYS A 1 666 ? 1.152 8.902 20.421 1.00 92.62 666 CYS A O 1
ATOM 5358 N N . ALA A 1 667 ? 2.895 8.080 19.277 1.00 95.19 667 ALA A N 1
ATOM 5359 C CA . ALA A 1 667 ? 3.639 7.685 20.468 1.00 95.19 667 ALA A CA 1
ATOM 5360 C C . ALA A 1 667 ? 3.953 8.876 21.391 1.00 95.19 667 ALA A C 1
ATOM 5362 O O . ALA A 1 667 ? 3.706 8.788 22.595 1.00 95.19 667 ALA A O 1
ATOM 5363 N N . VAL A 1 668 ? 4.409 10.014 20.847 1.00 96.56 668 VAL A N 1
ATOM 5364 C CA . VAL A 1 668 ? 4.648 11.242 21.634 1.00 96.56 668 VAL A CA 1
ATOM 5365 C C . VAL A 1 668 ? 3.347 11.738 22.278 1.00 96.56 668 VAL A C 1
ATOM 5367 O O . VAL A 1 668 ? 3.316 11.990 23.486 1.00 96.56 668 VAL A O 1
ATOM 5370 N N . TYR A 1 669 ? 2.246 11.800 21.519 1.00 94.75 669 TYR A N 1
ATOM 5371 C CA . TYR A 1 669 ? 0.940 12.203 22.048 1.00 94.75 669 TYR A CA 1
ATOM 5372 C C . TYR A 1 669 ? 0.437 11.253 23.150 1.00 94.75 669 TYR A C 1
ATOM 5374 O O . TYR A 1 669 ? -0.010 11.709 24.206 1.00 94.75 669 TYR A O 1
ATOM 5382 N N . LYS A 1 670 ? 0.548 9.932 22.967 1.00 92.94 670 LYS A N 1
ATOM 5383 C CA . LYS A 1 670 ? 0.116 8.936 23.963 1.00 92.94 670 LYS A CA 1
ATOM 5384 C C . LYS A 1 670 ? 0.981 8.957 25.222 1.00 92.94 670 LYS A C 1
ATOM 5386 O O . LYS A 1 670 ? 0.422 8.827 26.311 1.00 92.94 670 LYS A O 1
ATOM 5391 N N . ILE A 1 671 ? 2.287 9.221 25.117 1.00 95.12 671 ILE A N 1
ATOM 5392 C CA . ILE A 1 671 ? 3.124 9.477 26.301 1.00 95.12 671 ILE A CA 1
ATOM 5393 C C . ILE A 1 671 ? 2.686 10.771 27.003 1.00 95.12 671 ILE A C 1
ATOM 5395 O O . ILE A 1 671 ? 2.578 10.764 28.226 1.00 95.12 671 ILE A O 1
ATOM 5399 N N . SER A 1 672 ? 2.342 11.846 26.278 1.00 94.31 672 SER A N 1
ATOM 5400 C CA . SER A 1 672 ? 1.823 13.076 26.907 1.00 94.31 672 SER A CA 1
ATOM 5401 C C . SER A 1 672 ? 0.580 12.804 27.773 1.00 94.31 672 SER A C 1
ATOM 5403 O O . SER A 1 672 ? 0.533 13.200 28.939 1.00 94.31 672 SER A O 1
ATOM 5405 N N . LEU A 1 673 ? -0.373 12.014 27.257 1.00 90.25 673 LEU A N 1
ATOM 5406 C CA . LEU A 1 673 ? -1.571 11.587 27.988 1.00 90.25 673 LEU A CA 1
ATOM 5407 C C . LEU A 1 673 ? -1.255 10.671 29.180 1.00 90.25 673 LEU A C 1
ATOM 5409 O O . LEU A 1 673 ? -1.930 10.744 30.208 1.00 90.25 673 LEU A O 1
ATOM 5413 N N . ALA A 1 674 ? -0.240 9.817 29.056 1.00 91.25 674 ALA A N 1
ATOM 5414 C CA . ALA A 1 674 ? 0.207 8.922 30.117 1.00 91.25 674 ALA A CA 1
ATOM 5415 C C . ALA A 1 674 ? 0.876 9.689 31.276 1.00 91.25 674 ALA A C 1
ATOM 5417 O O . ALA A 1 674 ? 0.574 9.432 32.442 1.00 91.25 674 ALA A O 1
ATOM 5418 N N . LEU A 1 675 ? 1.714 10.687 30.978 1.00 91.19 675 LEU A N 1
ATOM 5419 C CA . LEU A 1 675 ? 2.383 11.524 31.982 1.00 91.19 675 LEU A CA 1
ATOM 5420 C C . LEU A 1 675 ? 1.386 12.328 32.836 1.00 91.19 675 LEU A C 1
ATOM 5422 O O . LEU A 1 675 ? 1.546 12.403 34.057 1.00 91.19 675 LEU A O 1
ATOM 5426 N N . PHE A 1 676 ? 0.297 12.835 32.243 1.00 87.94 676 PHE A N 1
ATOM 5427 C CA . PHE A 1 676 ? -0.787 13.469 33.009 1.00 87.94 676 PHE A CA 1
ATOM 5428 C C . PHE A 1 676 ? -1.425 12.525 34.049 1.00 87.94 676 PHE A C 1
ATOM 5430 O O . PHE A 1 676 ? -1.878 13.000 35.092 1.00 87.94 676 PHE A O 1
ATOM 5437 N N . GLN A 1 677 ? -1.422 11.204 33.812 1.00 84.25 677 GLN A N 1
ATOM 5438 C CA . GLN A 1 677 ? -1.931 10.198 34.756 1.00 84.25 677 GLN A CA 1
ATOM 5439 C C . GLN A 1 677 ? -0.923 9.799 35.850 1.00 84.25 677 GLN A C 1
ATOM 5441 O O . GLN A 1 677 ? -1.354 9.345 36.911 1.00 84.25 677 GLN A O 1
ATOM 5446 N N . ILE A 1 678 ? 0.392 9.990 35.654 1.00 80.38 678 ILE A N 1
ATOM 5447 C CA . ILE A 1 678 ? 1.386 9.763 36.726 1.00 80.38 678 ILE A CA 1
ATOM 5448 C C . ILE A 1 678 ? 1.138 10.744 37.878 1.00 80.38 678 ILE A C 1
ATOM 5450 O O . ILE A 1 678 ? 1.152 10.368 39.048 1.00 80.38 678 ILE A O 1
ATOM 5454 N N . GLY A 1 679 ? 0.829 11.997 37.541 1.00 69.12 679 GLY A N 1
ATOM 5455 C CA . GLY A 1 679 ? 0.305 12.976 38.490 1.00 69.12 679 GLY A CA 1
ATOM 5456 C C . GLY A 1 679 ? 1.349 13.841 39.203 1.00 69.12 679 GLY A C 1
ATOM 5457 O O . GLY A 1 679 ? 0.944 14.799 39.867 1.00 69.12 679 GLY A O 1
ATOM 5458 N N . SER A 1 680 ? 2.651 13.580 39.040 1.00 84.44 680 SER A N 1
ATOM 5459 C CA . SER A 1 680 ? 3.702 14.490 39.523 1.00 84.44 680 SER A CA 1
ATOM 5460 C C . SER A 1 680 ? 3.673 15.821 38.753 1.00 84.44 680 SER A C 1
ATOM 5462 O O . SER A 1 680 ? 3.181 15.887 37.625 1.00 84.44 680 SER A O 1
ATOM 5464 N N . ASN A 1 681 ? 4.169 16.904 39.358 1.00 86.38 681 ASN A N 1
ATOM 5465 C CA . ASN A 1 681 ? 4.174 18.215 38.698 1.00 86.38 681 ASN A CA 1
ATOM 5466 C C . ASN A 1 681 ? 5.170 18.268 37.527 1.00 86.38 681 ASN A C 1
ATOM 5468 O O . ASN A 1 681 ? 4.860 18.860 36.498 1.00 86.38 681 ASN A O 1
ATOM 5472 N N . GLU A 1 682 ? 6.320 17.601 37.654 1.00 88.00 682 GLU A N 1
ATOM 5473 C CA . GLU A 1 682 ? 7.338 17.528 36.601 1.00 88.00 682 GLU A CA 1
ATOM 5474 C C . GLU A 1 682 ? 6.845 16.705 35.398 1.00 88.00 682 GLU A C 1
ATOM 5476 O O . GLU A 1 682 ? 6.994 17.127 34.252 1.00 88.00 682 GLU A O 1
ATOM 5481 N N . ASP A 1 683 ? 6.181 15.569 35.646 1.00 88.19 683 ASP A N 1
ATOM 5482 C CA . ASP A 1 683 ? 5.587 14.751 34.582 1.00 88.19 683 ASP A CA 1
ATOM 5483 C C . ASP A 1 683 ? 4.437 15.487 33.887 1.00 88.19 683 ASP A C 1
ATOM 5485 O O . ASP A 1 683 ? 4.333 15.441 32.665 1.00 88.19 683 ASP A O 1
ATOM 5489 N N . LYS A 1 684 ? 3.610 16.239 34.627 1.00 89.81 684 LYS A N 1
ATOM 5490 C CA . LYS A 1 684 ? 2.583 17.114 34.034 1.00 89.81 684 LYS A CA 1
ATOM 5491 C C . LYS A 1 684 ? 3.192 18.202 33.148 1.00 89.81 684 LYS A C 1
ATOM 5493 O O . LYS A 1 684 ? 2.657 18.458 32.074 1.00 89.81 684 LYS A O 1
ATOM 5498 N N . GLU A 1 685 ? 4.296 18.826 33.557 1.00 91.94 685 GLU A N 1
ATOM 5499 C CA . GLU A 1 685 ? 4.970 19.852 32.751 1.00 91.94 685 GLU A CA 1
ATOM 5500 C C . GLU A 1 685 ? 5.587 19.265 31.472 1.00 91.94 685 GLU A C 1
ATOM 5502 O O . GLU A 1 685 ? 5.387 19.808 30.381 1.00 91.94 685 GLU A O 1
ATOM 5507 N N . LYS A 1 686 ? 6.257 18.109 31.579 1.00 93.06 686 LYS A N 1
ATOM 5508 C CA . LYS A 1 686 ? 6.721 17.326 30.421 1.00 93.06 686 LYS A CA 1
ATOM 5509 C C . LYS A 1 686 ? 5.554 16.922 29.519 1.00 93.06 686 LYS A C 1
ATOM 5511 O O . LYS A 1 686 ? 5.666 17.036 28.304 1.00 93.06 686 LYS A O 1
ATOM 5516 N N . GLY A 1 687 ? 4.429 16.509 30.104 1.00 93.06 687 GLY A N 1
ATOM 5517 C CA . GLY A 1 687 ? 3.192 16.164 29.405 1.00 93.06 687 GLY A CA 1
ATOM 5518 C C . GLY A 1 687 ? 2.630 17.327 28.588 1.00 93.06 687 GLY A C 1
ATOM 5519 O O . GLY A 1 687 ? 2.333 17.138 27.414 1.00 93.06 687 GLY A O 1
ATOM 5520 N N . MET A 1 688 ? 2.558 18.540 29.151 1.00 92.44 688 MET A N 1
ATOM 5521 C CA . MET A 1 688 ? 2.147 19.738 28.399 1.00 92.44 688 MET A CA 1
ATOM 5522 C C . MET A 1 688 ? 3.081 19.991 27.210 1.00 92.44 688 MET A C 1
ATOM 5524 O O . MET A 1 688 ? 2.628 19.996 26.069 1.00 92.44 688 MET A O 1
ATOM 5528 N N . LYS A 1 689 ? 4.394 20.067 27.458 1.00 95.19 689 LYS A N 1
ATOM 5529 C CA . LYS A 1 689 ? 5.401 20.326 26.414 1.00 95.19 689 LYS A CA 1
ATOM 5530 C C . LYS A 1 689 ? 5.374 19.281 25.291 1.00 95.19 689 LYS A C 1
ATOM 5532 O O . LYS A 1 689 ? 5.384 19.639 24.119 1.00 95.19 689 LYS A O 1
ATOM 5537 N N . LEU A 1 690 ? 5.296 17.991 25.629 1.00 95.81 690 LEU A N 1
ATOM 5538 C CA . LEU A 1 690 ? 5.208 16.903 24.646 1.00 95.81 690 LEU A CA 1
ATOM 5539 C C . LEU A 1 690 ? 3.896 16.932 23.854 1.00 95.81 690 LEU A C 1
ATOM 5541 O O . LEU A 1 690 ? 3.897 16.599 22.670 1.00 95.81 690 LEU A O 1
ATOM 5545 N N . LYS A 1 691 ? 2.787 17.350 24.474 1.00 92.81 691 LYS A N 1
ATOM 5546 C CA . LYS A 1 691 ? 1.507 17.514 23.781 1.00 92.81 691 LYS A CA 1
ATOM 5547 C C . LYS A 1 691 ? 1.576 18.648 22.754 1.00 92.81 691 LYS A C 1
ATOM 5549 O O . LYS A 1 691 ? 1.192 18.431 21.603 1.00 92.81 691 LYS A O 1
ATOM 5554 N N . ASP A 1 692 ? 2.113 19.804 23.134 1.00 92.75 692 ASP A N 1
ATOM 5555 C CA . ASP A 1 692 ? 2.260 20.961 22.242 1.00 92.75 692 ASP A CA 1
ATOM 5556 C C . ASP A 1 692 ? 3.164 20.618 21.042 1.00 92.75 692 ASP A C 1
ATOM 5558 O O . ASP A 1 692 ? 2.754 20.779 19.891 1.00 92.75 692 ASP A O 1
ATOM 5562 N N . LEU A 1 693 ? 4.330 20.005 21.290 1.00 95.81 693 LEU A N 1
ATOM 5563 C CA . LEU A 1 693 ? 5.233 19.517 20.235 1.00 95.81 693 LEU A CA 1
ATOM 5564 C C . LEU A 1 693 ? 4.559 18.461 19.336 1.00 95.81 693 LEU A C 1
ATOM 5566 O O . LEU A 1 693 ? 4.697 18.503 18.114 1.00 95.81 693 LEU A O 1
ATOM 5570 N N . SER A 1 694 ? 3.775 17.534 19.905 1.00 94.75 694 SER A N 1
ATOM 5571 C CA . SER A 1 694 ? 3.018 16.560 19.102 1.00 94.75 694 SER A CA 1
ATOM 5572 C C . SER A 1 694 ? 1.946 17.220 18.230 1.00 94.75 694 SER A C 1
ATOM 5574 O O . SER A 1 694 ? 1.658 16.717 17.145 1.00 94.75 694 SER A O 1
ATOM 5576 N N . THR A 1 695 ? 1.384 18.352 18.667 1.00 92.12 695 THR A N 1
ATOM 5577 C CA . THR A 1 695 ? 0.383 19.126 17.915 1.00 92.12 695 THR A CA 1
ATOM 5578 C C . THR A 1 695 ? 1.020 19.765 16.681 1.00 92.12 695 THR A C 1
ATOM 5580 O O . THR A 1 695 ? 0.482 19.631 15.582 1.00 92.12 695 THR A O 1
ATOM 5583 N N . GLU A 1 696 ? 2.200 20.380 16.834 1.00 93.00 696 GLU A N 1
ATOM 5584 C CA . GLU A 1 696 ? 2.981 20.950 15.725 1.00 93.00 696 GLU A CA 1
ATOM 5585 C C . GLU A 1 696 ? 3.379 19.873 14.701 1.00 93.00 696 GLU A C 1
ATOM 5587 O O . GLU A 1 696 ? 3.141 20.027 13.499 1.00 93.00 696 GLU A O 1
ATOM 5592 N N . LEU A 1 697 ? 3.908 18.735 15.171 1.00 93.94 697 LEU A N 1
ATOM 5593 C CA . LEU A 1 697 ? 4.225 17.606 14.294 1.00 93.94 697 LEU A CA 1
ATOM 5594 C C . LEU A 1 697 ? 2.970 17.069 13.583 1.00 93.94 697 LEU A C 1
ATOM 5596 O O . LEU A 1 697 ? 3.045 16.715 12.405 1.00 93.94 697 LEU A O 1
ATOM 5600 N N . TYR A 1 698 ? 1.812 17.024 14.250 1.00 91.94 698 TYR A N 1
ATOM 5601 C CA . TYR A 1 698 ? 0.578 16.540 13.629 1.00 91.94 698 TYR A CA 1
ATOM 5602 C C . TYR A 1 698 ? 0.012 17.503 12.576 1.00 91.94 698 TYR A C 1
ATOM 5604 O O . TYR A 1 698 ? -0.471 17.044 11.539 1.00 91.94 698 TYR A O 1
ATOM 5612 N N . GLU A 1 699 ? 0.119 18.822 12.772 1.00 89.44 699 GLU A N 1
ATOM 5613 C CA . GLU A 1 699 ? -0.250 19.791 11.730 1.00 89.44 699 GLU A CA 1
ATOM 5614 C C . GLU A 1 699 ? 0.676 19.662 10.508 1.00 89.44 699 GLU A C 1
ATOM 5616 O O . GLU A 1 699 ? 0.198 19.622 9.370 1.00 89.44 699 GLU A O 1
ATOM 5621 N N . HIS A 1 700 ? 1.986 19.486 10.727 1.00 90.12 700 HIS A N 1
ATOM 5622 C CA . HIS A 1 700 ? 2.955 19.239 9.652 1.00 90.12 700 HIS A CA 1
ATOM 5623 C C . HIS A 1 700 ? 2.656 17.946 8.872 1.00 90.12 700 HIS A C 1
ATOM 5625 O O . HIS A 1 700 ? 2.631 17.954 7.635 1.00 90.12 700 HIS A O 1
ATOM 5631 N N . TYR A 1 701 ? 2.345 16.856 9.581 1.00 89.25 701 TYR A N 1
ATOM 5632 C CA . TYR A 1 701 ? 1.888 15.588 9.003 1.00 89.25 701 TYR A CA 1
ATOM 5633 C C . TYR A 1 701 ? 0.646 15.774 8.115 1.00 89.25 701 TYR A C 1
ATOM 5635 O O . TYR A 1 701 ? 0.658 15.375 6.948 1.00 89.25 701 TYR A O 1
ATOM 5643 N N . CYS A 1 702 ? -0.395 16.439 8.628 1.00 84.69 702 CYS A N 1
ATOM 5644 C CA . CYS A 1 702 ? -1.645 16.669 7.896 1.00 84.69 702 CYS A CA 1
ATOM 5645 C C . CYS A 1 702 ? -1.476 17.631 6.705 1.00 84.69 702 CYS A C 1
ATOM 5647 O O . CYS A 1 702 ? -2.226 17.549 5.734 1.00 84.69 702 CYS A O 1
ATOM 5649 N N . SER A 1 703 ? -0.482 18.527 6.746 1.00 81.25 703 SER A N 1
ATOM 5650 C CA . SER A 1 703 ? -0.155 19.428 5.629 1.00 81.25 703 SER A CA 1
ATOM 5651 C C . SER A 1 703 ? 0.539 18.732 4.446 1.00 81.25 703 SER A C 1
ATOM 5653 O O . SER A 1 703 ? 0.532 19.251 3.328 1.00 81.25 703 SER A O 1
ATOM 5655 N N . SER A 1 704 ? 1.128 17.556 4.681 1.00 77.88 704 SER A N 1
ATOM 5656 C CA . SER A 1 704 ? 1.813 16.751 3.666 1.00 77.88 704 SER A CA 1
ATOM 5657 C C . SER A 1 704 ? 0.822 15.874 2.888 1.00 77.88 704 SER A C 1
ATOM 5659 O O . SER A 1 704 ? -0.206 15.468 3.427 1.00 77.88 704 SER A O 1
ATOM 5661 N N . SER A 1 705 ? 1.136 15.508 1.639 1.00 68.94 705 SER A N 1
ATOM 5662 C CA . SER A 1 705 ? 0.376 14.499 0.880 1.00 68.94 705 SER A CA 1
ATOM 5663 C C . SER A 1 705 ? 1.012 13.107 0.992 1.00 68.94 705 SER A C 1
ATOM 5665 O O . SER A 1 705 ? 0.604 12.301 1.829 1.00 68.94 705 SER A O 1
ATOM 5667 N N . ASP A 1 706 ? 2.029 12.832 0.177 1.00 68.50 706 ASP A N 1
ATOM 5668 C CA . ASP A 1 706 ? 2.492 11.470 -0.130 1.00 68.50 706 ASP A CA 1
ATOM 5669 C C . ASP A 1 706 ? 3.759 11.077 0.651 1.00 68.50 706 ASP A C 1
ATOM 5671 O O . ASP A 1 706 ? 3.960 9.915 1.009 1.00 68.50 706 ASP A O 1
ATOM 5675 N N . ARG A 1 707 ? 4.610 12.063 0.954 1.00 78.75 707 ARG A N 1
ATOM 5676 C CA . ARG A 1 707 ? 5.780 11.953 1.836 1.00 78.75 707 ARG A CA 1
ATOM 5677 C C . ARG A 1 707 ? 5.837 13.171 2.745 1.00 78.75 707 ARG A C 1
ATOM 5679 O O . ARG A 1 707 ? 5.461 14.263 2.324 1.00 78.75 707 ARG A O 1
ATOM 5686 N N . VAL A 1 708 ? 6.334 12.987 3.964 1.00 85.00 708 VAL A N 1
ATOM 5687 C CA . VAL A 1 708 ? 6.529 14.093 4.909 1.00 85.00 708 VAL A CA 1
ATOM 5688 C C . VAL A 1 708 ? 7.882 14.747 4.637 1.00 85.00 708 VAL A C 1
ATOM 5690 O O . VAL A 1 708 ? 8.896 14.062 4.487 1.00 85.00 708 VAL A O 1
ATOM 5693 N N . SER A 1 709 ? 7.910 16.077 4.546 1.00 87.00 709 SER A N 1
ATOM 5694 C CA . SER A 1 709 ? 9.152 16.832 4.369 1.00 87.00 709 SER A CA 1
ATOM 5695 C C . SER A 1 709 ? 9.876 16.983 5.709 1.00 87.00 709 SER A C 1
ATOM 5697 O O . SER A 1 709 ? 9.322 17.498 6.676 1.00 87.00 709 SER A O 1
ATOM 5699 N N . ILE A 1 710 ? 11.126 16.528 5.786 1.00 90.50 710 ILE A N 1
ATOM 5700 C CA . ILE A 1 710 ? 11.929 16.604 7.013 1.00 90.50 710 ILE A CA 1
ATOM 5701 C C . ILE A 1 710 ? 12.827 17.838 6.924 1.00 90.50 710 ILE A C 1
ATOM 5703 O O . ILE A 1 710 ? 13.888 17.821 6.304 1.00 90.50 710 ILE A O 1
ATOM 5707 N N . THR A 1 711 ? 12.338 18.949 7.474 1.00 91.06 711 THR A N 1
ATOM 5708 C CA . THR A 1 711 ? 13.031 20.246 7.497 1.00 91.06 711 THR A CA 1
ATOM 5709 C C . THR A 1 711 ? 13.841 20.412 8.785 1.00 91.06 711 THR A C 1
ATOM 5711 O O . THR A 1 711 ? 13.609 19.705 9.765 1.00 91.06 711 THR A O 1
ATOM 5714 N N . LYS A 1 712 ? 14.755 21.395 8.831 1.00 91.12 712 LYS A N 1
ATOM 5715 C CA . LYS A 1 712 ? 15.506 21.726 10.060 1.00 91.12 712 LYS A CA 1
ATOM 5716 C C . LYS A 1 712 ? 14.588 22.043 11.252 1.00 91.12 712 LYS A C 1
ATOM 5718 O O . LYS A 1 712 ? 14.921 21.677 12.372 1.00 91.12 712 LYS A O 1
ATOM 5723 N N . THR A 1 713 ? 13.430 22.665 11.010 1.00 92.56 713 THR A N 1
ATOM 5724 C CA . THR A 1 713 ? 12.416 22.927 12.044 1.00 92.56 713 THR A CA 1
ATOM 5725 C C . THR A 1 713 ? 11.848 21.623 12.597 1.00 92.56 713 THR A C 1
ATOM 5727 O O . THR A 1 713 ? 11.893 21.401 13.800 1.00 92.56 713 THR A O 1
ATOM 5730 N N . VAL A 1 714 ? 11.401 20.718 11.719 1.00 93.62 714 VAL A N 1
ATOM 5731 C CA . VAL A 1 714 ? 10.831 19.414 12.107 1.00 93.62 714 VAL A CA 1
ATOM 5732 C C . VAL A 1 714 ? 11.853 18.561 12.862 1.00 93.62 714 VAL A C 1
ATOM 5734 O O . VAL A 1 714 ? 11.504 17.957 13.870 1.00 93.62 714 VAL A O 1
ATOM 5737 N N . ILE A 1 715 ? 13.120 18.564 12.429 1.00 94.94 715 ILE A N 1
ATOM 5738 C CA . ILE A 1 715 ? 14.231 17.929 13.157 1.00 94.94 715 ILE A CA 1
ATOM 5739 C C . ILE A 1 715 ? 14.328 18.501 14.580 1.00 94.94 715 ILE A C 1
ATOM 5741 O O . ILE A 1 715 ? 14.258 17.741 15.538 1.00 94.94 715 ILE A O 1
ATOM 5745 N N . GLY A 1 716 ? 14.368 19.830 14.735 1.00 95.75 716 GLY A N 1
ATOM 5746 C CA . GLY A 1 716 ? 14.451 20.479 16.049 1.00 95.75 716 GLY A CA 1
ATOM 5747 C C . GLY A 1 716 ? 13.250 20.226 16.974 1.00 95.75 716 GLY A C 1
ATOM 5748 O O . GLY A 1 716 ? 13.414 20.196 18.193 1.00 95.75 716 GLY A O 1
ATOM 5749 N N . VAL A 1 717 ? 12.047 20.015 16.431 1.00 96.94 717 VAL A N 1
ATOM 5750 C CA . VAL A 1 717 ? 10.850 19.621 17.204 1.00 96.94 717 VAL A CA 1
ATOM 5751 C C . VAL A 1 717 ? 10.946 18.155 17.652 1.00 96.94 717 VAL A C 1
ATOM 5753 O O . VAL A 1 717 ? 10.599 17.828 18.790 1.00 96.94 717 VAL A O 1
ATOM 5756 N N . VAL A 1 718 ? 11.483 17.270 16.805 1.00 96.88 718 VAL A N 1
ATOM 5757 C CA . VAL A 1 718 ? 11.734 15.862 17.157 1.00 96.88 718 VAL A CA 1
ATOM 5758 C C . VAL A 1 718 ? 12.864 15.732 18.186 1.00 96.88 718 VAL A C 1
ATOM 5760 O O . VAL A 1 718 ? 12.669 15.040 19.183 1.00 96.88 718 VAL A O 1
ATOM 5763 N N . ASP A 1 719 ? 13.987 16.441 18.034 1.00 96.75 719 ASP A N 1
ATOM 5764 C CA . ASP A 1 719 ? 15.077 16.466 19.025 1.00 96.75 719 ASP A CA 1
ATOM 5765 C C . ASP A 1 719 ? 14.589 16.965 20.402 1.00 96.75 719 ASP A C 1
ATOM 5767 O O . ASP A 1 719 ? 14.966 16.407 21.435 1.00 96.75 719 ASP A O 1
ATOM 5771 N N . GLN A 1 720 ? 13.682 17.952 20.442 1.00 97.31 720 GLN A N 1
ATOM 5772 C CA . GLN A 1 720 ? 13.027 18.384 21.686 1.00 97.31 720 GLN A CA 1
ATOM 5773 C C . GLN A 1 720 ? 12.164 17.279 22.312 1.00 97.31 720 GLN A C 1
ATOM 5775 O O . GLN A 1 720 ? 12.236 17.067 23.525 1.00 97.31 720 GLN A O 1
ATOM 5780 N N . CYS A 1 721 ? 11.391 16.537 21.511 1.00 97.62 721 CYS A N 1
ATOM 5781 C CA . CYS A 1 721 ? 10.628 15.384 21.998 1.00 97.62 721 CYS A CA 1
ATOM 5782 C C . CYS A 1 721 ? 11.550 14.294 22.566 1.00 97.62 721 CYS A C 1
ATOM 5784 O O . CYS A 1 721 ? 11.293 13.777 23.653 1.00 97.62 721 CYS A O 1
ATOM 5786 N N . LEU A 1 722 ? 12.637 13.961 21.862 1.00 97.00 722 LEU A N 1
ATOM 5787 C CA . LEU A 1 722 ? 13.611 12.954 22.295 1.00 97.00 722 LEU A CA 1
ATOM 5788 C C . LEU A 1 722 ? 14.293 13.370 23.607 1.00 97.00 722 LEU A C 1
ATOM 5790 O O . LEU A 1 722 ? 14.337 12.576 24.548 1.00 97.00 722 LEU A O 1
ATOM 5794 N N . SER A 1 723 ? 14.721 14.630 23.711 1.00 96.62 723 SER A N 1
ATOM 5795 C CA . SER A 1 723 ? 15.319 15.211 24.919 1.00 96.62 723 SER A CA 1
ATOM 5796 C C . SER A 1 723 ? 14.378 15.140 26.133 1.00 96.62 723 SER A C 1
ATOM 5798 O O . SER A 1 723 ? 14.750 14.597 27.175 1.00 96.62 723 SER A O 1
ATOM 5800 N N . LEU A 1 724 ? 13.119 15.578 25.986 1.00 95.81 724 LEU A N 1
ATOM 5801 C CA . LEU A 1 724 ? 12.105 15.523 27.054 1.00 95.81 724 LEU A CA 1
ATOM 5802 C C . LEU A 1 724 ? 11.764 14.091 27.511 1.00 95.81 724 LEU A C 1
ATOM 5804 O O . LEU A 1 724 ? 11.340 13.897 28.652 1.00 95.81 724 LEU A O 1
ATOM 5808 N N . LEU A 1 725 ? 11.944 13.095 26.638 1.00 94.81 725 LEU A N 1
ATOM 5809 C CA . LEU A 1 725 ? 11.693 11.676 26.918 1.00 94.81 725 LEU A CA 1
ATOM 5810 C C . LEU A 1 725 ? 12.918 10.913 27.453 1.00 94.81 725 LEU A C 1
ATOM 5812 O O . LEU A 1 725 ? 12.760 9.771 27.903 1.00 94.81 725 LEU A O 1
ATOM 5816 N N . GLY A 1 726 ? 14.112 11.516 27.418 1.00 93.62 726 GLY A N 1
ATOM 5817 C CA . GLY A 1 726 ? 15.380 10.861 27.757 1.00 93.62 726 GLY A CA 1
ATOM 5818 C C . GLY A 1 726 ? 15.854 9.857 26.697 1.00 93.62 726 GLY A C 1
ATOM 5819 O O . GLY A 1 726 ? 16.413 8.818 27.043 1.00 93.62 726 GLY A O 1
ATOM 5820 N N . LEU A 1 727 ? 15.577 10.133 25.420 1.00 94.19 727 LEU A N 1
ATOM 5821 C CA . LEU A 1 727 ? 15.905 9.284 24.271 1.00 94.19 727 LEU A CA 1
ATOM 5822 C C . LEU A 1 727 ? 17.112 9.814 23.485 1.00 94.19 727 LEU A C 1
ATOM 5824 O O . LEU A 1 727 ? 17.468 10.989 23.564 1.00 94.19 727 LEU A O 1
ATOM 5828 N N . GLN A 1 728 ? 17.751 8.933 22.714 1.00 91.88 728 GLN A N 1
ATOM 5829 C CA . GLN A 1 728 ? 18.897 9.280 21.874 1.00 91.88 728 GLN A CA 1
ATOM 5830 C C . GLN A 1 728 ? 18.433 9.968 20.585 1.00 91.88 728 GLN A C 1
ATOM 5832 O O . GLN A 1 728 ? 17.503 9.490 19.930 1.00 91.88 728 GLN A O 1
ATOM 5837 N N . ALA A 1 729 ? 19.114 11.055 20.211 1.00 91.19 729 ALA A N 1
ATOM 5838 C CA . ALA A 1 729 ? 18.911 11.758 18.945 1.00 91.19 729 ALA A CA 1
ATOM 5839 C C . ALA A 1 729 ? 19.055 10.810 17.740 1.00 91.19 729 ALA A C 1
ATOM 5841 O O . ALA A 1 729 ? 19.849 9.865 17.766 1.00 91.19 729 ALA A O 1
ATOM 5842 N N . PHE A 1 730 ? 18.287 11.053 16.677 1.00 93.19 730 PHE A N 1
ATOM 5843 C CA . PHE A 1 730 ? 18.330 10.214 15.480 1.00 93.19 730 PHE A CA 1
ATOM 5844 C C . PHE A 1 730 ? 19.540 10.533 14.588 1.00 93.19 730 PHE A C 1
ATOM 5846 O O . PHE A 1 730 ? 20.012 11.667 14.507 1.00 93.19 730 PHE A O 1
ATOM 5853 N N . SER A 1 731 ? 20.010 9.516 13.864 1.00 86.56 731 SER A N 1
ATOM 5854 C CA . SER A 1 731 ? 21.036 9.645 12.830 1.00 86.56 731 SER A CA 1
ATOM 5855 C C . SER A 1 731 ? 20.604 10.630 11.740 1.00 86.56 731 SER A C 1
ATOM 5857 O O . SER A 1 731 ? 19.485 10.552 11.221 1.00 86.56 731 SER A O 1
ATOM 5859 N N . GLN A 1 732 ? 21.516 11.528 11.364 1.00 83.94 732 GLN A N 1
ATOM 5860 C CA . GLN A 1 732 ? 21.367 12.377 10.178 1.00 83.94 732 GLN A CA 1
ATOM 5861 C C . GLN A 1 732 ? 21.497 11.542 8.891 1.00 83.94 732 GLN A C 1
ATOM 5863 O O . GLN A 1 732 ? 20.763 11.762 7.928 1.00 83.94 732 GLN A O 1
ATOM 5868 N N . ASP A 1 733 ? 22.370 10.531 8.904 1.00 76.12 733 ASP A N 1
ATOM 5869 C CA . ASP A 1 733 ? 22.585 9.610 7.790 1.00 76.12 733 ASP A CA 1
ATOM 5870 C C . ASP A 1 733 ? 21.542 8.482 7.736 1.00 76.12 733 ASP A C 1
ATOM 5872 O O . ASP A 1 733 ? 21.006 8.036 8.758 1.00 76.12 733 ASP A O 1
ATOM 5876 N N . ASN A 1 734 ? 21.300 7.966 6.526 1.00 69.62 734 ASN A N 1
ATOM 5877 C CA . ASN A 1 734 ? 20.514 6.749 6.313 1.00 69.62 734 ASN A CA 1
ATOM 5878 C C . ASN A 1 734 ? 21.282 5.523 6.830 1.00 69.62 734 ASN A C 1
ATOM 5880 O O . ASN A 1 734 ? 22.295 5.128 6.253 1.00 69.62 734 ASN A O 1
ATOM 5884 N N . LEU A 1 735 ? 20.764 4.878 7.875 1.00 68.25 735 LEU A N 1
ATOM 5885 C CA . LEU A 1 735 ? 21.358 3.672 8.451 1.00 68.25 735 LEU A CA 1
ATOM 5886 C C . LEU A 1 735 ? 21.089 2.448 7.562 1.00 68.25 735 LEU A C 1
ATOM 5888 O O . LEU A 1 735 ? 20.018 1.844 7.616 1.00 68.25 735 LEU A O 1
ATOM 5892 N N . ALA A 1 736 ? 22.086 2.057 6.766 1.00 59.19 736 ALA A N 1
ATOM 5893 C CA . ALA A 1 736 ? 22.010 0.895 5.875 1.00 59.19 736 ALA A CA 1
ATOM 5894 C C . ALA A 1 736 ? 21.831 -0.453 6.611 1.00 59.19 736 ALA A C 1
ATOM 5896 O O . ALA A 1 736 ? 21.424 -1.430 5.992 1.00 59.19 736 ALA A O 1
ATOM 5897 N N . ASN A 1 737 ? 22.111 -0.509 7.919 1.00 68.94 737 ASN A N 1
ATOM 5898 C CA . ASN A 1 737 ? 21.975 -1.685 8.785 1.00 68.94 737 ASN A CA 1
ATOM 5899 C C . ASN A 1 737 ? 20.942 -1.479 9.916 1.00 68.94 737 ASN A C 1
ATOM 5901 O O . ASN A 1 737 ? 21.119 -1.992 11.022 1.00 68.94 737 ASN A O 1
ATOM 5905 N N . ALA A 1 738 ? 19.855 -0.739 9.664 1.00 69.94 738 ALA A N 1
ATOM 5906 C CA . ALA A 1 738 ? 18.841 -0.388 10.671 1.00 69.94 738 ALA A CA 1
ATOM 5907 C C . ALA A 1 738 ? 18.307 -1.583 11.505 1.00 69.94 738 ALA A C 1
ATOM 5909 O O . ALA A 1 738 ? 18.031 -1.443 12.700 1.00 69.94 738 ALA A O 1
ATOM 5910 N N . GLY A 1 739 ? 18.214 -2.783 10.917 1.00 73.06 739 GLY A N 1
ATOM 5911 C CA . GLY A 1 739 ? 17.867 -4.015 11.640 1.00 73.06 739 GLY A CA 1
ATOM 5912 C C . GLY A 1 739 ? 18.906 -4.436 12.694 1.00 73.06 739 GLY A C 1
ATOM 5913 O O . GLY A 1 739 ? 18.538 -4.856 13.788 1.00 73.06 739 GLY A O 1
ATOM 5914 N N . GLU A 1 740 ? 20.207 -4.272 12.427 1.00 76.94 740 GLU A N 1
ATOM 5915 C CA . GLU A 1 740 ? 21.292 -4.543 13.391 1.00 76.94 740 GLU A CA 1
ATOM 5916 C C . GLU A 1 740 ? 21.234 -3.572 14.574 1.00 76.94 740 GLU A C 1
ATOM 5918 O O . GLU A 1 740 ? 21.283 -3.989 15.734 1.00 76.94 740 GLU A O 1
ATOM 5923 N N . VAL A 1 741 ? 21.047 -2.283 14.276 1.00 81.31 741 VAL A N 1
ATOM 5924 C CA . VAL A 1 741 ? 20.889 -1.221 15.279 1.00 81.31 741 VAL A CA 1
ATOM 5925 C C . VAL A 1 741 ? 19.675 -1.502 16.173 1.00 81.31 741 VAL A C 1
ATOM 5927 O O . VAL A 1 741 ? 19.782 -1.400 17.397 1.00 81.31 741 VAL A O 1
ATOM 5930 N N . LEU A 1 742 ? 18.548 -1.946 15.598 1.00 84.44 742 LEU A N 1
ATOM 5931 C CA . LEU A 1 742 ? 17.330 -2.246 16.357 1.00 84.44 742 LEU A CA 1
ATOM 5932 C C . LEU A 1 742 ? 17.494 -3.468 17.262 1.00 84.44 742 LEU A C 1
ATOM 5934 O O . LEU A 1 742 ? 17.106 -3.433 18.428 1.00 84.44 742 LEU A O 1
ATOM 5938 N N . VAL A 1 743 ? 18.098 -4.541 16.750 1.00 84.31 743 VAL A N 1
ATOM 5939 C CA . VAL A 1 743 ? 18.344 -5.768 17.518 1.00 84.31 743 VAL A CA 1
ATOM 5940 C C . VAL A 1 743 ? 19.294 -5.510 18.686 1.00 84.31 743 VAL A C 1
ATOM 5942 O O . VAL A 1 743 ? 19.063 -6.019 19.784 1.00 84.31 743 VAL A O 1
ATOM 5945 N N . ASN A 1 744 ? 20.336 -4.701 18.487 1.00 85.31 744 ASN A N 1
ATOM 5946 C CA . ASN A 1 744 ? 21.274 -4.347 19.551 1.00 85.31 744 ASN A CA 1
ATOM 5947 C C . ASN A 1 744 ? 20.621 -3.434 20.603 1.00 85.31 744 ASN A C 1
ATOM 5949 O O . ASN A 1 744 ? 20.748 -3.704 21.801 1.00 85.31 744 ASN A O 1
ATOM 5953 N N . TYR A 1 745 ? 19.834 -2.440 20.174 1.00 87.38 745 TYR A N 1
ATOM 5954 C CA . TYR A 1 745 ? 19.007 -1.621 21.065 1.00 87.38 745 TYR A CA 1
ATOM 5955 C C . TYR A 1 745 ? 18.034 -2.473 21.894 1.00 87.38 745 TYR A C 1
ATOM 5957 O O . TYR A 1 745 ? 18.006 -2.359 23.119 1.00 87.38 745 TYR A O 1
ATOM 5965 N N . PHE A 1 746 ? 17.286 -3.381 21.261 1.00 85.69 746 PHE A N 1
ATOM 5966 C CA . PHE A 1 746 ? 16.293 -4.218 21.938 1.00 85.69 746 PHE A CA 1
ATOM 5967 C C . PHE A 1 746 ? 16.929 -5.209 22.927 1.00 85.69 746 PHE A C 1
ATOM 5969 O O . PHE A 1 746 ? 16.430 -5.366 24.042 1.00 85.69 746 PHE A O 1
ATOM 5976 N N . LYS A 1 747 ? 18.072 -5.823 22.579 1.00 86.06 747 LYS A N 1
ATOM 5977 C CA . LYS A 1 747 ? 18.862 -6.660 23.506 1.00 86.06 747 LYS A CA 1
ATOM 5978 C C . LYS A 1 747 ? 19.280 -5.877 24.757 1.00 86.06 747 LYS A C 1
ATOM 5980 O O . LYS A 1 747 ? 19.090 -6.362 25.870 1.00 86.06 747 LYS A O 1
ATOM 5985 N N . MET A 1 748 ? 19.807 -4.663 24.579 1.00 88.31 748 MET A N 1
ATOM 5986 C CA . MET A 1 748 ? 20.199 -3.776 25.679 1.00 88.31 748 MET A CA 1
ATOM 5987 C C . MET A 1 748 ? 18.987 -3.364 26.533 1.00 88.31 748 MET A C 1
ATOM 5989 O O . MET A 1 748 ? 19.018 -3.476 27.761 1.00 88.31 748 MET A O 1
ATOM 5993 N N . ARG A 1 749 ? 17.896 -2.926 25.891 1.00 87.56 749 ARG A N 1
ATOM 5994 C CA . ARG A 1 749 ? 16.667 -2.475 26.561 1.00 87.56 749 ARG A CA 1
ATOM 5995 C C . ARG A 1 749 ? 15.982 -3.580 27.346 1.00 87.56 749 ARG A C 1
ATOM 5997 O O . ARG A 1 749 ? 15.572 -3.306 28.468 1.00 87.56 749 ARG A O 1
ATOM 6004 N N . LYS A 1 750 ? 15.925 -4.816 26.838 1.00 85.12 750 LYS A N 1
ATOM 6005 C CA . LYS A 1 750 ? 15.359 -5.962 27.570 1.00 85.12 750 LYS A CA 1
ATOM 6006 C C . LYS A 1 750 ? 16.013 -6.122 28.948 1.00 85.12 750 LYS A C 1
ATOM 6008 O O . LYS A 1 750 ? 15.311 -6.146 29.955 1.00 85.12 750 LYS A O 1
ATOM 6013 N N . THR A 1 751 ? 17.345 -6.136 29.000 1.00 84.62 751 THR A N 1
ATOM 6014 C CA . THR A 1 751 ? 18.108 -6.253 30.255 1.00 84.62 751 THR A CA 1
ATOM 6015 C C . THR A 1 751 ? 17.875 -5.061 31.191 1.00 84.62 751 THR A C 1
ATOM 6017 O O . THR A 1 751 ? 17.790 -5.240 32.406 1.00 84.62 751 THR A O 1
ATOM 6020 N N . MET A 1 752 ? 17.734 -3.842 30.656 1.00 86.56 752 MET A N 1
ATOM 6021 C CA . MET A 1 752 ? 17.424 -2.659 31.473 1.00 86.56 752 MET A CA 1
ATOM 6022 C C . MET A 1 752 ? 15.993 -2.685 32.024 1.00 86.56 752 MET A C 1
ATOM 6024 O O . MET A 1 752 ? 15.813 -2.467 33.220 1.00 86.56 752 MET A O 1
ATOM 6028 N N . ARG A 1 753 ? 14.989 -3.017 31.202 1.00 87.75 753 ARG A N 1
ATOM 6029 C CA . ARG A 1 753 ? 13.577 -3.080 31.618 1.00 87.75 753 ARG A CA 1
ATOM 6030 C C . ARG A 1 753 ? 13.324 -4.194 32.638 1.00 87.75 753 ARG A C 1
ATOM 6032 O O . ARG A 1 753 ? 12.562 -3.984 33.576 1.00 87.75 753 ARG A O 1
ATOM 6039 N N . GLN A 1 754 ? 14.045 -5.315 32.545 1.00 84.56 754 GLN A N 1
ATOM 6040 C CA . GLN A 1 754 ? 14.060 -6.345 33.592 1.00 84.56 754 GLN A CA 1
ATOM 6041 C C . GLN A 1 754 ? 14.605 -5.803 34.926 1.00 84.56 754 GLN A C 1
ATOM 6043 O O . GLN A 1 754 ? 13.945 -5.942 35.952 1.00 84.56 754 GLN A O 1
ATOM 6048 N N . ARG A 1 755 ? 15.762 -5.120 34.926 1.00 85.62 755 ARG A N 1
ATOM 6049 C CA . ARG A 1 755 ? 16.351 -4.516 36.144 1.00 85.62 755 ARG A CA 1
ATOM 6050 C C . ARG A 1 755 ? 15.494 -3.403 36.756 1.00 85.62 755 ARG A C 1
ATOM 6052 O O . ARG A 1 755 ? 15.523 -3.209 37.965 1.00 85.62 755 ARG A O 1
ATOM 6059 N N . GLN A 1 756 ? 14.762 -2.660 35.929 1.00 85.44 756 GLN A N 1
ATOM 6060 C CA . GLN A 1 756 ? 13.885 -1.561 36.352 1.00 85.44 756 GLN A CA 1
ATOM 6061 C C . GLN A 1 756 ? 12.469 -2.020 36.739 1.00 85.44 756 GLN A C 1
ATOM 6063 O O . GLN A 1 756 ? 11.676 -1.196 37.191 1.00 85.44 756 GLN A O 1
ATOM 6068 N N . ASN A 1 757 ? 12.144 -3.303 36.545 1.00 85.44 757 ASN A N 1
ATOM 6069 C CA . ASN A 1 757 ? 10.787 -3.846 36.607 1.00 85.44 757 ASN A CA 1
ATOM 6070 C C . ASN A 1 757 ? 9.780 -3.021 35.769 1.00 85.44 757 ASN A C 1
ATOM 6072 O O . ASN A 1 757 ? 8.759 -2.541 36.263 1.00 85.44 757 ASN A O 1
ATOM 6076 N N . THR A 1 758 ? 10.104 -2.815 34.487 1.00 86.38 758 THR A N 1
ATOM 6077 C CA . THR A 1 758 ? 9.286 -2.079 33.503 1.00 86.38 758 THR A CA 1
ATOM 6078 C C . THR A 1 758 ? 8.888 -2.944 32.296 1.00 86.38 758 THR A C 1
ATOM 6080 O O . THR A 1 758 ? 8.709 -2.440 31.184 1.00 86.38 758 THR A O 1
ATOM 6083 N N . SER A 1 759 ? 8.723 -4.254 32.499 1.00 82.69 759 SER A N 1
ATOM 6084 C CA . SER A 1 759 ? 8.287 -5.224 31.480 1.00 82.69 759 SER A CA 1
ATOM 6085 C C . SER A 1 759 ? 7.433 -6.339 32.090 1.00 82.69 759 SER A C 1
ATOM 6087 O O . SER A 1 759 ? 7.883 -6.982 33.036 1.00 82.69 759 SER A O 1
ATOM 6089 N N . LEU A 1 760 ? 6.258 -6.618 31.517 1.00 82.31 760 LEU A N 1
ATOM 6090 C CA . LEU A 1 760 ? 5.447 -7.790 31.875 1.00 82.31 760 LEU A CA 1
ATOM 6091 C C . LEU A 1 760 ? 6.018 -9.073 31.247 1.00 82.31 760 LEU A C 1
ATOM 6093 O O . LEU A 1 760 ? 6.537 -9.046 30.130 1.00 82.31 760 LEU A O 1
ATOM 6097 N N . SER A 1 761 ? 5.881 -10.205 31.941 1.00 68.62 761 SER A N 1
ATOM 6098 C CA . SER A 1 761 ? 6.262 -11.519 31.409 1.00 68.62 761 SER A CA 1
ATOM 6099 C C . SER A 1 761 ? 5.148 -12.110 30.536 1.00 68.62 761 SER A C 1
ATOM 6101 O O . SER A 1 761 ? 4.006 -12.199 30.979 1.00 68.62 761 SER A O 1
ATOM 6103 N N . SER A 1 762 ? 5.480 -12.543 29.314 1.00 65.94 762 SER A N 1
ATOM 6104 C CA . SER A 1 762 ? 4.574 -13.259 28.393 1.00 65.94 762 SER A CA 1
ATOM 6105 C C . SER A 1 762 ? 4.746 -14.788 28.408 1.00 65.94 762 SER A C 1
ATOM 6107 O O . SER A 1 762 ? 4.078 -15.487 27.645 1.00 65.94 762 SER A O 1
ATOM 6109 N N . VAL A 1 763 ? 5.662 -15.317 29.231 1.00 59.03 763 VAL A N 1
ATOM 6110 C CA . VAL A 1 763 ? 6.077 -16.733 29.211 1.00 59.03 763 VAL A CA 1
ATOM 6111 C C . VAL A 1 763 ? 4.877 -17.659 29.440 1.00 59.03 763 VAL A C 1
ATOM 6113 O O . VAL A 1 763 ? 4.155 -17.503 30.421 1.00 59.03 763 VAL A O 1
ATOM 6116 N N . GLY A 1 764 ? 4.665 -18.624 28.540 1.00 59.53 764 GLY A N 1
ATOM 6117 C CA . GLY A 1 764 ? 3.560 -19.582 28.609 1.00 59.53 764 GLY A CA 1
ATOM 6118 C C . GLY A 1 764 ? 2.267 -19.147 27.905 1.00 59.53 764 GLY A C 1
ATOM 6119 O O . GLY A 1 764 ? 1.433 -20.003 27.617 1.00 59.53 764 GLY A O 1
ATOM 6120 N N . PHE A 1 765 ? 2.066 -17.853 27.611 1.00 72.69 765 PHE A N 1
ATOM 6121 C CA . PHE A 1 765 ? 0.739 -17.328 27.238 1.00 72.69 765 PHE A CA 1
ATOM 6122 C C . PHE A 1 765 ? 0.188 -17.900 25.916 1.00 72.69 765 PHE A C 1
ATOM 6124 O O . PHE A 1 765 ? -1.017 -18.126 25.794 1.00 72.69 765 PHE A O 1
ATOM 6131 N N . PHE A 1 766 ? 1.063 -18.153 24.936 1.00 78.75 766 PHE A N 1
ATOM 6132 C CA . PHE A 1 766 ? 0.704 -18.702 23.619 1.00 78.75 766 PHE A CA 1
ATOM 6133 C C . PHE A 1 766 ? 1.354 -20.065 23.323 1.00 78.75 766 PHE A C 1
ATOM 6135 O O . PHE A 1 766 ? 1.185 -20.601 22.230 1.00 78.75 766 PHE A O 1
ATOM 6142 N N . ASP A 1 767 ? 2.059 -20.666 24.283 1.00 67.81 767 ASP A N 1
ATOM 6143 C CA . ASP A 1 767 ? 2.874 -21.877 24.094 1.00 67.81 767 ASP A CA 1
ATOM 6144 C C . ASP A 1 767 ? 2.043 -23.114 23.682 1.00 67.81 767 ASP A C 1
ATOM 6146 O O . ASP A 1 767 ? 2.562 -24.061 23.088 1.00 67.81 767 ASP A O 1
ATOM 6150 N N . ASN A 1 768 ? 0.732 -23.098 23.946 1.00 63.34 768 ASN A N 1
ATOM 6151 C CA . ASN A 1 768 ? -0.210 -24.121 23.482 1.00 63.34 768 ASN A CA 1
ATOM 6152 C C . ASN A 1 768 ? -0.522 -24.036 21.974 1.00 63.34 768 ASN A C 1
ATOM 6154 O O . ASN A 1 768 ? -0.931 -25.039 21.396 1.00 63.34 768 ASN A O 1
ATOM 6158 N N . LEU A 1 769 ? -0.302 -22.887 21.320 1.00 64.62 769 LEU A N 1
ATOM 6159 C CA . LEU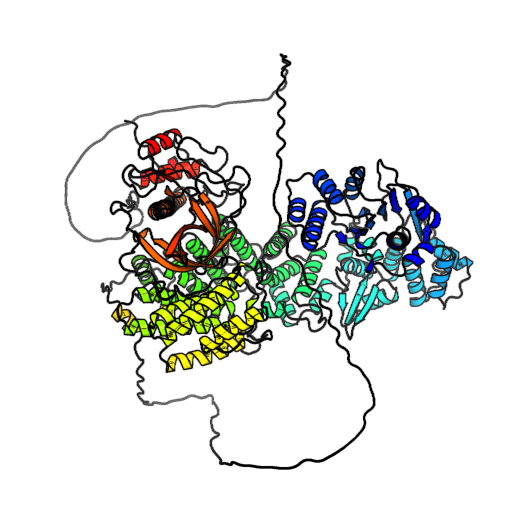 A 1 769 ? -0.608 -22.681 19.894 1.00 64.62 769 LEU A CA 1
ATOM 6160 C C . LEU A 1 769 ? 0.440 -23.262 18.932 1.00 64.62 769 LEU A C 1
ATOM 6162 O O . LEU A 1 769 ? 0.192 -23.326 17.731 1.00 64.62 769 LEU A O 1
ATOM 6166 N N . VAL A 1 770 ? 1.614 -23.651 19.438 1.00 51.81 770 VAL A N 1
ATOM 6167 C CA . VAL A 1 770 ? 2.778 -24.061 18.624 1.00 51.81 770 VAL A CA 1
ATOM 6168 C C . VAL A 1 770 ? 3.003 -25.586 18.667 1.00 51.81 770 VAL A C 1
ATOM 6170 O O . VAL A 1 770 ? 3.991 -26.095 18.146 1.00 51.81 770 VAL A O 1
ATOM 6173 N N . LYS A 1 771 ? 2.086 -26.350 19.279 1.00 41.72 771 LYS A N 1
ATOM 6174 C CA . LYS A 1 771 ? 2.153 -27.823 19.346 1.00 41.72 771 LYS A CA 1
ATOM 6175 C C . LYS A 1 771 ? 1.376 -28.455 18.175 1.00 41.72 771 LYS A C 1
ATOM 6177 O O . LYS A 1 771 ? 0.259 -28.019 17.903 1.00 41.72 771 LYS A O 1
ATOM 6182 N N . PRO A 1 772 ? 1.924 -29.476 17.487 1.00 31.47 772 PRO A N 1
ATOM 6183 C CA . PRO A 1 772 ? 1.422 -29.905 16.174 1.00 31.47 772 PRO A CA 1
ATOM 6184 C C . PRO A 1 772 ? 0.074 -30.656 16.178 1.00 31.47 772 PRO A C 1
ATOM 6186 O O . PRO A 1 772 ? -0.592 -30.696 15.146 1.00 31.47 772 PRO A O 1
ATOM 6189 N N . ASP A 1 773 ? -0.363 -31.233 17.302 1.00 30.12 773 ASP A N 1
ATOM 6190 C CA . ASP A 1 773 ? -1.481 -32.199 17.325 1.00 30.12 773 ASP A CA 1
ATOM 6191 C C . ASP A 1 773 ? -2.904 -31.590 17.333 1.00 30.12 773 ASP A C 1
ATOM 6193 O O . ASP A 1 773 ? -3.905 -32.312 17.254 1.00 30.12 773 ASP A O 1
ATOM 6197 N N . VAL A 1 774 ? -3.040 -30.258 17.398 1.00 32.12 774 VAL A N 1
ATOM 6198 C CA . VAL A 1 774 ? -4.340 -29.565 17.586 1.00 32.12 774 VAL A CA 1
ATOM 6199 C C . VAL A 1 774 ? -5.164 -29.433 16.284 1.00 32.12 774 VAL A C 1
ATOM 6201 O O . VAL A 1 774 ? -6.093 -28.635 16.190 1.00 32.12 774 VAL A O 1
ATOM 6204 N N . LEU A 1 775 ? -4.868 -30.249 15.265 1.00 29.59 775 LEU A N 1
ATOM 6205 C CA . LEU A 1 775 ? -5.734 -30.435 14.087 1.00 29.59 775 LEU A CA 1
ATOM 6206 C C . LEU A 1 775 ? -6.882 -31.437 14.329 1.00 29.59 775 LEU A C 1
ATOM 6208 O O . LEU A 1 775 ? -7.743 -31.607 13.466 1.00 29.59 775 LEU A O 1
ATOM 6212 N N . SER A 1 776 ? -6.934 -32.070 15.506 1.00 29.67 776 SER A N 1
ATOM 6213 C CA . SER A 1 776 ? -8.100 -32.827 15.972 1.00 29.67 776 SER A CA 1
ATOM 6214 C C . SER A 1 776 ? -8.954 -31.988 16.931 1.00 29.67 776 SER A C 1
ATOM 6216 O O . SER A 1 776 ? -8.427 -31.301 17.803 1.00 29.67 776 SER A O 1
ATOM 6218 N N . VAL A 1 777 ? -10.284 -32.030 16.776 1.00 26.25 777 VAL A N 1
ATOM 6219 C CA . VAL A 1 777 ? -11.222 -31.296 17.648 1.00 26.25 777 VAL A CA 1
ATOM 6220 C C . VAL A 1 777 ? -11.147 -31.867 19.074 1.00 26.25 777 VAL A C 1
ATOM 6222 O O . VAL A 1 777 ? -11.505 -33.037 19.258 1.00 26.25 777 VAL A O 1
ATOM 6225 N N . PRO A 1 778 ? -10.732 -31.090 20.095 1.00 27.06 778 PRO A N 1
ATOM 6226 C CA . PRO A 1 778 ? -10.587 -31.618 21.447 1.00 27.06 778 PRO A CA 1
ATOM 6227 C C . PRO A 1 778 ? -11.937 -32.036 22.040 1.00 27.06 778 PRO A C 1
ATOM 6229 O O . PRO A 1 778 ? -12.882 -31.247 22.106 1.00 27.06 778 PRO A O 1
ATOM 6232 N N . ARG A 1 779 ? -12.038 -33.281 22.523 1.00 23.95 779 ARG A N 1
ATOM 6233 C CA . ARG A 1 779 ? -13.198 -33.713 23.319 1.00 23.95 779 ARG A CA 1
ATOM 6234 C C . ARG A 1 779 ? -13.167 -33.015 24.677 1.00 23.95 779 ARG A C 1
ATOM 6236 O O . ARG A 1 779 ? -12.171 -33.093 25.388 1.00 23.95 779 ARG A O 1
ATOM 6243 N N . VAL A 1 780 ? -14.278 -32.376 25.044 1.00 24.58 780 VAL A N 1
ATOM 6244 C CA . VAL A 1 780 ? -14.408 -31.592 26.282 1.00 24.58 780 VAL A CA 1
ATOM 6245 C C . VAL A 1 780 ? -14.227 -32.475 27.522 1.00 24.58 780 VAL A C 1
ATOM 6247 O O . VAL A 1 780 ? -15.141 -33.195 27.930 1.00 24.58 780 VAL A O 1
ATOM 6250 N N . SER A 1 781 ? -13.067 -32.373 28.168 1.00 24.00 781 SER A N 1
ATOM 6251 C CA . SER A 1 781 ? -12.887 -32.780 29.559 1.00 24.00 781 SER A CA 1
ATOM 6252 C C . SER A 1 781 ? -13.419 -31.675 30.479 1.00 24.00 781 SER A C 1
ATOM 6254 O O . SER A 1 781 ? -13.145 -30.489 30.294 1.00 24.00 781 SER A O 1
ATOM 6256 N N . LYS A 1 782 ? -14.236 -32.044 31.470 1.00 28.66 782 LYS A N 1
ATOM 6257 C CA . LYS A 1 782 ? -14.810 -31.077 32.415 1.00 28.66 782 LYS A CA 1
ATOM 6258 C C . LYS A 1 782 ? -13.751 -30.646 33.434 1.00 28.66 782 LYS A C 1
ATOM 6260 O O . LYS A 1 782 ? -13.425 -31.419 34.331 1.00 28.66 782 LYS A O 1
ATOM 6265 N N . GLN A 1 783 ? -13.285 -29.403 33.349 1.00 26.44 783 GLN A N 1
ATOM 6266 C CA . GLN A 1 783 ? -12.718 -28.686 34.494 1.00 26.44 783 GLN A CA 1
ATOM 6267 C C . GLN A 1 783 ? -13.645 -27.538 34.907 1.00 26.44 783 GLN A C 1
ATOM 6269 O O . GLN A 1 783 ? -14.381 -26.985 34.090 1.00 26.44 783 GLN A O 1
ATOM 6274 N N . ASN A 1 784 ? -13.688 -27.269 36.212 1.00 25.38 784 ASN A N 1
ATOM 6275 C CA . ASN A 1 784 ? -14.782 -26.526 36.833 1.00 25.38 784 ASN A CA 1
ATOM 6276 C C . ASN A 1 784 ? -14.663 -25.007 36.683 1.00 25.38 784 ASN A C 1
ATOM 6278 O O . ASN A 1 784 ? -13.575 -24.441 36.611 1.00 25.38 784 ASN A O 1
ATOM 6282 N N . GLN A 1 785 ? -15.821 -24.350 36.727 1.00 31.97 785 GLN A N 1
ATOM 6283 C CA . GLN A 1 785 ? -15.955 -22.898 36.737 1.00 31.97 785 GLN A CA 1
ATOM 6284 C C . GLN A 1 785 ? -15.182 -22.265 37.907 1.00 31.97 785 GLN A C 1
ATOM 6286 O O . GLN A 1 785 ? -15.453 -22.552 39.074 1.00 31.97 785 GLN A O 1
ATOM 6291 N N . ARG A 1 786 ? -14.299 -21.314 37.597 1.00 25.61 786 ARG A N 1
ATOM 6292 C CA . ARG A 1 786 ? -13.915 -20.221 38.499 1.00 25.61 786 ARG A CA 1
ATOM 6293 C C . ARG A 1 786 ? -13.847 -18.938 37.689 1.00 25.61 786 ARG A C 1
ATOM 6295 O O . ARG A 1 786 ? -12.976 -18.790 36.842 1.00 25.61 786 ARG A O 1
ATOM 6302 N N . ASN A 1 787 ? -14.785 -18.035 37.950 1.00 28.41 787 ASN A N 1
ATOM 6303 C CA . ASN A 1 787 ? -14.819 -16.717 37.334 1.00 28.41 787 ASN A CA 1
ATOM 6304 C C . ASN A 1 787 ? -14.248 -15.677 38.306 1.00 28.41 787 ASN A C 1
ATOM 6306 O O . ASN A 1 787 ? -14.504 -15.759 39.502 1.00 28.41 787 ASN A O 1
ATOM 6310 N N . GLN A 1 788 ? -13.558 -14.687 37.740 1.00 39.44 788 GLN A N 1
ATOM 6311 C CA . GLN A 1 788 ? -13.336 -13.347 38.296 1.00 39.44 788 GLN A CA 1
ATOM 6312 C C . GLN A 1 788 ? -12.607 -13.227 39.649 1.00 39.44 788 GLN A C 1
ATOM 6314 O O . GLN A 1 788 ? -13.205 -13.187 40.717 1.00 39.44 788 GLN A O 1
ATOM 6319 N N . ASP A 1 789 ? -11.306 -12.955 39.550 1.00 40.03 789 ASP A N 1
ATOM 6320 C CA . ASP A 1 789 ? -10.638 -11.931 40.359 1.00 40.03 789 ASP A CA 1
ATOM 6321 C C . ASP A 1 789 ? -9.616 -11.237 39.450 1.00 40.03 789 ASP A C 1
ATOM 6323 O O . ASP A 1 789 ? -8.585 -11.828 39.131 1.00 40.03 789 ASP A O 1
ATOM 6327 N N . LEU A 1 790 ? -9.891 -10.001 39.010 1.00 41.06 790 LEU A N 1
ATOM 6328 C CA . LEU A 1 790 ? -9.013 -9.286 38.064 1.00 41.06 790 LEU A CA 1
ATOM 6329 C C . LEU A 1 790 ? -7.582 -9.153 38.617 1.00 41.06 790 LEU A C 1
ATOM 6331 O O . LEU A 1 790 ? -6.611 -9.296 37.878 1.00 41.06 790 LEU A O 1
ATOM 6335 N N . LYS A 1 791 ? -7.479 -8.966 39.940 1.00 40.28 791 LYS A N 1
ATOM 6336 C CA . LYS A 1 791 ? -6.218 -8.842 40.672 1.00 40.28 791 LYS A CA 1
ATOM 6337 C C . LYS A 1 791 ? -5.369 -10.115 40.585 1.00 40.28 791 LYS A C 1
ATOM 6339 O O . LYS A 1 791 ? -4.228 -10.036 40.153 1.00 40.28 791 LYS A O 1
ATOM 6344 N N . LYS A 1 792 ? -5.962 -11.299 40.816 1.00 45.72 792 LYS A N 1
ATOM 6345 C CA . LYS A 1 792 ? -5.258 -12.595 40.710 1.00 45.72 792 LYS A CA 1
ATOM 6346 C C . LYS A 1 792 ? -4.641 -12.824 39.326 1.00 45.72 792 LYS A C 1
ATOM 6348 O O . LYS A 1 792 ? -3.575 -13.422 39.230 1.00 45.72 792 LYS A O 1
ATOM 6353 N N . THR A 1 793 ? -5.305 -12.366 38.263 1.00 46.84 793 THR A N 1
ATOM 6354 C CA . THR A 1 793 ? -4.801 -12.476 36.885 1.00 46.84 793 THR A CA 1
ATOM 6355 C C . THR A 1 793 ? -3.554 -11.620 36.658 1.00 46.84 793 THR A C 1
ATOM 6357 O O . THR A 1 793 ? -2.642 -12.065 35.967 1.00 46.84 793 THR A O 1
ATOM 6360 N N . VAL A 1 794 ? -3.487 -10.417 37.240 1.00 47.19 794 VAL A N 1
ATOM 6361 C CA . VAL A 1 794 ? -2.299 -9.553 37.144 1.00 47.19 794 VAL A CA 1
ATOM 6362 C C . VAL A 1 794 ? -1.203 -10.035 38.095 1.00 47.19 794 VAL A C 1
ATOM 6364 O O . VAL A 1 794 ? -0.075 -10.202 37.639 1.00 47.19 794 VAL A O 1
ATOM 6367 N N . ASP A 1 795 ? -1.543 -10.383 39.343 1.00 43.78 795 ASP A N 1
ATOM 6368 C CA . ASP A 1 795 ? -0.621 -10.950 40.342 1.00 43.78 795 ASP A CA 1
ATOM 6369 C C . ASP A 1 795 ? 0.174 -12.142 39.763 1.00 43.78 795 ASP A C 1
ATOM 6371 O O . ASP A 1 795 ? 1.391 -12.227 39.932 1.00 43.78 795 ASP A O 1
ATOM 6375 N N . GLN A 1 796 ? -0.499 -13.031 39.014 1.00 47.22 796 GLN A N 1
ATOM 6376 C CA . GLN A 1 796 ? 0.116 -14.178 38.328 1.00 47.22 796 GLN A CA 1
ATOM 6377 C C . GLN A 1 796 ? 1.067 -13.791 37.181 1.00 47.22 796 GLN A C 1
ATOM 6379 O O . GLN A 1 796 ? 2.046 -14.496 36.951 1.00 47.22 796 GLN A O 1
ATOM 6384 N N . CYS A 1 797 ? 0.825 -12.679 36.481 1.00 41.34 797 CYS A N 1
ATOM 6385 C CA . CYS A 1 797 ? 1.714 -12.167 35.430 1.00 41.34 797 CYS A CA 1
ATOM 6386 C C . CYS A 1 797 ? 2.864 -11.291 35.968 1.00 41.34 797 CYS A C 1
ATOM 6388 O O . CYS A 1 797 ? 3.826 -11.038 35.238 1.00 41.34 797 CYS A O 1
ATOM 6390 N N . THR A 1 798 ? 2.781 -10.834 37.222 1.00 36.09 798 THR A N 1
ATOM 6391 C CA . THR A 1 798 ? 3.816 -10.038 37.913 1.00 36.09 798 THR A CA 1
ATOM 6392 C C . THR A 1 798 ? 4.663 -10.840 38.908 1.00 36.09 798 THR A C 1
ATOM 6394 O O . THR A 1 798 ? 5.520 -10.265 39.577 1.00 36.09 798 THR A O 1
ATOM 6397 N N . GLY A 1 799 ? 4.434 -12.151 39.033 1.00 33.12 799 GLY A N 1
ATOM 6398 C CA . GLY A 1 799 ? 5.146 -13.013 39.978 1.00 33.12 799 GLY A CA 1
ATOM 6399 C C . GLY A 1 799 ? 6.662 -13.036 39.750 1.00 33.12 799 GLY A C 1
ATOM 6400 O O . GLY A 1 799 ? 7.137 -13.298 38.644 1.00 33.12 799 GLY A O 1
ATOM 6401 N N . THR A 1 800 ? 7.432 -12.787 40.809 1.00 28.44 800 THR A N 1
ATOM 6402 C CA . THR A 1 800 ? 8.895 -12.901 40.801 1.00 28.44 800 THR A CA 1
ATOM 6403 C C . THR A 1 800 ? 9.322 -14.360 40.679 1.00 28.44 800 THR A C 1
ATOM 6405 O O . THR A 1 800 ? 8.936 -15.185 41.502 1.00 28.44 800 THR A O 1
ATOM 6408 N N . ALA A 1 801 ? 10.154 -14.673 39.685 1.00 25.47 801 ALA A N 1
ATOM 6409 C CA . ALA A 1 801 ? 10.776 -15.987 39.573 1.00 25.47 801 ALA A CA 1
ATOM 6410 C C . ALA A 1 801 ? 11.863 -16.149 40.648 1.00 25.47 801 ALA A C 1
ATOM 6412 O O . ALA A 1 801 ? 12.941 -15.561 40.538 1.00 25.47 801 ALA A O 1
ATOM 6413 N N . GLU A 1 802 ? 11.576 -16.934 41.685 1.00 24.86 802 GLU A N 1
ATOM 6414 C CA . GLU A 1 802 ? 12.583 -17.372 42.652 1.00 24.86 802 GLU A CA 1
ATOM 6415 C C . GLU A 1 802 ? 13.512 -18.409 42.003 1.00 24.86 802 GLU A C 1
ATOM 6417 O O . GLU A 1 802 ? 13.065 -19.309 41.290 1.00 24.86 802 GLU A O 1
ATOM 6422 N N . ILE A 1 803 ? 14.818 -18.268 42.233 1.00 25.75 803 ILE A N 1
ATOM 6423 C CA . ILE A 1 803 ? 15.833 -19.198 41.731 1.00 25.75 803 ILE A CA 1
ATOM 6424 C C . ILE A 1 803 ? 16.081 -20.244 42.817 1.00 25.75 803 ILE A C 1
ATOM 6426 O O . ILE A 1 803 ? 16.613 -19.914 43.874 1.00 25.75 803 ILE A O 1
ATOM 6430 N N . GLN A 1 804 ? 15.724 -21.498 42.544 1.00 24.30 804 GLN A N 1
ATOM 6431 C CA . GLN A 1 804 ? 16.173 -22.641 43.337 1.00 24.30 804 GLN A CA 1
ATOM 6432 C C . GLN A 1 804 ? 17.369 -23.299 42.644 1.00 24.30 804 GLN A C 1
ATOM 6434 O O . GLN A 1 804 ? 17.232 -23.910 41.585 1.00 24.30 804 GLN A O 1
ATOM 6439 N N . GLU A 1 805 ? 18.548 -23.161 43.249 1.00 31.14 805 GLU A N 1
ATOM 6440 C CA . GLU A 1 805 ? 19.709 -23.998 42.950 1.00 31.14 805 GLU A CA 1
ATOM 6441 C C . GLU A 1 805 ? 19.624 -25.270 43.801 1.00 31.14 805 GLU A C 1
ATOM 6443 O O . GLU A 1 805 ? 19.713 -25.182 45.024 1.00 31.14 805 GLU A O 1
ATOM 6448 N N . GLU A 1 806 ? 19.509 -26.457 43.195 1.00 23.00 806 GLU A N 1
ATOM 6449 C CA . GLU A 1 806 ? 19.696 -27.706 43.947 1.00 23.00 806 GLU A CA 1
ATOM 6450 C C . GLU A 1 806 ? 20.379 -28.813 43.119 1.00 23.00 806 GLU A C 1
ATOM 6452 O O . GLU A 1 806 ? 19.750 -29.619 42.447 1.00 23.00 806 GLU A O 1
ATOM 6457 N N . GLN A 1 807 ? 21.715 -28.746 43.152 1.00 21.50 807 GLN A N 1
ATOM 6458 C CA . GLN A 1 807 ? 22.707 -29.821 43.359 1.00 21.50 807 GLN A CA 1
ATOM 6459 C C . GLN A 1 807 ? 22.641 -31.166 42.589 1.00 21.50 807 GLN A C 1
ATOM 6461 O O . GLN A 1 807 ? 21.612 -31.775 42.328 1.00 21.50 807 GLN A O 1
ATOM 6466 N N . GLN A 1 808 ? 23.839 -31.668 42.270 1.00 26.39 808 GLN A N 1
ATOM 6467 C CA . GLN A 1 808 ? 24.095 -32.913 41.536 1.00 26.39 808 GLN A CA 1
ATOM 6468 C C . GLN A 1 808 ? 23.995 -34.165 42.425 1.00 26.39 808 GLN A C 1
ATOM 6470 O O . GLN A 1 808 ? 24.428 -34.133 43.575 1.00 26.39 808 GLN A O 1
ATOM 6475 N N . VAL A 1 809 ? 23.654 -35.315 41.826 1.00 22.16 809 VAL A N 1
ATOM 6476 C CA . VAL A 1 809 ? 24.234 -36.623 42.200 1.00 22.16 809 VAL A CA 1
ATOM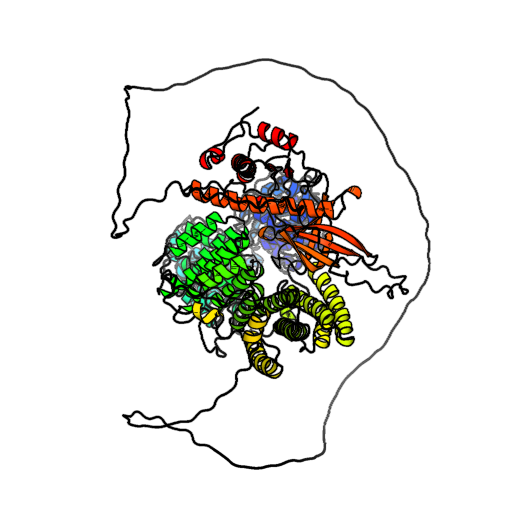 6477 C C . VAL A 1 809 ? 24.574 -37.409 40.922 1.00 22.16 809 VAL A C 1
ATOM 6479 O O . VAL A 1 809 ? 23.840 -37.353 39.938 1.00 22.16 809 VAL A O 1
ATOM 6482 N N . HIS A 1 810 ? 25.713 -38.107 40.926 1.00 25.44 810 HIS A N 1
ATOM 6483 C CA . HIS A 1 810 ? 26.247 -38.896 39.805 1.00 25.44 810 HIS A CA 1
ATOM 6484 C C . HIS A 1 810 ? 25.561 -40.263 39.631 1.00 25.44 810 HIS A C 1
ATOM 6486 O O . HIS A 1 810 ? 25.154 -40.871 40.620 1.00 25.44 810 HIS A O 1
ATOM 6492 N N . GLN A 1 811 ? 25.643 -40.833 38.420 1.00 22.77 811 GLN A N 1
ATOM 6493 C CA . GLN A 1 811 ? 26.423 -42.069 38.216 1.00 22.77 811 GLN A CA 1
ATOM 6494 C C . GLN A 1 811 ? 26.810 -42.289 36.743 1.00 22.77 811 GLN A C 1
ATOM 6496 O O . GLN A 1 811 ? 26.073 -41.923 35.830 1.00 22.77 811 GLN A O 1
ATOM 6501 N N . ASP A 1 812 ? 28.000 -42.851 36.532 1.00 23.45 812 ASP A N 1
ATOM 6502 C CA . ASP A 1 812 ? 28.667 -42.967 35.231 1.00 23.45 812 ASP A CA 1
ATOM 6503 C C . ASP A 1 812 ? 28.404 -44.310 34.530 1.00 23.45 812 ASP A C 1
ATOM 6505 O O . ASP A 1 812 ? 28.285 -45.342 35.189 1.00 23.45 812 ASP A O 1
ATOM 6509 N N . GLN A 1 813 ? 28.464 -44.323 33.192 1.00 25.36 813 GLN A N 1
ATOM 6510 C CA . GLN A 1 813 ? 29.477 -45.082 32.428 1.00 25.36 813 GLN A CA 1
ATOM 6511 C C . GLN A 1 813 ? 29.406 -44.746 30.925 1.00 25.36 813 GLN A C 1
ATOM 6513 O O . GLN A 1 813 ? 28.393 -44.244 30.443 1.00 25.36 813 GLN A O 1
ATOM 6518 N N . ALA A 1 814 ? 30.513 -44.942 30.197 1.00 24.08 814 ALA A N 1
ATOM 6519 C CA . ALA A 1 814 ? 30.770 -44.270 28.918 1.00 24.08 814 ALA A CA 1
ATOM 6520 C C . ALA A 1 814 ? 31.264 -45.191 27.786 1.00 24.08 814 ALA A C 1
ATOM 6522 O O . ALA A 1 814 ? 31.862 -46.235 28.035 1.00 24.08 814 ALA A O 1
ATOM 6523 N N . LEU A 1 815 ? 31.049 -44.725 26.551 1.00 24.19 815 LEU A N 1
ATOM 6524 C CA . LEU A 1 815 ? 31.663 -45.128 25.274 1.00 24.19 815 LEU A CA 1
ATOM 6525 C C . LEU A 1 815 ? 31.452 -43.929 24.321 1.00 24.19 815 LEU A C 1
ATOM 6527 O O . LEU A 1 815 ? 30.372 -43.780 23.760 1.00 24.19 815 LEU A O 1
ATOM 6531 N N . ASP A 1 816 ? 32.258 -42.872 24.431 1.00 22.61 816 ASP A N 1
ATOM 6532 C CA . ASP A 1 816 ? 33.561 -42.652 23.762 1.00 22.61 816 ASP A CA 1
ATOM 6533 C C . ASP A 1 816 ? 33.403 -41.916 22.408 1.00 22.61 816 ASP A C 1
ATOM 6535 O O . ASP A 1 816 ? 32.432 -42.127 21.684 1.00 22.61 816 ASP A O 1
ATOM 6539 N N . GLY A 1 817 ? 34.314 -40.978 22.119 1.00 24.59 817 GLY A N 1
ATOM 6540 C CA . GLY A 1 817 ? 34.169 -39.942 21.082 1.00 24.59 817 GLY A CA 1
ATOM 6541 C C . GLY A 1 817 ? 34.413 -38.512 21.596 1.00 24.59 817 GLY A C 1
ATOM 6542 O O . GLY A 1 817 ? 33.527 -37.662 21.524 1.00 24.59 817 GLY A O 1
ATOM 6543 N N . THR A 1 818 ? 35.604 -38.250 22.142 1.00 25.34 818 THR A N 1
ATOM 6544 C CA . THR A 1 818 ? 36.069 -36.931 22.630 1.00 25.34 818 THR A CA 1
ATOM 6545 C C . THR A 1 818 ? 36.142 -35.872 21.512 1.00 25.34 818 THR A C 1
ATOM 6547 O O . THR A 1 818 ? 36.376 -36.213 20.357 1.00 25.34 818 THR A O 1
ATOM 6550 N N . VAL A 1 819 ? 35.913 -34.562 21.700 1.00 25.70 819 VAL A N 1
ATOM 6551 C CA . VAL A 1 819 ? 35.835 -33.641 22.867 1.00 25.70 819 VAL A CA 1
ATOM 6552 C C . VAL A 1 819 ? 37.176 -33.248 23.508 1.00 25.70 819 VAL A C 1
ATOM 6554 O O . VAL A 1 819 ? 37.698 -33.938 24.374 1.00 25.70 819 VAL A O 1
ATOM 6557 N N . ASP A 1 820 ? 37.651 -32.058 23.128 1.00 24.06 820 ASP A N 1
ATOM 6558 C CA . ASP A 1 820 ? 38.749 -31.263 23.705 1.00 24.06 820 ASP A CA 1
ATOM 6559 C C . ASP A 1 820 ? 38.378 -29.776 23.426 1.00 24.06 820 ASP A C 1
ATOM 6561 O O . ASP A 1 820 ? 37.793 -29.501 22.379 1.00 24.06 820 ASP A O 1
ATOM 6565 N N . ARG A 1 821 ? 38.631 -28.749 24.251 1.00 23.56 821 ARG A N 1
ATOM 6566 C CA . ARG A 1 821 ? 39.054 -28.660 25.662 1.00 23.56 821 ARG A CA 1
ATOM 6567 C C . ARG A 1 821 ? 38.792 -27.223 26.162 1.00 23.56 821 ARG A C 1
ATOM 6569 O O . ARG A 1 821 ? 38.856 -26.288 25.366 1.00 23.56 821 ARG A O 1
ATOM 6576 N N . CYS A 1 822 ? 38.603 -27.011 27.467 1.00 24.33 822 CYS A N 1
ATOM 6577 C CA . CYS A 1 822 ? 38.662 -25.672 28.079 1.00 24.33 822 CYS A CA 1
ATOM 6578 C C . CYS A 1 822 ? 39.842 -25.574 29.054 1.00 24.33 822 CYS A C 1
ATOM 6580 O O . CYS A 1 822 ? 39.828 -26.260 30.069 1.00 24.33 822 CYS A O 1
ATOM 6582 N N . THR A 1 823 ? 40.802 -24.681 28.794 1.00 22.25 823 THR A N 1
ATOM 6583 C CA . THR A 1 823 ? 41.816 -24.193 29.758 1.00 22.25 823 THR A CA 1
ATOM 6584 C C . THR A 1 823 ? 42.432 -22.892 29.238 1.00 22.25 823 THR A C 1
ATOM 6586 O O . THR A 1 823 ? 42.736 -22.815 28.051 1.00 22.25 823 THR A O 1
ATOM 6589 N N . GLY A 1 824 ? 42.653 -21.896 30.105 1.00 22.12 824 GLY A N 1
ATOM 6590 C CA . GLY A 1 824 ? 43.260 -20.614 29.708 1.00 22.12 824 GLY A CA 1
ATOM 6591 C C . GLY A 1 824 ? 43.010 -19.470 30.695 1.00 22.12 824 GLY A C 1
ATOM 6592 O O . GLY A 1 824 ? 42.473 -18.437 30.312 1.00 22.12 824 GLY A O 1
ATOM 6593 N N . THR A 1 825 ? 43.326 -19.672 31.975 1.00 22.56 825 THR A N 1
ATOM 6594 C CA . THR A 1 825 ? 43.145 -18.669 33.038 1.00 22.56 825 THR A CA 1
ATOM 6595 C C . THR A 1 825 ? 44.432 -17.921 33.385 1.00 22.56 825 THR A C 1
ATOM 6597 O O . THR A 1 825 ? 45.486 -18.546 33.445 1.00 22.56 825 THR A O 1
ATOM 6600 N N . ALA A 1 826 ? 44.238 -16.671 33.826 1.00 21.89 826 ALA A N 1
ATOM 6601 C CA . ALA A 1 826 ? 45.084 -15.879 34.731 1.00 21.89 826 ALA A CA 1
ATOM 6602 C C . ALA A 1 826 ? 46.217 -15.005 34.143 1.00 21.89 826 ALA A C 1
ATOM 6604 O O . ALA A 1 826 ? 46.735 -15.262 33.063 1.00 21.89 826 ALA A O 1
ATOM 6605 N N . GLU A 1 827 ? 46.569 -13.998 34.962 1.00 21.14 827 GLU A N 1
ATOM 6606 C CA . GLU A 1 827 ? 47.785 -13.157 34.951 1.00 21.14 827 GLU A CA 1
ATOM 6607 C C . GLU A 1 827 ? 47.890 -12.049 33.859 1.00 21.14 827 GLU A C 1
ATOM 6609 O O . GLU A 1 827 ? 47.546 -12.273 32.705 1.00 21.14 827 GLU A O 1
ATOM 6614 N N . ILE A 1 828 ? 48.327 -10.803 34.149 1.00 21.02 828 ILE A N 1
ATOM 6615 C CA . ILE A 1 828 ? 48.576 -10.120 35.446 1.00 21.02 828 ILE A CA 1
ATOM 6616 C C . ILE A 1 828 ? 48.541 -8.566 35.299 1.00 21.02 828 ILE A C 1
ATOM 6618 O O . ILE A 1 828 ? 48.666 -8.060 34.192 1.00 21.02 828 ILE A O 1
ATOM 6622 N N . GLN A 1 829 ? 48.327 -7.867 36.428 1.00 19.77 829 GLN A N 1
ATOM 6623 C CA . GLN A 1 829 ? 48.615 -6.458 36.827 1.00 19.77 829 GLN A CA 1
ATOM 6624 C C . GLN A 1 829 ? 48.777 -5.268 35.830 1.00 19.77 829 GLN A C 1
ATOM 6626 O O . GLN A 1 829 ? 49.505 -5.346 34.852 1.00 19.77 829 GLN A O 1
ATOM 6631 N N . GLU A 1 830 ? 48.264 -4.105 36.291 1.00 21.67 830 GLU A N 1
ATOM 6632 C CA . GLU A 1 830 ? 48.871 -2.742 36.224 1.00 21.67 830 GLU A CA 1
ATOM 6633 C C . GLU A 1 830 ? 49.124 -2.071 34.837 1.00 21.67 830 GLU A C 1
ATOM 6635 O O . GLU A 1 830 ? 49.007 -2.692 33.790 1.00 21.67 830 GLU A O 1
ATOM 6640 N N . GLU A 1 831 ? 49.346 -0.750 34.710 1.00 22.20 831 GLU A N 1
ATOM 6641 C CA . GLU A 1 831 ? 49.458 0.334 35.711 1.00 22.20 831 GLU A CA 1
ATOM 6642 C C . GLU A 1 831 ? 48.755 1.646 35.253 1.00 22.20 831 GLU A C 1
ATOM 6644 O O . GLU A 1 831 ? 47.962 1.658 34.311 1.00 22.20 831 GLU A O 1
ATOM 6649 N N . GLN A 1 832 ? 49.005 2.760 35.951 1.00 21.52 832 GLN A N 1
ATOM 6650 C CA . GLN A 1 832 ? 48.486 4.103 35.661 1.00 21.52 832 GLN A CA 1
ATOM 6651 C C . GLN A 1 832 ? 49.554 5.000 34.995 1.00 21.52 832 GLN A C 1
ATOM 6653 O O . GLN A 1 832 ? 50.730 4.668 35.017 1.00 21.52 832 GLN A O 1
ATOM 6658 N N . GLN A 1 833 ? 49.148 6.223 34.611 1.00 20.78 833 GLN A N 1
ATOM 6659 C CA . GLN A 1 833 ? 49.998 7.435 34.541 1.00 20.78 833 GLN A CA 1
ATOM 6660 C C . GLN A 1 833 ? 51.101 7.502 33.443 1.00 20.78 833 GLN A C 1
ATOM 6662 O O . GLN A 1 833 ? 51.482 6.493 32.871 1.00 20.78 833 GLN A O 1
ATOM 6667 N N . VAL A 1 834 ? 51.674 8.669 33.086 1.00 21.33 834 VAL A N 1
ATOM 6668 C CA . VAL A 1 834 ? 51.107 10.032 32.870 1.00 21.33 834 VAL A CA 1
ATOM 6669 C C . VAL A 1 834 ? 52.127 10.911 32.086 1.00 21.33 834 VAL A C 1
ATOM 6671 O O . VAL A 1 834 ? 53.290 10.544 31.991 1.00 21.33 834 VAL A O 1
ATOM 6674 N N . HIS A 1 835 ? 51.698 12.094 31.611 1.00 22.62 835 HIS A N 1
ATOM 6675 C CA . HIS A 1 835 ? 52.502 13.268 31.174 1.00 22.62 835 HIS A CA 1
ATOM 6676 C C . HIS A 1 835 ? 53.365 13.236 29.878 1.00 22.62 835 HIS A C 1
ATOM 6678 O O . HIS A 1 835 ? 54.233 12.397 29.716 1.00 22.62 835 HIS A O 1
ATOM 6684 N N . GLN A 1 836 ? 53.167 14.295 29.059 1.00 22.00 836 GLN A N 1
ATOM 6685 C CA . GLN A 1 836 ? 54.167 15.243 28.485 1.00 22.00 836 GLN A CA 1
ATOM 6686 C C . GLN A 1 836 ? 55.293 14.723 27.533 1.00 22.00 836 GLN A C 1
ATOM 6688 O O . GLN A 1 836 ? 55.693 13.573 27.593 1.00 22.00 836 GLN A O 1
ATOM 6693 N N . ASP A 1 837 ? 55.854 15.512 26.595 1.00 21.41 837 ASP A N 1
ATOM 6694 C CA . ASP A 1 837 ? 55.722 16.964 26.347 1.00 21.41 837 ASP A CA 1
ATOM 6695 C C . ASP A 1 837 ? 56.030 17.420 24.888 1.00 21.41 837 ASP A C 1
ATOM 6697 O O . ASP A 1 837 ? 56.500 16.640 24.069 1.00 21.41 837 ASP A O 1
ATOM 6701 N N . GLN A 1 838 ? 55.824 18.724 24.628 1.00 22.34 838 GLN A N 1
ATOM 6702 C CA . GLN A 1 838 ? 56.598 19.625 23.728 1.00 22.34 838 GLN A CA 1
ATOM 6703 C C . GLN A 1 838 ? 56.827 19.325 22.212 1.00 22.34 838 GLN A C 1
ATOM 6705 O O . GLN A 1 838 ? 57.757 18.632 21.826 1.00 22.34 838 GLN A O 1
ATOM 6710 N N . THR A 1 839 ? 56.052 20.035 21.366 1.00 22.81 839 THR A N 1
ATOM 6711 C CA . THR A 1 839 ? 56.450 21.104 20.384 1.00 22.81 839 THR A CA 1
ATOM 6712 C C . THR A 1 839 ? 57.657 21.002 19.407 1.00 22.81 839 THR A C 1
ATOM 6714 O O . THR A 1 839 ? 58.675 20.412 19.730 1.00 22.81 839 THR A O 1
ATOM 6717 N N . LEU A 1 840 ? 57.581 21.824 18.326 1.00 23.20 840 LEU A N 1
ATOM 6718 C CA . LEU A 1 840 ? 58.630 22.280 17.359 1.00 23.20 840 LEU A CA 1
ATOM 6719 C C . LEU A 1 840 ? 58.904 21.356 16.138 1.00 23.20 840 LEU A C 1
ATOM 6721 O O . LEU A 1 840 ? 58.901 20.142 16.285 1.00 23.20 840 LEU A O 1
ATOM 6725 N N . ASP A 1 841 ? 59.181 21.841 14.910 1.00 21.31 841 ASP A N 1
ATOM 6726 C CA . ASP A 1 841 ? 58.977 23.172 14.277 1.00 21.31 841 ASP A CA 1
ATOM 6727 C C . ASP A 1 841 ? 59.067 23.093 12.721 1.00 21.31 841 ASP A C 1
ATOM 6729 O O . ASP A 1 841 ? 59.735 22.209 12.189 1.00 21.31 841 ASP A O 1
ATOM 6733 N N . GLY A 1 842 ? 58.464 24.068 12.020 1.00 23.64 842 GLY A N 1
ATOM 6734 C CA . GLY A 1 842 ? 58.822 24.533 10.663 1.00 23.64 842 GLY A CA 1
ATOM 6735 C C . GLY A 1 842 ? 58.422 23.713 9.413 1.00 23.64 842 GLY A C 1
ATOM 6736 O O . GLY A 1 842 ? 58.173 22.516 9.481 1.00 23.64 842 GLY A O 1
ATOM 6737 N N . THR A 1 843 ? 58.348 24.306 8.205 1.00 23.03 843 THR A N 1
ATOM 6738 C CA . THR A 1 843 ? 58.332 25.746 7.829 1.00 23.03 843 THR A CA 1
ATOM 6739 C C . THR A 1 843 ? 57.934 25.953 6.345 1.00 23.03 843 THR A C 1
ATOM 6741 O O . THR A 1 843 ? 58.437 25.231 5.495 1.00 23.03 843 THR A O 1
ATOM 6744 N N . VAL A 1 844 ? 57.172 27.030 6.048 1.00 24.78 844 VAL A N 1
ATOM 6745 C CA . VAL A 1 844 ? 57.242 27.903 4.828 1.00 24.78 844 VAL A CA 1
ATOM 6746 C C . VAL A 1 844 ? 56.885 27.292 3.438 1.00 24.78 844 VAL A C 1
ATOM 6748 O O . VAL A 1 844 ? 57.294 26.191 3.103 1.00 24.78 844 VAL A O 1
ATOM 6751 N N . ASP A 1 845 ? 56.150 27.950 2.519 1.00 24.27 845 ASP A N 1
ATOM 6752 C CA . ASP A 1 845 ? 55.744 29.374 2.414 1.00 24.27 845 ASP A CA 1
ATOM 6753 C C . ASP A 1 845 ? 54.201 29.608 2.308 1.00 24.27 845 ASP A C 1
ATOM 6755 O O . ASP A 1 845 ? 53.507 29.442 3.310 1.00 24.27 845 ASP A O 1
ATOM 6759 N N . ARG A 1 846 ? 53.686 30.209 1.208 1.00 26.53 846 ARG A N 1
ATOM 6760 C CA . ARG A 1 846 ? 52.735 31.367 1.270 1.00 26.53 846 ARG A CA 1
ATOM 6761 C C . ARG A 1 846 ? 52.224 31.773 -0.138 1.00 26.53 846 ARG A C 1
ATOM 6763 O O . ARG A 1 846 ? 52.359 31.001 -1.078 1.00 26.53 846 ARG A O 1
ATOM 6770 N N . HIS A 1 847 ? 51.767 33.030 -0.266 1.00 25.17 847 HIS A N 1
ATOM 6771 C CA . HIS A 1 847 ? 51.503 33.815 -1.495 1.00 25.17 847 HIS A CA 1
ATOM 6772 C C . HIS A 1 847 ? 50.241 33.436 -2.323 1.00 25.17 847 HIS A C 1
ATOM 6774 O O . HIS A 1 847 ? 50.090 32.295 -2.732 1.00 25.17 847 HIS A O 1
ATOM 6780 N N . THR A 1 848 ? 49.302 34.345 -2.660 1.00 23.97 848 THR A N 1
ATOM 6781 C CA . THR A 1 848 ? 49.043 35.729 -2.167 1.00 23.97 848 THR A CA 1
ATOM 6782 C C . THR A 1 848 ? 47.636 36.231 -2.553 1.00 23.97 848 THR A C 1
ATOM 6784 O O . THR A 1 848 ? 47.265 36.082 -3.709 1.00 23.97 848 THR A O 1
ATOM 6787 N N . GLY A 1 849 ? 46.969 36.958 -1.638 1.00 23.78 849 GLY A N 1
ATOM 6788 C CA . GLY A 1 849 ? 46.111 38.138 -1.909 1.00 23.78 849 GLY A CA 1
ATOM 6789 C C . GLY A 1 849 ? 44.759 37.978 -2.644 1.00 23.78 849 GLY A C 1
ATOM 6790 O O . GLY A 1 849 ? 44.503 36.974 -3.291 1.00 23.78 849 GLY A O 1
ATOM 6791 N N . THR A 1 850 ? 43.839 38.957 -2.595 1.00 23.77 850 THR A N 1
ATOM 6792 C CA . THR A 1 850 ? 43.747 40.175 -1.742 1.00 23.77 850 THR A CA 1
ATOM 6793 C C . THR A 1 850 ? 42.360 40.828 -1.891 1.00 23.77 850 THR A C 1
ATOM 6795 O O . THR A 1 850 ? 41.913 40.921 -3.025 1.00 23.77 850 THR A O 1
ATOM 6798 N N . ALA A 1 851 ? 41.805 41.387 -0.798 1.00 23.58 851 ALA A N 1
ATOM 6799 C CA . ALA A 1 851 ? 40.929 42.586 -0.755 1.00 23.58 851 ALA A CA 1
ATOM 6800 C C . ALA A 1 851 ? 39.553 42.563 -1.512 1.00 23.58 851 ALA A C 1
ATOM 6802 O O . ALA A 1 851 ? 39.360 41.798 -2.444 1.00 23.58 851 ALA A O 1
ATOM 6803 N N . GLU A 1 852 ? 38.522 43.363 -1.190 1.00 23.31 852 GLU A N 1
ATOM 6804 C CA . GLU A 1 852 ? 38.203 44.112 0.039 1.00 23.31 852 GLU A CA 1
ATOM 6805 C C . GLU A 1 852 ? 36.686 44.398 0.189 1.00 23.31 852 GLU A C 1
ATOM 6807 O O . GLU A 1 852 ? 35.880 44.197 -0.714 1.00 23.31 852 GLU A O 1
ATOM 6812 N N . ILE A 1 853 ? 36.363 44.861 1.394 1.00 24.09 853 ILE A N 1
ATOM 6813 C CA . ILE A 1 853 ? 35.118 45.362 1.999 1.00 24.09 853 ILE A CA 1
ATOM 6814 C C . ILE A 1 853 ? 34.265 46.292 1.100 1.00 24.09 853 ILE A C 1
ATOM 6816 O O . ILE A 1 853 ? 34.819 47.219 0.521 1.00 24.09 853 ILE A O 1
ATOM 6820 N N . GLN A 1 854 ? 32.923 46.168 1.137 1.00 21.86 854 GLN A N 1
ATOM 6821 C CA . GLN A 1 854 ? 32.020 47.273 1.549 1.00 21.86 854 GLN A CA 1
ATOM 6822 C C . GLN A 1 854 ? 30.548 46.863 1.759 1.00 21.86 854 GLN A C 1
ATOM 6824 O O . GLN A 1 854 ? 30.011 45.988 1.083 1.00 21.86 854 GLN A O 1
ATOM 6829 N N . GLU A 1 855 ? 29.915 47.517 2.737 1.00 25.09 855 GLU A N 1
ATOM 6830 C CA . GLU A 1 855 ? 28.465 47.557 2.951 1.00 25.09 855 GLU A CA 1
ATOM 6831 C C . GLU A 1 855 ? 27.875 48.746 2.180 1.00 25.09 855 GLU A C 1
ATOM 6833 O O . GLU A 1 855 ? 28.550 49.765 2.050 1.00 25.09 855 GLU A O 1
ATOM 6838 N N . GLU A 1 856 ? 26.591 48.704 1.814 1.00 23.41 856 GLU A N 1
ATOM 6839 C CA . GLU A 1 856 ? 25.788 49.933 1.844 1.00 23.41 856 GLU A CA 1
ATOM 6840 C C . GLU A 1 856 ? 24.300 49.641 2.097 1.00 23.41 856 GLU A C 1
ATOM 6842 O O . GLU A 1 856 ? 23.743 48.647 1.626 1.00 23.41 856 GLU A O 1
ATOM 6847 N N . GLN A 1 857 ? 23.661 50.509 2.881 1.00 23.09 857 GLN A N 1
ATOM 6848 C CA . GLN A 1 857 ? 22.220 50.510 3.138 1.00 23.09 857 GLN A CA 1
ATOM 6849 C C . GLN A 1 857 ? 21.579 51.659 2.357 1.00 23.09 857 GLN A C 1
ATOM 6851 O O . GLN A 1 857 ? 22.174 52.730 2.256 1.00 23.09 857 GLN A O 1
ATOM 6856 N N . GLN A 1 858 ? 20.324 51.510 1.930 1.00 22.77 858 GLN A N 1
ATOM 6857 C CA . GLN A 1 858 ? 19.462 52.669 1.681 1.00 22.77 858 GLN A CA 1
ATOM 6858 C C . GLN A 1 858 ? 18.094 52.496 2.338 1.00 22.77 858 GLN A C 1
ATOM 6860 O O . GLN A 1 858 ? 17.532 51.402 2.381 1.00 22.77 858 GLN A O 1
ATOM 6865 N N . VAL A 1 859 ? 17.585 53.606 2.875 1.00 22.77 859 VAL A N 1
ATOM 6866 C CA . VAL A 1 859 ? 16.346 53.701 3.649 1.00 22.77 859 VAL A CA 1
ATOM 6867 C C . VAL A 1 859 ? 15.575 54.938 3.200 1.00 22.77 859 VAL A C 1
ATOM 6869 O O . VAL A 1 859 ? 16.077 56.045 3.334 1.00 22.77 859 VAL A O 1
ATOM 6872 N N . HIS A 1 860 ? 14.333 54.738 2.762 1.00 24.75 860 HIS A N 1
ATOM 6873 C CA . HIS A 1 860 ? 13.200 55.658 2.925 1.00 24.75 860 HIS A CA 1
ATOM 6874 C C . HIS A 1 860 ? 11.946 54.760 2.975 1.00 24.75 860 HIS A C 1
ATOM 6876 O O . HIS A 1 860 ? 11.814 53.874 2.136 1.00 24.75 860 HIS A O 1
ATOM 6882 N N . GLN A 1 861 ? 11.153 54.704 4.049 1.00 22.59 861 GLN A N 1
ATOM 6883 C CA . GLN A 1 861 ? 10.308 55.722 4.705 1.00 22.59 861 GLN A CA 1
ATOM 6884 C C . GLN A 1 861 ? 9.086 56.175 3.894 1.00 22.59 861 GLN A C 1
ATOM 6886 O O . GLN A 1 861 ? 9.230 56.751 2.824 1.00 22.59 861 GLN A O 1
ATOM 6891 N N . ASP A 1 862 ? 7.930 55.972 4.542 1.00 22.03 862 ASP A N 1
ATOM 6892 C CA . ASP A 1 862 ? 6.606 56.585 4.374 1.00 22.03 862 ASP A CA 1
ATOM 6893 C C . ASP A 1 862 ? 5.908 56.394 2.996 1.00 22.03 862 ASP A C 1
ATOM 6895 O O . ASP A 1 862 ? 6.538 56.326 1.952 1.00 22.03 862 ASP A O 1
ATOM 6899 N N . GLN A 1 863 ? 4.581 56.239 2.891 1.00 23.42 863 GLN A N 1
ATOM 6900 C CA . GLN A 1 863 ? 3.492 56.692 3.768 1.00 23.42 863 GLN A CA 1
ATOM 6901 C C . GLN A 1 863 ? 2.354 55.663 3.943 1.00 23.42 863 GLN A C 1
ATOM 6903 O O . GLN A 1 863 ? 2.179 54.739 3.153 1.00 23.42 863 GLN A O 1
ATOM 6908 N N . THR A 1 864 ? 1.523 55.893 4.964 1.00 23.81 864 THR A N 1
ATOM 6909 C CA . THR A 1 864 ? 0.215 55.249 5.178 1.00 23.81 864 THR A CA 1
ATOM 6910 C C . THR A 1 864 ? -0.940 56.080 4.608 1.00 23.81 864 THR A C 1
ATOM 6912 O O . THR A 1 864 ? -1.030 57.257 4.942 1.00 23.81 864 THR A O 1
ATOM 6915 N N . LEU A 1 865 ? -1.856 55.442 3.873 1.00 23.98 865 LEU A N 1
ATOM 6916 C CA . LEU A 1 865 ? -3.291 55.752 3.676 1.00 23.98 865 LEU A CA 1
ATOM 6917 C C . LEU A 1 865 ? -3.868 54.503 2.963 1.00 23.98 865 LEU A C 1
ATOM 6919 O O . LEU A 1 865 ? -3.198 53.959 2.089 1.00 23.98 865 LEU A O 1
ATOM 6923 N N . ASP A 1 866 ? -4.957 53.841 3.360 1.00 20.67 866 ASP A N 1
ATOM 6924 C CA . ASP A 1 866 ? -6.275 54.275 3.863 1.00 20.67 866 ASP A CA 1
ATOM 6925 C C . ASP A 1 866 ? -7.144 54.981 2.802 1.00 20.67 866 ASP A C 1
ATOM 6927 O O . ASP A 1 866 ? -6.633 55.692 1.941 1.00 20.67 866 ASP A O 1
ATOM 6931 N N . GLY A 1 867 ? -8.457 54.737 2.846 1.00 22.84 867 GLY A N 1
ATOM 6932 C CA . GLY A 1 867 ? -9.427 55.101 1.802 1.00 22.84 867 GLY A CA 1
ATOM 6933 C C . GLY A 1 867 ? -9.737 53.926 0.848 1.00 22.84 867 GLY A C 1
ATOM 6934 O O . GLY A 1 867 ? -8.934 53.626 -0.025 1.00 22.84 867 GLY A O 1
ATOM 6935 N N . THR A 1 868 ? -10.753 53.070 1.018 1.00 21.88 868 THR A N 1
ATOM 6936 C CA . THR A 1 868 ? -12.223 53.236 1.145 1.00 21.88 868 THR A CA 1
ATOM 6937 C C . THR A 1 868 ? -13.001 53.287 -0.182 1.00 21.88 868 THR A C 1
ATOM 6939 O O . THR A 1 868 ? -12.946 54.288 -0.884 1.00 21.88 868 THR A O 1
ATOM 6942 N N . VAL A 1 869 ? -13.896 52.293 -0.335 1.00 22.91 869 VAL A N 1
ATOM 6943 C CA . VAL A 1 869 ? -15.335 52.476 -0.656 1.00 22.91 869 VAL A CA 1
ATOM 6944 C C . VAL A 1 869 ? -15.758 52.699 -2.130 1.00 22.91 869 VAL A C 1
ATOM 6946 O O . VAL A 1 869 ? -15.124 53.425 -2.880 1.00 22.91 869 VAL A O 1
ATOM 6949 N N . ASP A 1 870 ? -16.911 52.090 -2.465 1.00 24.88 870 ASP A N 1
ATOM 6950 C CA . ASP A 1 870 ? -17.865 52.441 -3.542 1.00 24.88 870 ASP A CA 1
ATOM 6951 C C . ASP A 1 870 ? -17.527 52.203 -5.037 1.00 24.88 870 ASP A C 1
ATOM 6953 O O . ASP A 1 870 ? -16.377 52.250 -5.454 1.00 24.88 870 ASP A O 1
ATOM 6957 N N . GLN A 1 871 ? -18.505 51.931 -5.927 1.00 25.05 871 GLN A N 1
ATOM 6958 C CA . GLN A 1 871 ? -19.887 51.414 -5.745 1.00 25.05 871 GLN A CA 1
ATOM 6959 C C . GLN A 1 871 ? -20.422 50.799 -7.068 1.00 25.05 871 GLN A C 1
ATOM 6961 O O . GLN A 1 871 ? -19.680 50.673 -8.037 1.00 25.05 871 GLN A O 1
ATOM 6966 N N . CYS A 1 872 ? -21.730 50.499 -7.098 1.00 22.64 872 CYS A N 1
ATOM 6967 C CA . CYS A 1 872 ? -22.572 50.124 -8.247 1.00 22.64 872 CYS A CA 1
ATOM 6968 C C . CYS A 1 872 ? -22.274 48.739 -8.858 1.00 22.64 872 CYS A C 1
ATOM 6970 O O . CYS A 1 872 ? -21.158 48.438 -9.255 1.00 22.64 872 CYS A O 1
ATOM 6972 N N . THR A 1 873 ? -23.187 47.759 -8.884 1.00 24.05 873 THR A N 1
ATOM 6973 C CA . THR A 1 873 ? -24.639 47.744 -9.196 1.00 24.05 873 THR A CA 1
ATOM 6974 C C . THR A 1 873 ? -24.965 48.155 -10.636 1.00 24.05 873 THR A C 1
ATOM 6976 O O . THR A 1 873 ? -24.404 49.094 -11.187 1.00 24.05 873 THR A O 1
ATOM 6979 N N . GLY A 1 874 ? -25.844 47.375 -11.271 1.00 23.69 874 GLY A N 1
ATOM 6980 C CA . GLY A 1 874 ? -26.074 47.407 -12.717 1.00 23.69 874 GLY A CA 1
ATOM 6981 C C . GLY A 1 874 ? -27.056 46.320 -13.149 1.00 23.69 874 GLY A C 1
ATOM 6982 O O . GLY A 1 874 ? -26.741 45.483 -13.988 1.00 23.69 874 GLY A O 1
ATOM 6983 N N . THR A 1 875 ? -28.225 46.280 -12.510 1.00 26.09 875 THR A N 1
ATOM 6984 C CA . THR A 1 875 ? -29.351 45.434 -12.929 1.00 26.09 875 THR A CA 1
ATOM 6985 C C . THR A 1 875 ? -29.998 46.004 -14.187 1.00 26.09 875 THR A C 1
ATOM 6987 O O . THR A 1 875 ? -30.362 47.178 -14.200 1.00 26.09 875 THR A O 1
ATOM 6990 N N . ALA A 1 876 ? -30.214 45.163 -15.196 1.00 23.48 876 ALA A N 1
ATOM 6991 C CA . ALA A 1 876 ? -31.098 45.454 -16.318 1.00 23.48 876 ALA A CA 1
ATOM 6992 C C . ALA A 1 876 ? -31.902 44.194 -16.660 1.00 23.48 876 ALA A C 1
ATOM 6994 O O . ALA A 1 876 ? -31.331 43.152 -16.982 1.00 23.48 876 ALA A O 1
ATOM 6995 N N . GLU A 1 877 ? -33.223 44.293 -16.550 1.00 25.20 877 GLU A N 1
ATOM 6996 C CA . GLU A 1 877 ? -34.176 43.276 -16.990 1.00 25.20 877 GLU A CA 1
ATOM 6997 C C . GLU A 1 877 ? -34.586 43.571 -18.437 1.00 25.20 877 GLU A C 1
ATOM 6999 O O . GLU A 1 877 ? -34.801 44.731 -18.786 1.00 25.20 877 GLU A O 1
ATOM 7004 N N . ILE A 1 878 ? -34.759 42.535 -19.261 1.00 23.59 878 ILE A N 1
ATOM 7005 C CA . ILE A 1 878 ? -35.630 42.577 -20.445 1.00 23.59 878 ILE A CA 1
ATOM 7006 C C . ILE A 1 878 ? -36.434 41.271 -20.453 1.00 23.59 878 ILE A C 1
ATOM 7008 O O . ILE A 1 878 ? -35.890 40.200 -20.175 1.00 23.59 878 ILE A O 1
ATOM 7012 N N . GLN A 1 879 ? -37.737 41.382 -20.708 1.00 21.03 879 GLN A N 1
ATOM 7013 C CA . GLN A 1 879 ? -38.690 40.271 -20.695 1.00 21.03 879 GLN A CA 1
ATOM 7014 C C . GLN A 1 879 ? -38.812 39.571 -22.060 1.00 21.03 879 GLN A C 1
ATOM 7016 O O . GLN A 1 879 ? -38.389 40.095 -23.083 1.00 21.03 879 GLN A O 1
ATOM 7021 N N . GLU A 1 880 ? -39.409 38.376 -22.007 1.00 24.09 880 GLU A N 1
ATOM 7022 C CA . GLU A 1 880 ? -40.383 37.799 -22.952 1.00 24.09 880 GLU A CA 1
ATOM 7023 C C . GLU A 1 880 ? -40.385 38.250 -24.427 1.00 24.09 880 GLU A C 1
ATOM 7025 O O . GLU A 1 880 ? -40.676 39.398 -24.737 1.00 24.09 880 GLU A O 1
ATOM 7030 N N . GLU A 1 881 ? -40.367 37.264 -25.333 1.00 22.27 881 GLU A N 1
ATOM 7031 C CA . GLU A 1 881 ? -41.563 37.042 -26.161 1.00 22.27 881 GLU A CA 1
ATOM 7032 C C . GLU A 1 881 ? -41.728 35.554 -26.541 1.00 22.27 881 GLU A C 1
ATOM 7034 O O . GLU A 1 881 ? -40.970 34.699 -26.073 1.00 22.27 881 GLU A O 1
ATOM 7039 N N . GLN A 1 882 ? -42.798 35.220 -27.271 1.00 21.94 882 GLN A N 1
ATOM 7040 C CA . GLN A 1 882 ? -43.379 33.870 -27.356 1.00 21.94 882 GLN A CA 1
ATOM 7041 C C . GLN A 1 882 ? -43.495 33.336 -28.804 1.00 21.94 882 GLN A C 1
ATOM 7043 O O . GLN A 1 882 ? -43.102 33.994 -29.758 1.00 21.94 882 GLN A O 1
ATOM 7048 N N . GLN A 1 883 ? -44.173 32.184 -28.931 1.00 21.97 883 GLN A N 1
ATOM 7049 C CA . GLN A 1 883 ? -44.777 31.594 -30.142 1.00 21.97 883 GLN A CA 1
ATOM 7050 C C . GLN A 1 883 ? -43.817 30.752 -31.009 1.00 21.97 883 GLN A C 1
ATOM 7052 O O . GLN A 1 883 ? -42.784 31.219 -31.464 1.00 21.97 883 GLN A O 1
ATOM 7057 N N . VAL A 1 884 ? -43.966 29.419 -31.066 1.00 21.81 884 VAL A N 1
ATOM 7058 C CA . VAL A 1 884 ? -45.069 28.544 -31.550 1.00 21.81 884 VAL A CA 1
ATOM 7059 C C . VAL A 1 884 ? -44.837 28.128 -33.002 1.00 21.81 884 VAL A C 1
ATOM 7061 O O . VAL A 1 884 ? -44.852 28.948 -33.908 1.00 21.81 884 VAL A O 1
ATOM 7064 N N . HIS A 1 885 ? -44.747 26.815 -33.207 1.00 25.23 885 HIS A N 1
ATOM 7065 C CA . HIS A 1 885 ? -45.336 26.155 -34.366 1.00 25.23 885 HIS A CA 1
ATOM 7066 C C . HIS A 1 885 ? -45.863 24.782 -33.939 1.00 25.23 885 HIS A C 1
ATOM 7068 O O . HIS A 1 885 ? -45.198 24.054 -33.201 1.00 25.23 885 HIS A O 1
ATOM 7074 N N . GLN A 1 886 ? -47.072 24.452 -34.384 1.00 24.47 886 GLN A N 1
ATOM 7075 C CA . GLN A 1 886 ? -47.603 23.093 -34.376 1.00 24.47 886 GLN A CA 1
ATOM 7076 C C . GLN A 1 886 ? -47.460 22.516 -35.781 1.00 24.47 886 GLN A C 1
ATOM 7078 O O . GLN A 1 886 ? -47.607 23.260 -36.746 1.00 24.47 886 GLN A O 1
ATOM 7083 N N . ASP A 1 887 ? -47.178 21.218 -35.855 1.00 23.16 887 ASP A N 1
ATOM 7084 C CA . ASP A 1 887 ? -47.769 20.220 -36.760 1.00 23.16 887 ASP A CA 1
ATOM 7085 C C . ASP A 1 887 ? -46.930 18.929 -36.662 1.00 23.16 887 ASP A C 1
ATOM 7087 O O . ASP A 1 887 ? -45.785 18.962 -36.220 1.00 23.16 887 ASP A O 1
ATOM 7091 N N . GLN A 1 888 ? -47.352 17.752 -37.113 1.00 23.39 888 GLN A N 1
ATOM 7092 C CA . GLN A 1 888 ? -48.616 17.010 -37.068 1.00 23.39 888 GLN A CA 1
ATOM 7093 C C . GLN A 1 888 ? -48.396 15.775 -37.964 1.00 23.39 888 GLN A C 1
ATOM 7095 O O . GLN A 1 888 ? -47.894 15.894 -39.076 1.00 23.39 888 GLN A O 1
ATOM 7100 N N . THR A 1 889 ? -48.898 14.624 -37.510 1.00 22.39 889 THR A N 1
ATOM 7101 C CA . THR A 1 889 ? -49.394 13.490 -38.325 1.00 22.39 889 THR A CA 1
ATOM 7102 C C . THR A 1 889 ? -48.452 12.520 -39.073 1.00 22.39 889 THR A C 1
ATOM 7104 O O . THR A 1 889 ? -47.523 12.915 -39.762 1.00 22.39 889 THR A O 1
ATOM 7107 N N . LEU A 1 890 ? -48.891 11.246 -39.010 1.00 22.59 890 LEU A N 1
ATOM 7108 C CA . LEU A 1 890 ? -48.698 10.100 -39.928 1.00 22.59 890 LEU A CA 1
ATOM 7109 C C . LEU A 1 890 ? -47.279 9.490 -40.051 1.00 22.59 890 LEU A C 1
ATOM 7111 O O . LEU A 1 890 ? -46.291 10.192 -39.895 1.00 22.59 890 LEU A O 1
ATOM 7115 N N . ASP A 1 891 ? -47.047 8.224 -40.430 1.00 22.20 891 ASP A N 1
ATOM 7116 C CA . ASP A 1 891 ? -47.722 6.892 -40.457 1.00 22.20 891 ASP A CA 1
ATOM 7117 C C . ASP A 1 891 ? -46.967 6.047 -41.533 1.00 22.20 891 ASP A C 1
ATOM 7119 O O . ASP A 1 891 ? -46.243 6.615 -42.352 1.00 22.20 891 ASP A O 1
ATOM 7123 N N . GLY A 1 892 ? -47.094 4.713 -41.540 1.00 24.05 892 GLY A N 1
ATOM 7124 C CA . GLY A 1 892 ? -46.301 3.775 -42.363 1.00 24.05 892 GLY A CA 1
ATOM 7125 C C . GLY A 1 892 ? -45.290 2.998 -41.508 1.00 24.05 892 GLY A C 1
ATOM 7126 O O . GLY A 1 892 ? -44.280 3.571 -41.120 1.00 24.05 892 GLY A O 1
ATOM 7127 N N . THR A 1 893 ? -45.487 1.760 -41.027 1.00 23.64 893 THR A N 1
ATOM 7128 C CA . THR A 1 893 ? -46.030 0.489 -41.581 1.00 23.64 893 THR A CA 1
ATOM 7129 C C . THR A 1 893 ? -45.198 -0.170 -42.695 1.00 23.64 893 THR A C 1
ATOM 7131 O O . THR A 1 893 ? -44.429 0.497 -43.377 1.00 23.64 893 THR A O 1
ATOM 7134 N N . VAL A 1 894 ? -45.396 -1.495 -42.859 1.00 24.20 894 VAL A N 1
ATOM 7135 C CA . VAL A 1 894 ? -44.749 -2.439 -43.809 1.00 24.20 894 VAL A CA 1
ATOM 7136 C C . VAL A 1 894 ? -43.348 -2.934 -43.368 1.00 24.20 894 VAL A C 1
ATOM 7138 O O . VAL A 1 894 ? -42.481 -2.115 -43.112 1.00 24.20 894 VAL A O 1
ATOM 7141 N N . ASP A 1 895 ? -42.942 -4.214 -43.330 1.00 27.06 895 ASP A N 1
ATOM 7142 C CA . ASP A 1 895 ? -43.496 -5.594 -43.335 1.00 27.06 895 ASP A CA 1
ATOM 7143 C C . ASP A 1 895 ? -42.341 -6.526 -43.828 1.00 27.06 895 ASP A C 1
ATOM 7145 O O . ASP A 1 895 ? -41.556 -6.112 -44.684 1.00 27.06 895 ASP A O 1
ATOM 7149 N N . ARG A 1 896 ? -42.330 -7.794 -43.362 1.00 27.84 896 ARG A N 1
ATOM 7150 C CA . ARG A 1 896 ? -41.636 -9.029 -43.857 1.00 27.84 896 ARG A CA 1
ATOM 7151 C C . ARG A 1 896 ? -40.303 -9.459 -43.203 1.00 27.84 896 ARG A C 1
ATOM 7153 O O . ARG A 1 896 ? -39.464 -8.626 -42.899 1.00 27.84 896 ARG A O 1
ATOM 7160 N N . CYS A 1 897 ? -40.013 -10.759 -42.990 1.00 23.92 897 CYS A N 1
ATOM 7161 C CA . CYS A 1 897 ? -40.819 -11.989 -43.161 1.00 23.92 897 CYS A CA 1
ATOM 7162 C C . CYS A 1 897 ? -40.343 -13.164 -42.261 1.00 23.92 897 CYS A C 1
ATOM 7164 O O . CYS A 1 897 ? -39.153 -13.326 -42.015 1.00 23.92 897 CYS A O 1
ATOM 7166 N N . THR A 1 898 ? -41.313 -13.990 -41.849 1.00 25.36 898 THR A N 1
ATOM 7167 C CA . THR A 1 898 ? -41.366 -15.477 -41.728 1.00 25.36 898 THR A CA 1
ATOM 7168 C C . THR A 1 898 ? -40.187 -16.338 -42.249 1.00 25.36 898 THR A C 1
ATOM 7170 O O . THR A 1 898 ? -39.605 -15.992 -43.272 1.00 25.36 898 THR A O 1
ATOM 7173 N N . GLY A 1 899 ? -39.899 -17.551 -41.731 1.00 25.25 899 GLY A N 1
ATOM 7174 C CA . GLY A 1 899 ? -40.571 -18.356 -40.682 1.00 25.25 899 GLY A CA 1
ATOM 7175 C C . GLY A 1 899 ? -40.051 -19.820 -40.584 1.00 25.25 899 GLY A C 1
ATOM 7176 O O . GLY A 1 899 ? -38.937 -20.078 -41.031 1.00 25.25 899 GLY A O 1
ATOM 7177 N N . ILE A 1 900 ? -40.924 -20.735 -40.092 1.00 26.05 900 ILE A N 1
ATOM 7178 C CA . ILE A 1 900 ? -40.874 -22.232 -39.937 1.00 26.05 900 ILE A CA 1
ATOM 7179 C C . ILE A 1 900 ? -40.580 -22.666 -38.467 1.00 26.05 900 ILE A C 1
ATOM 7181 O O . ILE A 1 900 ? -39.520 -22.327 -37.959 1.00 26.05 900 ILE A O 1
ATOM 7185 N N . ALA A 1 901 ? -41.503 -23.204 -37.636 1.00 26.84 901 ALA A N 1
ATOM 7186 C CA . ALA A 1 901 ? -42.382 -24.412 -37.677 1.00 26.84 901 ALA A CA 1
ATOM 7187 C C . ALA A 1 901 ? -41.621 -25.735 -37.313 1.00 26.84 901 ALA A C 1
ATOM 7189 O O . ALA A 1 901 ? -40.468 -25.862 -37.707 1.00 26.84 901 ALA A O 1
ATOM 7190 N N . GLU A 1 902 ? -42.124 -26.744 -36.564 1.00 26.75 902 GLU A N 1
ATOM 7191 C CA . GLU A 1 902 ? -43.444 -27.009 -35.927 1.00 26.75 902 GLU A CA 1
ATOM 7192 C C . GLU A 1 902 ? -43.399 -28.194 -34.886 1.00 26.75 902 GLU A C 1
ATOM 7194 O O . GLU A 1 902 ? -42.331 -28.765 -34.689 1.00 26.75 902 GLU A O 1
ATOM 7199 N N . ILE A 1 903 ? -44.564 -28.600 -34.313 1.00 27.92 903 ILE A N 1
ATOM 7200 C CA . ILE A 1 903 ? -44.963 -29.951 -33.770 1.00 27.92 903 ILE A CA 1
ATOM 7201 C C . ILE A 1 903 ? -44.767 -30.356 -32.259 1.00 27.92 903 ILE A C 1
ATOM 7203 O O . ILE A 1 903 ? -43.656 -30.636 -31.830 1.00 27.92 903 ILE A O 1
ATOM 7207 N N . GLN A 1 904 ? -45.913 -30.456 -31.525 1.00 25.38 904 GLN A N 1
ATOM 7208 C CA . GLN A 1 904 ? -46.494 -31.531 -30.628 1.00 25.38 904 GLN A CA 1
ATOM 7209 C C . GLN A 1 904 ? -45.657 -32.257 -29.511 1.00 25.38 904 GLN A C 1
ATOM 7211 O O . GLN A 1 904 ? -44.438 -32.197 -29.547 1.00 25.38 904 GLN A O 1
ATOM 7216 N N . GLU A 1 905 ? -46.138 -33.060 -28.522 1.00 27.72 905 GLU A N 1
ATOM 7217 C CA . GLU A 1 905 ? -47.351 -33.258 -27.643 1.00 27.72 905 GLU A CA 1
ATOM 7218 C C . GLU A 1 905 ? -46.955 -34.240 -26.476 1.00 27.72 905 GLU A C 1
ATOM 7220 O O . GLU A 1 905 ? -45.807 -34.678 -26.453 1.00 27.72 905 GLU A O 1
ATOM 7225 N N . GLU A 1 906 ? -47.729 -34.656 -25.447 1.00 27.62 906 GLU A N 1
ATOM 7226 C CA . GLU A 1 906 ? -49.175 -34.574 -25.105 1.00 27.62 906 GLU A CA 1
ATOM 7227 C C . GLU A 1 906 ? -49.429 -34.057 -23.646 1.00 27.62 906 GLU A C 1
ATOM 7229 O O . GLU A 1 906 ? -49.167 -32.885 -23.371 1.00 27.62 906 GLU A O 1
ATOM 7234 N N . GLN A 1 907 ? -50.014 -34.859 -22.731 1.00 26.92 907 GLN A N 1
ATOM 7235 C CA . GLN A 1 907 ? -50.704 -34.449 -21.485 1.00 26.92 907 GLN A CA 1
ATOM 7236 C C . GLN A 1 907 ? -50.637 -35.524 -20.343 1.00 26.92 907 GLN A C 1
ATOM 7238 O O . GLN A 1 907 ? -49.816 -36.436 -20.394 1.00 26.92 907 GLN A O 1
ATOM 7243 N N . ARG A 1 908 ? -51.569 -35.428 -19.358 1.00 26.20 908 ARG A N 1
ATOM 7244 C CA . ARG A 1 908 ? -52.089 -36.452 -18.393 1.00 26.20 908 ARG A CA 1
ATOM 7245 C C . ARG A 1 908 ? -51.311 -36.765 -17.096 1.00 26.20 908 ARG A C 1
ATOM 7247 O O . ARG A 1 908 ? -50.094 -36.672 -17.059 1.00 26.20 908 ARG A O 1
ATOM 7254 N N . GLU A 1 909 ? -51.940 -37.261 -16.013 1.00 28.12 909 GLU A N 1
ATOM 7255 C CA . GLU A 1 909 ? -53.237 -36.938 -15.349 1.00 28.12 909 GLU A CA 1
ATOM 7256 C C . GLU A 1 909 ? -53.369 -37.707 -14.003 1.00 28.12 909 GLU A C 1
ATOM 7258 O O . GLU A 1 909 ? -52.944 -38.854 -13.941 1.00 28.12 909 GLU A O 1
ATOM 7263 N N . HIS A 1 910 ? -54.079 -37.141 -13.003 1.00 26.78 910 HIS A N 1
ATOM 7264 C CA . HIS A 1 910 ? -54.824 -37.869 -11.930 1.00 26.78 910 HIS A CA 1
ATOM 7265 C C . HIS A 1 910 ? -54.026 -38.784 -10.927 1.00 26.78 910 HIS A C 1
ATOM 7267 O O . HIS A 1 910 ? -52.870 -39.099 -11.156 1.00 26.78 910 HIS A O 1
ATOM 7273 N N . GLN A 1 911 ? -54.507 -39.228 -9.740 1.00 26.12 911 GLN A N 1
ATOM 7274 C CA . GLN A 1 911 ? -55.661 -38.881 -8.870 1.00 26.12 911 GLN A CA 1
ATOM 7275 C C . GLN A 1 911 ? -55.456 -39.339 -7.383 1.00 26.12 911 GLN A C 1
ATOM 7277 O O . GLN A 1 911 ? -54.671 -40.236 -7.103 1.00 26.12 911 GLN A O 1
ATOM 7282 N N . THR A 1 912 ? -56.271 -38.781 -6.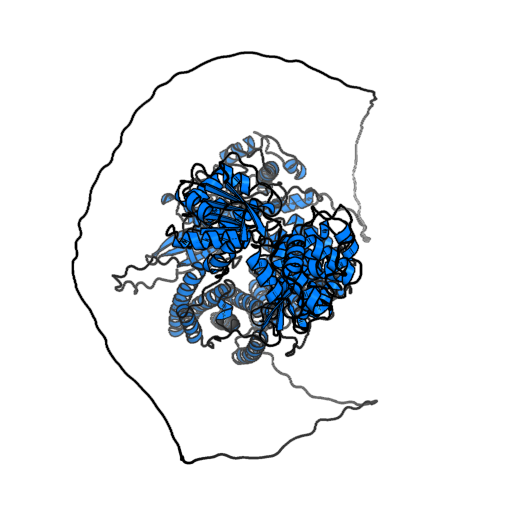467 1.00 24.64 912 THR A N 1
ATOM 7283 C CA . THR A 1 912 ? -56.824 -39.352 -5.192 1.00 24.64 912 THR A CA 1
ATOM 7284 C C . THR A 1 912 ? -55.994 -39.711 -3.923 1.00 24.64 912 THR A C 1
ATOM 7286 O O . THR A 1 912 ? -55.101 -40.546 -3.916 1.00 24.64 912 THR A O 1
ATOM 7289 N N . LEU A 1 913 ? -56.491 -39.142 -2.803 1.00 21.86 913 LEU A N 1
ATOM 7290 C CA . LEU A 1 913 ? -56.501 -39.530 -1.359 1.00 21.86 913 LEU A CA 1
ATOM 7291 C C . LEU A 1 913 ? -57.127 -40.947 -1.087 1.00 21.86 913 LEU A C 1
ATOM 7293 O O . LEU A 1 913 ? -57.614 -41.495 -2.075 1.00 21.86 913 LEU A O 1
ATOM 7297 N N . PRO A 1 914 ? -57.260 -41.533 0.160 1.00 42.47 914 PRO A N 1
ATOM 7298 C CA . PRO A 1 914 ? -57.347 -40.899 1.512 1.00 42.47 914 PRO A CA 1
ATOM 7299 C C . PRO A 1 914 ? -56.889 -41.681 2.814 1.00 42.47 914 PRO A C 1
ATOM 7301 O O . PRO A 1 914 ? -56.543 -42.852 2.767 1.00 42.47 914 PRO A O 1
ATOM 7304 N N . LYS A 1 915 ? -57.080 -41.036 3.999 1.00 22.59 915 LYS A N 1
ATOM 7305 C CA . LYS A 1 915 ? -57.436 -41.563 5.374 1.00 22.59 915 LYS A CA 1
ATOM 7306 C C . LYS A 1 915 ? -56.423 -42.258 6.349 1.00 22.59 915 LYS A C 1
ATOM 7308 O O . LYS A 1 915 ? -56.103 -43.426 6.198 1.00 22.59 915 LYS A O 1
ATOM 7313 N N . LEU A 1 916 ? -56.060 -41.530 7.430 1.00 20.27 916 LEU A N 1
ATOM 7314 C CA . LEU A 1 916 ? -56.384 -41.688 8.896 1.00 20.27 916 LEU A CA 1
ATOM 7315 C C . LEU A 1 916 ? -57.073 -42.983 9.445 1.00 20.27 916 LEU A C 1
ATOM 7317 O O . LEU A 1 916 ? -57.820 -43.570 8.660 1.00 20.27 916 LEU A O 1
ATOM 7321 N N . PRO A 1 917 ? -57.053 -43.317 10.784 1.00 43.84 917 PRO A N 1
ATOM 7322 C CA . PRO A 1 917 ? -56.375 -42.714 11.980 1.00 43.84 917 PRO A CA 1
ATOM 7323 C C . PRO A 1 917 ? -55.795 -43.726 13.057 1.00 43.84 917 PRO A C 1
ATOM 7325 O O . PRO A 1 917 ? -55.763 -44.922 12.808 1.00 43.84 917 PRO A O 1
ATOM 7328 N N . GLU A 1 918 ? -55.456 -43.236 14.281 1.00 24.47 918 GLU A N 1
ATOM 7329 C CA . GLU A 1 918 ? -55.524 -43.926 15.624 1.00 24.47 918 GLU A CA 1
ATOM 7330 C C . GLU A 1 918 ? -54.515 -45.063 16.016 1.00 24.47 918 GLU A C 1
ATOM 7332 O O . GLU A 1 918 ? -53.984 -45.731 15.142 1.00 24.47 918 GLU A O 1
ATOM 7337 N N . GLN A 1 919 ? -54.180 -45.391 17.296 1.00 24.08 919 GLN A N 1
ATOM 7338 C CA . GLN A 1 919 ? -54.138 -44.660 18.600 1.00 24.08 919 GLN A CA 1
ATOM 7339 C C . GLN A 1 919 ? -53.318 -45.422 19.710 1.00 24.08 919 GLN A C 1
ATOM 7341 O O . GLN A 1 919 ? -53.502 -46.621 19.886 1.00 24.08 919 GLN A O 1
ATOM 7346 N N . SER A 1 920 ? -52.591 -44.693 20.587 1.00 23.16 920 SER A N 1
ATOM 7347 C CA . SER A 1 920 ? -52.377 -44.959 22.051 1.00 23.16 920 SER A CA 1
ATOM 7348 C C . SER A 1 920 ? -51.357 -45.993 22.651 1.00 23.16 920 SER A C 1
ATOM 7350 O O . SER A 1 920 ? -51.035 -47.012 22.057 1.00 23.16 920 SER A O 1
ATOM 7352 N N . ILE A 1 921 ? -50.980 -45.714 23.927 1.00 23.67 921 ILE A N 1
ATOM 7353 C CA . ILE A 1 921 ? -50.446 -46.573 25.037 1.00 23.67 921 ILE A CA 1
ATOM 7354 C C . ILE A 1 921 ? -48.906 -46.759 25.242 1.00 23.67 921 ILE A C 1
ATOM 7356 O O . ILE A 1 921 ? -48.107 -46.803 24.316 1.00 23.67 921 ILE A O 1
ATOM 7360 N N . PHE A 1 922 ? -48.516 -46.804 26.534 1.00 22.86 922 PHE A N 1
ATOM 7361 C CA . PHE A 1 922 ? -47.168 -46.873 27.148 1.00 22.86 922 PHE A CA 1
ATOM 7362 C C . PHE A 1 922 ? -46.610 -48.309 27.307 1.00 22.86 922 PHE A C 1
ATOM 7364 O O . PHE A 1 922 ? -47.382 -49.196 27.664 1.00 22.86 922 PHE A O 1
ATOM 7371 N N . GLN A 1 923 ? -45.273 -48.484 27.308 1.00 22.95 923 GLN A N 1
ATOM 7372 C CA . GLN A 1 923 ? -44.484 -48.807 28.531 1.00 22.95 923 GLN A CA 1
ATOM 7373 C C . GLN A 1 923 ? -42.947 -48.795 28.315 1.00 22.95 923 GLN A C 1
ATOM 7375 O O . GLN A 1 923 ? -42.464 -48.636 27.199 1.00 22.95 923 GLN A O 1
ATOM 7380 N N . THR A 1 924 ? -42.189 -48.870 29.418 1.00 24.33 924 THR A N 1
ATOM 7381 C CA . THR A 1 924 ? -40.730 -48.637 29.554 1.00 24.33 924 THR A CA 1
ATOM 7382 C C . THR A 1 924 ? -39.908 -49.915 29.769 1.00 24.33 924 THR A C 1
ATOM 7384 O O . THR A 1 924 ? -40.421 -50.818 30.425 1.00 24.33 924 THR A O 1
ATOM 7387 N N . VAL A 1 925 ? -38.617 -49.922 29.382 1.00 23.23 925 VAL A N 1
ATOM 7388 C CA . VAL A 1 925 ? -37.438 -50.401 30.168 1.00 23.23 925 VAL A CA 1
ATOM 7389 C C . VAL A 1 925 ? -36.122 -50.158 29.378 1.00 23.23 925 VAL A C 1
ATOM 7391 O O . VAL A 1 925 ? -36.161 -49.934 28.171 1.00 23.23 925 VAL A O 1
ATOM 7394 N N . ASP A 1 926 ? -34.984 -50.103 30.081 1.00 23.72 926 ASP A N 1
ATOM 7395 C CA . ASP A 1 926 ? -33.696 -49.503 29.672 1.00 23.72 926 ASP A CA 1
ATOM 7396 C C . ASP A 1 926 ? -32.707 -50.341 28.815 1.00 23.72 926 ASP A C 1
ATOM 7398 O O . ASP A 1 926 ? -32.854 -51.548 28.632 1.00 23.72 926 ASP A O 1
ATOM 7402 N N . GLN A 1 927 ? -31.589 -49.669 28.469 1.00 24.19 927 GLN A N 1
ATOM 7403 C CA . GLN A 1 927 ? -30.285 -50.141 27.937 1.00 24.19 927 GLN A CA 1
ATOM 7404 C C . GLN A 1 927 ? -30.104 -50.087 26.392 1.00 24.19 927 GLN A C 1
ATOM 7406 O O . GLN A 1 927 ? -31.076 -49.941 25.659 1.00 24.19 927 GLN A O 1
ATOM 7411 N N . PRO A 1 928 ? -28.856 -49.969 25.876 1.00 27.20 928 PRO A N 1
ATOM 7412 C CA . PRO A 1 928 ? -28.185 -48.667 25.820 1.00 27.20 928 PRO A CA 1
ATOM 7413 C C . PRO A 1 928 ? -27.720 -48.264 24.401 1.00 27.20 928 PRO A C 1
ATOM 7415 O O . PRO A 1 928 ? -27.741 -49.044 23.454 1.00 27.20 928 PRO A O 1
ATOM 7418 N N . ALA A 1 929 ? -27.292 -47.007 24.249 1.00 23.41 929 ALA A N 1
ATOM 7419 C CA . ALA A 1 929 ? -27.133 -46.365 22.944 1.00 23.41 929 ALA A CA 1
ATOM 7420 C C . ALA A 1 929 ? -25.994 -46.912 22.054 1.00 23.41 929 ALA A C 1
ATOM 7422 O O . ALA A 1 929 ? -24.820 -46.873 22.422 1.00 23.41 929 ALA A O 1
ATOM 7423 N N . GLN A 1 930 ? -26.339 -47.230 20.803 1.00 24.98 930 GLN A N 1
ATOM 7424 C CA . GLN A 1 930 ? -25.461 -47.032 19.646 1.00 24.98 930 GLN A CA 1
ATOM 7425 C C . GLN A 1 930 ? -25.975 -45.823 18.855 1.00 24.98 930 GLN A C 1
ATOM 7427 O O . GLN A 1 930 ? -27.049 -45.869 18.258 1.00 24.98 930 GLN A O 1
ATOM 7432 N N . THR A 1 931 ? -25.230 -44.716 18.867 1.00 24.69 931 THR A N 1
ATOM 7433 C CA . THR A 1 931 ? -25.586 -43.504 18.115 1.00 24.69 931 THR A CA 1
ATOM 7434 C C . THR A 1 931 ? -25.340 -43.710 16.626 1.00 24.69 931 THR A C 1
ATOM 7436 O O . THR A 1 931 ? -24.184 -43.761 16.202 1.00 24.69 931 THR A O 1
ATOM 7439 N N . ASN A 1 932 ? -26.413 -43.783 15.839 1.00 23.42 932 ASN A N 1
ATOM 7440 C CA . ASN A 1 932 ? -26.342 -43.762 14.381 1.00 23.42 932 ASN A CA 1
ATOM 7441 C C . ASN A 1 932 ? -26.738 -42.377 13.834 1.00 23.42 932 ASN A C 1
ATOM 7443 O O . ASN A 1 932 ? -27.378 -41.583 14.523 1.00 23.42 932 ASN A O 1
ATOM 7447 N N . ILE A 1 933 ? -26.288 -42.061 12.622 1.00 31.08 933 ILE A N 1
ATOM 7448 C CA . ILE A 1 933 ? -26.325 -40.707 12.048 1.00 31.08 933 ILE A CA 1
ATOM 7449 C C . ILE A 1 933 ? -27.693 -40.438 11.377 1.00 31.08 933 ILE A C 1
ATOM 7451 O O . ILE A 1 933 ? -28.313 -41.372 10.876 1.00 31.08 933 ILE A O 1
ATOM 7455 N N . ASN A 1 934 ? -28.100 -39.155 11.319 1.00 23.94 934 ASN A N 1
ATOM 7456 C CA . ASN A 1 934 ? -29.306 -38.565 10.684 1.00 23.94 934 ASN A CA 1
ATOM 7457 C C . ASN A 1 934 ? -30.530 -38.300 11.592 1.00 23.94 934 ASN A C 1
ATOM 7459 O O . ASN A 1 934 ? -31.507 -39.039 11.537 1.00 23.94 934 ASN A O 1
ATOM 7463 N N . ALA A 1 935 ? -30.519 -37.174 12.326 1.00 23.80 935 ALA A N 1
ATOM 7464 C CA . ALA A 1 935 ? -31.726 -36.409 12.702 1.00 23.80 935 ALA A CA 1
ATOM 7465 C C . ALA A 1 935 ? -31.365 -35.027 13.306 1.00 23.80 935 ALA A C 1
ATOM 7467 O O . ALA A 1 935 ? -31.185 -34.916 14.515 1.00 23.80 935 ALA A O 1
ATOM 7468 N N . MET A 1 936 ? -31.269 -33.970 12.486 1.00 23.45 936 MET A N 1
ATOM 7469 C CA . MET A 1 936 ? -31.283 -32.563 12.947 1.00 23.45 936 MET A CA 1
ATOM 7470 C C . MET A 1 936 ? -31.934 -31.643 11.897 1.00 23.45 936 MET A C 1
ATOM 7472 O O . MET A 1 936 ? -31.287 -30.763 11.332 1.00 23.45 936 MET A O 1
ATOM 7476 N N . GLU A 1 937 ? -33.229 -31.838 11.653 1.00 27.70 937 GLU A N 1
ATOM 7477 C CA . GLU A 1 937 ? -34.093 -30.781 11.110 1.00 27.70 937 GLU A CA 1
ATOM 7478 C C . GLU A 1 937 ? -34.971 -30.189 12.228 1.00 27.70 937 GLU A C 1
ATOM 7480 O O . GLU A 1 937 ? -35.092 -30.760 13.310 1.00 27.70 937 GLU A O 1
ATOM 7485 N N . GLU A 1 938 ? -35.529 -29.004 11.974 1.00 30.64 938 GLU A N 1
ATOM 7486 C CA . GLU A 1 938 ? -36.467 -28.266 12.845 1.00 30.64 938 GLU A CA 1
ATOM 7487 C C . GLU A 1 938 ? -35.976 -27.886 14.263 1.00 30.64 938 GLU A C 1
ATOM 7489 O O . GLU A 1 938 ? -36.759 -27.602 15.166 1.00 30.64 938 GLU A O 1
ATOM 7494 N N . GLY A 1 939 ? -34.661 -27.715 14.427 1.00 22.75 939 GLY A N 1
ATOM 7495 C CA . GLY A 1 939 ? -34.072 -26.924 15.515 1.00 22.75 939 GLY A CA 1
ATOM 7496 C C . GLY A 1 939 ? -34.025 -25.427 15.182 1.00 22.75 939 GLY A C 1
ATOM 7497 O O . GLY A 1 939 ? -32.967 -24.903 14.832 1.00 22.75 939 GLY A O 1
ATOM 7498 N N . GLY A 1 940 ? -35.160 -24.727 15.256 1.00 26.16 940 GLY A N 1
ATOM 7499 C CA . GLY A 1 940 ? -35.219 -23.281 15.010 1.00 26.16 940 GLY A CA 1
ATOM 7500 C C . GLY A 1 940 ? -34.538 -22.469 16.116 1.00 26.16 940 GLY A C 1
ATOM 7501 O O . GLY A 1 940 ? -35.132 -22.255 17.167 1.00 26.16 940 GLY A O 1
ATOM 7502 N N . GLN A 1 941 ? -33.314 -21.981 15.884 1.00 27.80 941 GLN A N 1
ATOM 7503 C CA . GLN A 1 941 ? -32.697 -20.989 16.772 1.00 27.80 941 GLN A CA 1
ATOM 7504 C C . GLN A 1 941 ? -33.478 -19.670 16.694 1.00 27.80 941 GLN A C 1
ATOM 7506 O O . GLN A 1 941 ? -33.444 -18.993 15.664 1.00 27.80 941 GLN A O 1
ATOM 7511 N N . GLU A 1 942 ? -34.157 -19.290 17.779 1.00 29.67 942 GLU A N 1
ATOM 7512 C CA . GLU A 1 942 ? -34.693 -17.936 17.921 1.00 29.67 942 GLU A CA 1
ATOM 7513 C C . GLU A 1 942 ? -33.545 -16.924 17.863 1.00 29.67 942 GLU A C 1
ATOM 7515 O O . GLU A 1 942 ? -32.564 -17.007 18.606 1.00 29.67 942 GLU A O 1
ATOM 7520 N N . ILE A 1 943 ? -33.661 -15.957 16.954 1.00 34.97 943 ILE A N 1
ATOM 7521 C CA . ILE A 1 943 ? -32.654 -14.915 16.770 1.00 34.97 943 ILE A CA 1
ATOM 7522 C C . ILE A 1 943 ? -32.959 -13.817 17.780 1.00 34.97 943 ILE A C 1
ATOM 7524 O O . ILE A 1 943 ? -33.655 -12.849 17.482 1.00 34.97 943 ILE A O 1
ATOM 7528 N N . VAL A 1 944 ? -32.459 -14.007 19.001 1.00 35.34 944 VAL A N 1
ATOM 7529 C CA . VAL A 1 944 ? -32.638 -13.074 20.117 1.00 35.34 944 VAL A CA 1
ATOM 7530 C C . VAL A 1 944 ? -31.854 -11.787 19.847 1.00 35.34 944 VAL A C 1
ATOM 7532 O O . VAL A 1 944 ? -30.728 -11.603 20.313 1.00 35.34 944 VAL A O 1
ATOM 7535 N N . VAL A 1 945 ? -32.453 -10.869 19.088 1.00 46.34 945 VAL A N 1
ATOM 7536 C CA . VAL A 1 945 ? -31.977 -9.486 19.020 1.00 46.34 945 VAL A CA 1
ATOM 7537 C C . VAL A 1 945 ? -32.353 -8.796 20.329 1.00 46.34 945 VAL A C 1
ATOM 7539 O O . VAL A 1 945 ? -33.520 -8.770 20.722 1.00 46.34 945 VAL A O 1
ATOM 7542 N N . GLN A 1 946 ? -31.350 -8.258 21.023 1.00 51.03 946 GLN A N 1
ATOM 7543 C CA . GLN A 1 946 ? -31.535 -7.616 22.323 1.00 51.03 946 GLN A CA 1
ATOM 7544 C C . GLN A 1 946 ? -32.515 -6.434 22.259 1.00 51.03 946 GLN A C 1
ATOM 7546 O O . GLN A 1 946 ? -32.613 -5.715 21.262 1.00 51.03 946 GLN A O 1
ATOM 7551 N N . SER A 1 947 ? -33.238 -6.237 23.360 1.00 50.28 947 SER A N 1
ATOM 7552 C CA . SER A 1 947 ? -34.207 -5.156 23.515 1.00 50.28 947 SER A CA 1
ATOM 7553 C C . SER A 1 947 ? -33.501 -3.821 23.755 1.00 50.28 947 SER A C 1
ATOM 7555 O O . SER A 1 947 ? -32.788 -3.678 24.743 1.00 50.28 947 SER A O 1
ATOM 7557 N N . LEU A 1 948 ? -33.768 -2.813 22.918 1.00 57.69 948 LEU A N 1
ATOM 7558 C CA . LEU A 1 948 ? -33.307 -1.428 23.125 1.00 57.69 948 LEU A CA 1
ATOM 7559 C C . LEU A 1 948 ? -34.248 -0.650 24.079 1.00 57.69 948 LEU A C 1
ATOM 7561 O O . LEU A 1 948 ? -34.452 0.553 23.914 1.00 57.69 948 LEU A O 1
ATOM 7565 N N . ALA A 1 949 ? -34.895 -1.350 25.021 1.00 46.75 949 ALA A N 1
ATOM 7566 C CA . ALA A 1 949 ? -35.882 -0.776 25.943 1.00 46.75 949 ALA A CA 1
ATOM 7567 C C . ALA A 1 949 ? -35.245 0.057 27.066 1.00 46.75 949 ALA A C 1
ATOM 7569 O O . ALA A 1 949 ? -35.834 1.052 27.486 1.00 46.75 949 ALA A O 1
ATOM 7570 N N . ASP A 1 950 ? -34.036 -0.304 27.501 1.00 46.72 950 ASP A N 1
ATOM 7571 C CA . ASP A 1 950 ? -33.191 0.582 28.296 1.00 46.72 950 ASP A CA 1
ATOM 7572 C C . ASP A 1 950 ? -32.630 1.655 27.349 1.00 46.72 950 ASP A C 1
ATOM 7574 O O . ASP A 1 950 ? -31.659 1.411 26.628 1.00 46.72 950 ASP A O 1
ATOM 7578 N N . GLU A 1 951 ? -33.303 2.815 27.282 1.00 49.75 951 GLU A N 1
ATOM 7579 C CA . GLU A 1 951 ? -33.013 3.881 26.309 1.00 49.75 951 GLU A CA 1
ATOM 7580 C C . GLU A 1 951 ? -31.506 4.199 26.273 1.00 49.75 951 GLU A C 1
ATOM 7582 O O . GLU A 1 951 ? -30.937 4.669 27.261 1.00 49.75 951 GLU A O 1
ATOM 7587 N N . ALA A 1 952 ? -30.883 3.896 25.122 1.00 48.75 952 ALA A N 1
ATOM 7588 C CA . ALA A 1 952 ? -29.443 3.672 24.966 1.00 48.75 952 ALA A CA 1
ATOM 7589 C C . ALA A 1 952 ? -28.571 4.601 25.824 1.00 48.75 952 ALA A C 1
ATOM 7591 O O . ALA A 1 952 ? -28.565 5.820 25.626 1.00 48.75 952 ALA A O 1
ATOM 7592 N N . ALA A 1 953 ? -27.837 3.992 26.764 1.00 48.03 953 ALA A N 1
ATOM 7593 C CA . ALA A 1 953 ? -27.191 4.665 27.885 1.00 48.03 953 ALA A CA 1
ATOM 7594 C C . ALA A 1 953 ? -26.525 5.991 27.485 1.00 48.03 953 ALA A C 1
ATOM 7596 O O . ALA A 1 953 ? -25.648 6.035 26.619 1.00 48.03 953 ALA A O 1
ATOM 7597 N N . ASN A 1 954 ? -26.949 7.080 28.135 1.00 52.47 954 ASN A N 1
ATOM 7598 C CA . ASN A 1 954 ? -26.365 8.403 27.931 1.00 52.47 954 ASN A CA 1
ATOM 7599 C C . ASN A 1 954 ? -24.838 8.354 28.097 1.00 52.47 954 ASN A C 1
ATOM 7601 O O . ASN A 1 954 ? -24.336 7.663 28.986 1.00 52.47 954 ASN A O 1
ATOM 7605 N N . LEU A 1 955 ? -24.117 9.132 27.277 1.00 51.78 955 LEU A N 1
ATOM 7606 C CA . LEU A 1 955 ? -22.662 9.300 27.382 1.00 51.78 955 LEU A CA 1
ATOM 7607 C C . LEU A 1 955 ? -22.249 9.500 28.857 1.00 51.78 955 LEU A C 1
ATOM 7609 O O . LEU A 1 955 ? -22.899 10.298 29.540 1.00 51.78 955 LEU A O 1
ATOM 7613 N N . PRO A 1 956 ? -21.205 8.814 29.369 1.00 52.69 956 PRO A N 1
ATOM 7614 C CA . PRO A 1 956 ? -20.880 8.751 30.802 1.00 52.69 956 PRO A CA 1
ATOM 7615 C C . PRO A 1 956 ? -20.227 10.041 31.352 1.00 52.69 956 PRO A C 1
ATOM 7617 O O . PRO A 1 956 ? -19.145 10.035 31.937 1.00 52.69 956 PRO A O 1
ATOM 7620 N N . TRP A 1 957 ? -20.915 11.175 31.200 1.00 42.53 957 TRP A N 1
ATOM 7621 C CA . TRP A 1 957 ? -20.450 12.519 31.559 1.00 42.53 957 TRP A CA 1
ATOM 7622 C C . TRP A 1 957 ? -20.338 12.773 33.069 1.00 42.53 957 TRP A C 1
ATOM 7624 O O . TRP A 1 957 ? -19.732 13.758 33.477 1.00 42.53 957 TRP A O 1
ATOM 7634 N N . LYS A 1 958 ? -20.915 11.907 33.912 1.00 35.66 958 LYS A N 1
ATOM 7635 C CA . LYS A 1 958 ? -20.898 12.055 35.380 1.00 35.66 958 LYS A CA 1
ATOM 7636 C C . LYS A 1 958 ? -19.651 11.487 36.069 1.00 35.66 958 LYS A C 1
ATOM 7638 O O . LYS A 1 958 ? -19.500 11.690 37.268 1.00 35.66 958 LYS A O 1
ATOM 7643 N N . THR A 1 959 ? -18.790 10.767 35.348 1.00 32.38 959 THR A N 1
ATOM 7644 C CA . THR A 1 959 ? -17.621 10.062 35.919 1.00 32.38 959 THR A CA 1
ATOM 7645 C C . THR A 1 959 ? -16.287 10.435 35.282 1.00 32.38 959 THR A C 1
ATOM 7647 O O . THR A 1 959 ? -15.245 10.058 35.809 1.00 32.38 959 THR A O 1
ATOM 7650 N N . MET A 1 960 ? -16.296 11.197 34.188 1.00 31.28 960 MET A N 1
ATOM 7651 C CA . MET A 1 960 ? -15.111 11.900 33.707 1.00 31.28 960 MET A CA 1
ATOM 7652 C C . MET A 1 960 ? -15.320 13.389 33.951 1.00 31.28 960 MET A C 1
ATOM 7654 O O . MET A 1 960 ? -16.143 14.014 33.282 1.00 31.28 960 MET A O 1
ATOM 7658 N N . GLU A 1 961 ? -14.558 13.967 34.882 1.00 27.52 961 GLU A N 1
ATOM 7659 C CA . GLU A 1 961 ? -14.304 15.403 34.805 1.00 27.52 961 GLU A CA 1
ATOM 7660 C C . GLU A 1 961 ? -13.707 15.679 33.414 1.00 27.52 961 GLU A C 1
ATOM 7662 O O . GLU A 1 961 ? -12.794 14.952 32.998 1.00 27.52 961 GLU A O 1
ATOM 7667 N N . PRO A 1 962 ? -14.189 16.684 32.659 1.00 31.94 962 PRO A N 1
ATOM 7668 C CA . PRO A 1 962 ? -13.438 17.135 31.498 1.00 31.94 962 PRO A CA 1
ATOM 7669 C C . PRO A 1 962 ? -12.048 17.542 31.991 1.00 31.94 962 PRO A C 1
ATOM 7671 O O . PRO A 1 962 ? -11.954 18.189 33.035 1.00 31.94 962 PRO A O 1
ATOM 7674 N N . LEU A 1 963 ? -10.985 17.187 31.255 1.00 36.34 963 LEU A N 1
ATOM 7675 C CA . LEU A 1 963 ? -9.642 17.713 31.522 1.00 36.34 963 LEU A CA 1
ATOM 7676 C C . LEU A 1 963 ? -9.759 19.234 31.574 1.00 36.34 963 LEU A C 1
ATOM 7678 O O . LEU A 1 963 ? -10.016 19.876 30.553 1.00 36.34 963 LEU A O 1
ATOM 7682 N N . THR A 1 964 ? -9.705 19.789 32.784 1.00 29.33 964 THR A N 1
ATOM 7683 C CA . THR A 1 964 ? -10.143 21.163 32.983 1.00 29.33 964 THR A CA 1
ATOM 7684 C C . THR A 1 964 ? -9.146 22.075 32.296 1.00 29.33 964 THR A C 1
ATOM 7686 O O . THR A 1 964 ? -7.961 22.079 32.622 1.00 29.33 964 THR A O 1
ATOM 7689 N N . ALA A 1 965 ? -9.636 22.873 31.345 1.00 34.78 965 ALA A N 1
ATOM 7690 C CA . ALA A 1 965 ? -8.934 24.077 30.942 1.00 34.78 965 ALA A CA 1
ATOM 7691 C C . ALA A 1 965 ? -8.771 24.915 32.217 1.00 34.78 965 ALA A C 1
ATOM 7693 O O . ALA A 1 965 ? -9.756 25.455 32.735 1.00 34.78 965 ALA A O 1
ATOM 7694 N N . ASP A 1 966 ? -7.562 24.912 32.783 1.00 31.39 966 ASP A N 1
ATOM 7695 C CA . ASP A 1 966 ? -7.304 25.544 34.069 1.00 31.39 966 ASP A CA 1
ATOM 7696 C C . ASP A 1 966 ? -7.645 27.027 33.932 1.00 31.39 966 ASP A C 1
ATOM 7698 O O . ASP A 1 966 ? -7.044 27.758 33.139 1.00 31.39 966 ASP A O 1
ATOM 7702 N N . LYS A 1 967 ? -8.651 27.473 34.692 1.00 31.81 967 LYS A N 1
ATOM 7703 C CA . LYS A 1 967 ? -9.233 28.817 34.564 1.00 31.81 967 LYS A CA 1
ATOM 7704 C C . LYS A 1 967 ? -8.238 29.940 34.892 1.00 31.81 967 LYS A C 1
ATOM 7706 O O . LYS A 1 967 ? -8.571 31.110 34.723 1.00 31.81 967 LYS A O 1
ATOM 7711 N N . ARG A 1 968 ? -7.017 29.595 35.314 1.00 33.34 968 ARG A N 1
ATOM 7712 C CA . ARG A 1 968 ? -5.866 30.492 35.463 1.00 33.34 968 ARG A CA 1
ATOM 7713 C C . ARG A 1 968 ? -5.234 30.942 34.134 1.00 33.34 968 ARG A C 1
ATOM 7715 O O . ARG A 1 968 ? -4.498 31.920 34.150 1.00 33.34 968 ARG A O 1
ATOM 7722 N N . LEU A 1 969 ? -5.543 30.314 32.992 1.00 36.91 969 LEU A N 1
ATOM 7723 C CA . LEU A 1 969 ? -4.976 30.669 31.674 1.00 36.91 969 LEU A CA 1
ATOM 7724 C C . LEU A 1 969 ? -5.772 31.720 30.866 1.00 36.91 969 LEU A C 1
ATOM 7726 O O . LEU A 1 969 ? -5.622 31.817 29.651 1.00 36.91 969 LEU A O 1
ATOM 7730 N N . VAL A 1 970 ? -6.560 32.581 31.520 1.00 31.25 970 VAL A N 1
ATOM 7731 C CA . VAL A 1 970 ? -7.117 33.801 30.889 1.00 31.25 970 VAL A CA 1
ATOM 7732 C C . VAL A 1 970 ? -6.197 35.000 31.175 1.00 31.25 970 VAL A C 1
ATOM 7734 O O . VAL A 1 970 ? -6.580 35.984 31.803 1.00 31.25 970 VAL A O 1
ATOM 7737 N N . GLY A 1 971 ? -4.937 34.881 30.742 1.00 29.00 971 GLY A N 1
ATOM 7738 C CA . GLY A 1 971 ? -3.851 35.823 31.034 1.00 29.00 971 GLY A CA 1
ATOM 7739 C C . GLY A 1 971 ? -3.153 36.350 29.779 1.00 29.00 971 GLY A C 1
ATOM 7740 O O . GLY A 1 971 ? -2.161 35.785 29.345 1.00 29.00 971 GLY A O 1
ATOM 7741 N N . GLN A 1 972 ? -3.669 37.453 29.229 1.00 36.50 972 GLN A N 1
ATOM 7742 C CA . GLN A 1 972 ? -2.986 38.371 28.298 1.00 36.50 972 GLN A CA 1
ATOM 7743 C C . GLN A 1 972 ? -2.098 37.758 27.186 1.00 36.50 972 GLN A C 1
ATOM 7745 O O . GLN A 1 972 ? -0.878 37.887 27.209 1.00 36.50 972 GLN A O 1
ATOM 7750 N N . GLN A 1 973 ? -2.719 37.285 26.101 1.00 30.81 973 GLN A N 1
ATOM 7751 C CA . GLN A 1 973 ? -2.127 37.432 24.763 1.00 30.81 973 GLN A CA 1
ATOM 7752 C C . GLN A 1 973 ? -3.138 38.074 23.805 1.00 30.81 973 GLN A C 1
ATOM 7754 O O . GLN A 1 973 ? -4.123 37.465 23.391 1.00 30.81 973 GLN A O 1
ATOM 7759 N N . LYS A 1 974 ? -2.892 39.345 23.471 1.00 32.06 974 LYS A N 1
ATOM 7760 C CA . LYS A 1 974 ? -3.446 40.020 22.288 1.00 32.06 974 LYS A CA 1
ATOM 7761 C C . LYS A 1 974 ? -2.334 40.147 21.237 1.00 32.06 974 LYS A C 1
ATOM 7763 O O . LYS A 1 974 ? -1.164 39.965 21.551 1.00 32.06 974 LYS A O 1
ATOM 7768 N N . THR A 1 975 ? -2.733 40.490 20.010 1.00 31.36 975 THR A N 1
ATOM 7769 C CA . THR A 1 975 ? -1.869 40.861 18.870 1.00 31.36 975 THR A CA 1
ATOM 7770 C C . THR A 1 975 ? -0.854 39.814 18.397 1.00 31.36 975 THR A C 1
ATOM 7772 O O . THR A 1 975 ? 0.350 39.983 18.548 1.00 31.36 975 THR A O 1
ATOM 7775 N N . ALA A 1 976 ? -1.354 38.816 17.666 1.00 28.59 976 ALA A N 1
ATOM 7776 C CA . ALA A 1 976 ? -0.692 38.280 16.474 1.00 28.59 976 ALA A CA 1
ATOM 7777 C C . ALA A 1 976 ? -1.761 37.770 15.488 1.00 28.59 976 ALA A C 1
ATOM 7779 O O . ALA A 1 976 ? -2.798 37.264 15.919 1.00 28.59 976 ALA A O 1
ATOM 7780 N N . ASN A 1 977 ? -1.521 37.875 14.175 1.00 30.81 977 ASN A N 1
ATOM 7781 C CA . ASN A 1 977 ? -2.373 37.251 13.149 1.00 30.81 977 ASN A CA 1
ATOM 7782 C C . ASN A 1 977 ? -2.042 35.751 13.045 1.00 30.81 977 ASN A C 1
ATOM 7784 O O . ASN A 1 977 ? -1.421 35.284 12.091 1.00 30.81 977 ASN A O 1
ATOM 7788 N N . VAL A 1 978 ? -2.418 34.999 14.079 1.00 36.03 978 VAL A N 1
ATOM 7789 C CA . VAL A 1 978 ? -2.223 33.548 14.146 1.00 36.03 978 VAL A CA 1
ATOM 7790 C C . VAL A 1 978 ? -3.146 32.879 13.124 1.00 36.03 978 VAL A C 1
ATOM 7792 O O . VAL A 1 978 ? -4.364 33.063 13.170 1.00 36.03 978 VAL A O 1
ATOM 7795 N N . LYS A 1 979 ? -2.582 32.084 12.201 1.00 40.12 979 LYS A N 1
ATOM 7796 C CA . LYS A 1 979 ? -3.376 31.169 11.362 1.00 40.12 979 LYS A CA 1
ATOM 7797 C C . LYS A 1 979 ? -4.216 30.293 12.290 1.00 40.12 979 LYS A C 1
ATOM 7799 O O . LYS A 1 979 ? -3.660 29.683 13.195 1.00 40.12 979 LYS A O 1
ATOM 7804 N N . ALA A 1 980 ? -5.529 30.225 12.073 1.00 54.22 980 ALA A N 1
ATOM 7805 C CA . ALA A 1 980 ? -6.407 29.415 12.912 1.00 54.22 980 ALA A CA 1
ATOM 7806 C C . ALA A 1 980 ? -5.915 27.956 12.942 1.00 54.22 980 ALA A C 1
ATOM 7808 O O . ALA A 1 980 ? -5.938 27.292 11.904 1.00 54.22 980 ALA A O 1
ATOM 7809 N N . ASN A 1 981 ? -5.457 27.499 14.115 1.00 64.25 981 ASN A N 1
ATOM 7810 C CA . ASN A 1 981 ? -4.900 26.160 14.302 1.00 64.25 981 ASN A CA 1
ATOM 7811 C C . ASN A 1 981 ? -5.933 25.115 13.855 1.00 64.25 981 ASN A C 1
ATOM 7813 O O . ASN A 1 981 ? -7.069 25.104 14.346 1.00 64.25 981 ASN A O 1
ATOM 7817 N N . ARG A 1 982 ? -5.550 24.282 12.883 1.00 77.31 982 ARG A N 1
ATOM 7818 C CA . ARG A 1 982 ? -6.432 23.260 12.304 1.00 77.31 982 ARG A CA 1
ATOM 7819 C C . ARG A 1 982 ? -6.457 21.969 13.114 1.00 77.31 982 ARG A C 1
ATOM 7821 O O . ARG A 1 982 ? -7.393 21.186 12.943 1.00 77.31 982 ARG A O 1
ATOM 7828 N N . VAL A 1 983 ? -5.474 21.766 13.993 1.00 87.25 983 VAL A N 1
ATOM 7829 C CA . VAL A 1 983 ? -5.457 20.676 14.968 1.00 87.25 983 VAL A CA 1
ATOM 7830 C C . VAL A 1 983 ? -6.189 21.114 16.238 1.00 87.25 983 VAL A C 1
ATOM 7832 O O . VAL A 1 983 ? -5.917 22.169 16.810 1.00 87.25 983 VAL A O 1
ATOM 7835 N N . LYS A 1 984 ? -7.129 20.286 16.695 1.00 86.56 984 LYS A N 1
ATOM 7836 C CA . LYS A 1 984 ? -7.882 20.461 17.943 1.00 86.56 984 LYS A CA 1
ATOM 7837 C C . LYS A 1 984 ? -7.795 19.203 18.803 1.00 86.56 984 LYS A C 1
ATOM 7839 O O . LYS A 1 984 ? -7.737 18.091 18.278 1.00 86.56 984 LYS A O 1
ATOM 7844 N N . ASP A 1 985 ? -7.874 19.372 20.120 1.00 86.12 985 ASP A N 1
ATOM 7845 C CA . ASP A 1 985 ? -8.210 18.271 21.022 1.00 86.12 985 ASP A CA 1
ATOM 7846 C C . ASP A 1 985 ? -9.652 17.806 20.803 1.00 86.12 985 ASP A C 1
ATOM 7848 O O . ASP A 1 985 ? -10.574 18.616 20.633 1.00 86.12 985 ASP A O 1
ATOM 7852 N N . GLY A 1 986 ? -9.866 16.498 20.914 1.00 88.75 986 GLY A N 1
ATOM 7853 C CA . GLY A 1 986 ? -11.203 15.937 20.990 1.00 88.75 986 GLY A CA 1
ATOM 7854 C C . GLY A 1 986 ? -11.280 14.590 21.697 1.00 88.75 986 GLY A C 1
ATOM 7855 O O . GLY A 1 986 ? -10.279 13.922 21.959 1.00 88.75 986 GLY A O 1
ATOM 7856 N N . THR A 1 987 ? -12.513 14.182 21.966 1.00 88.06 987 THR A N 1
ATOM 7857 C CA . THR A 1 987 ? -12.862 12.830 22.393 1.00 88.06 987 THR A CA 1
ATOM 7858 C C . THR A 1 987 ? -13.537 12.110 21.234 1.00 88.06 987 THR A C 1
ATOM 7860 O O . THR A 1 987 ? -14.555 12.565 20.702 1.00 88.06 987 THR A O 1
ATOM 7863 N N . LEU A 1 988 ? -12.963 10.972 20.856 1.00 88.50 988 LEU A N 1
ATOM 7864 C CA . LEU A 1 988 ? -13.537 10.018 19.923 1.00 88.50 988 LEU A CA 1
ATOM 7865 C C . LEU A 1 988 ? -14.462 9.077 20.701 1.00 88.50 988 LEU A C 1
ATOM 7867 O O . LEU A 1 988 ? -14.001 8.321 21.557 1.00 88.50 988 LEU A O 1
ATOM 7871 N N . TRP A 1 989 ? -15.760 9.125 20.422 1.00 87.31 989 TRP A N 1
ATOM 7872 C CA . TRP A 1 989 ? -16.772 8.299 21.073 1.00 87.31 989 TRP A CA 1
ATOM 7873 C C . TRP A 1 989 ? -17.241 7.190 20.129 1.00 87.31 989 TRP A C 1
ATOM 7875 O O . TRP A 1 989 ? -17.886 7.447 19.108 1.00 87.31 989 TRP A O 1
ATOM 7885 N N . LYS A 1 990 ? -16.934 5.940 20.488 1.00 85.56 990 LYS A N 1
ATOM 7886 C CA . LYS A 1 990 ? -17.404 4.734 19.789 1.00 85.56 990 LYS A CA 1
ATOM 7887 C C . LYS A 1 990 ? -18.564 4.114 20.571 1.00 85.56 990 LYS A C 1
ATOM 7889 O O . LYS A 1 990 ? -18.493 4.029 21.797 1.00 85.56 990 LYS A O 1
ATOM 7894 N N . TYR A 1 991 ? -19.610 3.670 19.876 1.00 82.06 991 TYR A N 1
ATOM 7895 C CA . TYR A 1 991 ? -20.713 2.915 20.478 1.00 82.06 991 TYR A CA 1
ATOM 7896 C C . TYR A 1 991 ? -20.552 1.419 20.198 1.00 82.06 991 TYR A C 1
ATOM 7898 O O . TYR A 1 991 ? -20.406 1.006 19.047 1.00 82.06 991 TYR A O 1
ATOM 7906 N N . ASP A 1 992 ? -20.577 0.619 21.257 1.00 72.25 992 ASP A N 1
ATOM 7907 C CA . ASP A 1 992 ? -20.387 -0.827 21.238 1.00 72.25 992 ASP A CA 1
ATOM 7908 C C . ASP A 1 992 ? -21.744 -1.526 21.407 1.00 72.25 992 ASP A C 1
ATOM 7910 O O . ASP A 1 992 ? -22.242 -1.682 22.521 1.00 72.25 992 ASP A O 1
ATOM 7914 N N . TYR A 1 993 ? -22.376 -1.898 20.288 1.00 69.94 993 TYR A N 1
ATOM 7915 C CA . TYR A 1 993 ? -23.758 -2.397 20.271 1.00 69.94 993 TYR A CA 1
ATOM 7916 C C . TYR A 1 993 ? -23.968 -3.661 21.142 1.00 69.94 993 TYR A C 1
ATOM 7918 O O . TYR A 1 993 ? -24.894 -3.642 21.952 1.00 69.94 993 TYR A O 1
ATOM 7926 N N . PRO A 1 994 ? -23.122 -4.718 21.087 1.00 63.28 994 PRO A N 1
ATOM 7927 C CA . PRO A 1 994 ? -23.279 -5.911 21.934 1.00 63.28 994 PRO A CA 1
ATOM 7928 C C . PRO A 1 994 ? -23.206 -5.677 23.452 1.00 63.28 994 PRO A C 1
ATOM 7930 O O . PRO A 1 994 ? -23.750 -6.481 24.208 1.00 63.28 994 PRO A O 1
ATOM 7933 N N . SER A 1 995 ? -22.539 -4.612 23.915 1.00 63.44 995 SER A N 1
ATOM 7934 C CA . SER A 1 995 ? -22.522 -4.224 25.338 1.00 63.44 995 SER A CA 1
ATOM 7935 C C . SER A 1 995 ? -23.471 -3.066 25.667 1.00 63.44 995 SER A C 1
ATOM 7937 O O . SER A 1 995 ? -23.693 -2.769 26.840 1.00 63.44 995 SER A O 1
ATOM 7939 N N . SER A 1 996 ? -24.027 -2.411 24.642 1.00 71.19 996 SER A N 1
ATOM 7940 C CA . SER A 1 996 ? -24.792 -1.161 24.715 1.00 71.19 996 SER A CA 1
ATOM 7941 C C . SER A 1 996 ? -24.052 0.020 25.370 1.00 71.19 996 SER A C 1
ATOM 7943 O O . SER A 1 996 ? -24.689 0.950 25.871 1.00 71.19 996 SER A O 1
ATOM 7945 N N . GLN A 1 997 ? -22.711 0.025 25.352 1.00 72.50 997 GLN A N 1
ATOM 7946 C CA . GLN A 1 997 ? -21.884 1.048 26.009 1.00 72.50 997 GLN A CA 1
ATOM 7947 C C . GLN A 1 997 ? -21.211 2.023 25.034 1.00 72.50 997 GLN A C 1
ATOM 7949 O O . GLN A 1 997 ? -20.807 1.675 23.926 1.00 72.50 997 GLN A O 1
ATOM 7954 N N . TRP A 1 998 ? -21.013 3.258 25.499 1.00 78.12 998 TRP A N 1
ATOM 7955 C CA . TRP A 1 998 ? -20.144 4.241 24.852 1.00 78.12 998 TRP A CA 1
ATOM 7956 C C . TRP A 1 998 ? -18.727 4.170 25.425 1.00 78.12 998 TRP A C 1
ATOM 7958 O O . TRP A 1 998 ? -18.542 4.271 26.638 1.00 78.12 998 TRP A O 1
ATOM 7968 N N . ARG A 1 999 ? -17.722 4.074 24.551 1.00 79.12 999 ARG A N 1
ATOM 7969 C CA . ARG A 1 999 ? -16.297 4.140 24.906 1.00 79.12 999 ARG A CA 1
ATOM 7970 C C . ARG A 1 999 ? -15.706 5.438 24.349 1.00 79.12 999 ARG A C 1
ATOM 7972 O O . ARG A 1 999 ? -15.785 5.677 23.144 1.00 79.12 999 ARG A O 1
ATOM 7979 N N . GLY A 1 1000 ? -15.158 6.282 25.222 1.00 81.75 1000 GLY A N 1
ATOM 7980 C CA . GLY A 1 1000 ? -14.534 7.562 24.864 1.00 81.75 1000 GLY A CA 1
ATOM 7981 C C . GLY A 1 1000 ? -13.011 7.482 24.903 1.00 81.75 1000 GLY A C 1
ATOM 7982 O O . GLY A 1 1000 ? -12.453 6.911 25.838 1.00 81.75 1000 GLY A O 1
ATOM 7983 N N . GLN A 1 1001 ? -12.337 8.061 23.910 1.00 81.81 1001 GLN A N 1
ATOM 7984 C CA . GLN A 1 1001 ? -10.877 8.060 23.801 1.00 81.81 1001 GLN A CA 1
ATOM 7985 C C . GLN A 1 1001 ? -10.362 9.454 23.412 1.00 81.81 1001 GLN A C 1
ATOM 7987 O O . GLN A 1 1001 ? -10.798 10.018 22.410 1.00 81.81 1001 GLN A O 1
ATOM 7992 N N . SER A 1 1002 ? -9.418 10.009 24.176 1.00 84.75 1002 SER A N 1
ATOM 7993 C CA . SER A 1 1002 ? -8.774 11.288 23.840 1.00 84.75 1002 SER A CA 1
ATOM 7994 C C . SER A 1 1002 ? -7.893 11.156 22.593 1.00 84.75 1002 SER A C 1
ATOM 7996 O O . SER A 1 1002 ? -7.071 10.233 22.495 1.00 84.75 1002 SER A O 1
ATOM 7998 N N . THR A 1 1003 ? -8.052 12.088 21.654 1.00 88.38 1003 THR A N 1
ATOM 7999 C CA . THR A 1 1003 ? -7.325 12.126 20.382 1.00 88.38 1003 THR A CA 1
ATOM 8000 C C . THR A 1 1003 ? -7.081 13.569 19.919 1.00 88.38 1003 THR A C 1
ATOM 8002 O O . THR A 1 1003 ? -7.781 14.490 20.345 1.00 88.38 1003 THR A O 1
ATOM 8005 N N . MET A 1 1004 ? -6.107 13.773 19.029 1.00 89.69 1004 MET A N 1
ATOM 8006 C CA . MET A 1 1004 ? -5.973 15.030 18.281 1.00 89.69 1004 MET A CA 1
ATOM 8007 C C . MET A 1 1004 ? -6.603 14.883 16.905 1.00 89.69 1004 MET A C 1
ATOM 8009 O O . MET A 1 1004 ? -6.543 13.810 16.301 1.00 89.69 1004 MET A O 1
ATOM 8013 N N . VAL A 1 1005 ? -7.207 15.969 16.430 1.00 89.19 1005 VAL A N 1
ATOM 8014 C CA . VAL A 1 1005 ? -8.071 16.001 15.250 1.00 89.19 1005 VAL A CA 1
ATOM 8015 C C . VAL A 1 1005 ? -7.660 17.157 14.355 1.00 89.19 1005 VAL A C 1
ATOM 8017 O O . VAL A 1 1005 ? -7.749 18.307 14.772 1.00 89.19 1005 VAL A O 1
ATOM 8020 N N . TYR A 1 1006 ? -7.282 16.869 13.116 1.00 89.12 1006 TYR A N 1
ATOM 8021 C CA . TYR A 1 1006 ? -7.130 17.875 12.071 1.00 89.12 1006 TYR A CA 1
ATOM 8022 C C . TYR A 1 1006 ? -8.434 17.981 11.276 1.00 89.12 1006 TYR A C 1
ATOM 8024 O O . TYR A 1 1006 ? -8.849 17.012 10.634 1.00 89.12 1006 TYR A O 1
ATOM 8032 N N . ILE A 1 1007 ? -9.077 19.153 11.291 1.00 87.12 1007 ILE A N 1
ATOM 8033 C CA . ILE A 1 1007 ? -10.191 19.448 10.376 1.00 87.12 1007 ILE A CA 1
ATOM 8034 C C . ILE A 1 1007 ? -9.630 20.127 9.124 1.00 87.12 1007 ILE A C 1
ATOM 8036 O O . ILE A 1 1007 ? -9.060 21.219 9.191 1.00 87.12 1007 ILE A O 1
ATOM 8040 N N . GLY A 1 1008 ? -9.823 19.483 7.975 1.00 85.38 1008 GLY A N 1
ATOM 8041 C CA . GLY A 1 1008 ? -9.520 20.056 6.670 1.00 85.38 1008 GLY A CA 1
ATOM 8042 C C . GLY A 1 1008 ? -10.673 20.882 6.097 1.00 85.38 1008 GLY A C 1
ATOM 8043 O O . GLY A 1 1008 ? -11.649 21.218 6.769 1.00 85.38 1008 GLY A O 1
ATOM 8044 N N . ASP A 1 1009 ? -10.553 21.237 4.820 1.00 84.00 1009 ASP A N 1
ATOM 8045 C CA . ASP A 1 1009 ? -11.542 22.083 4.154 1.00 84.00 1009 ASP A CA 1
ATOM 8046 C C . ASP A 1 1009 ? -12.875 21.340 3.916 1.00 84.00 1009 ASP A C 1
ATOM 8048 O O . ASP A 1 1009 ? -12.955 20.106 3.904 1.00 84.00 1009 ASP A O 1
ATOM 8052 N N . GLN A 1 1010 ? -13.950 22.102 3.692 1.00 87.69 1010 GLN A N 1
ATOM 8053 C CA . GLN A 1 1010 ? -15.242 21.535 3.304 1.00 87.69 1010 GLN A CA 1
ATOM 8054 C C . GLN A 1 1010 ? -15.142 20.864 1.926 1.00 87.69 1010 GLN A C 1
ATOM 8056 O O . GLN A 1 1010 ? -14.623 21.453 0.973 1.00 87.69 1010 GLN A O 1
ATOM 8061 N N . LEU A 1 1011 ? -15.672 19.646 1.799 1.00 83.38 1011 LEU A N 1
ATOM 8062 C CA . LEU A 1 1011 ? -15.648 18.904 0.542 1.00 83.38 1011 LEU A CA 1
ATOM 8063 C C . LEU A 1 1011 ? -16.502 19.605 -0.521 1.00 83.38 1011 LEU A C 1
ATOM 8065 O O . LEU A 1 1011 ? -17.714 19.766 -0.372 1.00 83.38 1011 LEU A O 1
ATOM 8069 N N . LYS A 1 1012 ? -15.859 19.988 -1.629 1.00 81.00 1012 LYS A N 1
ATOM 8070 C CA . LYS A 1 1012 ? -16.520 20.529 -2.821 1.00 81.00 1012 LYS A CA 1
ATOM 8071 C C . LYS A 1 1012 ? -17.223 19.395 -3.571 1.00 81.00 1012 LYS A C 1
ATOM 8073 O O . LYS A 1 1012 ? -16.602 18.681 -4.354 1.00 81.00 1012 LYS A O 1
ATOM 8078 N N . LEU A 1 1013 ? -18.512 19.214 -3.297 1.00 76.50 1013 LEU A N 1
ATOM 8079 C CA . LEU A 1 1013 ? -19.362 18.233 -3.974 1.00 76.50 1013 LEU A CA 1
ATOM 8080 C C . LEU A 1 1013 ? -19.880 18.779 -5.314 1.00 76.50 1013 LEU A C 1
ATOM 8082 O O . LEU A 1 1013 ? -20.003 19.988 -5.504 1.00 76.50 1013 LEU A O 1
ATOM 8086 N N . ALA A 1 1014 ? -20.216 17.884 -6.246 1.00 72.38 1014 ALA A N 1
ATOM 8087 C CA . ALA A 1 1014 ? -20.874 18.269 -7.492 1.00 72.38 1014 ALA A CA 1
ATOM 8088 C C . ALA A 1 1014 ? -22.271 18.863 -7.217 1.00 72.38 1014 ALA A C 1
ATOM 8090 O O . ALA A 1 1014 ? -22.990 18.396 -6.329 1.00 72.38 1014 ALA A O 1
ATOM 8091 N N . LYS A 1 1015 ? -22.676 19.873 -8.000 1.00 71.94 1015 LYS A N 1
ATOM 8092 C CA . LYS A 1 1015 ? -23.958 20.581 -7.834 1.00 71.94 1015 LYS A CA 1
ATOM 8093 C C . LYS A 1 1015 ? -25.128 19.586 -7.812 1.00 71.94 1015 LYS A C 1
ATOM 8095 O O . LYS A 1 1015 ? -25.318 18.828 -8.758 1.00 71.94 1015 LYS A O 1
ATOM 8100 N N . GLY A 1 1016 ? -25.902 19.584 -6.725 1.00 68.69 1016 GLY A N 1
ATOM 8101 C CA . GLY A 1 1016 ? -27.032 18.662 -6.527 1.00 68.69 1016 GLY A CA 1
ATOM 8102 C C . GLY A 1 1016 ? -26.694 17.301 -5.893 1.00 68.69 1016 GLY A C 1
ATOM 8103 O O . GLY A 1 1016 ? -27.613 16.540 -5.606 1.00 68.69 1016 GLY A O 1
ATOM 8104 N N . LYS A 1 1017 ? -25.417 16.998 -5.608 1.00 71.75 1017 LYS A N 1
ATOM 8105 C CA . LYS A 1 1017 ? -24.991 15.835 -4.794 1.00 71.75 1017 LYS A CA 1
ATOM 8106 C C . LYS A 1 1017 ? -24.797 16.175 -3.302 1.00 71.75 1017 LYS A C 1
ATOM 8108 O O . LYS A 1 1017 ? -24.326 15.340 -2.538 1.00 71.75 1017 LYS A O 1
ATOM 8113 N N . GLU A 1 1018 ? -25.147 17.389 -2.878 1.00 79.12 1018 GLU A N 1
ATOM 8114 C CA . GLU A 1 1018 ? -25.060 17.837 -1.482 1.00 79.12 1018 GLU A CA 1
ATOM 8115 C C . GLU A 1 1018 ? -26.146 17.238 -0.574 1.00 79.12 1018 GLU A C 1
ATOM 8117 O O . GLU A 1 1018 ? -27.304 17.080 -0.967 1.00 79.12 1018 GLU A O 1
ATOM 8122 N N . GLY A 1 1019 ? -25.800 16.999 0.694 1.00 78.62 1019 GLY A N 1
ATOM 8123 C CA . GLY A 1 1019 ? -26.763 16.614 1.725 1.00 78.62 1019 GLY A CA 1
ATOM 8124 C C . GLY A 1 1019 ? -27.693 17.768 2.125 1.00 78.62 1019 GLY A C 1
ATOM 8125 O O . GLY A 1 1019 ? -27.252 18.885 2.391 1.00 78.62 1019 GLY A O 1
ATOM 8126 N N . LYS A 1 1020 ? -29.000 17.496 2.258 1.00 83.12 1020 LYS A N 1
ATOM 8127 C CA . LYS A 1 1020 ? -30.007 18.518 2.628 1.00 83.12 1020 LYS A CA 1
ATOM 8128 C C . LYS A 1 1020 ? -29.789 19.149 4.015 1.00 83.12 1020 LYS A C 1
ATOM 8130 O O . LYS A 1 1020 ? -30.244 20.267 4.246 1.00 83.12 1020 LYS A O 1
ATOM 8135 N N . GLN A 1 1021 ? -29.155 18.433 4.949 1.00 86.38 1021 GLN A N 1
ATOM 8136 C CA . GLN A 1 1021 ? -29.106 18.804 6.374 1.00 86.38 1021 GLN A CA 1
ATOM 8137 C C . GLN A 1 1021 ? -27.701 19.013 6.956 1.00 86.38 1021 GLN A C 1
ATOM 8139 O O . GLN A 1 1021 ? -27.577 19.727 7.953 1.00 86.38 1021 GLN A O 1
ATOM 8144 N N . ARG A 1 1022 ? -26.664 18.387 6.386 1.00 90.56 1022 ARG A N 1
ATOM 8145 C CA . ARG A 1 1022 ? -25.308 18.337 6.951 1.00 90.56 1022 ARG A CA 1
ATOM 8146 C C . ARG A 1 1022 ? -24.267 18.683 5.886 1.00 90.56 1022 ARG A C 1
ATOM 8148 O O . ARG A 1 1022 ? -24.374 18.203 4.761 1.00 90.56 1022 ARG A O 1
ATOM 8155 N N . ASP A 1 1023 ? -23.277 19.481 6.268 1.00 90.12 1023 ASP A N 1
ATOM 8156 C CA . ASP A 1 1023 ? -22.052 19.705 5.497 1.00 90.12 1023 ASP A CA 1
ATOM 8157 C C . ASP A 1 1023 ? -21.005 18.643 5.843 1.00 90.12 1023 ASP A C 1
ATOM 8159 O O . ASP A 1 1023 ? -21.043 18.062 6.932 1.00 90.12 1023 ASP A O 1
ATOM 8163 N N . VAL A 1 1024 ? -20.074 18.399 4.919 1.00 90.19 1024 VAL A N 1
ATOM 8164 C CA . VAL A 1 1024 ? -19.063 17.340 5.029 1.00 90.19 1024 VAL A CA 1
ATOM 8165 C C . VAL A 1 1024 ? -17.662 17.932 4.875 1.00 90.19 1024 VAL A C 1
ATOM 8167 O O . VAL A 1 1024 ? -17.380 18.629 3.900 1.00 90.19 1024 VAL A O 1
ATOM 8170 N N . TYR A 1 1025 ? -16.786 17.637 5.829 1.00 90.88 1025 TYR A N 1
ATOM 8171 C CA . TYR A 1 1025 ? -15.402 18.113 5.914 1.00 90.88 1025 TYR A CA 1
ATOM 8172 C C . TYR A 1 1025 ? -14.447 16.922 5.825 1.00 90.88 1025 TYR A C 1
ATOM 8174 O O . TYR A 1 1025 ? -14.809 15.821 6.248 1.00 90.88 1025 TYR A O 1
ATOM 8182 N N . THR A 1 1026 ? -13.231 17.112 5.309 1.00 89.19 1026 THR A N 1
ATOM 8183 C CA . THR A 1 1026 ? -12.176 16.105 5.506 1.00 89.19 1026 THR A CA 1
ATOM 8184 C C . THR A 1 1026 ? -11.692 16.141 6.956 1.00 89.19 1026 THR A C 1
ATOM 8186 O O . THR A 1 1026 ? -11.617 17.209 7.566 1.00 89.19 1026 THR A O 1
ATOM 8189 N N . VAL A 1 1027 ? -11.381 14.976 7.526 1.00 88.69 1027 VAL A N 1
ATOM 8190 C CA . VAL A 1 1027 ? -10.861 14.882 8.896 1.00 88.69 1027 VAL A CA 1
ATOM 8191 C C . VAL A 1 1027 ? -9.762 13.826 8.990 1.00 88.69 1027 VAL A C 1
ATOM 8193 O O . VAL A 1 1027 ? -9.885 12.738 8.426 1.00 88.69 1027 VAL A O 1
ATOM 8196 N N . GLU A 1 1028 ? -8.703 14.140 9.729 1.00 87.69 1028 GLU A N 1
ATOM 8197 C CA . GLU A 1 1028 ? -7.696 13.173 10.178 1.00 87.69 1028 GLU A CA 1
ATOM 8198 C C . GLU A 1 1028 ? -7.644 13.181 11.714 1.00 87.69 1028 GLU A C 1
ATOM 8200 O O . GLU A 1 1028 ? -7.860 14.223 12.336 1.00 87.69 1028 GLU A O 1
ATOM 8205 N N . PHE A 1 1029 ? -7.430 12.023 12.347 1.00 87.19 1029 PHE A N 1
ATOM 8206 C CA . PHE A 1 1029 ? -7.243 11.937 13.802 1.00 87.19 1029 PHE A CA 1
ATOM 8207 C C . PHE A 1 1029 ? -6.277 10.814 14.205 1.00 87.19 1029 PHE A C 1
ATOM 8209 O O . PHE A 1 1029 ? -6.165 9.802 13.520 1.00 87.19 1029 PHE A O 1
ATOM 8216 N N . ILE A 1 1030 ? -5.587 10.977 15.339 1.00 81.19 1030 ILE A N 1
ATOM 8217 C CA . ILE A 1 1030 ? -4.479 10.101 15.791 1.00 81.19 1030 ILE A CA 1
ATOM 8218 C C . ILE A 1 1030 ? -4.922 8.681 16.214 1.00 81.19 1030 ILE A C 1
ATOM 8220 O O . ILE A 1 1030 ? -4.095 7.818 16.502 1.00 81.19 1030 ILE A O 1
ATOM 8224 N N . ASN A 1 1031 ? -6.227 8.394 16.245 1.00 72.81 1031 ASN A N 1
ATOM 8225 C CA . ASN A 1 1031 ? -6.761 7.077 16.615 1.00 72.81 1031 ASN A CA 1
ATOM 8226 C C . ASN A 1 1031 ? -7.782 6.530 15.611 1.00 72.81 1031 ASN A C 1
ATOM 8228 O O . ASN A 1 1031 ? -8.849 6.032 15.974 1.00 72.81 1031 ASN A O 1
ATOM 8232 N N . GLN A 1 1032 ? -7.434 6.636 14.331 1.00 70.56 1032 GLN A N 1
ATOM 8233 C CA . GLN A 1 1032 ? -8.136 5.963 13.241 1.00 70.56 1032 GLN A CA 1
ATOM 8234 C C . GLN A 1 1032 ? -7.899 4.447 13.267 1.00 70.56 1032 GLN A C 1
ATOM 8236 O O . GLN A 1 1032 ? -6.786 3.982 13.511 1.00 70.56 1032 GLN A O 1
ATOM 8241 N N . ASP A 1 1033 ? -8.951 3.678 12.972 1.00 61.12 1033 ASP A N 1
ATOM 8242 C CA . ASP A 1 1033 ? -8.899 2.208 12.914 1.00 61.12 1033 ASP A CA 1
ATOM 8243 C C . ASP A 1 1033 ? -8.143 1.695 11.671 1.00 61.12 1033 ASP A C 1
ATOM 8245 O O . ASP A 1 1033 ? -7.605 0.587 11.678 1.00 61.12 1033 ASP A O 1
ATOM 8249 N N . GLU A 1 1034 ? -8.041 2.523 10.626 1.00 64.31 1034 GLU A N 1
ATOM 8250 C CA . GLU A 1 1034 ? -7.017 2.411 9.585 1.00 64.31 1034 GLU A CA 1
ATOM 8251 C C . GLU A 1 1034 ? -6.103 3.645 9.656 1.00 64.31 1034 GLU A C 1
ATOM 8253 O O . GLU A 1 1034 ? -6.525 4.743 9.313 1.00 64.31 1034 GLU A O 1
ATOM 8258 N N . GLN A 1 1035 ? -4.841 3.468 10.067 1.00 56.66 1035 GLN A N 1
ATOM 8259 C CA . GLN A 1 1035 ? -3.868 4.548 10.358 1.00 56.66 1035 GLN A CA 1
ATOM 8260 C C . GLN A 1 1035 ? -3.524 5.473 9.170 1.00 56.66 1035 GLN A C 1
ATOM 8262 O O . GLN A 1 1035 ? -2.932 6.531 9.356 1.00 56.66 1035 GLN A O 1
ATOM 8267 N N . LEU A 1 1036 ? -3.858 5.058 7.944 1.00 60.22 1036 LEU A N 1
ATOM 8268 C CA . LEU A 1 1036 ? -3.717 5.839 6.706 1.00 60.22 1036 LEU A CA 1
ATOM 8269 C C . LEU A 1 1036 ? -5.059 5.953 5.952 1.00 60.22 1036 LEU A C 1
ATOM 8271 O O . LEU A 1 1036 ? -5.093 6.315 4.775 1.00 60.22 1036 LEU A O 1
ATOM 8275 N N . GLY A 1 1037 ? -6.165 5.595 6.610 1.00 65.00 1037 GLY A N 1
ATOM 8276 C CA . GLY A 1 1037 ? -7.509 5.713 6.067 1.00 65.00 1037 GLY A CA 1
ATOM 8277 C C . GLY A 1 1037 ? -7.931 7.178 6.009 1.00 65.00 1037 GLY A C 1
ATOM 8278 O O . GLY A 1 1037 ? -7.709 7.948 6.940 1.00 65.00 1037 GLY A O 1
ATOM 8279 N N . ARG A 1 1038 ? -8.576 7.584 4.916 1.00 77.38 1038 ARG A N 1
ATOM 8280 C CA . ARG A 1 1038 ? -9.222 8.900 4.853 1.00 77.38 1038 ARG A CA 1
ATOM 8281 C C . ARG A 1 1038 ? -10.555 8.845 5.588 1.00 77.38 1038 ARG A C 1
ATOM 8283 O O . ARG A 1 1038 ? -11.287 7.872 5.440 1.00 77.38 1038 ARG A O 1
ATOM 8290 N N . TYR A 1 1039 ? -10.895 9.903 6.318 1.00 86.38 1039 TYR A N 1
ATOM 8291 C CA . TYR A 1 1039 ? -12.180 10.038 7.004 1.00 86.38 1039 TYR A CA 1
ATOM 8292 C C . TYR A 1 1039 ? -12.872 11.348 6.611 1.00 86.38 1039 TYR A C 1
ATOM 8294 O O . TYR A 1 1039 ? -12.242 12.319 6.175 1.00 86.38 1039 TYR A O 1
ATOM 8302 N N . VAL A 1 1040 ? -14.192 11.371 6.778 1.00 90.06 1040 VAL A N 1
ATOM 8303 C CA . VAL A 1 1040 ? -15.034 12.560 6.622 1.00 90.06 1040 VAL A CA 1
ATOM 8304 C C . VAL A 1 1040 ? -15.810 12.838 7.899 1.00 90.06 1040 VAL A C 1
ATOM 8306 O O . VAL A 1 1040 ? -16.282 11.909 8.545 1.00 90.06 1040 VAL A O 1
ATOM 8309 N N . ALA A 1 1041 ? -15.969 14.116 8.244 1.00 92.06 1041 ALA A N 1
ATOM 8310 C CA . ALA A 1 1041 ? -16.759 14.584 9.379 1.00 92.06 1041 ALA A CA 1
ATOM 8311 C C . ALA A 1 1041 ? -18.014 15.325 8.892 1.00 92.06 1041 ALA A C 1
ATOM 8313 O O . ALA A 1 1041 ? -17.924 16.266 8.101 1.00 92.06 1041 ALA A O 1
ATOM 8314 N N . LYS A 1 1042 ? -19.192 14.919 9.376 1.00 93.19 1042 LYS A N 1
ATOM 8315 C CA . LYS A 1 1042 ? -20.505 15.482 9.027 1.00 93.19 1042 LYS A CA 1
ATOM 8316 C C . LYS A 1 1042 ? -20.992 16.417 10.141 1.00 93.19 1042 LYS A C 1
ATOM 8318 O O . LYS A 1 1042 ? -21.043 16.004 11.301 1.00 93.19 1042 LYS A O 1
ATOM 8323 N N . ARG A 1 1043 ? -21.398 17.648 9.798 1.00 92.62 1043 ARG A N 1
ATOM 8324 C CA . ARG A 1 1043 ? -21.913 18.668 10.740 1.00 92.62 1043 ARG A CA 1
ATOM 8325 C C . ARG A 1 1043 ? -23.255 19.232 10.281 1.00 92.62 1043 ARG A C 1
ATOM 8327 O O . ARG A 1 1043 ? -23.393 19.610 9.122 1.00 92.62 1043 ARG A O 1
ATOM 8334 N N . TYR A 1 1044 ? -24.237 19.351 11.174 1.00 91.75 1044 TYR A N 1
ATOM 8335 C CA . TYR A 1 1044 ? -25.548 19.927 10.839 1.00 91.75 1044 TYR A CA 1
ATOM 8336 C C . TYR A 1 1044 ? -25.485 21.412 10.452 1.00 91.75 1044 TYR A C 1
ATOM 8338 O O . TYR A 1 1044 ? -24.914 22.225 11.174 1.00 91.75 1044 TYR A O 1
ATOM 8346 N N . ARG A 1 1045 ? -26.162 21.778 9.352 1.00 89.44 1045 ARG A N 1
ATOM 8347 C CA . ARG A 1 1045 ? -26.261 23.152 8.814 1.00 89.44 1045 ARG A CA 1
ATOM 8348 C C . ARG A 1 1045 ? -27.005 24.125 9.734 1.00 89.44 1045 ARG A C 1
ATOM 8350 O O . ARG A 1 1045 ? -26.713 25.314 9.742 1.00 89.44 1045 ARG A O 1
ATOM 8357 N N . LYS A 1 1046 ? -27.998 23.643 10.491 1.00 86.38 1046 LYS A N 1
ATOM 8358 C CA . LYS A 1 1046 ? -28.841 24.471 11.375 1.00 86.38 1046 LYS A CA 1
ATOM 8359 C C . LYS A 1 1046 ? -28.494 24.197 12.837 1.00 86.38 1046 LYS A C 1
ATOM 8361 O O . LYS A 1 1046 ? -28.598 23.054 13.277 1.00 86.38 1046 LYS A O 1
ATOM 8366 N N . SER A 1 1047 ? -28.167 25.248 13.591 1.00 83.56 1047 SER A N 1
ATOM 8367 C CA . SER A 1 1047 ? -27.760 25.190 15.007 1.00 83.56 1047 SER A CA 1
ATOM 8368 C C . SER A 1 1047 ? -28.697 24.363 15.893 1.00 83.56 1047 SER A C 1
ATOM 8370 O O . SER A 1 1047 ? -28.228 23.571 16.700 1.00 83.56 1047 SER A O 1
ATOM 8372 N N . LYS A 1 1048 ? -30.020 24.444 15.681 1.00 84.38 1048 LYS A N 1
ATOM 8373 C CA . LYS A 1 1048 ? -31.015 23.658 16.440 1.00 84.38 1048 LYS A CA 1
ATOM 8374 C C . LYS A 1 1048 ? -30.897 22.126 16.315 1.00 84.38 1048 LYS A C 1
ATOM 8376 O O . LYS A 1 1048 ? -31.561 21.423 17.066 1.00 84.38 1048 LYS A O 1
ATOM 8381 N N . TYR A 1 1049 ? -30.104 21.615 15.368 1.00 83.44 1049 TYR A N 1
ATOM 8382 C CA . TYR A 1 1049 ? -29.793 20.186 15.217 1.00 83.44 1049 TYR A CA 1
ATOM 8383 C C . TYR A 1 1049 ? -28.347 19.838 15.613 1.00 83.44 1049 TYR A C 1
ATOM 8385 O O . TYR A 1 1049 ? -27.985 18.668 15.614 1.00 83.44 1049 TYR A O 1
ATOM 8393 N N . GLN A 1 1050 ? -27.519 20.819 15.990 1.00 85.31 1050 GLN A N 1
ATOM 8394 C CA . GLN A 1 1050 ? -26.152 20.602 16.487 1.00 85.31 1050 GLN A CA 1
ATOM 8395 C C . GLN A 1 1050 ? -26.155 20.193 17.977 1.00 85.31 1050 GLN A C 1
ATOM 8397 O O . GLN A 1 1050 ? -25.382 20.710 18.780 1.00 85.31 1050 GLN A O 1
ATOM 8402 N N . THR A 1 1051 ? -27.056 19.289 18.370 1.00 86.06 1051 THR A N 1
ATOM 8403 C CA . THR A 1 1051 ? -27.169 18.788 19.747 1.00 86.06 1051 THR A CA 1
ATOM 8404 C C . THR A 1 1051 ? -26.463 17.442 19.880 1.00 86.06 1051 THR A C 1
ATOM 8406 O O . THR A 1 1051 ? -26.508 16.618 18.966 1.00 86.06 1051 THR A O 1
ATOM 8409 N N . MET A 1 1052 ? -25.843 17.187 21.038 1.00 84.94 1052 MET A N 1
ATOM 8410 C CA . MET A 1 1052 ? -25.174 15.907 21.319 1.00 84.94 1052 MET A CA 1
ATOM 8411 C C . MET A 1 1052 ? -26.115 14.715 21.075 1.00 84.94 1052 MET A C 1
ATOM 8413 O O . MET A 1 1052 ? -25.744 13.766 20.393 1.00 84.94 1052 MET A O 1
ATOM 8417 N N . GLN A 1 1053 ? -27.370 14.827 21.522 1.00 84.94 1053 GLN A N 1
ATOM 8418 C CA . GLN A 1 1053 ? -28.387 13.788 21.359 1.00 84.94 1053 GLN A CA 1
ATOM 8419 C C . GLN A 1 1053 ? -28.693 13.451 19.888 1.00 84.94 1053 GLN A C 1
ATOM 8421 O O . GLN A 1 1053 ? -28.886 12.281 19.576 1.00 84.94 1053 GLN A O 1
ATOM 8426 N N . GLN A 1 1054 ? -28.717 14.424 18.964 1.00 87.56 1054 GLN A N 1
ATOM 8427 C CA . GLN A 1 1054 ? -28.946 14.116 17.544 1.00 87.56 1054 GLN A CA 1
ATOM 8428 C C . GLN A 1 1054 ? -27.745 13.371 16.941 1.00 87.56 1054 GLN A C 1
ATOM 8430 O O . GLN A 1 1054 ? -27.944 12.367 16.263 1.00 87.56 1054 GLN A O 1
ATOM 8435 N N . TYR A 1 1055 ? -26.510 13.781 17.249 1.00 90.50 1055 TYR A N 1
ATOM 8436 C CA . TYR A 1 1055 ? -25.318 13.053 16.796 1.00 90.50 1055 TYR A CA 1
ATOM 8437 C C . TYR A 1 1055 ? -25.227 11.640 17.401 1.00 90.50 1055 TYR A C 1
ATOM 8439 O O . TYR A 1 1055 ? -24.877 10.700 16.686 1.00 90.50 1055 TYR A O 1
ATOM 8447 N N . GLN A 1 1056 ? -25.608 11.456 18.673 1.00 89.06 1056 GLN A N 1
ATOM 8448 C CA . GLN A 1 1056 ? -25.733 10.131 19.295 1.00 89.06 1056 GLN A CA 1
ATOM 8449 C C . GLN A 1 1056 ? -26.775 9.265 18.567 1.00 89.06 1056 GLN A C 1
ATOM 8451 O O . GLN A 1 1056 ? -26.477 8.126 18.220 1.00 89.06 1056 GLN A O 1
ATOM 8456 N N . ASN A 1 1057 ? -27.971 9.800 18.298 1.00 88.38 1057 ASN A N 1
ATOM 8457 C CA . ASN A 1 1057 ? -29.056 9.088 17.613 1.00 88.38 1057 ASN A CA 1
ATOM 8458 C C . ASN A 1 1057 ? -28.668 8.633 16.191 1.00 88.38 1057 ASN A C 1
ATOM 8460 O O . ASN A 1 1057 ? -28.994 7.517 15.780 1.00 88.38 1057 ASN A O 1
ATOM 8464 N N . ASP A 1 1058 ? -27.943 9.472 15.449 1.00 90.19 1058 ASP A N 1
ATOM 8465 C CA . ASP A 1 1058 ? -27.372 9.133 14.139 1.00 90.19 1058 ASP A CA 1
ATOM 8466 C C . ASP A 1 1058 ? -26.412 7.924 14.242 1.00 90.19 1058 ASP A C 1
ATOM 8468 O O . ASP A 1 1058 ? -26.532 6.964 13.476 1.00 90.19 1058 ASP A O 1
ATOM 8472 N N . VAL A 1 1059 ? -25.489 7.932 15.218 1.00 90.06 1059 VAL A N 1
ATOM 8473 C CA . VAL A 1 1059 ? -24.545 6.819 15.460 1.00 90.06 1059 VAL A CA 1
ATOM 8474 C C . VAL A 1 1059 ? -25.283 5.543 15.859 1.00 90.06 1059 VAL A C 1
ATOM 8476 O O . VAL A 1 1059 ? -25.007 4.481 15.300 1.00 90.06 1059 VAL A O 1
ATOM 8479 N N . LEU A 1 1060 ? -26.251 5.635 16.777 1.00 88.25 1060 LEU A N 1
ATOM 8480 C CA . LEU A 1 1060 ? -27.086 4.501 17.182 1.00 88.25 1060 LEU A CA 1
ATOM 8481 C C . LEU A 1 1060 ? -27.819 3.895 15.978 1.00 88.25 1060 LEU A C 1
ATOM 8483 O O . LEU A 1 1060 ? -27.847 2.674 15.836 1.00 88.25 1060 LEU A O 1
ATOM 8487 N N . SER A 1 1061 ? -28.344 4.727 15.075 1.00 90.12 1061 SER A N 1
ATOM 8488 C CA . SER A 1 1061 ? -29.038 4.279 13.859 1.00 90.12 1061 SER A CA 1
ATOM 8489 C C . SER A 1 1061 ? -28.105 3.510 12.914 1.00 90.12 1061 SER A C 1
ATOM 8491 O O . SER A 1 1061 ? -28.422 2.391 12.504 1.00 90.12 1061 SER A O 1
ATOM 8493 N N . GLN A 1 1062 ? -26.921 4.051 12.612 1.00 91.56 1062 GLN A N 1
ATOM 8494 C CA . GLN A 1 1062 ? -25.959 3.414 11.703 1.00 91.56 1062 GLN A CA 1
ATOM 8495 C C . GLN A 1 1062 ? -25.312 2.154 12.305 1.00 91.56 1062 GLN A C 1
ATOM 8497 O O . GLN A 1 1062 ? -25.142 1.159 11.598 1.00 91.56 1062 GLN A O 1
ATOM 8502 N N . MET A 1 1063 ? -25.028 2.135 13.612 1.00 86.62 1063 MET A N 1
ATOM 8503 C CA . MET A 1 1063 ? -24.500 0.944 14.294 1.00 86.62 1063 MET A CA 1
ATOM 8504 C C . MET A 1 1063 ? -25.559 -0.159 14.456 1.00 86.62 1063 MET A C 1
ATOM 8506 O O . MET A 1 1063 ? -25.242 -1.331 14.255 1.00 86.62 1063 MET A O 1
ATOM 8510 N N . THR A 1 1064 ? -26.825 0.196 14.708 1.00 87.88 1064 THR A N 1
ATOM 8511 C CA . THR A 1 1064 ? -27.949 -0.762 14.677 1.00 87.88 1064 THR A CA 1
ATOM 8512 C C . THR A 1 1064 ? -28.079 -1.386 13.287 1.00 87.88 1064 THR A C 1
ATOM 8514 O O . THR A 1 1064 ? -28.121 -2.608 13.154 1.00 87.88 1064 THR A O 1
ATOM 8517 N N . ALA A 1 1065 ? -28.061 -0.571 12.227 1.00 91.31 1065 ALA A N 1
ATOM 8518 C CA . ALA A 1 1065 ? -28.116 -1.062 10.851 1.00 91.31 1065 ALA A CA 1
ATOM 8519 C C . ALA A 1 1065 ? -26.928 -1.971 10.492 1.00 91.31 1065 ALA A C 1
ATOM 8521 O O . ALA A 1 1065 ? -27.114 -2.996 9.836 1.00 91.31 1065 ALA A O 1
ATOM 8522 N N . LYS A 1 1066 ? -25.718 -1.662 10.977 1.00 87.50 1066 LYS A N 1
ATOM 8523 C CA . LYS A 1 1066 ? -24.550 -2.540 10.816 1.00 87.50 1066 LYS A CA 1
ATOM 8524 C C . LYS A 1 1066 ? -24.766 -3.920 11.448 1.00 87.50 1066 LYS A C 1
ATOM 8526 O O . LYS A 1 1066 ? -24.425 -4.922 10.820 1.00 87.50 1066 LYS A O 1
ATOM 8531 N N . GLN A 1 1067 ? -25.378 -3.988 12.632 1.00 83.56 1067 GLN A N 1
ATOM 8532 C CA . GLN A 1 1067 ? -25.672 -5.259 13.300 1.00 83.56 1067 GLN A CA 1
ATOM 8533 C C . GLN A 1 1067 ? -26.725 -6.089 12.546 1.00 83.56 1067 GLN A C 1
ATOM 8535 O O . GLN A 1 1067 ? -26.519 -7.284 12.324 1.00 83.56 1067 GLN A O 1
ATOM 8540 N N . TYR A 1 1068 ? -27.825 -5.475 12.094 1.00 88.25 1068 TYR A N 1
ATOM 8541 C CA . TYR A 1 1068 ? -28.832 -6.190 11.296 1.00 88.25 1068 TYR A CA 1
ATOM 8542 C C . TYR A 1 1068 ? -28.275 -6.670 9.949 1.00 88.25 1068 TYR A C 1
ATOM 8544 O O . TYR A 1 1068 ? -28.639 -7.756 9.502 1.00 88.25 1068 TYR A O 1
ATOM 8552 N N . VAL A 1 1069 ? -27.360 -5.924 9.318 1.00 87.62 1069 VAL A N 1
ATOM 8553 C CA . VAL A 1 1069 ? -26.665 -6.376 8.101 1.00 87.62 1069 VAL A CA 1
ATOM 8554 C C . VAL A 1 1069 ? -25.801 -7.615 8.350 1.00 87.62 1069 VAL A C 1
ATOM 8556 O O . VAL A 1 1069 ? -25.806 -8.525 7.521 1.00 87.62 1069 VAL A O 1
ATOM 8559 N N . ALA A 1 1070 ? -25.101 -7.706 9.485 1.00 78.56 1070 ALA A N 1
ATOM 8560 C CA . ALA A 1 1070 ? -24.318 -8.899 9.814 1.00 78.56 1070 ALA A CA 1
ATOM 8561 C C . ALA A 1 1070 ? -25.208 -10.157 9.912 1.00 78.56 1070 ALA A C 1
ATOM 8563 O O . ALA A 1 1070 ? -24.876 -11.193 9.330 1.00 78.56 1070 ALA A O 1
ATOM 8564 N N . LEU A 1 1071 ? -26.371 -10.040 10.566 1.00 81.50 1071 LEU A N 1
ATOM 8565 C CA . LEU A 1 1071 ? -27.372 -11.112 10.666 1.00 81.50 1071 LEU A CA 1
ATOM 8566 C C . LEU A 1 1071 ? -28.001 -11.457 9.303 1.00 81.50 1071 LEU A C 1
ATOM 8568 O O . LEU A 1 1071 ? -28.172 -12.635 8.983 1.00 81.50 1071 LEU A O 1
ATOM 8572 N N . PHE A 1 1072 ? -28.310 -10.446 8.484 1.00 86.44 1072 PHE A N 1
ATOM 8573 C CA . PHE A 1 1072 ? -28.858 -10.626 7.137 1.00 86.44 1072 PHE A CA 1
ATOM 8574 C C . PHE A 1 1072 ? -27.892 -11.401 6.243 1.00 86.44 1072 PHE A C 1
ATOM 8576 O O . PHE A 1 1072 ? -28.262 -12.444 5.709 1.00 86.44 1072 PHE A O 1
ATOM 8583 N N . ASN A 1 1073 ? -26.638 -10.947 6.140 1.00 81.88 1073 ASN A N 1
ATOM 8584 C CA . ASN A 1 1073 ? -25.609 -11.607 5.337 1.00 81.88 1073 ASN A CA 1
ATOM 8585 C C . ASN A 1 1073 ? -25.382 -13.053 5.812 1.00 81.88 1073 ASN A C 1
ATOM 8587 O O . ASN A 1 1073 ? -25.283 -13.961 4.990 1.00 81.88 1073 ASN A O 1
ATOM 8591 N N . GLN A 1 1074 ? -25.367 -13.296 7.130 1.00 76.50 1074 GLN A N 1
ATOM 8592 C CA . GLN A 1 1074 ? -25.237 -14.643 7.694 1.00 76.50 1074 GLN A CA 1
ATOM 8593 C C . GLN A 1 1074 ? -26.356 -15.585 7.217 1.00 76.50 1074 GLN A C 1
ATOM 8595 O O . GLN A 1 1074 ? -26.058 -16.695 6.770 1.00 76.50 1074 GLN A O 1
ATOM 8600 N N . GLN A 1 1075 ? -27.624 -15.157 7.263 1.00 79.25 1075 GLN A N 1
ATOM 8601 C CA . GLN A 1 1075 ? -28.728 -15.952 6.710 1.00 79.25 1075 GLN A CA 1
ATOM 8602 C C . GLN A 1 1075 ? -28.645 -16.085 5.187 1.00 79.25 1075 GLN A C 1
ATOM 8604 O O . GLN A 1 1075 ? -28.905 -17.161 4.647 1.00 79.25 1075 GLN A O 1
ATOM 8609 N N . LEU A 1 1076 ? -28.276 -15.007 4.495 1.00 81.12 1076 LEU A N 1
ATOM 8610 C CA . LEU A 1 1076 ? -28.186 -14.952 3.042 1.00 81.12 1076 LEU A CA 1
ATOM 8611 C C . LEU A 1 1076 ? -27.202 -16.009 2.522 1.00 81.12 1076 LEU A C 1
ATOM 8613 O O . LEU A 1 1076 ? -27.587 -16.830 1.692 1.00 81.12 1076 LEU A O 1
ATOM 8617 N N . TYR A 1 1077 ? -25.992 -16.088 3.088 1.00 72.69 1077 TYR A N 1
ATOM 8618 C CA . TYR A 1 1077 ? -25.019 -17.134 2.750 1.00 72.69 1077 TYR A CA 1
ATOM 8619 C C . TYR A 1 1077 ? -25.533 -18.549 3.068 1.00 72.69 1077 TYR A C 1
ATOM 8621 O O . TYR A 1 1077 ? -25.339 -19.466 2.272 1.00 72.69 1077 TYR A O 1
ATOM 8629 N N . GLN A 1 1078 ? -26.222 -18.735 4.203 1.00 72.25 1078 GLN A N 1
ATOM 8630 C CA . GLN A 1 1078 ? -26.794 -20.032 4.596 1.00 72.25 1078 GLN A CA 1
ATOM 8631 C C . GLN A 1 1078 ? -27.923 -20.514 3.670 1.00 72.25 1078 GLN A C 1
ATOM 8633 O O . GLN A 1 1078 ? -28.163 -21.719 3.597 1.00 72.25 1078 GLN A O 1
ATOM 8638 N N . LYS A 1 1079 ? -28.647 -19.607 2.997 1.00 77.31 1079 LYS A N 1
ATOM 8639 C CA . LYS A 1 1079 ? -29.772 -19.952 2.105 1.00 77.31 1079 LYS A CA 1
ATOM 8640 C C . LYS A 1 1079 ? -29.438 -19.889 0.614 1.00 77.31 1079 LYS A C 1
ATOM 8642 O O . LYS A 1 1079 ? -30.078 -20.596 -0.154 1.00 77.31 1079 LYS A O 1
ATOM 8647 N N . ALA A 1 1080 ? -28.429 -19.117 0.209 1.00 70.56 1080 ALA A N 1
ATOM 8648 C CA . ALA A 1 1080 ? -28.029 -18.975 -1.193 1.00 70.56 1080 ALA A CA 1
ATOM 8649 C C . ALA A 1 1080 ? -27.257 -20.182 -1.761 1.00 70.56 1080 ALA A C 1
ATOM 8651 O O . ALA A 1 1080 ? -27.069 -20.255 -2.972 1.00 70.56 1080 ALA A O 1
ATOM 8652 N N . ALA A 1 1081 ? -26.789 -21.113 -0.918 1.00 66.12 1081 ALA A N 1
ATOM 8653 C CA . ALA A 1 1081 ? -26.130 -22.365 -1.325 1.00 66.12 1081 ALA A CA 1
ATOM 8654 C C . ALA A 1 1081 ? -24.953 -22.203 -2.324 1.00 66.12 1081 ALA A C 1
ATOM 8656 O O . ALA A 1 1081 ? -24.668 -23.102 -3.111 1.00 66.12 1081 ALA A O 1
ATOM 8657 N N . GLY A 1 1082 ? -24.260 -21.058 -2.285 1.00 57.03 1082 GLY A N 1
ATOM 8658 C CA . GLY A 1 1082 ? -23.149 -20.717 -3.185 1.00 57.03 1082 GLY A CA 1
ATOM 8659 C C . GLY A 1 1082 ? -23.506 -19.786 -4.352 1.00 57.03 1082 GLY A C 1
ATOM 8660 O O . GLY A 1 1082 ? -22.602 -19.337 -5.052 1.00 57.03 1082 GLY A O 1
ATOM 8661 N N . ALA A 1 1083 ? -24.782 -19.440 -4.554 1.00 57.28 1083 ALA A N 1
ATOM 8662 C CA . ALA A 1 1083 ? -25.186 -18.465 -5.567 1.00 57.28 1083 ALA A CA 1
ATOM 8663 C C . ALA A 1 1083 ? -24.711 -17.032 -5.215 1.00 57.28 1083 ALA A C 1
ATOM 8665 O O . ALA A 1 1083 ? -24.864 -16.602 -4.067 1.00 57.28 1083 ALA A O 1
ATOM 8666 N N . PRO A 1 1084 ? -24.177 -16.253 -6.179 1.00 58.69 1084 PRO A N 1
ATOM 8667 C CA . PRO A 1 1084 ? -23.704 -14.889 -5.944 1.00 58.69 1084 PRO A CA 1
ATOM 8668 C C . PRO A 1 1084 ? -24.871 -13.888 -5.880 1.00 58.69 1084 PRO A C 1
ATOM 8670 O O . PRO A 1 1084 ? -25.209 -13.229 -6.860 1.00 58.69 1084 PRO A O 1
ATOM 8673 N N . VAL A 1 1085 ? -25.491 -13.764 -4.704 1.00 64.38 1085 VAL A N 1
ATOM 8674 C CA . VAL A 1 1085 ? -26.560 -12.778 -4.425 1.00 64.38 1085 VAL A CA 1
ATOM 8675 C C . VAL A 1 1085 ? -26.043 -11.386 -4.022 1.00 64.38 1085 VAL A C 1
ATOM 8677 O O . VAL A 1 1085 ? -26.809 -10.424 -4.054 1.00 64.38 1085 VAL A O 1
ATOM 8680 N N . GLY A 1 1086 ? -24.743 -11.263 -3.731 1.00 64.06 1086 GLY A N 1
ATOM 8681 C CA . GLY A 1 1086 ? -24.057 -10.004 -3.432 1.00 64.06 1086 GLY A CA 1
ATOM 8682 C C . GLY A 1 1086 ? -24.196 -9.532 -1.981 1.00 64.06 1086 GLY A C 1
ATOM 8683 O O . GLY A 1 1086 ? -25.204 -9.779 -1.321 1.00 64.06 1086 GLY A O 1
ATOM 8684 N N . ASP A 1 1087 ? -23.178 -8.816 -1.502 1.00 70.75 1087 ASP A N 1
ATOM 8685 C CA . ASP A 1 1087 ? -23.086 -8.407 -0.095 1.00 70.75 1087 ASP A CA 1
ATOM 8686 C C . ASP A 1 1087 ? -23.520 -6.945 0.105 1.00 70.75 1087 ASP A C 1
ATOM 8688 O O . ASP A 1 1087 ? -23.311 -6.094 -0.768 1.00 70.75 1087 ASP A O 1
ATOM 8692 N N . ILE A 1 1088 ? -24.028 -6.629 1.299 1.00 81.06 1088 ILE A N 1
ATOM 8693 C CA . ILE A 1 1088 ? -24.193 -5.257 1.811 1.00 81.06 1088 ILE A CA 1
ATOM 8694 C C . ILE A 1 1088 ? -23.416 -5.077 3.122 1.00 81.06 1088 ILE A C 1
ATOM 8696 O O . ILE A 1 1088 ? -23.320 -6.015 3.909 1.00 81.06 1088 ILE A O 1
ATOM 8700 N N . GLN A 1 1089 ? -22.856 -3.890 3.380 1.00 82.31 1089 GLN A N 1
ATOM 8701 C CA . GLN A 1 1089 ? -22.111 -3.567 4.613 1.00 82.31 1089 GLN A CA 1
ATOM 8702 C C . GLN A 1 1089 ? -22.279 -2.097 5.007 1.00 82.31 1089 GLN A C 1
ATOM 8704 O O . GLN A 1 1089 ? -22.006 -1.222 4.194 1.00 82.31 1089 GLN A O 1
ATOM 8709 N N . PHE A 1 1090 ? -22.650 -1.793 6.257 1.00 86.69 1090 PHE A N 1
ATOM 8710 C CA . PHE A 1 1090 ? -22.615 -0.409 6.754 1.00 86.69 1090 PHE A CA 1
ATOM 8711 C C . PHE A 1 1090 ? -21.211 0.001 7.221 1.00 86.69 1090 PHE A C 1
ATOM 8713 O O . PHE A 1 1090 ? -20.543 -0.729 7.967 1.00 86.69 1090 PHE A O 1
ATOM 8720 N N . LEU A 1 1091 ? -20.789 1.202 6.816 1.00 84.31 1091 LEU A N 1
ATOM 8721 C CA . LEU A 1 1091 ? -19.577 1.848 7.312 1.00 84.31 1091 LEU A CA 1
ATOM 8722 C C . LEU A 1 1091 ? -19.661 2.051 8.837 1.00 84.31 1091 LEU A C 1
ATOM 8724 O O . LEU A 1 1091 ? -20.737 2.380 9.348 1.00 84.31 1091 LEU A O 1
ATOM 8728 N N . PRO A 1 1092 ? -18.550 1.888 9.580 1.00 83.50 1092 PRO A N 1
ATOM 8729 C CA . PRO A 1 1092 ? -18.495 2.315 10.973 1.00 83.50 1092 PRO A CA 1
ATOM 8730 C C . PRO A 1 1092 ? -18.614 3.842 11.061 1.00 83.50 1092 PRO A C 1
ATOM 8732 O O . PRO A 1 1092 ? -18.093 4.559 10.207 1.00 83.50 1092 PRO A O 1
ATOM 8735 N N . VAL A 1 1093 ? -19.250 4.332 12.123 1.00 88.69 1093 VAL A N 1
ATOM 8736 C CA . VAL A 1 1093 ? -19.348 5.762 12.434 1.00 88.69 1093 VAL A CA 1
ATOM 8737 C C . VAL A 1 1093 ? -18.971 5.997 13.893 1.00 88.69 1093 VAL A C 1
ATOM 8739 O O . VAL A 1 1093 ? -19.215 5.152 14.757 1.00 88.69 1093 VAL A O 1
ATOM 8742 N N . VAL A 1 1094 ? -18.355 7.142 14.164 1.00 89.62 1094 VAL A N 1
ATOM 8743 C CA . VAL A 1 1094 ? -17.911 7.568 15.494 1.00 89.62 1094 VAL A CA 1
ATOM 8744 C C . VAL A 1 1094 ? -18.373 8.998 15.753 1.00 89.62 1094 VAL A C 1
ATOM 8746 O O . VAL A 1 1094 ? -18.363 9.831 14.845 1.00 89.62 1094 VAL A O 1
ATOM 8749 N N . LEU A 1 1095 ? -18.781 9.294 16.986 1.00 92.31 1095 LEU A N 1
ATOM 8750 C CA . LEU A 1 1095 ? -19.112 10.659 17.391 1.00 92.31 1095 LEU A CA 1
ATOM 8751 C C . LEU A 1 1095 ? -17.819 11.366 17.797 1.00 92.31 1095 LEU A C 1
ATOM 8753 O O . LEU A 1 1095 ? -17.033 10.851 18.591 1.00 92.31 1095 LEU A O 1
ATOM 8757 N N . LEU A 1 1096 ? -17.591 12.547 17.238 1.00 91.38 1096 LEU A N 1
ATOM 8758 C CA . LEU A 1 1096 ? -16.368 13.317 17.410 1.00 91.38 1096 LEU A CA 1
ATOM 8759 C C . LEU A 1 1096 ? -16.685 14.614 18.153 1.00 91.38 1096 LEU A C 1
ATOM 8761 O O . LEU A 1 1096 ? -17.369 15.492 17.623 1.00 91.38 1096 LEU A O 1
ATOM 8765 N N . GLN A 1 1097 ? -16.202 14.717 19.390 1.00 90.12 1097 GLN A N 1
ATOM 8766 C CA . GLN A 1 1097 ? -16.450 15.845 20.283 1.00 90.12 1097 GLN A CA 1
ATOM 8767 C C . GLN A 1 1097 ? -15.170 16.672 20.441 1.00 90.12 1097 GLN A C 1
ATOM 8769 O O . GLN A 1 1097 ? -14.233 16.212 21.083 1.00 90.12 1097 GLN A O 1
ATOM 8774 N N . LEU A 1 1098 ? -15.122 17.886 19.893 1.00 87.00 1098 LEU A N 1
ATOM 8775 C CA . LEU A 1 1098 ? -13.945 18.760 19.957 1.00 87.00 1098 LEU A CA 1
ATOM 8776 C C . LEU A 1 1098 ? -14.114 19.828 21.032 1.00 87.00 1098 LEU A C 1
ATOM 8778 O O . LEU A 1 1098 ? -15.185 20.428 21.145 1.00 87.00 1098 LEU A O 1
ATOM 8782 N N . VAL A 1 1099 ? -13.049 20.100 21.784 1.00 73.75 1099 VAL A N 1
ATOM 8783 C CA . VAL A 1 1099 ? -13.047 21.119 22.842 1.00 73.75 1099 VAL A CA 1
ATOM 8784 C C . VAL A 1 1099 ? -12.307 22.354 22.336 1.00 73.75 1099 VAL A C 1
ATOM 8786 O O . VAL A 1 1099 ? -11.085 22.353 22.221 1.00 73.75 1099 VAL A O 1
ATOM 8789 N N . ASN A 1 1100 ? -13.041 23.427 22.031 1.00 64.00 1100 ASN A N 1
ATOM 8790 C CA . ASN A 1 1100 ? -12.418 24.709 21.704 1.00 64.00 1100 ASN A CA 1
ATOM 8791 C C . ASN A 1 1100 ? -11.864 25.372 22.976 1.00 64.00 1100 ASN A C 1
ATOM 8793 O O . ASN A 1 1100 ? -12.438 25.240 24.059 1.00 64.00 1100 ASN A O 1
ATOM 8797 N N . SER A 1 1101 ? -10.821 26.193 22.826 1.00 54.66 1101 SER A N 1
ATOM 8798 C CA . SER A 1 1101 ? -10.213 27.002 23.901 1.00 54.66 1101 SER A CA 1
ATOM 8799 C C . SER A 1 1101 ? -11.211 27.875 24.681 1.00 54.66 1101 SER A C 1
ATOM 8801 O O . SER A 1 1101 ? -11.017 28.135 25.864 1.00 54.66 1101 SER A O 1
ATOM 8803 N N . ASN A 1 1102 ? -12.323 28.266 24.052 1.00 50.34 1102 ASN A N 1
ATOM 8804 C CA . ASN A 1 1102 ? -13.413 29.030 24.670 1.00 50.34 1102 ASN A CA 1
ATOM 8805 C C . ASN A 1 1102 ? -14.382 28.167 25.518 1.00 50.34 1102 ASN A C 1
ATOM 8807 O O . ASN A 1 1102 ? -15.451 28.644 25.898 1.00 50.34 1102 ASN A O 1
ATOM 8811 N N . GLY A 1 1103 ? -14.091 26.879 25.739 1.00 53.94 1103 GLY A N 1
ATOM 8812 C CA . GLY A 1 1103 ? -14.972 25.920 26.424 1.00 53.94 1103 GLY A CA 1
ATOM 8813 C C . GLY A 1 1103 ? -16.199 25.474 25.615 1.00 53.94 1103 GLY A C 1
ATOM 8814 O O . GLY A 1 1103 ? -16.958 24.614 26.059 1.00 53.94 1103 GLY A O 1
ATOM 8815 N N . GLN A 1 1104 ? -16.405 26.028 24.417 1.00 57.69 1104 GLN A N 1
ATOM 8816 C CA . GLN A 1 1104 ? -17.448 25.586 23.494 1.00 57.69 1104 GLN A CA 1
ATOM 8817 C C . GLN A 1 1104 ? -17.079 24.234 22.875 1.00 57.69 1104 GLN A C 1
ATOM 8819 O O . GLN A 1 1104 ? -15.937 24.010 22.478 1.00 57.69 1104 GLN A O 1
ATOM 8824 N N . THR A 1 1105 ? -18.063 23.343 22.777 1.00 72.94 1105 THR A N 1
ATOM 8825 C CA . THR A 1 1105 ? -17.897 22.023 22.165 1.00 72.94 1105 THR A CA 1
ATOM 8826 C C . THR A 1 1105 ? -18.408 22.040 20.726 1.00 72.94 1105 THR A C 1
ATOM 8828 O O . THR A 1 1105 ? -19.579 22.340 20.498 1.00 72.94 1105 THR A O 1
ATOM 8831 N N . GLU A 1 1106 ? -17.563 21.676 19.763 1.00 85.69 1106 GLU A N 1
ATOM 8832 C CA . GLU A 1 1106 ? -18.008 21.333 18.406 1.00 85.69 1106 GLU A CA 1
ATOM 8833 C C . GLU A 1 1106 ? -18.251 19.822 18.323 1.00 85.69 1106 GLU A C 1
ATOM 8835 O O . GLU A 1 1106 ? -17.500 19.037 18.899 1.00 85.69 1106 GLU A O 1
ATOM 8840 N N . ILE A 1 1107 ? -19.306 19.404 17.622 1.00 89.56 1107 ILE A N 1
ATOM 8841 C CA . ILE A 1 1107 ? -19.688 17.991 17.507 1.00 89.56 1107 ILE A CA 1
ATOM 8842 C C . ILE A 1 1107 ? -19.902 17.650 16.034 1.00 89.56 1107 ILE A C 1
ATOM 8844 O O . ILE A 1 1107 ? -20.554 18.406 15.303 1.00 89.56 1107 ILE A O 1
ATOM 8848 N N . PHE A 1 1108 ? -19.357 16.508 15.625 1.00 93.31 1108 PHE A N 1
ATOM 8849 C CA . PHE A 1 1108 ? -19.481 15.921 14.296 1.00 93.31 1108 PHE A CA 1
ATOM 8850 C C . PHE A 1 1108 ? -19.741 14.417 14.431 1.00 93.31 1108 PHE A C 1
ATOM 8852 O O . PHE A 1 1108 ? -19.350 13.813 15.428 1.00 93.31 1108 PHE A O 1
ATOM 8859 N N . ASN A 1 1109 ? -20.290 13.793 13.391 1.00 94.06 1109 ASN A N 1
ATOM 8860 C CA . ASN A 1 1109 ? -20.164 12.345 13.202 1.00 94.06 1109 ASN A CA 1
ATOM 8861 C C . ASN A 1 1109 ? -19.148 12.073 12.098 1.00 94.06 1109 ASN A C 1
ATOM 8863 O O . ASN A 1 1109 ? -19.257 12.656 11.018 1.00 94.06 1109 ASN A O 1
ATOM 8867 N N . ALA A 1 1110 ? -18.166 11.216 12.370 1.00 92.00 1110 ALA A N 1
ATOM 8868 C CA . ALA A 1 1110 ? -17.099 10.881 11.439 1.00 92.00 1110 ALA A CA 1
ATOM 8869 C C . ALA A 1 1110 ? -17.174 9.420 10.975 1.00 92.00 1110 ALA A C 1
ATOM 8871 O O . ALA A 1 1110 ? -17.510 8.527 11.751 1.00 92.00 1110 ALA A O 1
ATOM 8872 N N . GLU A 1 1111 ? -16.844 9.178 9.710 1.00 89.00 1111 GLU A N 1
ATOM 8873 C CA . GLU A 1 1111 ? -16.825 7.849 9.083 1.00 89.00 1111 GLU A CA 1
ATOM 8874 C C . GLU A 1 1111 ? -15.708 7.757 8.022 1.00 89.00 1111 GLU A C 1
ATOM 8876 O O . GLU A 1 1111 ? -15.181 8.798 7.609 1.00 89.00 1111 GLU A O 1
ATOM 8881 N N . PRO A 1 1112 ? -15.327 6.549 7.564 1.00 85.06 1112 PRO A N 1
ATOM 8882 C CA . PRO A 1 1112 ? -14.374 6.386 6.470 1.00 85.06 1112 PRO A CA 1
ATOM 8883 C C . PRO A 1 1112 ? -14.837 7.064 5.173 1.00 85.06 1112 PRO A C 1
ATOM 8885 O O . PRO A 1 1112 ? -15.996 6.974 4.772 1.00 85.06 1112 PRO A O 1
ATOM 8888 N N . TYR A 1 1113 ? -13.903 7.709 4.479 1.00 82.44 1113 TYR A N 1
ATOM 8889 C CA . TYR A 1 1113 ? -14.109 8.249 3.141 1.00 82.44 1113 TYR A CA 1
ATOM 8890 C C . TYR A 1 1113 ? -14.097 7.117 2.108 1.00 82.44 1113 TYR A C 1
ATOM 8892 O O . TYR A 1 1113 ? -13.080 6.448 1.928 1.00 82.44 1113 TYR A O 1
ATOM 8900 N N . MET A 1 1114 ? -15.195 6.965 1.369 1.00 73.88 1114 MET A N 1
ATOM 8901 C CA . MET A 1 1114 ? -15.292 6.029 0.250 1.00 73.88 1114 MET A CA 1
ATOM 8902 C C . MET A 1 1114 ? -15.210 6.771 -1.089 1.00 73.88 1114 MET A C 1
ATOM 8904 O O . MET A 1 1114 ? -16.015 7.656 -1.388 1.00 73.88 1114 MET A O 1
ATOM 8908 N N . SER A 1 1115 ? -14.244 6.391 -1.925 1.00 66.06 1115 SER A N 1
ATOM 8909 C CA . SER A 1 1115 ? -14.136 6.858 -3.310 1.00 66.06 1115 SER A CA 1
ATOM 8910 C C . SER A 1 1115 ? -15.024 6.035 -4.242 1.00 66.06 1115 SER A C 1
ATOM 8912 O O . SER A 1 1115 ? -14.921 4.812 -4.266 1.00 66.06 1115 SER A O 1
ATOM 8914 N N . GLY A 1 1116 ? -15.833 6.701 -5.065 1.00 68.44 1116 GLY A N 1
ATOM 8915 C CA . GLY A 1 1116 ? -16.667 6.058 -6.080 1.00 68.44 1116 GLY A CA 1
ATOM 8916 C C . GLY A 1 1116 ? -17.966 6.818 -6.326 1.00 68.44 1116 GLY A C 1
ATOM 8917 O O . GLY A 1 1116 ? -18.169 7.918 -5.809 1.00 68.44 1116 GLY A O 1
ATOM 8918 N N . GLU A 1 1117 ? -18.867 6.222 -7.102 1.00 73.00 1117 GLU A N 1
ATOM 8919 C CA . GLU A 1 1117 ? -20.195 6.786 -7.336 1.00 73.00 1117 GLU A CA 1
ATOM 8920 C C . GLU A 1 1117 ? -21.092 6.600 -6.103 1.00 73.00 1117 GLU A C 1
ATOM 8922 O O . GLU A 1 1117 ? -21.496 5.482 -5.784 1.00 73.00 1117 GLU A O 1
ATOM 8927 N N . PHE A 1 1118 ? -21.440 7.703 -5.434 1.00 79.69 1118 PHE A N 1
ATOM 8928 C CA . PHE A 1 1118 ? -22.470 7.689 -4.397 1.00 79.69 1118 PHE A CA 1
ATOM 8929 C C . PHE A 1 1118 ? -23.868 7.633 -5.028 1.00 79.69 1118 PHE A C 1
ATOM 8931 O O . PHE A 1 1118 ? -24.278 8.547 -5.768 1.00 79.69 1118 PHE A O 1
ATOM 8938 N N . ILE A 1 1119 ? -24.600 6.572 -4.695 1.00 80.88 1119 ILE A N 1
ATOM 8939 C CA . ILE A 1 1119 ? -25.950 6.272 -5.160 1.00 80.88 1119 ILE A CA 1
ATOM 8940 C C . ILE A 1 1119 ? -26.921 6.126 -3.985 1.00 80.88 1119 ILE A C 1
ATOM 8942 O O . ILE A 1 1119 ? -26.581 5.646 -2.904 1.00 80.88 1119 ILE A O 1
ATOM 8946 N N . LYS A 1 1120 ? -28.175 6.497 -4.237 1.00 86.06 1120 LYS A N 1
ATOM 8947 C CA . LYS A 1 1120 ? -29.308 6.180 -3.371 1.00 86.06 1120 LYS A CA 1
ATOM 8948 C C . LYS A 1 1120 ? -30.052 4.987 -3.966 1.00 86.06 1120 LYS A C 1
ATOM 8950 O O . LYS A 1 1120 ? -30.247 4.940 -5.185 1.00 86.06 1120 LYS A O 1
ATOM 8955 N N . LEU A 1 1121 ? -30.417 4.018 -3.129 1.00 82.94 1121 LEU A N 1
ATOM 8956 C CA . LEU A 1 1121 ? -31.092 2.782 -3.537 1.00 82.94 1121 LEU A CA 1
ATOM 8957 C C . LEU A 1 1121 ? -32.565 2.790 -3.113 1.00 82.94 1121 LEU A C 1
ATOM 8959 O O . LEU A 1 1121 ? -33.429 2.453 -3.920 1.00 82.94 1121 LEU A O 1
ATOM 8963 N N . THR A 1 1122 ? -32.853 3.268 -1.902 1.00 84.56 1122 THR A N 1
ATOM 8964 C CA . THR A 1 1122 ? -34.206 3.611 -1.430 1.00 84.56 1122 THR A CA 1
ATOM 8965 C C . THR A 1 1122 ? -34.193 4.972 -0.732 1.00 84.56 1122 THR A C 1
ATOM 8967 O O . THR A 1 1122 ? -33.135 5.440 -0.306 1.00 84.56 1122 THR A O 1
ATOM 8970 N N . ASN A 1 1123 ? -35.348 5.632 -0.616 1.00 78.56 1123 ASN A N 1
ATOM 8971 C CA . ASN A 1 1123 ? -35.535 6.736 0.331 1.00 78.56 1123 ASN A CA 1
ATOM 8972 C C . ASN A 1 1123 ? -36.308 6.273 1.589 1.00 78.56 1123 ASN A C 1
ATOM 8974 O O . ASN A 1 1123 ? -36.480 5.074 1.824 1.00 78.56 1123 ASN A O 1
ATOM 8978 N N . ASN A 1 1124 ? -36.749 7.222 2.414 1.00 73.81 1124 ASN A N 1
ATOM 8979 C CA . ASN A 1 1124 ? -37.572 7.001 3.604 1.00 73.81 1124 ASN A CA 1
ATOM 8980 C C . ASN A 1 1124 ? -39.089 7.223 3.379 1.00 73.81 1124 ASN A C 1
ATOM 8982 O O . ASN A 1 1124 ? -39.814 7.440 4.349 1.00 73.81 1124 ASN A O 1
ATOM 8986 N N . THR A 1 1125 ? -39.582 7.209 2.131 1.00 66.69 1125 THR A N 1
ATOM 8987 C CA . THR A 1 1125 ? -41.000 7.482 1.810 1.00 66.69 1125 THR A CA 1
ATOM 8988 C C . THR A 1 1125 ? -41.590 6.589 0.711 1.00 66.69 1125 THR A C 1
ATOM 8990 O O . THR A 1 1125 ? -42.559 5.878 0.955 1.00 66.69 1125 THR A O 1
ATOM 8993 N N . ASP A 1 1126 ? -41.069 6.652 -0.509 1.00 68.56 1126 ASP A N 1
ATOM 8994 C CA . ASP A 1 1126 ? -41.801 6.263 -1.727 1.00 68.56 1126 ASP A CA 1
ATOM 8995 C C . ASP A 1 1126 ? -40.922 5.965 -2.960 1.00 68.56 1126 ASP A C 1
ATOM 8997 O O . ASP A 1 1126 ? -41.425 5.455 -3.962 1.00 68.56 1126 ASP A O 1
ATOM 9001 N N . TRP A 1 1127 ? -39.619 6.262 -2.916 1.00 79.56 1127 TRP A N 1
ATOM 9002 C CA . TRP A 1 1127 ? -38.723 6.156 -4.067 1.00 79.56 1127 TRP A CA 1
ATOM 9003 C C . TRP A 1 1127 ? -37.760 4.977 -3.946 1.00 79.56 1127 TRP A C 1
ATOM 9005 O O . TRP A 1 1127 ? -37.008 4.849 -2.974 1.00 79.56 1127 TRP A O 1
ATOM 9015 N N . ILE A 1 1128 ? -37.717 4.178 -5.011 1.00 78.50 1128 ILE A N 1
ATOM 9016 C CA . ILE A 1 1128 ? -36.754 3.098 -5.218 1.00 78.50 1128 ILE A CA 1
ATOM 9017 C C . ILE A 1 1128 ? -35.959 3.344 -6.502 1.00 78.50 1128 ILE A C 1
ATOM 9019 O O . ILE A 1 1128 ? -36.505 3.749 -7.532 1.00 78.50 1128 ILE A O 1
ATOM 9023 N N . ASN A 1 1129 ? -34.662 3.056 -6.460 1.00 76.62 1129 ASN A N 1
ATOM 9024 C CA . ASN A 1 1129 ? -33.828 2.994 -7.652 1.00 76.62 1129 ASN A CA 1
ATOM 9025 C C . ASN A 1 1129 ? -34.247 1.773 -8.488 1.00 76.62 1129 ASN A C 1
ATOM 9027 O O . ASN A 1 1129 ? -34.460 0.700 -7.931 1.00 76.62 1129 ASN A O 1
ATOM 9031 N N . LYS A 1 1130 ? -34.365 1.900 -9.814 1.00 70.69 1130 LYS A N 1
ATOM 9032 C CA . LYS A 1 1130 ? -34.771 0.788 -10.699 1.00 70.69 1130 LYS A CA 1
ATOM 9033 C C . LYS A 1 1130 ? -33.606 0.084 -11.408 1.00 70.69 1130 LYS A C 1
ATOM 9035 O O . LYS A 1 1130 ? -33.850 -0.844 -12.169 1.00 70.69 1130 LYS A O 1
ATOM 9040 N N . HIS A 1 1131 ? -32.360 0.519 -11.188 1.00 63.44 1131 HIS A N 1
ATOM 9041 C CA . HIS A 1 1131 ? -31.232 0.153 -12.058 1.00 63.44 1131 HIS A CA 1
ATOM 9042 C C . HIS A 1 1131 ? -30.041 -0.535 -11.366 1.00 63.44 1131 HIS A C 1
ATOM 9044 O O . HIS A 1 1131 ? -29.152 -1.005 -12.072 1.00 63.44 1131 HIS A O 1
ATOM 9050 N N . ARG A 1 1132 ? -29.990 -0.626 -10.025 1.00 65.81 1132 ARG A N 1
ATOM 9051 C CA . ARG A 1 1132 ? -28.943 -1.377 -9.289 1.00 65.81 1132 ARG A CA 1
ATOM 9052 C C . ARG A 1 1132 ? -29.462 -1.978 -7.983 1.00 65.81 1132 ARG A C 1
ATOM 9054 O O . ARG A 1 1132 ? -30.004 -1.243 -7.167 1.00 65.81 1132 ARG A O 1
ATOM 9061 N N . ARG A 1 1133 ? -29.225 -3.283 -7.773 1.00 70.81 1133 ARG A N 1
ATOM 9062 C CA . ARG A 1 1133 ? -29.326 -4.042 -6.496 1.00 70.81 1133 ARG A CA 1
ATOM 9063 C C . ARG A 1 1133 ? -30.556 -3.797 -5.590 1.00 70.81 1133 ARG A C 1
ATOM 9065 O O . ARG A 1 1133 ? -30.529 -4.137 -4.409 1.00 70.81 1133 ARG A O 1
ATOM 9072 N N . THR A 1 1134 ? -31.655 -3.272 -6.127 1.00 77.81 1134 THR A N 1
ATOM 9073 C CA . THR A 1 1134 ? -32.838 -2.845 -5.360 1.00 77.81 1134 THR A CA 1
ATOM 9074 C C . THR A 1 1134 ? -33.460 -3.979 -4.550 1.00 77.81 1134 THR A C 1
ATOM 9076 O O . THR A 1 1134 ? -33.828 -3.788 -3.393 1.00 77.81 1134 THR A O 1
ATOM 9079 N N . ASP A 1 1135 ? -33.518 -5.183 -5.122 1.00 85.88 1135 ASP A N 1
ATOM 9080 C CA . ASP A 1 1135 ? -34.101 -6.345 -4.455 1.00 85.88 1135 ASP A CA 1
ATOM 9081 C C . ASP A 1 1135 ? -33.344 -6.774 -3.195 1.00 85.88 1135 ASP A C 1
ATOM 9083 O O . ASP A 1 1135 ? -33.974 -7.160 -2.210 1.00 85.88 1135 ASP A O 1
ATOM 9087 N N . LEU A 1 1136 ? -32.013 -6.659 -3.200 1.00 87.12 1136 LEU A N 1
ATOM 9088 C CA . LEU A 1 1136 ? -31.162 -7.009 -2.062 1.00 87.12 1136 LEU A CA 1
ATOM 9089 C C . LEU A 1 1136 ? -31.424 -6.072 -0.877 1.00 87.12 1136 LEU A C 1
ATOM 9091 O O . LEU A 1 1136 ? -31.563 -6.531 0.255 1.00 87.12 1136 LEU A O 1
ATOM 9095 N N . VAL A 1 1137 ? -31.564 -4.766 -1.136 1.00 89.56 1137 VAL A N 1
ATOM 9096 C CA . VAL A 1 1137 ? -31.817 -3.779 -0.074 1.00 89.56 1137 VAL A CA 1
ATOM 9097 C C . VAL A 1 1137 ? -33.271 -3.761 0.400 1.00 89.56 1137 VAL A C 1
ATOM 9099 O O . VAL A 1 1137 ? -33.501 -3.577 1.591 1.00 89.56 1137 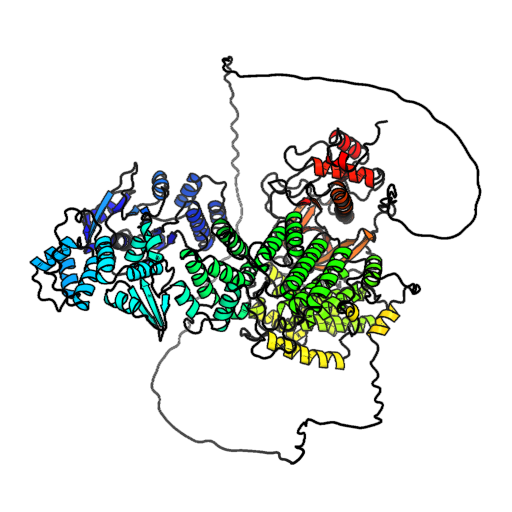VAL A O 1
ATOM 9102 N N . LEU A 1 1138 ? -34.251 -4.024 -0.474 1.00 91.38 1138 LEU A N 1
ATOM 9103 C CA . LEU A 1 1138 ? -35.650 -4.197 -0.057 1.00 91.38 1138 LEU A CA 1
ATOM 9104 C C . LEU A 1 1138 ? -35.835 -5.474 0.777 1.00 91.38 1138 LEU A C 1
ATOM 9106 O O . LEU A 1 1138 ? -36.533 -5.444 1.791 1.00 91.38 1138 LEU A O 1
ATOM 9110 N N . ALA A 1 1139 ? -35.161 -6.568 0.405 1.00 92.62 1139 ALA A N 1
ATOM 9111 C CA . ALA A 1 1139 ? -35.150 -7.797 1.194 1.00 92.62 1139 ALA A CA 1
ATOM 9112 C C . ALA A 1 1139 ? -34.433 -7.622 2.537 1.00 92.62 1139 ALA A C 1
ATOM 9114 O O . ALA A 1 1139 ? -34.894 -8.160 3.542 1.00 92.62 1139 ALA A O 1
ATOM 9115 N N . TYR A 1 1140 ? -33.364 -6.822 2.585 1.00 94.06 1140 TYR A N 1
ATOM 9116 C CA . TYR A 1 1140 ? -32.735 -6.416 3.840 1.00 94.06 1140 TYR A CA 1
ATOM 9117 C C . TYR A 1 1140 ? -33.696 -5.614 4.731 1.00 94.06 1140 TYR A C 1
ATOM 9119 O O . TYR A 1 1140 ? -33.886 -5.972 5.893 1.00 94.06 1140 TYR A O 1
ATOM 9127 N N . SER A 1 1141 ? -34.367 -4.584 4.202 1.00 94.75 1141 SER A N 1
ATOM 9128 C CA . SER A 1 1141 ? -35.371 -3.821 4.957 1.00 94.75 1141 SER A CA 1
ATOM 9129 C C . SER A 1 1141 ? -36.483 -4.729 5.500 1.00 94.75 1141 SER A C 1
ATOM 9131 O O . SER A 1 1141 ? -36.755 -4.698 6.701 1.00 94.75 1141 SER A O 1
ATOM 9133 N N . HIS A 1 1142 ? -37.063 -5.609 4.671 1.00 94.50 1142 HIS A N 1
ATOM 9134 C CA . HIS A 1 1142 ? -38.058 -6.602 5.110 1.00 94.50 1142 HIS A CA 1
ATOM 9135 C C . HIS A 1 1142 ? -37.485 -7.530 6.196 1.00 94.50 1142 HIS A C 1
ATOM 9137 O O . HIS A 1 1142 ? -38.127 -7.741 7.228 1.00 94.50 1142 HIS A O 1
ATOM 9143 N N . PHE A 1 1143 ? -36.253 -8.017 6.034 1.00 94.81 1143 PHE A N 1
ATOM 9144 C CA . PHE A 1 1143 ? -35.577 -8.819 7.052 1.00 94.81 1143 PHE A CA 1
ATOM 9145 C C . PHE A 1 1143 ? -35.453 -8.072 8.388 1.00 94.81 1143 PHE A C 1
ATOM 9147 O O . PHE A 1 1143 ? -35.765 -8.664 9.417 1.00 94.81 1143 PHE A O 1
ATOM 9154 N N . THR A 1 1144 ? -35.095 -6.780 8.403 1.00 94.25 1144 THR A N 1
ATOM 9155 C CA . THR A 1 1144 ? -35.010 -6.008 9.664 1.00 94.25 1144 THR A CA 1
ATOM 9156 C C . THR A 1 1144 ? -36.352 -5.890 10.389 1.00 94.25 1144 THR A C 1
ATOM 9158 O O . THR A 1 1144 ? -36.384 -5.893 11.619 1.00 94.25 1144 THR A O 1
ATOM 9161 N N . TYR A 1 1145 ? -37.468 -5.865 9.654 1.00 93.75 1145 TYR A N 1
ATOM 9162 C CA . TYR A 1 1145 ? -38.800 -5.904 10.253 1.00 93.75 1145 TYR A CA 1
ATOM 9163 C C . TYR A 1 1145 ? -39.108 -7.272 10.872 1.00 93.75 1145 TYR A C 1
ATOM 9165 O O . TYR A 1 1145 ? -39.563 -7.339 12.010 1.00 93.75 1145 TYR A O 1
ATOM 9173 N N . GLN A 1 1146 ? -38.816 -8.373 10.171 1.00 91.94 1146 GLN A N 1
ATOM 9174 C CA . GLN A 1 1146 ? -39.075 -9.715 10.706 1.00 91.94 1146 GLN A CA 1
ATOM 9175 C C . GLN A 1 1146 ? -38.137 -10.072 11.871 1.00 91.94 1146 GLN A C 1
ATOM 9177 O O . GLN A 1 1146 ? -38.601 -10.567 12.891 1.00 91.94 1146 GLN A O 1
ATOM 9182 N N . ALA A 1 1147 ? -36.839 -9.791 11.749 1.00 87.62 1147 ALA A N 1
ATOM 9183 C CA . ALA A 1 1147 ? -35.824 -10.084 12.764 1.00 87.62 1147 ALA A CA 1
ATOM 9184 C C . ALA A 1 1147 ? -35.890 -9.164 13.999 1.00 87.62 1147 ALA A C 1
ATOM 9186 O O . ALA A 1 1147 ? -35.136 -9.364 14.946 1.00 87.62 1147 ALA A O 1
ATOM 9187 N N . SER A 1 1148 ? -36.768 -8.155 13.992 1.00 87.50 1148 SER A N 1
ATOM 9188 C CA . SER A 1 1148 ? -37.047 -7.292 15.144 1.00 87.50 1148 SER A CA 1
ATOM 9189 C C . SER A 1 1148 ? -38.429 -7.529 15.761 1.00 87.50 1148 SER A C 1
ATOM 9191 O O . SER A 1 1148 ? -38.862 -6.726 16.581 1.00 87.50 1148 SER A O 1
ATOM 9193 N N . ASP A 1 1149 ? -39.160 -8.576 15.363 1.00 88.88 1149 ASP A N 1
ATOM 9194 C CA . ASP A 1 1149 ? -40.573 -8.803 15.727 1.00 88.88 1149 ASP A CA 1
ATOM 9195 C C . ASP A 1 1149 ? -41.492 -7.606 15.388 1.00 88.88 1149 ASP A C 1
ATOM 9197 O O . ASP A 1 1149 ? -42.438 -7.290 16.111 1.00 88.88 1149 ASP A O 1
ATOM 9201 N N . GLY A 1 1150 ? -41.181 -6.878 14.311 1.00 88.75 1150 GLY A N 1
ATOM 9202 C CA . GLY A 1 1150 ? -41.880 -5.660 13.894 1.00 88.75 1150 GLY A CA 1
ATOM 9203 C C . GLY A 1 1150 ? -41.587 -4.411 14.741 1.00 88.75 1150 GLY A C 1
ATOM 9204 O O . GLY A 1 1150 ? -42.244 -3.379 14.558 1.00 88.75 1150 GLY A O 1
ATOM 9205 N N . LYS A 1 1151 ? -40.613 -4.469 15.663 1.00 89.50 1151 LYS A N 1
ATOM 9206 C CA . LYS A 1 1151 ? -40.241 -3.348 16.550 1.00 89.50 1151 LYS A CA 1
ATOM 9207 C C . LYS A 1 1151 ? -39.514 -2.221 15.808 1.00 89.50 1151 LYS A C 1
ATOM 9209 O O . LYS A 1 1151 ? -39.550 -1.088 16.288 1.00 89.50 1151 LYS A O 1
ATOM 9214 N N . LEU A 1 1152 ? -38.864 -2.490 14.672 1.00 93.25 1152 LEU A N 1
ATOM 9215 C CA . LEU A 1 1152 ? -38.254 -1.470 13.808 1.00 93.25 1152 LEU A CA 1
ATOM 9216 C C . LEU A 1 1152 ? -38.223 -1.883 12.327 1.00 93.25 1152 LEU A C 1
ATOM 9218 O O . LEU A 1 1152 ? -38.462 -3.037 11.987 1.00 93.25 1152 LEU A O 1
ATOM 9222 N N . ILE A 1 1153 ? -37.887 -0.943 11.442 1.00 93.56 1153 ILE A N 1
ATOM 9223 C CA . ILE A 1 1153 ? -37.478 -1.218 10.059 1.00 93.56 1153 ILE A CA 1
ATOM 9224 C C . ILE A 1 1153 ? -36.409 -0.219 9.602 1.00 93.56 1153 ILE A C 1
ATOM 9226 O O . ILE A 1 1153 ? -36.452 0.955 9.974 1.00 93.56 1153 ILE A O 1
ATOM 9230 N N . ILE A 1 1154 ? -35.443 -0.684 8.807 1.00 94.31 1154 ILE A N 1
ATOM 9231 C CA . ILE A 1 1154 ? -34.288 0.106 8.356 1.00 94.31 1154 ILE A CA 1
ATOM 9232 C C . ILE A 1 1154 ? -34.427 0.438 6.864 1.00 94.31 1154 ILE A C 1
ATOM 9234 O O . ILE A 1 1154 ? -34.595 -0.458 6.037 1.00 94.31 1154 ILE A O 1
ATOM 9238 N N . VAL A 1 1155 ? -34.382 1.730 6.528 1.00 92.31 1155 VAL A N 1
ATOM 9239 C CA . VAL A 1 1155 ? -34.673 2.318 5.205 1.00 92.31 1155 VAL A CA 1
ATOM 9240 C C . VAL A 1 1155 ? -33.690 3.463 4.873 1.00 92.31 1155 VAL A C 1
ATOM 9242 O O . VAL A 1 1155 ? -32.663 3.613 5.534 1.00 92.31 1155 VAL A O 1
ATOM 9245 N N . ASP A 1 1156 ? -33.979 4.262 3.836 1.00 89.19 1156 ASP A N 1
ATOM 9246 C CA . ASP A 1 1156 ? -33.095 5.315 3.297 1.00 89.19 1156 ASP A CA 1
ATOM 9247 C C . ASP A 1 1156 ? -31.723 4.783 2.834 1.00 89.19 1156 ASP A C 1
ATOM 9249 O O . ASP A 1 1156 ? -30.681 5.402 3.036 1.00 89.19 1156 ASP A O 1
ATOM 9253 N N . ILE A 1 1157 ? -31.717 3.590 2.230 1.00 90.88 1157 ILE A N 1
ATOM 9254 C CA . ILE A 1 1157 ? -30.498 2.830 1.952 1.00 90.88 1157 ILE A CA 1
ATOM 9255 C C . ILE A 1 1157 ? -29.690 3.507 0.832 1.00 90.88 1157 ILE A C 1
ATOM 9257 O O . ILE A 1 1157 ? -30.151 3.642 -0.306 1.00 90.88 1157 ILE A O 1
ATOM 9261 N N . GLN A 1 1158 ? -28.467 3.931 1.158 1.00 89.88 1158 GLN A N 1
ATOM 9262 C CA . GLN A 1 1158 ? -27.597 4.745 0.302 1.00 89.88 1158 GLN A CA 1
ATOM 9263 C C . GLN A 1 1158 ? -26.109 4.483 0.569 1.00 89.88 1158 GLN A C 1
ATOM 9265 O O . GLN A 1 1158 ? -25.733 4.046 1.658 1.00 89.88 1158 GLN A O 1
ATOM 9270 N N . GLY A 1 1159 ? -25.262 4.730 -0.434 1.00 87.00 1159 GLY A N 1
ATOM 9271 C CA . GLY A 1 1159 ? -23.825 4.461 -0.372 1.00 87.00 1159 GLY A CA 1
ATOM 9272 C C . GLY A 1 1159 ? -23.212 4.188 -1.747 1.00 87.00 1159 GLY A C 1
ATOM 9273 O O . GLY A 1 1159 ? -23.530 4.868 -2.719 1.00 87.00 1159 GLY A O 1
ATOM 9274 N N . TRP A 1 1160 ? -22.336 3.189 -1.836 1.00 82.06 1160 TRP A N 1
ATOM 9275 C CA . TRP A 1 1160 ? -21.532 2.862 -3.014 1.00 82.06 1160 TRP A CA 1
ATOM 9276 C C . TRP A 1 1160 ? -21.755 1.401 -3.419 1.00 82.06 1160 TRP A C 1
ATOM 9278 O O . TRP A 1 1160 ? -21.446 0.487 -2.652 1.00 82.06 1160 TRP A O 1
ATOM 9288 N N . ALA A 1 1161 ? -22.270 1.170 -4.631 1.00 71.88 1161 ALA A N 1
ATOM 9289 C CA . ALA A 1 1161 ? -22.419 -0.169 -5.206 1.00 71.88 1161 ALA A CA 1
ATOM 9290 C C . ALA A 1 1161 ? -21.553 -0.333 -6.471 1.00 71.88 1161 ALA A C 1
ATOM 9292 O O . ALA A 1 1161 ? -21.526 0.593 -7.290 1.00 71.88 1161 ALA A O 1
ATOM 9293 N N . PRO A 1 1162 ? -20.909 -1.500 -6.665 1.00 63.62 1162 PRO A N 1
ATOM 9294 C CA . PRO A 1 1162 ? -20.150 -1.819 -7.875 1.00 63.62 1162 PRO A CA 1
ATOM 9295 C C . PRO A 1 1162 ? -20.969 -1.679 -9.167 1.00 63.62 1162 PRO A C 1
ATOM 9297 O O . PRO A 1 1162 ? -22.177 -1.922 -9.190 1.00 63.62 1162 PRO A O 1
ATOM 9300 N N . LEU A 1 1163 ? -20.301 -1.252 -10.244 1.00 61.56 1163 LEU A N 1
ATOM 9301 C CA . LEU A 1 1163 ? -20.927 -0.898 -11.530 1.00 61.56 1163 LEU A CA 1
ATOM 9302 C C . LEU A 1 1163 ? -21.510 -2.112 -12.272 1.00 61.56 1163 LEU A C 1
ATOM 9304 O O . LEU A 1 1163 ? -22.529 -1.996 -12.947 1.00 61.56 1163 LEU A O 1
ATOM 9308 N N . ASP A 1 1164 ? -20.870 -3.265 -12.112 1.00 58.72 1164 ASP A N 1
ATOM 9309 C CA . ASP A 1 1164 ? -21.263 -4.586 -12.618 1.00 58.72 1164 ASP A CA 1
ATOM 9310 C C . ASP A 1 1164 ? -22.323 -5.286 -11.744 1.00 58.72 1164 ASP A C 1
ATOM 9312 O O . ASP A 1 1164 ? -22.841 -6.337 -12.117 1.00 58.72 1164 ASP A O 1
ATOM 9316 N N . ASN A 1 1165 ? -22.672 -4.699 -10.593 1.00 60.53 1165 ASN A N 1
ATOM 9317 C CA . ASN A 1 1165 ? -23.467 -5.304 -9.524 1.00 60.53 1165 ASN A CA 1
ATOM 9318 C C . ASN A 1 1165 ? -22.869 -6.602 -8.927 1.00 60.53 1165 ASN A C 1
ATOM 9320 O O . ASN A 1 1165 ? -23.620 -7.371 -8.318 1.00 60.53 1165 ASN A O 1
ATOM 9324 N N . GLN A 1 1166 ? -21.555 -6.837 -9.011 1.00 55.38 1166 GLN A N 1
ATOM 9325 C CA . GLN A 1 1166 ? -20.842 -7.950 -8.352 1.00 55.38 1166 GLN A CA 1
ATOM 9326 C C . GLN A 1 1166 ? -20.096 -7.459 -7.089 1.00 55.38 1166 GLN A C 1
ATOM 9328 O O . GLN A 1 1166 ? -20.006 -6.261 -6.854 1.00 55.38 1166 GLN A O 1
ATOM 9333 N N . GLY A 1 1167 ? -19.657 -8.345 -6.186 1.00 60.84 1167 GLY A N 1
ATOM 9334 C CA . GLY A 1 1167 ? -18.965 -7.943 -4.942 1.00 60.84 1167 GLY A CA 1
ATOM 9335 C C . GLY A 1 1167 ? -19.847 -7.259 -3.872 1.00 60.84 1167 GLY A C 1
ATOM 9336 O O . GLY A 1 1167 ? -21.043 -7.548 -3.758 1.00 60.84 1167 GLY A O 1
ATOM 9337 N N . CYS A 1 1168 ? -19.268 -6.369 -3.055 1.00 69.81 1168 CYS A N 1
ATOM 9338 C CA . CYS A 1 1168 ? -19.927 -5.757 -1.889 1.00 69.81 1168 CYS A CA 1
ATOM 9339 C C . CYS A 1 1168 ? -20.418 -4.316 -2.131 1.00 69.81 1168 CYS A C 1
ATOM 9341 O O . CYS A 1 1168 ? -19.715 -3.488 -2.706 1.00 69.81 1168 CYS A O 1
ATOM 9343 N N . THR A 1 1169 ? -21.610 -3.993 -1.624 1.00 77.50 1169 THR A N 1
ATOM 9344 C CA . THR A 1 1169 ? -22.176 -2.637 -1.568 1.00 77.50 1169 THR A CA 1
ATOM 9345 C C . THR A 1 1169 ? -21.980 -2.029 -0.176 1.00 77.50 1169 THR A C 1
ATOM 9347 O O . THR A 1 1169 ? -22.523 -2.528 0.810 1.00 77.50 1169 THR A O 1
ATOM 9350 N N . PHE A 1 1170 ? -21.236 -0.926 -0.089 1.00 81.25 1170 PHE A N 1
ATOM 9351 C CA . PHE A 1 1170 ? -20.993 -0.210 1.168 1.00 81.25 1170 PHE A CA 1
ATOM 9352 C C . PHE A 1 1170 ? -22.051 0.868 1.392 1.00 81.25 1170 PHE A C 1
ATOM 9354 O O . PHE A 1 1170 ? -22.392 1.600 0.466 1.00 81.25 1170 PHE A O 1
ATOM 9361 N N . LEU A 1 1171 ? -22.565 0.973 2.614 1.00 89.00 1171 LEU A N 1
ATOM 9362 C CA . LEU A 1 1171 ? -23.732 1.774 2.980 1.00 89.00 1171 LEU A CA 1
ATOM 9363 C C . LEU A 1 1171 ? -23.418 2.746 4.128 1.00 89.00 1171 LEU A C 1
ATOM 9365 O O . LEU A 1 1171 ? -22.586 2.464 4.990 1.00 89.00 1171 LEU A O 1
ATOM 9369 N N . THR A 1 1172 ? -24.109 3.881 4.162 1.00 90.50 1172 THR A N 1
ATOM 9370 C CA . THR A 1 1172 ? -23.989 4.930 5.193 1.00 90.50 1172 THR A CA 1
ATOM 9371 C C . THR A 1 1172 ? -25.344 5.617 5.400 1.00 90.50 1172 THR A C 1
ATOM 9373 O O . THR A 1 1172 ? -26.258 5.422 4.599 1.00 90.50 1172 THR A O 1
ATOM 9376 N N . ASP A 1 1173 ? -25.482 6.403 6.470 1.00 90.38 1173 ASP A N 1
ATOM 9377 C CA . ASP A 1 1173 ? -26.645 7.252 6.754 1.00 90.38 1173 ASP A CA 1
ATOM 9378 C C . ASP A 1 1173 ? -28.018 6.549 6.613 1.00 90.38 1173 ASP A C 1
ATOM 9380 O O . ASP A 1 1173 ? -28.896 7.067 5.921 1.00 90.38 1173 ASP A O 1
ATOM 9384 N N . PRO A 1 1174 ? -28.249 5.372 7.229 1.00 93.25 1174 PRO A N 1
ATOM 9385 C CA . PRO A 1 1174 ? -29.568 4.748 7.214 1.00 93.25 1174 PRO A CA 1
ATOM 9386 C C . PRO A 1 1174 ? -30.553 5.530 8.087 1.00 93.25 1174 PRO A C 1
ATOM 9388 O O . PRO A 1 1174 ? -30.189 6.027 9.155 1.00 93.25 1174 PRO A O 1
ATOM 9391 N N . GLN A 1 1175 ? -31.830 5.533 7.702 1.00 91.69 1175 GLN A N 1
ATOM 9392 C CA . GLN A 1 1175 ? -32.909 5.914 8.611 1.00 91.69 1175 GLN A CA 1
ATOM 9393 C C . GLN A 1 1175 ? -33.543 4.658 9.203 1.00 91.69 1175 GLN A C 1
ATOM 9395 O O . GLN A 1 1175 ? -33.856 3.708 8.488 1.00 91.69 1175 GLN A O 1
ATOM 9400 N N . ILE A 1 1176 ? -33.794 4.668 10.511 1.00 92.31 1176 ILE A N 1
ATOM 9401 C CA . ILE A 1 1176 ? -34.621 3.650 11.163 1.00 92.31 1176 ILE A CA 1
ATOM 9402 C C . ILE A 1 1176 ? -35.988 4.251 11.486 1.00 92.31 1176 ILE A C 1
ATOM 9404 O O . ILE A 1 1176 ? -36.092 5.368 12.002 1.00 92.31 1176 ILE A O 1
ATOM 9408 N N . HIS A 1 1177 ? -37.046 3.509 11.180 1.00 92.12 1177 HIS A N 1
ATOM 9409 C CA . HIS A 1 1177 ? -38.385 3.768 11.691 1.00 92.12 1177 HIS A CA 1
ATOM 9410 C C . HIS A 1 1177 ? -38.698 2.759 12.797 1.00 92.12 1177 HIS A C 1
ATOM 9412 O O . HIS A 1 1177 ? -38.342 1.587 12.694 1.00 92.12 1177 HIS A O 1
ATOM 9418 N N . SER A 1 1178 ? -39.347 3.201 13.870 1.00 90.12 1178 SER A N 1
ATOM 9419 C CA . SER A 1 1178 ? -39.759 2.341 14.979 1.00 90.12 1178 SER A CA 1
ATOM 9420 C C . SER A 1 1178 ? -40.955 2.942 15.704 1.00 90.12 1178 SER A C 1
ATOM 9422 O O . SER A 1 1178 ? -40.962 4.129 16.029 1.00 90.12 1178 SER A O 1
ATOM 9424 N N . THR A 1 1179 ? -41.951 2.107 15.993 1.00 85.19 1179 THR A N 1
ATOM 9425 C CA . THR A 1 1179 ? -43.085 2.440 16.870 1.00 85.19 1179 THR A CA 1
ATOM 9426 C C . THR A 1 1179 ? -42.774 2.251 18.360 1.00 85.19 1179 THR A C 1
ATOM 9428 O O . THR A 1 1179 ? -43.604 2.604 19.194 1.00 85.19 1179 THR A O 1
ATOM 9431 N N . VAL A 1 1180 ? -41.599 1.706 18.698 1.00 84.44 1180 VAL A N 1
ATOM 9432 C CA . VAL A 1 1180 ? -41.186 1.354 20.069 1.00 84.44 1180 VAL A CA 1
ATOM 9433 C C . VAL A 1 1180 ? -40.050 2.258 20.555 1.00 84.44 1180 VAL A C 1
ATOM 9435 O O . VAL A 1 1180 ? -40.132 2.828 21.641 1.00 84.44 1180 VAL A O 1
ATOM 9438 N N . TYR A 1 1181 ? -39.003 2.425 19.745 1.00 82.44 1181 TYR A N 1
ATOM 9439 C CA . TYR A 1 1181 ? -37.754 3.080 20.131 1.00 82.44 1181 TYR A CA 1
ATOM 9440 C C . TYR A 1 1181 ? -37.662 4.518 19.597 1.00 82.44 1181 TYR A C 1
ATOM 9442 O O . TYR A 1 1181 ? -37.916 4.788 18.420 1.00 82.44 1181 TYR A O 1
ATOM 9450 N N . LYS A 1 1182 ? -37.252 5.460 20.457 1.00 79.38 1182 LYS A N 1
ATOM 9451 C CA . LYS A 1 1182 ? -37.184 6.905 20.144 1.00 79.38 1182 LYS A CA 1
ATOM 9452 C C . LYS A 1 1182 ? -35.778 7.408 19.784 1.00 79.38 1182 LYS A C 1
ATOM 9454 O O . LYS A 1 1182 ? -35.633 8.531 19.311 1.00 79.38 1182 LYS A O 1
ATOM 9459 N N . CYS A 1 1183 ? -34.748 6.584 19.964 1.00 74.88 1183 CYS A N 1
ATOM 9460 C CA . CYS A 1 1183 ? -33.331 6.926 19.778 1.00 74.88 1183 CYS A CA 1
ATOM 9461 C C . CYS A 1 1183 ? -32.858 7.026 18.309 1.00 74.88 1183 CYS A C 1
ATOM 9463 O O . CYS A 1 1183 ? -31.669 7.188 18.060 1.00 74.88 1183 CYS A O 1
ATOM 9465 N N . PHE A 1 1184 ? -33.764 6.975 17.326 1.00 82.00 1184 PHE A N 1
ATOM 9466 C CA . PHE A 1 1184 ? -33.440 7.037 15.888 1.00 82.00 1184 PHE A CA 1
ATOM 9467 C C . PHE A 1 1184 ? -33.641 8.429 15.254 1.00 82.00 1184 PHE A C 1
ATOM 9469 O O . PHE A 1 1184 ? -33.784 8.574 14.038 1.00 82.00 1184 PHE A O 1
ATOM 9476 N N . GLY A 1 1185 ? -33.645 9.471 16.092 1.00 76.62 1185 GLY A N 1
ATOM 9477 C CA . GLY A 1 1185 ? -33.611 10.867 15.663 1.00 76.62 1185 GLY A CA 1
ATOM 9478 C C . GLY A 1 1185 ? -34.889 11.374 14.987 1.00 76.62 1185 GLY A C 1
ATOM 9479 O O . GLY A 1 1185 ? -35.936 10.729 14.969 1.00 76.62 1185 GLY A O 1
ATOM 9480 N N . THR A 1 1186 ? -34.799 12.584 14.431 1.00 76.81 1186 THR A N 1
ATOM 9481 C CA . THR A 1 1186 ? -35.957 13.323 13.889 1.00 76.81 1186 THR A CA 1
ATOM 9482 C C . THR A 1 1186 ? -36.535 12.778 12.574 1.00 76.81 1186 THR A C 1
ATOM 9484 O O . THR A 1 1186 ? -37.565 13.277 12.127 1.00 76.81 1186 THR A O 1
ATOM 9487 N N . GLY A 1 1187 ? -35.920 11.757 11.966 1.00 80.00 1187 GLY A N 1
ATOM 9488 C CA . GLY A 1 1187 ? -36.449 11.052 10.792 1.00 80.00 1187 GLY A CA 1
ATOM 9489 C C . GLY A 1 1187 ? -37.232 9.769 11.108 1.00 80.00 1187 GLY A C 1
ATOM 9490 O O . GLY A 1 1187 ? -37.648 9.071 10.183 1.00 80.00 1187 GLY A O 1
ATOM 9491 N N . ASN A 1 1188 ? -37.452 9.426 12.384 1.00 86.25 1188 ASN A N 1
ATOM 9492 C CA . ASN A 1 1188 ? -38.329 8.312 12.744 1.00 86.25 1188 ASN A CA 1
ATOM 9493 C C . ASN A 1 1188 ? -39.814 8.703 12.586 1.00 86.25 1188 ASN A C 1
ATOM 9495 O O . ASN A 1 1188 ? -40.385 9.352 13.459 1.00 86.25 1188 ASN A O 1
ATOM 9499 N N . PHE A 1 1189 ? -40.453 8.256 11.500 1.00 88.06 1189 PHE A N 1
ATOM 9500 C CA . PHE A 1 1189 ? -41.887 8.457 11.234 1.00 88.06 1189 PHE A CA 1
ATOM 9501 C C . PHE A 1 1189 ? -42.796 7.353 11.819 1.00 88.06 1189 PHE A C 1
ATOM 9503 O O . PHE A 1 1189 ? -43.987 7.294 11.513 1.00 88.06 1189 PHE A O 1
ATOM 9510 N N . GLY A 1 1190 ? -42.258 6.451 12.650 1.00 88.88 1190 GLY A N 1
ATOM 9511 C CA . GLY A 1 1190 ? -43.021 5.396 13.321 1.00 88.88 1190 GLY A CA 1
ATOM 9512 C C . GLY A 1 1190 ? -43.848 4.550 12.348 1.00 88.88 1190 GLY A C 1
ATOM 9513 O O . GLY A 1 1190 ? -43.312 4.004 11.383 1.00 88.88 1190 GLY A O 1
ATOM 9514 N N . LYS A 1 1191 ? -45.165 4.460 12.592 1.00 89.81 1191 LYS A N 1
ATOM 9515 C CA . LYS A 1 1191 ? -46.084 3.679 11.747 1.00 89.81 1191 LYS A CA 1
ATOM 9516 C C . LYS A 1 1191 ? -46.160 4.214 10.313 1.00 89.81 1191 LYS A C 1
ATOM 9518 O O . LYS A 1 1191 ? -46.157 3.409 9.390 1.00 89.81 1191 LYS A O 1
ATOM 9523 N N . GLU A 1 1192 ? -46.171 5.531 10.102 1.00 89.44 1192 GLU A N 1
ATOM 9524 C CA . GLU A 1 1192 ? -46.218 6.095 8.744 1.00 89.44 1192 GLU A CA 1
ATOM 9525 C C . GLU A 1 1192 ? -45.004 5.634 7.922 1.00 89.44 1192 GLU A C 1
ATOM 9527 O O . GLU A 1 1192 ? -45.140 5.256 6.762 1.00 89.44 1192 GLU A O 1
ATOM 9532 N N . GLY A 1 1193 ? -43.833 5.552 8.561 1.00 89.19 1193 GLY A N 1
ATOM 9533 C CA . GLY A 1 1193 ? -42.620 4.983 7.976 1.00 89.19 1193 GLY A CA 1
ATOM 9534 C C . GLY A 1 1193 ? -42.740 3.498 7.602 1.00 89.19 1193 GLY A C 1
ATOM 9535 O O . GLY A 1 1193 ? -42.216 3.083 6.567 1.00 89.19 1193 GLY A O 1
ATOM 9536 N N . TYR A 1 1194 ? -43.462 2.695 8.394 1.00 90.88 1194 TYR A N 1
ATOM 9537 C CA . TYR A 1 1194 ? -43.767 1.298 8.052 1.00 90.88 1194 TYR A CA 1
ATOM 9538 C C . TYR A 1 1194 ? -44.714 1.231 6.847 1.00 90.88 1194 TYR A C 1
ATOM 9540 O O . TYR A 1 1194 ? -44.426 0.543 5.868 1.00 90.88 1194 TYR A O 1
ATOM 9548 N N . ASP A 1 1195 ? -45.826 1.966 6.903 1.00 90.06 1195 ASP A N 1
ATOM 9549 C CA . ASP A 1 1195 ? -46.852 1.993 5.857 1.00 90.06 1195 ASP A CA 1
ATOM 9550 C C . ASP A 1 1195 ? -46.258 2.490 4.521 1.00 90.06 1195 ASP A C 1
ATOM 9552 O O . ASP A 1 1195 ? -46.616 2.000 3.452 1.00 90.06 1195 ASP A O 1
ATOM 9556 N N . ASN A 1 1196 ? -45.301 3.420 4.577 1.00 89.88 1196 ASN A N 1
ATOM 9557 C CA . ASN A 1 1196 ? -44.511 3.903 3.444 1.00 89.88 1196 ASN A CA 1
ATOM 9558 C C . ASN A 1 1196 ? -43.572 2.829 2.867 1.00 89.88 1196 ASN A C 1
ATOM 9560 O O . ASN A 1 1196 ? -43.591 2.593 1.655 1.00 89.88 1196 ASN A O 1
ATOM 9564 N N . PHE A 1 1197 ? -42.830 2.091 3.703 1.00 90.81 1197 PHE A N 1
ATOM 9565 C CA . PHE A 1 1197 ? -42.046 0.950 3.216 1.00 90.81 1197 PHE A CA 1
ATOM 9566 C C . PHE A 1 1197 ? -42.920 -0.108 2.528 1.00 90.81 1197 PHE A C 1
ATOM 9568 O O . PHE A 1 1197 ? -42.563 -0.582 1.452 1.00 90.81 1197 PHE A O 1
ATOM 9575 N N . TRP A 1 1198 ? -44.085 -0.453 3.083 1.00 91.06 1198 TRP A N 1
ATOM 9576 C CA . TRP A 1 1198 ? -44.953 -1.480 2.490 1.00 91.06 1198 TRP A CA 1
ATOM 9577 C C . TRP A 1 1198 ? -45.638 -1.055 1.182 1.00 91.06 1198 TRP A C 1
ATOM 9579 O O . TRP A 1 1198 ? -46.110 -1.934 0.458 1.00 91.06 1198 TRP A O 1
ATOM 9589 N N . LYS A 1 1199 ? -45.648 0.245 0.842 1.00 87.31 1199 LYS A N 1
ATOM 9590 C CA . LYS A 1 1199 ? -45.982 0.742 -0.508 1.00 87.31 1199 LYS A CA 1
ATOM 9591 C C . LYS A 1 1199 ? -44.827 0.498 -1.487 1.00 87.31 1199 LYS A C 1
ATOM 9593 O O . LYS A 1 1199 ? -45.070 0.020 -2.590 1.00 87.31 1199 LYS A O 1
ATOM 9598 N N . MET A 1 1200 ? -43.585 0.785 -1.078 1.00 84.38 1200 MET A N 1
ATOM 9599 C CA . MET A 1 1200 ? -42.380 0.537 -1.890 1.00 84.38 1200 MET A CA 1
ATOM 9600 C C . MET A 1 1200 ? -42.111 -0.961 -2.105 1.00 84.38 1200 MET A C 1
ATOM 9602 O O . MET A 1 1200 ? -41.741 -1.373 -3.201 1.00 84.38 1200 MET A O 1
ATOM 9606 N N . HIS A 1 1201 ? -42.317 -1.782 -1.074 1.00 89.25 1201 HIS A N 1
ATOM 9607 C CA . HIS A 1 1201 ? -42.219 -3.240 -1.129 1.00 89.25 1201 HIS A CA 1
ATOM 9608 C C . HIS A 1 1201 ? -43.622 -3.859 -1.227 1.00 89.25 1201 HIS A C 1
ATOM 9610 O O . HIS A 1 1201 ? -44.138 -4.477 -0.289 1.00 89.25 1201 HIS A O 1
ATOM 9616 N N . SER A 1 1202 ? -44.261 -3.632 -2.379 1.00 86.00 1202 SER A N 1
ATOM 9617 C CA . SER A 1 1202 ? -45.614 -4.107 -2.690 1.00 86.00 1202 SER A CA 1
ATOM 9618 C C . SER A 1 1202 ? -45.716 -5.633 -2.795 1.00 86.00 1202 SER A C 1
ATOM 9620 O O . SER A 1 1202 ? -46.766 -6.186 -2.468 1.00 86.00 1202 SER A O 1
ATOM 9622 N N . GLU A 1 1203 ? -44.633 -6.310 -3.187 1.00 87.81 1203 GLU A N 1
ATOM 9623 C CA . GLU A 1 1203 ? -44.519 -7.766 -3.304 1.00 87.81 1203 GLU A CA 1
ATOM 9624 C C . GLU A 1 1203 ? -43.135 -8.267 -2.866 1.00 87.81 1203 GLU A C 1
ATOM 9626 O O . GLU A 1 1203 ? -42.118 -7.605 -3.072 1.00 87.81 1203 GLU A O 1
ATOM 9631 N N . CYS A 1 1204 ? -43.084 -9.477 -2.302 1.00 91.81 1204 CYS A N 1
ATOM 9632 C CA . CYS A 1 1204 ? -41.834 -10.113 -1.893 1.00 91.81 1204 CYS A CA 1
ATOM 9633 C C . CYS A 1 1204 ? -41.053 -10.647 -3.108 1.00 91.81 1204 CYS A C 1
ATOM 9635 O O . CYS A 1 1204 ? -41.533 -11.513 -3.850 1.00 91.81 1204 CYS A O 1
ATOM 9637 N N . ASN A 1 1205 ? -39.821 -10.169 -3.279 1.00 90.44 1205 ASN A N 1
ATOM 9638 C CA . ASN A 1 1205 ? -38.914 -10.593 -4.348 1.00 90.44 1205 ASN A CA 1
ATOM 9639 C C . ASN A 1 1205 ? -38.274 -11.969 -4.074 1.00 90.44 1205 ASN A C 1
ATOM 9641 O O . ASN A 1 1205 ? -38.580 -12.632 -3.078 1.00 90.44 1205 ASN A O 1
ATOM 9645 N N . GLN A 1 1206 ? -37.385 -12.417 -4.966 1.00 88.25 1206 GLN A N 1
ATOM 9646 C CA . GLN A 1 1206 ? -36.753 -13.738 -4.856 1.00 88.25 1206 GLN A CA 1
ATOM 9647 C C . GLN A 1 1206 ? -35.877 -13.895 -3.603 1.00 88.25 1206 GLN A C 1
ATOM 9649 O O . GLN A 1 1206 ? -35.832 -14.983 -3.036 1.00 88.25 1206 GLN A O 1
ATOM 9654 N N . ILE A 1 1207 ? -35.241 -12.825 -3.117 1.00 89.69 1207 ILE A N 1
ATOM 9655 C CA . ILE A 1 1207 ? -34.410 -12.870 -1.905 1.00 89.69 1207 ILE A CA 1
ATOM 9656 C C . ILE A 1 1207 ? -35.306 -12.972 -0.662 1.00 89.69 1207 ILE A C 1
ATOM 9658 O O . ILE A 1 1207 ? -35.060 -13.821 0.194 1.00 89.69 1207 ILE A O 1
ATOM 9662 N N . CYS A 1 1208 ? -36.411 -12.216 -0.601 1.00 92.38 1208 CYS A N 1
ATOM 9663 C CA . CYS A 1 1208 ? -37.426 -12.370 0.451 1.00 92.38 1208 CYS A CA 1
ATOM 9664 C C . CYS A 1 1208 ? -38.000 -13.799 0.487 1.00 92.38 1208 CYS A C 1
ATOM 9666 O O . CYS A 1 1208 ? -38.160 -14.379 1.561 1.00 92.38 1208 CYS A O 1
ATOM 9668 N N . LYS A 1 1209 ? -38.276 -14.384 -0.688 1.00 90.94 1209 LYS A N 1
ATOM 9669 C CA . LYS A 1 1209 ? -38.772 -15.765 -0.840 1.00 90.94 1209 LYS A CA 1
ATOM 9670 C C . LYS A 1 1209 ? -37.733 -16.802 -0.389 1.00 90.94 1209 LYS A C 1
ATOM 9672 O O . LYS A 1 1209 ? -38.074 -17.694 0.385 1.00 90.94 1209 LYS A O 1
ATOM 9677 N N . MET A 1 1210 ? -36.470 -16.650 -0.791 1.00 88.62 1210 MET A N 1
ATOM 9678 C CA . MET A 1 1210 ? -35.346 -17.513 -0.391 1.00 88.62 1210 MET A CA 1
ATOM 9679 C C . MET A 1 1210 ? -35.102 -17.495 1.128 1.00 88.62 1210 MET A C 1
ATOM 9681 O O . MET A 1 1210 ? -34.892 -18.542 1.742 1.00 88.62 1210 MET A O 1
ATOM 9685 N N . LEU A 1 1211 ? -35.196 -16.317 1.750 1.00 88.50 1211 LEU A N 1
ATOM 9686 C CA . LEU A 1 1211 ? -35.104 -16.127 3.202 1.00 88.50 1211 LEU A CA 1
ATOM 9687 C C . LEU A 1 1211 ? -36.405 -16.488 3.954 1.00 88.50 1211 LEU A C 1
ATOM 9689 O O . LEU A 1 1211 ? -36.459 -16.372 5.177 1.00 88.50 1211 LEU A O 1
ATOM 9693 N N . LYS A 1 1212 ? -37.453 -16.942 3.247 1.00 91.44 1212 LYS A N 1
ATOM 9694 C CA . LYS A 1 1212 ? -38.787 -17.278 3.784 1.00 91.44 1212 LYS A CA 1
ATOM 9695 C C . LYS A 1 1212 ? -39.420 -16.144 4.617 1.00 91.44 1212 LYS A C 1
ATOM 9697 O O . LYS A 1 1212 ? -40.111 -16.406 5.605 1.00 91.44 1212 LYS A O 1
ATOM 9702 N N . LEU A 1 1213 ? -39.195 -14.887 4.225 1.00 92.00 1213 LEU A N 1
ATOM 9703 C CA . LEU A 1 1213 ? -39.737 -13.715 4.919 1.00 92.00 1213 LEU A CA 1
ATOM 9704 C C . LEU A 1 1213 ? -41.256 -13.608 4.724 1.00 92.00 1213 LEU A C 1
ATOM 9706 O O . LEU A 1 1213 ? -41.767 -13.696 3.607 1.00 92.00 1213 LEU A O 1
ATOM 9710 N N . LYS A 1 1214 ? -41.984 -13.367 5.815 1.00 89.19 1214 LYS A N 1
ATOM 9711 C CA . LYS A 1 1214 ? -43.439 -13.180 5.837 1.00 89.19 1214 LYS A CA 1
ATOM 9712 C C . LYS A 1 1214 ? -43.763 -11.689 5.869 1.00 89.19 1214 LYS A C 1
ATOM 9714 O O . LYS A 1 1214 ? -43.197 -10.940 6.664 1.00 89.19 1214 LYS A O 1
ATOM 9719 N N . ARG A 1 1215 ? -44.675 -11.238 5.009 1.00 83.62 1215 ARG A N 1
ATOM 9720 C CA . ARG A 1 1215 ? -45.238 -9.881 5.082 1.00 83.62 1215 ARG A CA 1
ATOM 9721 C C . ARG A 1 1215 ? -46.275 -9.832 6.218 1.00 83.62 1215 ARG A C 1
ATOM 9723 O O . ARG A 1 1215 ? -46.996 -10.820 6.378 1.00 83.62 1215 ARG A O 1
ATOM 9730 N N . PRO A 1 1216 ? -46.383 -8.743 7.002 1.00 79.38 1216 PRO A N 1
ATOM 9731 C CA . PRO A 1 1216 ? -47.502 -8.584 7.927 1.00 79.38 1216 PRO A CA 1
ATOM 9732 C C . PRO A 1 1216 ? -48.833 -8.619 7.163 1.00 79.38 1216 PRO A C 1
ATOM 9734 O O . PRO A 1 1216 ? -48.944 -8.076 6.064 1.00 79.38 1216 PRO A O 1
ATOM 9737 N N . PHE A 1 1217 ? -49.846 -9.263 7.745 1.00 64.56 1217 PHE A N 1
ATOM 9738 C CA . PHE A 1 1217 ? -51.202 -9.235 7.201 1.00 64.56 1217 PHE A CA 1
ATOM 9739 C C . PHE A 1 1217 ? -51.804 -7.841 7.394 1.00 64.56 1217 PHE A C 1
ATOM 9741 O O . PHE A 1 1217 ? -51.806 -7.325 8.513 1.00 64.56 1217 PHE A O 1
ATOM 9748 N N . ASN A 1 1218 ? -52.355 -7.259 6.326 1.00 49.34 1218 ASN A N 1
ATOM 9749 C CA . ASN A 1 1218 ? -53.165 -6.048 6.437 1.00 49.34 1218 ASN A CA 1
ATOM 9750 C C . ASN A 1 1218 ? -54.381 -6.330 7.339 1.00 49.34 1218 ASN A C 1
ATOM 9752 O O . ASN A 1 1218 ? -55.100 -7.309 7.124 1.00 49.34 1218 ASN A O 1
ATOM 9756 N N . LYS A 1 1219 ? -54.596 -5.456 8.325 1.00 33.78 1219 LYS A N 1
ATOM 9757 C CA . LYS A 1 1219 ? -55.806 -5.341 9.147 1.00 33.78 1219 LYS A CA 1
ATOM 9758 C C . LYS A 1 1219 ? -56.398 -3.953 8.948 1.00 33.78 1219 LYS A C 1
ATOM 9760 O O . LYS A 1 1219 ? -55.580 -3.007 8.883 1.00 33.78 1219 LYS A O 1
#